Protein AF-A0A812S5E5-F1 (afdb_monomer_lite)

Sequence (1185 aa):
MGCCESKLPAELPAKSCPAQPPTEGDLLGREGAPLQLPCSAAPNLLTSRAREPLKGAHVAPRSWEDHLKTVGVELQPLLRDHAFVATCCDLDCSGNLDEHELKQALACFGLKPPPQQVTELMGARARLDTETFRQVALDLAKHLPREMRCPAAVPHSLRGMALGQLKYLQEIFVASGWLERRCQQHNDEHADAIQQGMAFQQGPNLYAMDSHVVTPLTKPGECEARRQLGESKLVPRARHQSSFSELVNPSGCRVHFFVSHFWGHLFEKTMQALGAWAQLHFKGLAPFADAVVYWICLFALNQHQVAEEVGELPMQGPFNAALAQARGGAVMIMDEKAEPFKRIWCLFEVHRLQEMNRPLELITDTGAFRNVLQNARGSVEEVAAQELLYCAASTLWNVKAYEARSSSELDKQRILCSICDPHLRNLSGQHLQQLGFQPSAFNEFDNKIHSLLSTHLLEAFVEAGDVIRSFECFAHGARFTPAQLAKFLETAGPQMGDPQKMVPMVLAKLLRETAHHGHGPETRALIEAGADLDTSAGDGITALMFAIMGAHTEVVCDLVHARADVQAVANVDGMTPLLHAAVTGSSDILSALLQAGASTAVTNAAGLTPVLMAADRGHAPALALLSQHRADMHATDTRLRTPLTVVAGLGHAEAARVLIGLRADTERRDMDGDTALTFAAALGKDTIVDVLLDARAEIAALNNDNKSALLLSSAGGHEAVVQHLLRARADTSKAQNGGDCLLAAAENGHTLVADLLIRAGMQVNDVDEGGAAPIHMACFKGHSEVVELLFKSGAVATQRIHEIGVSPLLAAVAPGHEAAARVVLRACPTSVGDVDAKGRTGLHMAALHHDHDDIIKLLLEARADVNATDPDGITALMLAAVEGHEAPTRCLLDAGAVAAARAQNGTTALMGAVVAGSCAVVKMLLPELAEGQLEAVDHAGTSALMMASARGDATMVASFLGHQKEAGVHQKDSEGRDSLLLACTGGHTHVAELLLEAGANVETRDRRNFTPLQAASLEGSESLVTLLLGFRADPNVRGPHGRHSLFAAAFCDSPSVAKLLLTARAELDLEDCHGVTPLMLAAEKGHYEMTHLLLESRADMNARSQNGCSALVAALECGHESVAQLLRSAGAEETGPSITIRRIGDVPPGLLDLLQNAGSGDGATVPCTALPPELLAVLQGLADS

pLDDT: mean 80.12, std 17.97, range [23.66, 97.88]

Foldseek 3Di:
DDDDDDDDDDDDDDDDDDDDDDDDDDDDDDDDDDDDDDDDDDDDDDPDDPDDPDPDPDDPDPDLVSVLVVVLVVCVVVLPDLQSLLCLLDLLNPQWAALLSLCLSLLLVQFADDSVVSCVLCPPHRTGHSVSSVVVSVVCVVPPDPVRGGPNADRLQQLWDFLLVLVLVCCLQPVVCPVVVLVVVVCVVCVVCVVVVHDDDDDPASPDCDVQQAAEPVDDDDHVSCVVQDDVSGFYHHHNDDDPSCSNRVSTHHAQAEEQEAPPDDSVQVSLFLQQALQVPVPPPHPGSRNHIYDDPPRVQVPPPDCQQCPPFNSNHSLSSNQLRNNQHYEYEDDQQLPARLALSSLVSLVVCVSSVGDYFYIGSVYGLLCLCVVCPPHPCNVVSVNSLVNRLVRQLPYANVPNNNDDVVNVVRSLLVPDDPVSVPDDPVVVVVVDDDSCSCVLSSLVSLQSVLQNSLSSCLVVLPLVSNLVSLLSNHDDDLVSVVSSLVSVCVVPDHSVPVVLVSLQVSLLSCLLNLVLVSNLSSLVVPHDQLDDDPQQHTSLLSNLLNVSLSSNLSSLVSPHDQQGFGHPFGDGSLLSNLQVLNLSSNVSSLVSPRDQCDATPQRAGSLLNNLLNLNLSSNVSSVVSPRPQQRATPQSQGSLLNNLLVQSLSNNLSSVVVVDDQCRATNQQDGSLLNNLLNLNLSNNVSCVVSVRDQLRATPVLAGSLLSNLLNLNLSSNVSSLVSPRDCDCVSPNLCSLLSNLLNLNLNSNLSSVVSVRDQLDADPQQDGSLLSNLLNLNQSNNLVSLVSPYDQCGAGPPWRDGSLLSNLLNLNLSNNLSSCVSPLPQLCGAIPQRAGSLLSLLQDQPNLSVLVSSVVSPRDLCDATPQQDGSLLNNLLCLRQSSNVSSVVSPHQQLGAGNQQDGSLLSNLNNVNLNSNLVSLVNDDPPSQCGAGNQQDGSLLSNLLVLPLSSNCSVCVSPLQPQLCGATNFQDGSLLSNLLNLNLSSNLSSVVSPRDQCGATPQSAGSLLSNLLVQDLRSNLSSVVSPDQQCRQTHQRDGSLLSNLQNLRLSSNVSNVVSPDDQLRAGNFQAGSLLSNLLVLSQSNNVSSVVVPYDQARATNQQDGSLNSNVVNVSVNSNVVSVVSPHDPAGQWDFAQQPVVDPPVCSVVVVVVVDHHGDTHGPVSDDPVVVVVVVVVVVD

Secondary structure (DSSP, 8-state):
---------------------------------PPPPP------------PPPP----PPPSSHHHHHHHHHHHHHHHTT-HHHHHHHH-SSSSSEE-HHHHHHHHHHTTB---HHHHHHHHTT-S-EEHHHHHHHHHHHHHH--GGGB--PPPPGGGB-EEHHHHHHHHIIIIITSHHHHHHHHHHHHTHHHHHTT------S-TT-HHHHTS-BTTS----HHHHHH-TTSSPPPB-TT--HHHHH-TT-B--SEEEEE-TT--HHHHHHHHHHHHHHH-TTT-SSGGGPEEEE-TT-TT--S-HHHH-SSTTTSHHHHHHHH-TT-EEEE--TT----S-HHHHHHHHHHHHTT--EEEEETTEEGGGHHHHHTTSTTHHHHHHHHHHHHHHHHS--GGG-TTS-HHHHHHHHHHHS-TTGGGS-HHHHHHS---GGGGHHHHHHHHHHHHHHHHHHHHHHT-HHHHHHHHHTT----HHHHHHHHHHHTTTSS-HHHHHHHHHHHHHHHHHHHT-HHHHHHHHHTT--SS---TTS--HHHHHHHTT-HHHHHHHHHTT--TT--BTTTTB-HHHHHHHH--HHHHHHHHHTT--TT---TT---HHHHHHHTT-HHHHHHHHHTT--TT---TT---HHHHHHHHT-HHHHHHHHHTT--TT---TT---HHHHHHHTT-HHHHHHHHHTT--TT-B-TT--BHHHHHHHHT-HHHHHHHHHTT---SGGGTGGGHHHHHHHTT-HHHHHHHHHTT--TT---TTS--HHHHHHHTT-HHHHHHHHHTT--TT---TTT---HHHHHHTTT-HHHHHHHHHH-GGGGG-B-TT--BHHHHHTTSTT-HHHHHHHHHTT--TT-B-TT--BHHHHHHHHT-HHHHHHHHTTT--TT---TT---HHHHHHHHT-HHHHHHHGGG--TTTTT-B-TTS-BHHHHHHHHT-HHHHHHHHHHSTTTTTT---TTS--HHHHHHHTT-HHHHHHHHHTT--TT---TT---HHHHHHHHT-HHHHHHHHHTT--TT---GGG--HHHHHHHTT-HHHHHHHHHTT--TT---TTS--HHHHHHHHT-HHHHHHHHHTT--TT---TT---HHHHHHHTT-HHHHHHHHHHT------EEE-S-GGGS-GGGHHHHHHTT--TT-EEEGGGS-HHHHHHHHTTT--

InterPro domains:
  IPR002110 Ankyrin repeat [PF12796] (517-601)
  IPR002110 Ankyrin repeat [PF12796] (613-699)
  IPR002110 Ankyrin repeat [PF12796] (714-796)
  IPR002110 Ankyrin repeat [PF12796] (843-927)
  IPR002110 Ankyrin repeat [PF12796] (945-1037)
  IPR002110 Ankyrin repeat [PF12796] (1047-1133)
  IPR002110 Ankyrin repeat [PR01415] (771-786)
  IPR002110 Ankyrin repeat [PR01415] (991-1005)
  IPR002110 Ankyrin repeat [PS50088] (539-571)
  IPR002110 Ankyrin repeat [PS50088] (573-605)
  IPR002110 Ankyrin repeat [PS50088] (606-638)
  IPR002110 Ankyrin repeat [PS50088] (672-704)
  IPR002110 Ankyrin repeat [PS50088] (737-769)
  IPR002110 Ankyrin repeat [PS50088] (770-795)
  IPR002110 Ankyrin repeat [PS50088] (838-871)
  IPR002110 Ankyrin repeat [PS50088] (872-904)
  IPR002110 Ankyrin repeat [PS50088] (975-1007)
  IPR002110 Ankyrin repeat [PS50088] (1008-1040)
  IPR002110 Ankyrin repeat [PS50088] (1074-1106)
  IPR002110 Ankyrin repeat [SM00248] (539-568)

Radius of gyration: 54.28 Å; chains: 1; bounding box: 99×94×184 Å

Structure (mmCIF, N/CA/C/O backbone):
data_AF-A0A812S5E5-F1
#
_entry.id   AF-A0A812S5E5-F1
#
loop_
_atom_site.group_PDB
_atom_site.id
_atom_site.type_symbol
_atom_site.label_atom_id
_atom_site.label_alt_id
_atom_site.label_comp_id
_atom_site.label_asym_id
_atom_site.label_entity_id
_atom_site.label_seq_id
_atom_site.pdbx_PDB_ins_code
_atom_site.Cartn_x
_atom_site.Cartn_y
_atom_site.Cartn_z
_atom_site.occupancy
_atom_site.B_iso_or_equiv
_atom_site.auth_seq_id
_atom_site.auth_comp_id
_atom_site.auth_asym_id
_atom_site.auth_atom_id
_atom_site.pdbx_PDB_model_num
ATOM 1 N N . MET A 1 1 ? 1.515 -21.059 -62.896 1.00 29.52 1 MET A N 1
ATOM 2 C CA . MET A 1 1 ? 1.820 -21.871 -64.099 1.00 29.52 1 MET A CA 1
ATOM 3 C C . MET A 1 1 ? 2.610 -20.992 -65.054 1.00 29.52 1 MET A C 1
ATOM 5 O O . MET A 1 1 ? 2.157 -19.875 -65.250 1.00 29.52 1 MET A O 1
ATOM 9 N N . GLY A 1 2 ? 3.736 -21.463 -65.612 1.00 30.36 2 GLY A N 1
ATOM 10 C CA . GLY A 1 2 ? 4.655 -20.653 -66.443 1.00 30.36 2 GLY A CA 1
ATOM 11 C C . GLY A 1 2 ? 5.507 -19.693 -65.590 1.00 30.36 2 GLY A C 1
ATOM 12 O O . GLY A 1 2 ? 4.918 -18.876 -64.896 1.00 30.36 2 GLY A O 1
ATOM 13 N N . CYS A 1 3 ? 6.838 -19.749 -65.438 1.00 25.95 3 CYS A N 1
ATOM 14 C CA . CYS A 1 3 ? 7.995 -20.380 -66.113 1.00 25.95 3 CYS A CA 1
ATOM 15 C C . CYS A 1 3 ? 8.777 -19.469 -67.081 1.00 25.95 3 CYS A C 1
ATOM 17 O O . CYS A 1 3 ? 8.203 -18.921 -68.014 1.00 25.95 3 CYS A O 1
ATOM 19 N N . CYS A 1 4 ? 10.104 -19.475 -66.880 1.00 26.94 4 CYS A N 1
ATOM 20 C CA . CYS A 1 4 ? 11.186 -18.968 -67.738 1.00 26.94 4 CYS A CA 1
ATOM 21 C C . CYS A 1 4 ? 11.296 -17.439 -67.953 1.00 26.94 4 CYS A C 1
ATOM 23 O O . CYS A 1 4 ? 10.301 -16.730 -67.935 1.00 26.94 4 CYS A O 1
ATOM 25 N N . GLU A 1 5 ? 12.451 -16.858 -68.306 1.00 30.47 5 GLU A N 1
ATOM 26 C CA . GLU A 1 5 ? 13.874 -17.046 -67.926 1.00 30.47 5 GLU A CA 1
ATOM 27 C C . GLU A 1 5 ? 14.776 -16.253 -68.906 1.00 30.47 5 GLU A C 1
ATOM 29 O O . GLU A 1 5 ? 14.676 -16.425 -70.119 1.00 30.47 5 GLU A O 1
ATOM 34 N N . SER A 1 6 ? 15.799 -15.583 -68.360 1.00 30.09 6 SER A N 1
ATOM 35 C CA . SER A 1 6 ? 17.164 -15.469 -68.924 1.00 30.09 6 SER A CA 1
ATOM 36 C C . SER A 1 6 ? 17.564 -14.405 -69.984 1.00 30.09 6 SER A C 1
ATOM 38 O O . SER A 1 6 ? 16.843 -14.095 -70.923 1.00 30.09 6 SER A O 1
ATOM 40 N N . LYS A 1 7 ? 18.849 -14.006 -69.845 1.00 28.50 7 LYS A N 1
ATOM 41 C CA . LYS A 1 7 ? 19.873 -13.666 -70.873 1.00 28.50 7 LYS A CA 1
ATOM 42 C C . LYS A 1 7 ? 20.009 -12.244 -71.473 1.00 28.50 7 LYS A C 1
ATOM 44 O O . LYS A 1 7 ? 19.394 -11.877 -72.465 1.00 28.50 7 LYS A O 1
ATOM 49 N N . LEU A 1 8 ? 21.026 -11.553 -70.934 1.00 30.55 8 LEU A N 1
ATOM 50 C CA . LEU A 1 8 ? 22.119 -10.828 -71.637 1.00 30.55 8 LEU A CA 1
ATOM 51 C C . LEU A 1 8 ? 22.818 -11.720 -72.714 1.00 30.55 8 LEU A C 1
ATOM 53 O O . LEU A 1 8 ? 22.571 -12.930 -72.666 1.00 30.55 8 LEU A O 1
ATOM 57 N N . PRO A 1 9 ? 23.748 -11.245 -73.598 1.00 50.09 9 PRO A N 1
ATOM 58 C CA . PRO A 1 9 ? 24.548 -9.995 -73.556 1.00 50.09 9 PRO A CA 1
ATOM 59 C C . PRO A 1 9 ? 24.765 -9.273 -74.927 1.00 50.09 9 PRO A C 1
ATOM 61 O O . PRO A 1 9 ? 24.179 -9.670 -75.928 1.00 50.09 9 PRO A O 1
ATOM 64 N N . ALA A 1 10 ? 25.660 -8.260 -74.974 1.00 27.81 10 ALA A N 1
ATOM 65 C CA . ALA A 1 10 ? 26.876 -8.213 -75.837 1.00 27.81 10 ALA A CA 1
ATOM 66 C C . ALA A 1 10 ? 27.251 -6.860 -76.520 1.00 27.81 10 ALA A C 1
ATOM 68 O O . ALA A 1 10 ? 26.461 -6.256 -77.234 1.00 27.81 10 ALA A O 1
ATOM 69 N N . GLU A 1 11 ? 28.550 -6.536 -76.393 1.00 26.81 11 GLU A N 1
ATOM 70 C CA . GLU A 1 11 ? 29.465 -5.906 -77.379 1.00 26.81 11 GLU A CA 1
ATOM 71 C C . GLU A 1 11 ? 29.634 -4.371 -77.581 1.00 26.81 11 GLU A C 1
ATOM 73 O O . GLU A 1 11 ? 28.850 -3.527 -77.163 1.00 26.81 11 GLU A O 1
ATOM 78 N N . LEU A 1 12 ? 30.824 -4.062 -78.127 1.00 26.91 12 LEU A N 1
ATOM 79 C CA . LEU A 1 12 ? 31.594 -2.798 -78.236 1.00 26.91 12 LEU A CA 1
ATOM 80 C C . LEU A 1 12 ? 31.750 -2.441 -79.760 1.00 26.91 12 LEU A C 1
ATOM 82 O O . LEU A 1 12 ? 30.992 -3.034 -80.528 1.00 26.91 12 LEU A O 1
ATOM 86 N N . PRO A 1 13 ? 32.675 -1.585 -80.301 1.00 44.22 13 PRO A N 1
ATOM 87 C CA . PRO A 1 13 ? 33.780 -0.798 -79.704 1.00 44.22 13 PRO A CA 1
ATOM 88 C C . PRO A 1 13 ? 34.081 0.614 -80.315 1.00 44.22 13 PRO A C 1
ATOM 90 O O . PRO A 1 13 ? 33.479 1.028 -81.297 1.00 44.22 13 PRO A O 1
ATOM 93 N N . ALA A 1 14 ? 35.177 1.241 -79.829 1.00 26.41 14 ALA A N 1
ATOM 94 C CA . ALA A 1 14 ? 36.116 2.122 -80.581 1.00 26.41 14 ALA A CA 1
ATOM 95 C C . ALA A 1 14 ? 35.673 3.584 -80.931 1.00 26.41 14 ALA A C 1
ATOM 97 O O . ALA A 1 14 ? 34.492 3.847 -81.091 1.00 26.41 14 ALA A O 1
ATOM 98 N N . LYS A 1 15 ? 36.556 4.603 -81.089 1.00 28.61 15 LYS A N 1
ATOM 99 C CA . LYS A 1 15 ? 38.042 4.710 -80.975 1.00 28.61 15 LYS A CA 1
ATOM 100 C C . LYS A 1 15 ? 38.549 6.178 -80.819 1.00 28.61 15 LYS A C 1
ATOM 102 O O . LYS A 1 15 ? 37.785 7.120 -80.967 1.00 28.61 15 LYS A O 1
ATOM 107 N N . SER A 1 16 ? 39.881 6.300 -80.662 1.00 27.28 16 SER A N 1
ATOM 108 C CA . SER A 1 16 ? 40.811 7.419 -80.993 1.00 27.28 16 SER A CA 1
ATOM 109 C C . SER A 1 16 ? 40.897 8.709 -80.146 1.00 27.28 16 SER A C 1
ATOM 111 O O . SER A 1 16 ? 40.022 9.564 -80.202 1.00 27.28 16 SER A O 1
ATOM 113 N N . CYS A 1 17 ? 42.079 8.903 -79.535 1.00 24.94 17 CYS A N 1
ATOM 114 C CA . CYS A 1 17 ? 42.696 10.199 -79.185 1.00 24.94 17 CYS A CA 1
ATOM 115 C C . CYS A 1 17 ? 43.663 10.668 -80.300 1.00 24.94 17 CYS A C 1
ATOM 117 O O . CYS A 1 17 ? 44.055 9.846 -81.137 1.00 24.94 17 CYS A O 1
ATOM 119 N N . PRO A 1 18 ? 44.051 11.962 -80.328 1.00 40.22 18 PRO A N 1
ATOM 120 C CA . PRO A 1 18 ? 45.422 12.417 -79.959 1.00 40.22 18 PRO A CA 1
ATOM 121 C C . PRO A 1 18 ? 45.416 13.732 -79.113 1.00 40.22 18 PRO A C 1
ATOM 123 O O . PRO A 1 18 ? 44.357 14.331 -78.979 1.00 40.22 18 PRO A O 1
ATOM 126 N N . ALA A 1 19 ? 46.497 14.307 -78.547 1.00 25.44 19 ALA A N 1
ATOM 127 C CA . ALA A 1 19 ? 47.879 13.892 -78.202 1.00 25.44 19 ALA A CA 1
ATOM 128 C C . ALA A 1 19 ? 48.498 14.930 -77.196 1.00 25.44 19 ALA A C 1
ATOM 130 O O . ALA A 1 19 ? 47.757 15.558 -76.447 1.00 25.44 19 ALA A O 1
ATOM 131 N N . GLN A 1 20 ? 49.832 15.099 -77.153 1.00 27.05 20 GLN A N 1
ATOM 132 C CA . GLN A 1 20 ? 50.637 16.020 -76.299 1.00 27.05 20 GLN A CA 1
ATOM 133 C C . GLN A 1 20 ? 51.917 16.452 -77.085 1.00 27.05 20 GLN A C 1
ATOM 135 O O . GLN A 1 20 ? 52.009 16.038 -78.247 1.00 27.05 20 GLN A O 1
ATOM 140 N N . PRO A 1 21 ? 52.981 17.096 -76.522 1.00 46.94 21 PRO A N 1
ATOM 141 C CA . PRO A 1 21 ? 53.179 17.981 -75.343 1.00 46.94 21 PRO A CA 1
ATOM 142 C C . PRO A 1 21 ? 53.697 19.373 -75.870 1.00 46.94 21 PRO A C 1
ATOM 144 O O . PRO A 1 21 ? 53.062 19.823 -76.825 1.00 46.94 21 PRO A O 1
ATOM 147 N N . PRO A 1 22 ? 54.817 20.052 -75.468 1.00 40.50 22 PRO A N 1
ATOM 148 C CA . PRO A 1 22 ? 55.600 20.191 -74.209 1.00 40.50 22 PRO A CA 1
ATOM 149 C C . PRO A 1 22 ? 55.958 21.673 -73.817 1.00 40.50 22 PRO A C 1
ATOM 151 O O . PRO A 1 22 ? 55.500 22.605 -74.468 1.00 40.50 22 PRO A O 1
ATOM 154 N N . THR A 1 23 ? 56.879 21.862 -72.842 1.00 27.03 23 THR A N 1
ATOM 155 C CA . THR A 1 23 ? 57.744 23.061 -72.552 1.00 27.03 23 THR A CA 1
ATOM 156 C C . THR A 1 23 ? 57.095 24.405 -72.147 1.00 27.03 23 THR A C 1
ATOM 158 O O . THR A 1 23 ? 56.004 24.720 -72.596 1.00 27.03 23 THR A O 1
ATOM 161 N N . GLU A 1 24 ? 57.751 25.338 -71.433 1.00 26.56 24 GLU A N 1
ATOM 162 C CA . GLU A 1 24 ? 58.682 25.346 -70.266 1.00 26.56 24 GLU A CA 1
ATOM 163 C C . GLU A 1 24 ? 58.964 26.836 -69.897 1.00 26.56 24 GLU A C 1
ATOM 165 O O . GLU A 1 24 ? 58.826 27.685 -70.777 1.00 26.56 24 GLU A O 1
ATOM 170 N N . GLY A 1 25 ? 59.392 27.179 -68.664 1.00 25.16 25 GLY A N 1
ATOM 171 C CA . GLY A 1 25 ? 60.044 28.490 -68.398 1.00 25.16 25 GLY A CA 1
ATOM 172 C C . GLY A 1 25 ? 59.491 29.445 -67.312 1.00 25.16 25 GLY A C 1
ATOM 173 O O . GLY A 1 25 ? 59.076 30.549 -67.636 1.00 25.16 25 GLY A O 1
ATOM 174 N N . ASP A 1 26 ? 59.597 29.039 -66.043 1.00 24.72 26 ASP A N 1
ATOM 175 C CA . ASP A 1 26 ? 60.270 29.766 -64.933 1.00 24.72 26 ASP A CA 1
ATOM 176 C C . ASP A 1 26 ? 59.839 31.160 -64.354 1.00 24.72 26 ASP A C 1
ATOM 178 O O . ASP A 1 26 ? 59.411 32.080 -65.043 1.00 24.72 26 ASP A O 1
ATOM 182 N N . LEU A 1 27 ? 60.147 31.309 -63.048 1.00 24.38 27 LEU A N 1
ATOM 183 C CA . LEU A 1 27 ? 60.362 32.519 -62.207 1.00 24.38 27 LEU A CA 1
ATOM 184 C C . LEU A 1 27 ? 59.212 33.429 -61.660 1.00 24.38 27 LEU A C 1
ATOM 186 O O . LEU A 1 27 ? 58.675 34.296 -62.337 1.00 24.38 27 LEU A O 1
ATOM 190 N N . LEU A 1 28 ? 59.103 33.389 -60.312 1.00 25.62 28 LEU A N 1
ATOM 191 C CA . LEU A 1 28 ? 58.895 34.493 -59.332 1.00 25.62 28 LEU A CA 1
ATOM 192 C C . LEU A 1 28 ? 57.549 35.263 -59.228 1.00 25.62 28 LEU A C 1
ATOM 194 O O . LEU A 1 28 ? 57.198 36.038 -60.109 1.00 25.62 28 LEU A O 1
ATOM 198 N N . GLY A 1 29 ? 56.952 35.278 -58.014 1.00 23.98 29 GLY A N 1
ATOM 199 C CA . GLY A 1 29 ? 56.281 36.497 -57.499 1.00 23.98 29 GLY A CA 1
ATOM 200 C C . GLY A 1 29 ? 55.046 36.398 -56.574 1.00 23.98 29 GLY A C 1
ATOM 201 O O . GLY A 1 29 ? 53.957 36.701 -57.028 1.00 23.98 29 GLY A O 1
ATOM 202 N N . ARG A 1 30 ? 55.260 36.155 -55.265 1.00 25.23 30 ARG A N 1
ATOM 203 C CA . ARG A 1 30 ? 54.492 36.668 -54.088 1.00 25.23 30 ARG A CA 1
ATOM 204 C C . ARG A 1 30 ? 52.961 36.457 -53.904 1.00 25.23 30 ARG A C 1
ATOM 206 O O . ARG A 1 30 ? 52.143 36.807 -54.735 1.00 25.23 30 ARG A O 1
ATOM 213 N N . GLU A 1 31 ? 52.643 36.093 -52.652 1.00 26.17 31 GLU A N 1
ATOM 214 C CA . GLU A 1 31 ? 51.558 36.617 -51.782 1.00 26.17 31 GLU A CA 1
ATOM 215 C C . GLU A 1 31 ? 50.062 36.428 -52.155 1.00 26.17 31 GLU A C 1
ATOM 217 O O . GLU A 1 31 ? 49.500 37.136 -52.980 1.00 26.17 31 GLU A O 1
ATOM 222 N N . GLY A 1 32 ? 49.371 35.614 -51.338 1.00 26.36 32 GLY A N 1
ATOM 223 C CA . GLY A 1 32 ? 48.085 36.000 -50.730 1.00 26.36 32 GLY A CA 1
ATOM 224 C C . GLY A 1 32 ? 46.780 35.729 -51.495 1.00 26.36 32 GLY A C 1
ATOM 225 O O . GLY A 1 32 ? 46.233 36.624 -52.131 1.00 26.36 32 GLY A O 1
ATOM 226 N N . ALA A 1 33 ? 46.180 34.551 -51.286 1.00 23.77 33 ALA A N 1
ATOM 227 C CA . ALA A 1 33 ? 44.766 34.292 -51.589 1.00 23.77 33 ALA A CA 1
ATOM 228 C C . ALA A 1 33 ? 44.112 33.442 -50.474 1.00 23.77 33 ALA A C 1
ATOM 230 O O . ALA A 1 33 ? 44.741 32.485 -50.017 1.00 23.77 33 ALA A O 1
ATOM 231 N N . PRO A 1 34 ? 42.885 33.765 -50.013 1.00 27.02 34 PRO A N 1
ATOM 232 C CA . PRO A 1 34 ? 42.183 32.982 -48.995 1.00 27.02 34 PRO A CA 1
ATOM 233 C C . PRO A 1 34 ? 41.603 31.676 -49.562 1.00 27.02 34 PRO A C 1
ATOM 235 O O . PRO A 1 34 ? 41.307 31.568 -50.753 1.00 27.02 34 PRO A O 1
ATOM 238 N N . LEU A 1 35 ? 41.430 30.687 -48.681 1.00 26.55 35 LEU A N 1
ATOM 239 C CA . LEU A 1 35 ? 40.979 29.335 -49.017 1.00 26.55 35 LEU A CA 1
ATOM 240 C C . LEU A 1 35 ? 39.532 29.296 -49.537 1.00 26.55 35 LEU A C 1
ATOM 242 O O . LEU A 1 35 ? 38.645 29.977 -49.026 1.00 26.55 35 LEU A O 1
ATOM 246 N N . GLN A 1 36 ? 39.293 28.439 -50.532 1.00 24.05 36 GLN A N 1
ATOM 247 C CA . GLN A 1 36 ? 37.953 28.082 -50.999 1.00 24.05 36 GLN A CA 1
ATOM 248 C C . GLN A 1 36 ? 37.387 26.942 -50.142 1.00 24.05 36 GLN A C 1
ATOM 250 O O . GLN A 1 36 ? 38.079 25.956 -49.892 1.00 24.05 36 GLN A O 1
ATOM 255 N N . LEU A 1 37 ? 36.119 27.049 -49.737 1.00 24.89 37 LEU A N 1
ATOM 256 C CA . LEU A 1 37 ? 35.384 25.939 -49.121 1.00 24.89 37 LEU A CA 1
ATOM 257 C C . LEU A 1 37 ? 34.978 24.904 -50.195 1.00 24.89 37 LEU A C 1
ATOM 259 O O . LEU A 1 37 ? 34.609 25.304 -51.304 1.00 24.89 37 LEU A O 1
ATOM 263 N N . PRO A 1 38 ? 35.037 23.590 -49.905 1.00 25.88 38 PRO A N 1
ATOM 264 C CA . PRO A 1 38 ? 34.728 22.543 -50.877 1.00 25.88 38 PRO A CA 1
ATOM 265 C C . PRO A 1 38 ? 33.217 22.391 -51.122 1.00 25.88 38 PRO A C 1
ATOM 267 O O . PRO A 1 38 ? 32.415 22.433 -50.193 1.00 25.88 38 PRO A O 1
ATOM 270 N N . CYS A 1 39 ? 32.832 22.140 -52.378 1.00 24.67 39 CYS A N 1
ATOM 271 C CA . CYS A 1 39 ? 31.438 21.933 -52.788 1.00 24.67 39 CYS A CA 1
ATOM 272 C C . CYS A 1 39 ? 31.154 20.475 -53.190 1.00 24.67 39 CYS A C 1
ATOM 274 O O . CYS A 1 39 ? 31.397 20.089 -54.334 1.00 24.67 39 CYS A O 1
ATOM 276 N N . SER A 1 40 ? 30.552 19.695 -52.289 1.00 25.16 40 SER A N 1
ATOM 277 C CA . SER A 1 40 ? 29.844 18.436 -52.588 1.00 25.16 40 SER A CA 1
ATOM 278 C C . SER A 1 40 ? 28.954 18.041 -51.389 1.00 25.16 40 SER A C 1
ATOM 280 O O . SER A 1 40 ? 29.368 18.206 -50.251 1.00 25.16 40 SER A O 1
ATOM 282 N N . ALA A 1 41 ? 27.723 17.541 -51.544 1.00 24.44 41 ALA A N 1
ATOM 283 C CA . ALA A 1 41 ? 26.924 17.338 -52.754 1.00 24.44 41 ALA A CA 1
ATOM 284 C C . ALA A 1 41 ? 25.416 17.524 -52.478 1.00 24.44 41 ALA A C 1
ATOM 286 O O . ALA A 1 41 ? 24.941 17.296 -51.370 1.00 24.44 41 ALA A O 1
ATOM 287 N N . ALA A 1 42 ? 24.661 17.876 -53.522 1.00 23.66 42 ALA A N 1
ATOM 288 C CA . ALA A 1 42 ? 23.199 17.802 -53.585 1.00 23.66 42 ALA A CA 1
ATOM 289 C C . ALA A 1 42 ? 22.788 17.451 -55.036 1.00 23.66 42 ALA A C 1
ATOM 291 O O . ALA A 1 42 ? 23.535 17.785 -55.963 1.00 23.66 42 ALA A O 1
ATOM 292 N N . PRO A 1 43 ? 21.666 16.746 -55.273 1.00 26.36 43 PRO A N 1
ATOM 293 C CA . PRO A 1 43 ? 21.346 16.202 -56.594 1.00 26.36 43 PRO A CA 1
ATOM 294 C C . PRO A 1 43 ? 20.930 17.271 -57.618 1.00 26.36 43 PRO A C 1
ATOM 296 O O . PRO A 1 43 ? 20.165 18.188 -57.327 1.00 26.36 43 PRO A O 1
ATOM 299 N N . ASN A 1 44 ? 21.393 17.107 -58.862 1.00 29.81 44 ASN A N 1
ATOM 300 C CA . ASN A 1 44 ? 21.039 17.979 -59.984 1.00 29.81 44 ASN A CA 1
ATOM 301 C C . ASN A 1 44 ? 19.599 17.735 -60.469 1.00 29.81 44 ASN A C 1
ATOM 303 O O . ASN A 1 44 ? 19.358 16.814 -61.249 1.00 29.81 44 ASN A O 1
ATOM 307 N N . LEU A 1 45 ? 18.675 18.628 -60.113 1.00 26.72 45 LEU A N 1
ATOM 308 C CA . LEU A 1 45 ? 17.412 18.833 -60.828 1.00 26.72 45 LEU A CA 1
ATOM 309 C C . LEU A 1 45 ? 17.178 20.333 -61.081 1.00 26.72 45 LEU A C 1
ATOM 311 O O . LEU A 1 45 ? 17.637 21.180 -60.322 1.00 26.72 45 LEU A O 1
ATOM 315 N N . LEU A 1 46 ? 16.463 20.643 -62.172 1.00 25.70 46 LEU A N 1
ATOM 316 C CA . LEU A 1 46 ? 16.163 21.990 -62.704 1.00 25.70 46 LEU A CA 1
ATOM 317 C C . LEU A 1 46 ? 17.270 22.734 -63.486 1.00 25.70 46 LEU A C 1
ATOM 319 O O . LEU A 1 46 ? 17.212 23.954 -63.649 1.00 25.70 46 LEU A O 1
ATOM 323 N N . THR A 1 47 ? 18.169 22.018 -64.165 1.00 31.11 47 THR A N 1
ATOM 324 C CA . THR A 1 47 ? 18.841 22.547 -65.373 1.00 31.11 47 THR A CA 1
ATOM 325 C C . THR A 1 47 ? 17.908 22.523 -66.596 1.00 31.11 47 THR A C 1
ATOM 327 O O . THR A 1 47 ? 18.140 21.806 -67.568 1.00 31.11 47 THR A O 1
ATOM 330 N N . SER A 1 48 ? 16.840 23.334 -66.598 1.00 27.45 48 SER A N 1
ATOM 331 C CA . SER A 1 48 ? 16.023 23.525 -67.809 1.00 27.45 48 SER A CA 1
ATOM 332 C C . SER A 1 48 ? 15.561 24.970 -68.018 1.00 27.45 48 SER A C 1
ATOM 334 O O . SER A 1 48 ? 14.836 25.528 -67.202 1.00 27.45 48 SER A O 1
ATOM 336 N N . ARG A 1 49 ? 15.947 25.545 -69.167 1.00 26.19 49 ARG A N 1
ATOM 337 C CA . ARG A 1 49 ? 15.425 26.799 -69.745 1.00 26.19 49 ARG A CA 1
ATOM 338 C C . ARG A 1 49 ? 15.363 28.010 -68.802 1.00 26.19 49 ARG A C 1
ATOM 340 O O . ARG A 1 49 ? 14.323 28.654 -68.671 1.00 26.19 49 ARG A O 1
ATOM 347 N N . ALA A 1 50 ? 16.533 28.451 -68.343 1.00 26.78 50 ALA A N 1
ATOM 348 C CA . ALA A 1 50 ? 16.751 29.892 -68.247 1.00 26.78 50 ALA A CA 1
ATOM 349 C C . ALA A 1 50 ? 16.483 30.513 -69.635 1.00 26.78 50 ALA A C 1
ATOM 351 O O . ALA A 1 50 ? 17.166 30.188 -70.609 1.00 26.78 50 ALA A O 1
ATOM 352 N N . ARG A 1 51 ? 15.449 31.354 -69.748 1.00 28.05 51 ARG A N 1
ATOM 353 C CA . ARG A 1 51 ? 15.302 32.262 -70.895 1.00 28.05 51 ARG A CA 1
ATOM 354 C C . ARG A 1 51 ? 16.318 33.393 -70.755 1.00 28.05 51 ARG A C 1
ATOM 356 O O . ARG A 1 51 ? 16.726 33.726 -69.646 1.00 28.05 51 ARG A O 1
ATOM 363 N N . GLU A 1 52 ? 16.709 33.972 -71.886 1.00 28.48 52 GLU A N 1
ATOM 364 C CA . GLU A 1 52 ? 17.605 35.130 -71.927 1.00 28.48 52 GLU A CA 1
ATOM 365 C C . GLU A 1 52 ? 17.082 36.272 -71.035 1.00 28.48 52 GLU A C 1
ATOM 367 O O . GLU A 1 52 ? 15.862 36.472 -70.964 1.00 28.48 52 GLU A O 1
ATOM 372 N N . PRO A 1 53 ? 17.966 37.057 -70.388 1.00 33.03 53 PRO A N 1
ATOM 373 C CA . PRO A 1 53 ? 17.541 38.242 -69.658 1.00 33.03 53 PRO A CA 1
ATOM 374 C C . PRO A 1 53 ? 16.867 39.222 -70.624 1.00 33.03 53 PRO A C 1
ATOM 376 O O . PRO A 1 53 ? 17.463 39.665 -71.611 1.00 33.03 53 PRO A O 1
ATOM 379 N N . LEU A 1 54 ? 15.608 39.565 -70.337 1.00 31.91 54 LEU A N 1
ATOM 380 C CA . LEU A 1 54 ? 14.870 40.571 -71.095 1.00 31.91 54 LEU A CA 1
ATOM 381 C C . LEU A 1 54 ? 15.644 41.893 -71.059 1.00 31.91 54 LEU A C 1
ATOM 383 O O . LEU A 1 54 ? 15.974 42.395 -69.987 1.00 31.91 54 LEU A O 1
ATOM 387 N N . LYS A 1 55 ? 15.919 42.469 -72.236 1.00 35.53 55 LYS A N 1
ATOM 388 C CA . LYS A 1 55 ? 16.679 43.721 -72.389 1.00 35.53 55 LYS A CA 1
ATOM 389 C C . LYS A 1 55 ? 15.861 44.955 -71.980 1.00 35.53 55 LYS A C 1
ATOM 391 O O . LYS A 1 55 ? 15.567 45.818 -72.802 1.00 35.53 55 LYS A O 1
ATOM 396 N N . GLY A 1 56 ? 15.519 45.040 -70.697 1.00 34.88 56 GLY A N 1
ATOM 397 C CA . GLY A 1 56 ? 15.242 46.287 -69.991 1.00 34.88 56 GLY A CA 1
ATOM 398 C C . GLY A 1 56 ? 16.509 46.753 -69.270 1.00 34.88 56 GLY A C 1
ATOM 399 O O . GLY A 1 56 ? 17.269 45.935 -68.754 1.00 34.88 56 GLY A O 1
ATOM 400 N N . ALA A 1 57 ? 16.770 48.060 -69.243 1.00 38.94 57 ALA A N 1
ATOM 401 C CA . ALA A 1 57 ? 17.943 48.606 -68.564 1.00 38.94 57 ALA A CA 1
ATOM 402 C C . ALA A 1 57 ? 17.735 48.618 -67.038 1.00 38.94 57 ALA A C 1
ATOM 404 O O . ALA A 1 57 ? 17.320 49.628 -66.469 1.00 38.94 57 ALA A O 1
ATOM 405 N N . HIS A 1 58 ? 18.021 47.493 -66.376 1.00 44.56 58 HIS A N 1
ATOM 406 C CA . HIS A 1 58 ? 18.050 47.416 -64.916 1.00 44.56 58 HIS A CA 1
ATOM 407 C C . HIS A 1 58 ? 19.202 48.270 -64.373 1.00 44.56 58 HIS A C 1
ATOM 409 O O . HIS A 1 58 ? 20.360 47.856 -64.335 1.00 44.56 58 HIS A O 1
ATOM 415 N N . VAL A 1 59 ? 18.866 49.490 -63.951 1.00 55.38 59 VAL A N 1
ATOM 416 C CA . VAL A 1 59 ? 19.724 50.312 -63.094 1.00 55.38 59 VAL A CA 1
ATOM 417 C C . VAL A 1 59 ? 19.952 49.533 -61.799 1.00 55.38 59 VAL A C 1
ATOM 419 O O . VAL A 1 59 ? 18.987 49.069 -61.194 1.00 55.38 59 VAL A O 1
ATOM 422 N N . ALA A 1 60 ? 21.209 49.382 -61.375 1.00 57.38 60 ALA A N 1
ATOM 423 C CA . ALA A 1 60 ? 21.523 48.715 -60.113 1.00 57.38 60 ALA A CA 1
ATOM 424 C C . ALA A 1 60 ? 20.756 49.389 -58.951 1.00 57.38 60 ALA A C 1
ATOM 426 O O . ALA A 1 60 ? 20.740 50.627 -58.891 1.00 57.38 60 ALA A O 1
ATOM 427 N N . PRO A 1 61 ? 20.100 48.617 -58.060 1.00 64.06 61 PRO A N 1
ATOM 428 C CA . PRO A 1 61 ? 19.247 49.177 -57.017 1.00 64.06 61 PRO A CA 1
ATOM 429 C C . PRO A 1 61 ? 20.068 50.082 -56.098 1.00 64.06 61 PRO A C 1
ATOM 431 O O . PRO A 1 61 ? 21.123 49.689 -55.605 1.00 64.06 61 PRO A O 1
ATOM 434 N N . ARG A 1 62 ? 19.591 51.314 -55.898 1.00 71.06 62 ARG A N 1
ATOM 435 C CA . ARG A 1 62 ? 20.321 52.359 -55.158 1.00 71.06 62 ARG A CA 1
ATOM 436 C C . ARG A 1 62 ? 20.073 52.327 -53.652 1.00 71.06 62 ARG A C 1
ATOM 438 O O . ARG A 1 62 ? 20.789 52.988 -52.908 1.00 71.06 62 ARG A O 1
ATOM 445 N N . SER A 1 63 ? 19.063 51.580 -53.224 1.00 79.88 63 SER A N 1
ATOM 446 C CA . SER A 1 63 ? 18.684 51.372 -51.831 1.00 79.88 63 SER A CA 1
ATOM 447 C C . SER A 1 63 ? 18.002 50.009 -51.676 1.00 79.88 63 SER A C 1
ATOM 449 O O . SER A 1 63 ? 17.686 49.340 -52.670 1.00 79.88 63 SER A O 1
ATOM 451 N N . TRP A 1 64 ? 17.792 49.565 -50.435 1.00 81.06 64 TRP A N 1
ATOM 452 C CA . TRP A 1 64 ? 17.178 48.264 -50.162 1.00 81.06 64 TRP A CA 1
ATOM 453 C C . TRP A 1 64 ? 15.708 48.222 -50.619 1.00 81.06 64 TRP A C 1
ATOM 455 O O . TRP A 1 64 ? 15.260 47.199 -51.128 1.00 81.06 64 TRP A O 1
ATOM 465 N N . GLU A 1 65 ? 14.977 49.338 -50.552 1.00 80.50 65 GLU A N 1
ATOM 466 C CA . GLU A 1 65 ? 13.589 49.453 -51.014 1.00 80.50 65 GLU A CA 1
ATOM 467 C C . GLU A 1 65 ? 13.462 49.151 -52.514 1.00 80.50 65 GLU A C 1
ATOM 469 O O . GLU A 1 65 ? 12.535 48.460 -52.936 1.00 80.50 65 GLU A O 1
ATOM 474 N N . ASP A 1 66 ? 14.387 49.658 -53.334 1.00 77.75 66 ASP A N 1
ATOM 475 C CA . ASP A 1 66 ? 14.397 49.410 -54.781 1.00 77.75 66 ASP A CA 1
ATOM 476 C C . ASP A 1 66 ? 14.829 47.976 -55.118 1.00 77.75 66 ASP A C 1
ATOM 478 O O . ASP A 1 66 ? 14.316 47.379 -56.071 1.00 77.75 66 ASP A O 1
ATOM 482 N N . HIS A 1 67 ? 15.707 47.380 -54.304 1.00 81.00 67 HIS A N 1
ATOM 483 C CA . HIS A 1 67 ? 16.039 45.961 -54.422 1.00 81.00 67 HIS A CA 1
ATOM 484 C C . HIS A 1 67 ? 14.813 45.076 -54.140 1.00 81.00 67 HIS A C 1
ATOM 486 O O . HIS A 1 67 ? 14.483 44.223 -54.962 1.00 81.00 67 HIS A O 1
ATOM 492 N N . LEU A 1 68 ? 14.072 45.330 -53.054 1.00 77.25 68 LEU A N 1
ATOM 493 C CA . LEU A 1 68 ? 12.874 44.554 -52.704 1.00 77.25 68 LEU A CA 1
ATOM 494 C C . LEU A 1 68 ? 11.735 44.714 -53.718 1.00 77.25 68 LEU A C 1
ATOM 496 O O . LEU A 1 68 ? 11.078 43.729 -54.052 1.00 77.25 68 LEU A O 1
ATOM 500 N N . LYS A 1 69 ? 11.528 45.916 -54.277 1.00 77.62 69 LYS A N 1
ATOM 501 C CA . LYS A 1 69 ? 10.593 46.117 -55.404 1.00 77.62 69 LYS A CA 1
ATOM 502 C C . LYS A 1 69 ? 10.974 45.243 -56.604 1.00 77.62 69 LYS A C 1
ATOM 504 O O . LYS A 1 69 ? 10.096 44.640 -57.216 1.00 77.62 69 LYS A O 1
ATOM 509 N N . THR A 1 70 ? 12.269 45.156 -56.915 1.00 81.81 70 THR A N 1
ATOM 510 C CA . THR A 1 70 ? 12.788 44.349 -58.032 1.00 81.81 70 THR A CA 1
ATOM 511 C C . THR A 1 70 ? 12.565 42.854 -57.779 1.00 81.81 70 THR A C 1
ATOM 513 O O . THR A 1 70 ? 11.910 42.196 -58.585 1.00 81.81 70 THR A O 1
ATOM 516 N N . VAL A 1 71 ? 12.987 42.343 -56.615 1.00 81.44 71 VAL A N 1
ATOM 517 C CA . VAL A 1 71 ? 12.777 40.941 -56.199 1.00 81.44 71 VAL A CA 1
ATOM 518 C C . VAL A 1 71 ? 11.287 40.573 -56.180 1.00 81.44 71 VAL A C 1
ATOM 520 O O . VAL A 1 71 ? 10.906 39.502 -56.648 1.00 81.44 71 VAL A O 1
ATOM 523 N N . GLY A 1 72 ? 10.420 41.474 -55.711 1.00 77.38 72 GLY A N 1
ATOM 524 C CA . GLY A 1 72 ? 8.972 41.268 -55.723 1.00 77.38 72 GLY A CA 1
ATOM 525 C C . GLY A 1 72 ? 8.392 41.116 -57.135 1.00 77.38 72 GLY A C 1
ATOM 526 O O . GLY A 1 72 ? 7.554 40.244 -57.362 1.00 77.38 72 GLY A O 1
ATOM 527 N N . VAL A 1 73 ? 8.857 41.912 -58.105 1.00 80.81 73 VAL A N 1
ATOM 528 C CA . VAL A 1 73 ? 8.448 41.788 -59.519 1.00 80.81 73 VAL A CA 1
ATOM 529 C C . VAL A 1 73 ? 8.950 40.477 -60.139 1.00 80.81 73 VAL A C 1
ATOM 531 O O . VAL A 1 73 ? 8.220 39.859 -60.914 1.00 80.81 73 VAL A O 1
ATOM 534 N N . GLU A 1 74 ? 10.146 40.016 -59.770 1.00 83.31 74 GLU A N 1
ATOM 535 C CA . GLU A 1 74 ? 10.717 38.739 -60.230 1.00 83.31 74 GLU A CA 1
ATOM 536 C C . GLU A 1 74 ? 10.006 37.505 -59.640 1.00 83.31 74 GLU A C 1
ATOM 538 O O . GLU A 1 74 ? 9.864 36.491 -60.326 1.00 83.31 74 GLU A O 1
ATOM 543 N N . LEU A 1 75 ? 9.515 37.580 -58.397 1.00 84.00 75 LEU A N 1
ATOM 544 C CA . LEU A 1 75 ? 8.801 36.478 -57.736 1.00 84.00 75 LEU A CA 1
ATOM 545 C C . LEU A 1 75 ? 7.330 36.348 -58.168 1.00 84.00 75 LEU A C 1
ATOM 547 O O . LEU A 1 75 ? 6.819 35.230 -58.230 1.00 84.00 75 LEU A O 1
ATOM 551 N N . GLN A 1 76 ? 6.648 37.440 -58.530 1.00 81.94 76 GLN A N 1
ATOM 552 C CA . GLN A 1 76 ? 5.241 37.425 -58.976 1.00 81.94 76 GLN A CA 1
ATOM 553 C C . GLN A 1 76 ? 4.881 36.408 -60.089 1.00 81.94 76 GLN A C 1
ATOM 555 O O . GLN A 1 76 ? 3.808 35.803 -59.993 1.00 81.94 76 GLN A O 1
ATOM 560 N N . PRO A 1 77 ? 5.692 36.184 -61.145 1.00 83.12 77 PRO A N 1
ATOM 561 C CA . PRO A 1 77 ? 5.431 35.112 -62.109 1.00 83.12 77 PRO A CA 1
ATOM 562 C C . PRO A 1 77 ? 5.745 33.712 -61.558 1.00 83.12 77 PRO A C 1
ATOM 564 O O . PRO A 1 77 ? 5.050 32.764 -61.918 1.00 83.12 77 PRO A O 1
ATOM 567 N N . LEU A 1 78 ? 6.749 33.571 -60.683 1.00 86.25 78 LEU A N 1
ATOM 568 C CA . LEU A 1 78 ? 7.158 32.283 -60.104 1.00 86.25 78 LEU A CA 1
ATOM 569 C C . LEU A 1 78 ? 6.134 31.751 -59.095 1.00 86.25 78 LEU A C 1
ATOM 571 O O . LEU A 1 78 ? 5.843 30.562 -59.099 1.00 86.25 78 LEU A O 1
ATOM 575 N N . LEU A 1 79 ? 5.496 32.628 -58.313 1.00 85.12 79 LEU A N 1
ATOM 576 C CA . LEU A 1 79 ? 4.399 32.287 -57.390 1.00 85.12 79 LEU A CA 1
ATOM 577 C C . LEU A 1 79 ? 3.130 31.744 -58.088 1.00 85.12 79 LEU A C 1
ATOM 579 O O . LEU A 1 79 ? 2.157 31.408 -57.421 1.00 85.12 79 LEU A O 1
ATOM 583 N N . ARG A 1 80 ? 3.117 31.658 -59.426 1.00 85.44 80 ARG A N 1
ATOM 584 C CA . ARG A 1 80 ? 2.052 31.018 -60.221 1.00 85.44 80 ARG A CA 1
ATOM 585 C C . ARG A 1 80 ? 2.444 29.630 -60.740 1.00 85.44 80 ARG A C 1
ATOM 587 O O . ARG A 1 80 ? 1.596 28.928 -61.293 1.00 85.44 80 ARG A O 1
ATOM 594 N N . ASP A 1 81 ? 3.706 29.236 -60.585 1.00 88.94 81 ASP A N 1
ATOM 595 C CA . ASP A 1 81 ? 4.191 27.902 -60.923 1.00 88.94 81 ASP A CA 1
ATOM 596 C C . ASP A 1 81 ? 3.991 26.956 -59.732 1.00 88.94 81 ASP A C 1
ATOM 598 O O . ASP A 1 81 ? 4.417 27.221 -58.609 1.00 88.94 81 ASP A O 1
ATOM 602 N N . HIS A 1 82 ? 3.321 25.837 -59.991 1.00 88.81 82 HIS A N 1
ATOM 603 C CA . HIS A 1 82 ? 2.962 24.859 -58.969 1.00 88.81 82 HIS A CA 1
ATOM 604 C C . HIS A 1 82 ? 4.192 24.078 -58.494 1.00 88.81 82 HIS A C 1
ATOM 606 O O . HIS A 1 82 ? 4.260 23.730 -57.320 1.00 88.81 82 HIS A O 1
ATOM 612 N N . ALA A 1 83 ? 5.190 23.872 -59.364 1.00 85.69 83 ALA A N 1
ATOM 613 C CA . ALA A 1 83 ? 6.443 23.233 -58.973 1.00 85.69 83 ALA A CA 1
ATOM 614 C C . ALA A 1 83 ? 7.260 24.139 -58.041 1.00 85.69 83 ALA A C 1
ATOM 616 O O . ALA A 1 83 ? 7.745 23.688 -57.008 1.00 85.69 83 ALA A O 1
ATOM 617 N N . PHE A 1 84 ? 7.347 25.437 -58.356 1.00 88.38 84 PHE A N 1
ATOM 618 C CA . PHE A 1 84 ? 8.031 26.406 -57.498 1.00 88.38 84 PHE A CA 1
ATOM 619 C C . PHE A 1 84 ? 7.354 26.549 -56.128 1.00 88.38 84 PHE A C 1
ATOM 621 O O . PHE A 1 84 ? 8.040 26.538 -55.109 1.00 88.38 84 PHE A O 1
ATOM 628 N N . VAL A 1 85 ? 6.018 26.642 -56.092 1.00 88.00 85 VAL A N 1
ATOM 629 C CA . VAL A 1 85 ? 5.265 26.709 -54.829 1.00 88.00 85 VAL A CA 1
ATOM 630 C C . VAL A 1 85 ? 5.441 25.428 -54.006 1.00 88.00 85 VAL A C 1
ATOM 632 O O . VAL A 1 85 ? 5.694 25.539 -52.811 1.00 88.00 85 VAL A O 1
ATOM 635 N N . ALA A 1 86 ? 5.407 24.240 -54.624 1.00 86.31 86 ALA A N 1
ATOM 636 C CA . ALA A 1 86 ? 5.671 22.979 -53.927 1.00 86.31 86 ALA A CA 1
ATOM 637 C C . ALA A 1 86 ? 7.076 22.957 -53.295 1.00 86.31 86 ALA A C 1
ATOM 639 O O . ALA A 1 86 ? 7.191 22.757 -52.091 1.00 86.31 86 ALA A O 1
ATOM 640 N N . THR A 1 87 ? 8.135 23.283 -54.047 1.00 86.00 87 THR A N 1
ATOM 641 C CA . THR A 1 87 ? 9.510 23.363 -53.504 1.00 86.00 87 THR A CA 1
ATOM 642 C C . THR A 1 87 ? 9.675 24.433 -52.412 1.00 86.00 87 THR A C 1
ATOM 644 O O . THR A 1 87 ? 10.588 24.337 -51.599 1.00 86.00 87 THR A O 1
ATOM 647 N N . CYS A 1 88 ? 8.812 25.453 -52.358 1.00 85.69 88 CYS A N 1
ATOM 648 C CA . CYS A 1 88 ? 8.804 26.446 -51.278 1.00 85.69 88 CYS A CA 1
ATOM 649 C C . CYS A 1 88 ? 7.942 26.055 -50.059 1.00 85.69 88 CYS A C 1
ATOM 651 O O . CYS A 1 88 ? 8.026 26.747 -49.040 1.00 85.69 88 CYS A O 1
ATOM 653 N N . CYS A 1 89 ? 7.142 24.990 -50.149 1.00 85.69 89 CYS A N 1
ATOM 654 C CA . CYS A 1 89 ? 6.323 24.445 -49.060 1.00 85.69 89 CYS A CA 1
ATOM 655 C C . CYS A 1 89 ? 6.812 23.082 -48.539 1.00 85.69 89 CYS A C 1
ATOM 657 O O . CYS A 1 89 ? 6.374 22.687 -47.470 1.00 85.69 89 CYS A O 1
ATOM 659 N N . ASP A 1 90 ? 7.715 22.409 -49.254 1.00 83.69 90 ASP A N 1
ATOM 660 C CA . ASP A 1 90 ? 8.480 21.235 -48.812 1.00 83.69 90 ASP A CA 1
ATOM 661 C C . ASP A 1 90 ? 9.443 21.618 -47.662 1.00 83.69 90 ASP A C 1
ATOM 663 O O . ASP A 1 90 ? 10.333 22.463 -47.837 1.00 83.69 90 ASP A O 1
ATOM 667 N N . LEU A 1 91 ? 9.218 21.049 -46.469 1.00 78.69 91 LEU A N 1
ATOM 668 C CA . LEU A 1 91 ? 9.907 21.384 -45.212 1.00 78.69 91 LEU A CA 1
ATOM 669 C C . LEU A 1 91 ? 10.979 20.362 -44.801 1.00 78.69 91 LEU A C 1
ATOM 671 O O . LEU A 1 91 ? 11.819 20.677 -43.951 1.00 78.69 91 LEU A O 1
ATOM 675 N N . ASP A 1 92 ? 10.945 19.147 -45.357 1.00 71.62 92 ASP A N 1
ATOM 676 C CA . ASP A 1 92 ? 11.944 18.093 -45.119 1.00 71.62 92 ASP A CA 1
ATOM 677 C C . ASP A 1 92 ? 12.865 17.828 -46.325 1.00 71.62 92 ASP A C 1
ATOM 679 O O . ASP A 1 92 ? 13.795 17.027 -46.225 1.00 71.62 92 ASP A O 1
ATOM 683 N N . CYS A 1 93 ? 12.667 18.563 -47.423 1.00 68.56 93 CYS A N 1
ATOM 684 C CA . CYS A 1 93 ? 13.364 18.434 -48.703 1.00 68.56 93 CYS A CA 1
ATOM 685 C C . CYS A 1 93 ? 13.155 17.068 -49.388 1.00 68.56 93 CYS A C 1
ATOM 687 O O . CYS A 1 93 ? 13.983 16.662 -50.212 1.00 68.56 93 CYS A O 1
ATOM 689 N N . SER A 1 94 ? 12.070 16.347 -49.076 1.00 75.88 94 SER A N 1
ATOM 690 C CA . SER A 1 94 ? 11.767 15.034 -49.669 1.00 75.88 94 SER A CA 1
ATOM 691 C C . SER A 1 94 ? 11.205 15.100 -51.096 1.00 75.88 94 SER A C 1
ATOM 693 O O . SER A 1 94 ? 11.036 14.056 -51.733 1.00 75.88 94 SER A O 1
ATOM 695 N N . GLY A 1 95 ? 10.898 16.292 -51.620 1.00 75.88 95 GLY A N 1
ATOM 696 C CA . GLY A 1 95 ? 10.302 16.506 -52.943 1.00 75.88 95 GLY A CA 1
ATOM 697 C C . GLY A 1 95 ? 8.800 16.207 -53.026 1.00 75.88 95 GLY A C 1
ATOM 698 O O . GLY A 1 95 ? 8.231 16.213 -54.124 1.00 75.88 95 GLY A O 1
ATOM 699 N N . ASN A 1 96 ? 8.156 15.925 -51.889 1.00 83.25 96 ASN A N 1
ATOM 700 C CA . ASN A 1 96 ? 6.756 15.523 -51.781 1.00 83.25 96 ASN A CA 1
ATOM 701 C C . ASN A 1 96 ? 6.102 16.218 -50.575 1.00 83.25 96 ASN A C 1
ATOM 703 O O . ASN A 1 96 ? 6.751 16.405 -49.556 1.00 83.25 96 ASN A O 1
ATOM 707 N N . LEU A 1 97 ? 4.815 16.556 -50.672 1.00 85.56 97 LEU A N 1
ATOM 708 C CA . LEU A 1 97 ? 4.084 17.320 -49.655 1.00 85.56 97 LEU A CA 1
ATOM 709 C C . LEU A 1 97 ? 3.284 16.402 -48.711 1.00 85.56 97 LEU A C 1
ATOM 711 O O . LEU A 1 97 ? 2.615 15.489 -49.194 1.00 85.56 97 LEU A O 1
ATOM 715 N N . ASP A 1 98 ? 3.291 16.644 -47.398 1.00 85.62 98 ASP A N 1
ATOM 716 C CA . ASP A 1 98 ? 2.292 16.079 -46.467 1.00 85.62 98 ASP A CA 1
ATOM 717 C C . ASP A 1 98 ? 0.983 16.893 -46.442 1.00 85.62 98 ASP A C 1
ATOM 719 O O . ASP A 1 98 ? 0.819 17.882 -47.156 1.00 85.62 98 ASP A O 1
ATOM 723 N N . GLU A 1 99 ? 0.020 16.480 -45.612 1.00 83.50 99 GLU A N 1
ATOM 724 C CA . GLU A 1 99 ? -1.283 17.144 -45.480 1.00 83.50 99 GLU A CA 1
ATOM 725 C C . GLU A 1 99 ? -1.174 18.613 -45.010 1.00 83.50 99 GLU A C 1
ATOM 727 O O . GLU A 1 99 ? -2.013 19.443 -45.367 1.00 83.50 99 GLU A O 1
ATOM 732 N N . HIS A 1 100 ? -0.156 18.965 -44.219 1.00 82.31 100 HIS A N 1
ATOM 733 C CA . HIS A 1 100 ? 0.085 20.333 -43.764 1.00 82.31 100 HIS A CA 1
ATOM 734 C C . HIS A 1 100 ? 0.746 21.171 -44.866 1.00 82.31 100 HIS A C 1
ATOM 736 O O . HIS A 1 100 ? 0.291 22.275 -45.173 1.00 82.31 100 HIS A O 1
ATOM 742 N N . GLU A 1 101 ? 1.784 20.643 -45.506 1.00 86.50 101 GLU A N 1
ATOM 743 C CA . GLU A 1 101 ? 2.483 21.308 -46.612 1.00 86.50 101 GLU A CA 1
ATOM 744 C C . GLU A 1 101 ? 1.547 21.523 -47.815 1.00 86.50 101 GLU A C 1
ATOM 746 O O . GLU A 1 101 ? 1.543 22.594 -48.427 1.00 86.50 101 GLU A O 1
ATOM 751 N N . LEU A 1 102 ? 0.659 20.559 -48.083 1.00 86.94 102 LEU A N 1
ATOM 752 C CA . LEU A 1 102 ? -0.419 20.655 -49.067 1.00 86.94 102 LEU A CA 1
ATOM 753 C C . LEU A 1 102 ? -1.413 21.782 -48.733 1.00 86.94 102 LEU A C 1
ATOM 755 O O . LEU A 1 102 ? -1.776 22.549 -49.628 1.00 86.94 102 LEU A O 1
ATOM 759 N N . LYS A 1 103 ? -1.821 21.948 -47.462 1.00 86.00 103 LYS A N 1
ATOM 760 C CA . LYS A 1 103 ? -2.662 23.089 -47.029 1.00 86.00 103 LYS A CA 1
ATOM 761 C C . LYS A 1 103 ? -1.974 24.424 -47.318 1.00 86.00 103 LYS A C 1
ATOM 763 O O . LYS A 1 103 ? -2.614 25.331 -47.853 1.00 86.00 103 LYS A O 1
ATOM 768 N N . GLN A 1 104 ? -0.678 24.544 -47.014 1.00 83.62 104 GLN A N 1
ATOM 769 C CA . GLN A 1 104 ? 0.092 25.762 -47.295 1.00 83.62 104 GLN A CA 1
ATOM 770 C C . GLN A 1 104 ? 0.197 26.037 -48.806 1.00 83.62 104 GLN A C 1
ATOM 772 O O . GLN A 1 104 ? -0.059 27.159 -49.254 1.00 83.62 104 GLN A O 1
ATOM 777 N N . ALA A 1 105 ? 0.516 25.015 -49.602 1.00 88.00 105 ALA A N 1
ATOM 778 C CA . ALA A 1 105 ? 0.681 25.138 -51.047 1.00 88.00 105 ALA A CA 1
ATOM 779 C C . ALA A 1 105 ? -0.641 25.492 -51.761 1.00 88.00 105 ALA A C 1
ATOM 781 O O . ALA A 1 105 ? -0.648 26.323 -52.669 1.00 88.00 105 ALA A O 1
ATOM 782 N N . LEU A 1 106 ? -1.781 24.945 -51.315 1.00 88.25 106 LEU A N 1
ATOM 783 C CA . LEU A 1 106 ? -3.116 25.306 -51.819 1.00 88.25 106 LEU A CA 1
ATOM 784 C C . LEU A 1 106 ? -3.522 26.746 -51.449 1.00 88.25 106 LEU A C 1
ATOM 786 O O . LEU A 1 106 ? -4.071 27.465 -52.293 1.00 88.25 106 LEU A O 1
ATOM 790 N N . ALA A 1 107 ? -3.192 27.209 -50.238 1.00 85.56 107 ALA A N 1
ATOM 791 C CA . ALA A 1 107 ? -3.461 28.584 -49.809 1.00 85.56 107 ALA A CA 1
ATOM 792 C C . ALA A 1 107 ? -2.705 29.630 -50.655 1.00 85.56 107 ALA A C 1
ATOM 794 O O . ALA A 1 107 ? -3.220 30.725 -50.899 1.00 85.56 107 ALA A O 1
ATOM 795 N N . CYS A 1 108 ? -1.530 29.284 -51.192 1.00 86.88 108 CYS A N 1
ATOM 796 C CA . CYS A 1 108 ? -0.793 30.142 -52.127 1.00 86.88 108 CYS A CA 1
ATOM 797 C C . CYS A 1 108 ? -1.561 30.388 -53.443 1.00 86.88 108 CYS A C 1
ATOM 799 O O . CYS A 1 108 ? -1.445 31.458 -54.038 1.00 86.88 108 CYS A O 1
ATOM 801 N N . PHE A 1 109 ? -2.429 29.456 -53.854 1.00 87.31 109 PHE A N 1
ATOM 802 C CA . PHE A 1 109 ? -3.330 29.607 -55.005 1.00 87.31 109 PHE A CA 1
ATOM 803 C C . PHE A 1 109 ? -4.723 30.162 -54.640 1.00 87.31 109 PHE A C 1
ATOM 805 O O . PHE A 1 109 ? -5.597 30.262 -55.504 1.00 87.31 109 PHE A O 1
ATOM 812 N N . GLY A 1 110 ? -4.941 30.570 -53.383 1.00 84.38 110 GLY A N 1
ATOM 813 C CA . GLY A 1 110 ? -6.212 31.130 -52.909 1.00 84.38 110 GLY A CA 1
ATOM 814 C C . GLY A 1 110 ? -7.295 30.083 -52.618 1.00 84.38 110 GLY A C 1
ATOM 815 O O . GLY A 1 110 ? -8.489 30.387 -52.693 1.00 84.38 110 GLY A O 1
ATOM 816 N N . LEU A 1 111 ? -6.900 28.843 -52.315 1.00 86.94 111 LEU A N 1
ATOM 817 C CA . LEU A 1 111 ? -7.795 27.720 -52.029 1.00 86.94 111 LEU A CA 1
ATOM 818 C C . LEU A 1 111 ? -7.671 27.319 -50.551 1.00 86.94 111 LEU A C 1
ATOM 820 O O . LEU A 1 111 ? -6.573 27.009 -50.097 1.00 86.94 111 LEU A O 1
ATOM 824 N N . LYS A 1 112 ? -8.786 27.286 -49.808 1.00 84.44 112 LYS A N 1
ATOM 825 C CA . LYS A 1 112 ? -8.826 26.821 -48.409 1.00 84.44 112 LYS A CA 1
ATOM 826 C C . LYS A 1 112 ? -9.940 25.776 -48.218 1.00 84.44 112 LYS A C 1
ATOM 828 O O . LYS A 1 112 ? -10.982 26.097 -47.645 1.00 84.44 112 LYS A O 1
ATOM 833 N N . PRO A 1 113 ? -9.763 24.546 -48.745 1.00 81.81 113 PRO A N 1
ATOM 834 C CA . PRO A 1 113 ? -10.688 23.439 -48.495 1.00 81.81 113 PRO A CA 1
ATOM 835 C C . PRO A 1 113 ? -10.736 23.069 -46.996 1.00 81.81 113 PRO A C 1
ATOM 837 O O . PRO A 1 113 ? -9.766 23.317 -46.272 1.00 81.81 113 PRO A O 1
ATOM 840 N N . PRO A 1 114 ? -11.842 22.477 -46.506 1.00 81.69 114 PRO A N 1
ATOM 841 C CA . PRO A 1 114 ? -11.960 22.034 -45.119 1.00 81.69 114 PRO A CA 1
ATOM 842 C C . PRO A 1 114 ? -10.988 20.876 -44.819 1.00 81.69 114 PRO A C 1
ATOM 844 O O . PRO A 1 114 ? -10.705 20.088 -45.723 1.00 81.69 114 PRO A O 1
ATOM 847 N N . PRO A 1 115 ? -10.515 20.706 -43.564 1.00 79.25 115 PRO A N 1
ATOM 848 C CA . PRO A 1 115 ? -9.475 19.727 -43.227 1.00 79.25 115 PRO A CA 1
ATOM 849 C C . PRO A 1 115 ? -9.772 18.301 -43.707 1.00 79.25 115 PRO A C 1
ATOM 851 O O . PRO A 1 115 ? -8.921 17.695 -44.347 1.00 79.25 115 PRO A O 1
ATOM 854 N N . GLN A 1 116 ? -11.006 17.824 -43.503 1.00 79.06 116 GLN A N 1
ATOM 855 C CA . GLN A 1 116 ? -11.467 16.500 -43.945 1.00 79.06 116 GLN A CA 1
ATOM 856 C C . GLN A 1 116 ? -11.253 16.271 -45.449 1.00 79.06 116 GLN A C 1
ATOM 858 O O . GLN A 1 116 ? -10.787 15.207 -45.840 1.00 79.06 116 GLN A O 1
ATOM 863 N N . GLN A 1 117 ? -11.505 17.283 -46.287 1.00 81.38 117 GLN A N 1
ATOM 864 C CA . GLN A 1 117 ? -11.293 17.178 -47.732 1.00 81.38 117 GLN A CA 1
ATOM 865 C C . GLN A 1 117 ? -9.799 17.106 -48.089 1.00 81.38 117 GLN A C 1
ATOM 867 O O . GLN A 1 117 ? -9.442 16.500 -49.094 1.00 81.38 117 GLN A O 1
ATOM 872 N N . VAL A 1 118 ? -8.902 17.687 -47.284 1.00 79.88 118 VAL A N 1
ATOM 873 C CA . VAL A 1 118 ? -7.452 17.535 -47.501 1.00 79.88 118 VAL A CA 1
ATOM 874 C C . VAL A 1 118 ? -7.005 16.118 -47.146 1.00 79.88 118 VAL A C 1
ATOM 876 O O . VAL A 1 118 ? -6.284 15.503 -47.928 1.00 79.88 118 VAL A O 1
ATOM 879 N N . THR A 1 119 ? -7.490 15.565 -46.032 1.00 81.00 119 THR A N 1
ATOM 880 C CA . THR A 1 119 ? -7.242 14.165 -45.656 1.00 81.00 119 THR A CA 1
ATOM 881 C C . THR A 1 119 ? -7.790 13.195 -46.714 1.00 81.00 119 THR A C 1
ATOM 883 O O . THR A 1 119 ? -7.106 12.249 -47.091 1.00 81.00 119 THR A O 1
ATOM 886 N N . GLU A 1 120 ? -8.972 13.457 -47.284 1.00 81.44 120 GLU A N 1
ATOM 887 C CA . GLU A 1 120 ? -9.522 12.692 -48.419 1.00 81.44 120 GLU A CA 1
ATOM 888 C C . GLU A 1 120 ? -8.651 12.782 -49.687 1.00 81.44 120 GLU A C 1
ATOM 890 O O . GLU A 1 120 ? -8.476 11.780 -50.382 1.00 81.44 120 GLU A O 1
ATOM 895 N N . LEU A 1 121 ? -8.077 13.956 -49.984 1.00 79.25 121 LEU A N 1
ATOM 896 C CA . LEU A 1 121 ? -7.186 14.174 -51.134 1.00 79.25 121 LEU A CA 1
ATOM 897 C C . LEU A 1 121 ? -5.809 13.504 -50.971 1.00 79.25 121 LEU A C 1
ATOM 899 O O . LEU A 1 121 ? -5.220 13.084 -51.968 1.00 79.25 121 LEU A O 1
ATOM 903 N N . MET A 1 122 ? -5.309 13.376 -49.739 1.00 79.06 122 MET A N 1
ATOM 904 C CA . MET A 1 122 ? -4.139 12.547 -49.414 1.00 79.06 122 MET A CA 1
ATOM 905 C C . MET A 1 122 ? -4.486 11.048 -49.467 1.00 79.06 122 MET A C 1
ATOM 907 O O . MET A 1 122 ? -3.693 10.223 -49.935 1.00 79.06 122 MET A O 1
ATOM 911 N N . GLY A 1 123 ? -5.688 10.685 -49.013 1.00 77.88 123 GLY A N 1
ATOM 912 C CA . GLY A 1 123 ? -6.142 9.305 -48.884 1.00 77.88 123 GLY A CA 1
ATOM 913 C C . GLY A 1 123 ? -5.259 8.514 -47.916 1.00 77.88 123 GLY A C 1
ATOM 914 O O . GLY A 1 123 ? -4.869 9.002 -46.863 1.00 77.88 123 GLY A O 1
ATOM 915 N N . ALA A 1 124 ? -4.894 7.287 -48.290 1.00 67.56 124 ALA A N 1
ATOM 916 C CA . ALA A 1 124 ? -3.983 6.444 -47.509 1.00 67.56 124 ALA A CA 1
ATOM 917 C C . ALA A 1 124 ? -2.481 6.740 -47.758 1.00 67.56 124 ALA A C 1
ATOM 919 O O . ALA A 1 124 ? -1.639 5.875 -47.516 1.00 67.56 124 ALA A O 1
ATOM 920 N N . ARG A 1 125 ? -2.123 7.915 -48.302 1.00 73.12 125 ARG A N 1
ATOM 921 C CA . ARG A 1 125 ? -0.729 8.307 -48.590 1.00 73.12 125 ARG A CA 1
ATOM 922 C C . ARG A 1 125 ? -0.220 9.293 -47.539 1.00 73.12 125 ARG A C 1
ATOM 924 O O . ARG A 1 125 ? -0.897 10.267 -47.240 1.00 73.12 125 ARG A O 1
ATOM 931 N N . ALA A 1 126 ? 1.003 9.092 -47.049 1.00 72.44 126 ALA A N 1
ATOM 932 C CA . ALA A 1 126 ? 1.640 10.012 -46.098 1.00 72.44 126 ALA A CA 1
ATOM 933 C C . ALA A 1 126 ? 2.227 11.281 -46.756 1.00 72.44 126 ALA A C 1
ATOM 935 O O . ALA A 1 126 ? 2.279 12.335 -46.130 1.00 72.44 126 ALA A O 1
ATOM 936 N N . ARG A 1 127 ? 2.664 11.179 -48.019 1.00 83.19 127 ARG A N 1
ATOM 937 C CA . ARG A 1 127 ? 3.272 12.251 -48.830 1.00 83.19 127 ARG A CA 1
ATOM 938 C C . ARG A 1 127 ? 2.699 12.208 -50.258 1.00 83.19 127 ARG A C 1
ATOM 940 O O . ARG A 1 127 ? 2.267 11.147 -50.720 1.00 83.19 127 ARG A O 1
ATOM 947 N N . LEU A 1 128 ? 2.699 13.342 -50.955 1.00 84.38 128 LEU A N 1
ATOM 948 C CA . LEU A 1 128 ? 2.044 13.551 -52.250 1.00 84.38 128 LEU A CA 1
ATOM 949 C C . LEU A 1 128 ? 2.959 14.340 -53.206 1.00 84.38 128 LEU A C 1
ATOM 951 O O . LEU A 1 128 ? 3.483 15.392 -52.851 1.00 84.38 128 LEU A O 1
ATOM 955 N N . ASP A 1 129 ? 3.183 13.824 -54.417 1.00 87.31 129 ASP A N 1
ATOM 956 C CA . ASP A 1 129 ? 4.203 14.356 -55.332 1.00 87.31 129 ASP A CA 1
ATOM 957 C C . ASP A 1 129 ? 3.802 15.672 -56.024 1.00 87.31 129 ASP A C 1
ATOM 959 O O . ASP A 1 129 ? 2.625 16.020 -56.146 1.00 87.31 129 ASP A O 1
ATOM 963 N N . THR A 1 130 ? 4.803 16.392 -56.536 1.00 83.25 130 THR A N 1
ATOM 964 C CA . THR A 1 130 ? 4.639 17.731 -57.130 1.00 83.25 130 THR A CA 1
ATOM 965 C C . THR A 1 130 ? 3.679 17.782 -58.335 1.00 83.25 130 THR A C 1
ATOM 967 O O . THR A 1 130 ? 2.992 18.792 -58.517 1.00 83.25 130 THR A O 1
ATOM 970 N N . GLU A 1 131 ? 3.575 16.732 -59.161 1.00 84.62 131 GLU A N 1
ATOM 971 C CA . GLU A 1 131 ? 2.654 16.735 -60.311 1.00 84.62 131 GLU A CA 1
ATOM 972 C C . GLU A 1 131 ? 1.244 16.290 -59.891 1.00 84.62 131 GLU A C 1
ATOM 974 O O . GLU A 1 131 ? 0.270 16.898 -60.335 1.00 84.62 131 GLU A O 1
ATOM 979 N N . THR A 1 132 ? 1.099 15.343 -58.954 1.00 85.81 132 THR A N 1
ATOM 980 C CA . THR A 1 132 ? -0.204 15.060 -58.322 1.00 85.81 132 THR A CA 1
ATOM 981 C C . THR A 1 132 ? -0.753 16.310 -57.620 1.00 85.81 132 THR A C 1
ATOM 983 O O . THR A 1 132 ? -1.920 16.652 -57.821 1.00 85.81 132 THR A O 1
ATOM 986 N N . PHE A 1 133 ? 0.080 17.055 -56.879 1.00 89.12 133 PHE A N 1
ATOM 987 C CA . PHE A 1 133 ? -0.302 18.331 -56.254 1.00 89.12 133 PHE A CA 1
ATOM 988 C C . PHE A 1 133 ? -0.842 19.320 -57.290 1.00 89.12 133 PHE A C 1
ATOM 990 O O . PHE A 1 133 ? -1.907 19.914 -57.105 1.00 89.12 133 PHE A O 1
ATOM 997 N N . ARG A 1 134 ? -0.136 19.464 -58.415 1.00 88.94 134 ARG A N 1
ATOM 998 C CA . ARG A 1 134 ? -0.542 20.341 -59.513 1.00 88.94 134 ARG A CA 1
ATOM 999 C C . ARG A 1 134 ? -1.919 19.977 -60.067 1.00 88.94 134 ARG A C 1
ATOM 1001 O O . ARG A 1 134 ? -2.721 20.879 -60.302 1.00 88.94 134 ARG A O 1
ATOM 1008 N N . GLN A 1 135 ? -2.213 18.690 -60.255 1.00 86.75 135 GLN A N 1
ATOM 1009 C CA . GLN A 1 135 ? -3.534 18.255 -60.720 1.00 86.75 135 GLN A CA 1
ATOM 1010 C C . GLN A 1 135 ? -4.627 18.548 -59.677 1.00 86.75 135 GLN A C 1
ATOM 1012 O O . GLN A 1 135 ? -5.665 19.105 -60.035 1.00 86.75 135 GLN A O 1
ATOM 1017 N N . VAL A 1 136 ? -4.371 18.274 -58.391 1.00 85.81 136 VAL A N 1
ATOM 1018 C CA . VAL A 1 136 ? -5.294 18.578 -57.278 1.00 85.81 136 VAL A CA 1
ATOM 1019 C C . VAL A 1 136 ? -5.606 20.078 -57.199 1.00 85.81 136 VAL A C 1
ATOM 1021 O O . VAL A 1 136 ? -6.775 20.467 -57.172 1.00 85.81 136 VAL A O 1
ATOM 1024 N N . ALA A 1 137 ? -4.586 20.938 -57.232 1.00 85.94 137 ALA A N 1
ATOM 1025 C CA . ALA A 1 137 ? -4.756 22.390 -57.194 1.00 85.94 137 ALA A CA 1
ATOM 1026 C C . ALA A 1 137 ? -5.536 22.918 -58.411 1.00 85.94 137 ALA A C 1
ATOM 1028 O O . ALA A 1 137 ? -6.447 23.735 -58.255 1.00 85.94 137 ALA A O 1
ATOM 1029 N N . LEU A 1 138 ? -5.233 22.420 -59.618 1.00 87.69 138 LEU A N 1
ATOM 1030 C CA . LEU A 1 138 ? -5.940 22.802 -60.843 1.00 87.69 138 LEU A CA 1
ATOM 1031 C C . LEU A 1 138 ? -7.399 22.338 -60.861 1.00 87.69 138 LEU A C 1
ATOM 1033 O O . LEU A 1 138 ? -8.222 23.005 -61.488 1.00 87.69 138 LEU A O 1
ATOM 1037 N N . ASP A 1 139 ? -7.741 21.227 -60.210 1.00 84.44 139 ASP A N 1
ATOM 1038 C CA . ASP A 1 139 ? -9.117 20.736 -60.167 1.00 84.44 139 ASP A CA 1
ATOM 1039 C C . ASP A 1 139 ? -9.969 21.453 -59.114 1.00 84.44 139 ASP A C 1
ATOM 1041 O O . ASP A 1 139 ? -11.029 22.000 -59.438 1.00 84.44 139 ASP A O 1
ATOM 1045 N N . LEU A 1 140 ? -9.438 21.602 -57.894 1.00 83.69 140 LEU A N 1
ATOM 1046 C CA . LEU A 1 140 ? -10.035 22.446 -56.856 1.00 83.69 140 LEU A CA 1
ATOM 1047 C C . LEU A 1 140 ? -10.269 23.874 -57.379 1.00 83.69 140 LEU A C 1
ATOM 1049 O O . LEU A 1 140 ? -11.351 24.429 -57.199 1.00 83.69 140 LEU A O 1
ATOM 1053 N N . ALA A 1 141 ? -9.319 24.459 -58.116 1.00 82.12 141 ALA A N 1
ATOM 1054 C CA . ALA A 1 141 ? -9.470 25.802 -58.679 1.00 82.12 141 ALA A CA 1
ATOM 1055 C C . ALA A 1 141 ? -10.704 25.974 -59.593 1.00 82.12 141 ALA A C 1
ATOM 1057 O O . ALA A 1 141 ? -11.258 27.081 -59.646 1.00 82.12 141 ALA A O 1
ATOM 1058 N N . LYS A 1 142 ? -11.166 24.905 -60.265 1.00 82.62 142 LYS A N 1
ATOM 1059 C CA . LYS A 1 142 ? -12.396 24.890 -61.082 1.00 82.62 142 LYS A CA 1
ATOM 1060 C C . LYS A 1 142 ? -13.650 24.699 -60.227 1.00 82.62 142 LYS A C 1
ATOM 1062 O O . LYS A 1 142 ? -14.644 25.386 -60.451 1.00 82.62 142 LYS A O 1
ATOM 1067 N N . HIS A 1 143 ? -13.606 23.762 -59.279 1.00 76.94 143 HIS A N 1
ATOM 1068 C CA . HIS A 1 143 ? -14.802 23.221 -58.626 1.00 76.94 143 HIS A CA 1
ATOM 1069 C C . HIS A 1 143 ? -15.104 23.809 -57.238 1.00 76.94 143 HIS A C 1
ATOM 1071 O O . HIS A 1 143 ? -16.235 23.685 -56.774 1.00 76.94 143 HIS A O 1
ATOM 1077 N N . LEU A 1 144 ? -14.155 24.497 -56.591 1.00 76.38 144 LEU A N 1
ATOM 1078 C CA . LEU A 1 144 ? -14.339 25.014 -55.231 1.00 76.38 144 LEU A CA 1
ATOM 1079 C C . LEU A 1 144 ? -15.302 26.229 -55.181 1.00 76.38 144 LEU A C 1
ATOM 1081 O O . LEU A 1 144 ? -15.030 27.245 -55.850 1.00 76.38 144 LEU A O 1
ATOM 1085 N N . PRO A 1 145 ? -16.386 26.168 -54.371 1.00 77.44 145 PRO A N 1
ATOM 1086 C CA . PRO A 1 145 ? -17.286 27.288 -54.084 1.00 77.44 145 PRO A CA 1
ATOM 1087 C C . PRO A 1 145 ? -16.572 28.561 -53.619 1.00 77.44 145 PRO A C 1
ATOM 1089 O O . PRO A 1 145 ? -15.478 28.516 -53.056 1.00 77.44 145 PRO A O 1
ATOM 1092 N N . ARG A 1 146 ? -17.211 29.722 -53.822 1.00 71.38 146 ARG A N 1
ATOM 1093 C CA . ARG A 1 146 ? -16.630 31.033 -53.468 1.00 71.38 146 ARG A CA 1
ATOM 1094 C C . ARG A 1 146 ? -16.340 31.185 -51.973 1.00 71.38 146 ARG A C 1
ATOM 1096 O O . ARG A 1 146 ? -15.371 31.850 -51.634 1.00 71.38 146 ARG A O 1
ATOM 1103 N N . GLU A 1 147 ? -17.138 30.557 -51.113 1.00 70.38 147 GLU A N 1
ATOM 1104 C CA . GLU A 1 147 ? -16.987 30.604 -49.650 1.00 70.38 147 GLU A CA 1
ATOM 1105 C C . GLU A 1 147 ? -15.738 29.872 -49.123 1.00 70.38 147 GLU A C 1
ATOM 1107 O O . GLU A 1 147 ? -15.272 30.188 -48.034 1.00 70.38 147 GLU A O 1
ATOM 1112 N N . MET A 1 148 ? -15.154 28.949 -49.898 1.00 67.75 148 MET A N 1
ATOM 1113 C CA . MET A 1 148 ? -13.929 28.207 -49.541 1.00 67.75 148 MET A CA 1
ATOM 1114 C C . MET A 1 148 ? -12.671 28.737 -50.259 1.00 67.75 148 MET A C 1
ATOM 1116 O O . MET A 1 148 ? -11.626 28.083 -50.295 1.00 67.75 148 MET A O 1
ATOM 1120 N N . ARG A 1 149 ? -12.748 29.938 -50.848 1.00 77.19 149 ARG A N 1
ATOM 1121 C CA . ARG A 1 149 ? -11.593 30.628 -51.443 1.00 77.19 149 ARG A CA 1
ATOM 1122 C C . ARG A 1 149 ? -11.018 31.636 -50.461 1.00 77.19 149 ARG A C 1
ATOM 1124 O O . ARG A 1 149 ? -11.743 32.458 -49.907 1.00 77.19 149 ARG A O 1
ATOM 1131 N N . CYS A 1 150 ? -9.705 31.599 -50.284 1.00 70.31 150 CYS A N 1
ATOM 1132 C CA . CYS A 1 150 ? -8.978 32.526 -49.428 1.00 70.31 150 CYS A CA 1
ATOM 1133 C C . CYS A 1 150 ? -8.221 33.575 -50.262 1.00 70.31 150 CYS A C 1
ATOM 1135 O O . CYS A 1 150 ? -8.041 33.421 -51.474 1.00 70.31 150 CYS A O 1
ATOM 1137 N N . PRO A 1 151 ? -7.736 34.655 -49.629 1.00 70.94 151 PRO A N 1
ATOM 1138 C CA . PRO A 1 151 ? -6.590 35.395 -50.139 1.00 70.94 151 PRO A CA 1
ATOM 1139 C C . PRO A 1 151 ? -5.463 34.447 -50.579 1.00 70.94 151 PRO A C 1
ATOM 1141 O O . PRO A 1 151 ? -5.105 33.541 -49.832 1.00 70.94 151 PRO A O 1
ATOM 1144 N N . ALA A 1 152 ? -4.897 34.667 -51.768 1.00 77.56 152 ALA A N 1
ATOM 1145 C CA . ALA A 1 152 ? -3.650 34.018 -52.162 1.00 77.56 152 ALA A CA 1
ATOM 1146 C C . ALA A 1 152 ? -2.521 34.497 -51.234 1.00 77.56 152 ALA A C 1
ATOM 1148 O O . ALA A 1 152 ? -2.307 35.711 -51.120 1.00 77.56 152 ALA A O 1
ATOM 1149 N N . ALA A 1 153 ? -1.864 33.552 -50.562 1.00 77.44 153 ALA A N 1
ATOM 1150 C CA . ALA A 1 153 ? -0.814 33.793 -49.573 1.00 77.44 153 ALA A CA 1
ATOM 1151 C C . ALA A 1 153 ? 0.600 33.637 -50.163 1.00 77.44 153 ALA A C 1
ATOM 1153 O O . ALA A 1 153 ? 0.794 33.002 -51.199 1.00 77.44 153 ALA A O 1
ATOM 1154 N N . VAL A 1 154 ? 1.609 34.182 -49.479 1.00 80.88 154 VAL A N 1
ATOM 1155 C CA . VAL A 1 154 ? 3.029 33.936 -49.805 1.00 80.88 154 VAL A CA 1
ATOM 1156 C C . VAL A 1 154 ? 3.538 32.696 -49.042 1.00 80.88 154 VAL A C 1
ATOM 1158 O O . VAL A 1 154 ? 3.299 32.632 -47.832 1.00 80.88 154 VAL A O 1
ATOM 1161 N N . PRO A 1 155 ? 4.276 31.744 -49.659 1.00 85.06 155 PRO A N 1
ATOM 1162 C CA . PRO A 1 155 ? 4.895 30.615 -48.951 1.00 85.06 155 PRO A CA 1
ATOM 1163 C C . PRO A 1 155 ? 5.750 31.059 -47.758 1.00 85.06 155 PRO A C 1
ATOM 1165 O O . PRO A 1 155 ? 6.464 32.058 -47.845 1.00 85.06 155 PRO A O 1
ATOM 1168 N N . HIS A 1 156 ? 5.720 30.318 -46.647 1.00 79.88 156 HIS A N 1
ATOM 1169 C CA . HIS A 1 156 ? 6.393 30.714 -45.401 1.00 79.88 156 HIS A CA 1
ATOM 1170 C C . HIS A 1 156 ? 7.911 30.919 -45.543 1.00 79.88 156 HIS A C 1
ATOM 1172 O O . HIS A 1 156 ? 8.459 31.885 -45.010 1.00 79.88 156 HIS A O 1
ATOM 1178 N N . SER A 1 157 ? 8.564 30.076 -46.343 1.00 81.06 157 SER A N 1
ATOM 1179 C CA . SER A 1 157 ? 9.984 30.168 -46.714 1.00 81.06 157 SER A CA 1
ATOM 1180 C C . SER A 1 157 ? 10.364 31.439 -47.493 1.00 81.06 157 SER A C 1
ATOM 1182 O O . SER A 1 157 ? 11.541 31.783 -47.601 1.00 81.06 157 SER A O 1
ATOM 1184 N N . LEU A 1 158 ? 9.372 32.159 -48.028 1.00 84.00 158 LEU A N 1
ATOM 1185 C CA . LEU A 1 158 ? 9.525 33.419 -48.753 1.00 84.00 158 LEU A CA 1
ATOM 1186 C C . LEU A 1 158 ? 9.052 34.629 -47.927 1.00 84.00 158 LEU A C 1
ATOM 1188 O O . LEU A 1 158 ? 8.787 35.684 -48.497 1.00 84.00 158 LEU A O 1
ATOM 1192 N N . ARG A 1 159 ? 8.948 34.517 -46.596 1.00 80.62 159 ARG A N 1
ATOM 1193 C CA . ARG A 1 159 ? 8.592 35.636 -45.700 1.00 80.62 159 ARG A CA 1
ATOM 1194 C C . ARG A 1 159 ? 9.799 36.194 -44.918 1.00 80.62 159 ARG A C 1
ATOM 1196 O O . ARG A 1 159 ? 9.673 36.539 -43.747 1.00 80.62 159 ARG A O 1
ATOM 1203 N N . GLY A 1 160 ? 10.980 36.257 -45.543 1.00 81.50 160 GLY A N 1
ATOM 1204 C CA . GLY A 1 160 ? 12.165 36.918 -44.968 1.00 81.50 160 GLY A CA 1
ATOM 1205 C C . GLY A 1 160 ? 12.082 38.453 -44.997 1.00 81.50 160 GLY A C 1
ATOM 1206 O O . GLY A 1 160 ? 11.220 39.013 -45.673 1.00 81.50 160 GLY A O 1
ATOM 1207 N N . MET A 1 161 ? 12.989 39.141 -44.294 1.00 83.62 161 MET A N 1
ATOM 1208 C CA . MET A 1 161 ? 13.101 40.608 -44.208 1.00 83.62 161 MET A CA 1
ATOM 1209 C C . MET A 1 161 ? 14.544 41.084 -44.440 1.00 83.62 161 MET A C 1
ATOM 1211 O O . MET A 1 161 ? 15.483 40.513 -43.891 1.00 83.62 161 MET A O 1
ATOM 1215 N N . ALA A 1 162 ? 14.740 42.127 -45.251 1.00 87.50 162 ALA A N 1
ATOM 1216 C CA . ALA A 1 162 ? 16.066 42.709 -45.485 1.00 87.50 162 ALA A CA 1
ATOM 1217 C C . ALA A 1 162 ? 16.586 43.456 -44.250 1.00 87.50 162 ALA A C 1
ATOM 1219 O O . ALA A 1 162 ? 15.807 44.104 -43.556 1.00 87.50 162 ALA A O 1
ATOM 1220 N N . LEU A 1 163 ? 17.900 43.456 -44.015 1.00 88.12 163 LEU A N 1
ATOM 1221 C CA . LEU A 1 163 ? 18.524 44.202 -42.914 1.00 88.12 163 LEU A CA 1
ATOM 1222 C C . LEU A 1 163 ? 18.123 45.691 -42.897 1.00 88.12 163 LEU A C 1
ATOM 1224 O O . LEU A 1 163 ? 17.883 46.245 -41.825 1.00 88.12 163 LEU A O 1
ATOM 1228 N N . GLY A 1 164 ? 17.958 46.320 -44.066 1.00 85.12 164 GLY A N 1
ATOM 1229 C CA . GLY A 1 164 ? 17.406 47.672 -44.180 1.00 85.12 164 GLY A CA 1
ATOM 1230 C C . GLY A 1 164 ? 15.982 47.810 -43.619 1.00 85.12 164 GLY A C 1
ATOM 1231 O O . GLY A 1 164 ? 15.704 48.776 -42.915 1.00 85.12 164 GLY A O 1
ATOM 1232 N N . GLN A 1 165 ? 15.107 46.816 -43.826 1.00 80.31 165 GLN A N 1
ATOM 1233 C CA . GLN A 1 165 ? 13.781 46.764 -43.189 1.00 80.31 165 GLN A CA 1
ATOM 1234 C C . GLN A 1 165 ? 13.882 46.564 -41.679 1.00 80.31 165 GLN A C 1
ATOM 1236 O O . GLN A 1 165 ? 13.103 47.154 -40.941 1.00 80.31 165 GLN A O 1
ATOM 1241 N N . LEU A 1 166 ? 14.822 45.745 -41.205 1.00 82.69 166 LEU A N 1
ATOM 1242 C CA . LEU A 1 166 ? 14.966 45.469 -39.775 1.00 82.69 166 LEU A CA 1
ATOM 1243 C C . LEU A 1 166 ? 15.439 46.716 -39.005 1.00 82.69 166 LEU A C 1
ATOM 1245 O O . LEU A 1 166 ? 14.824 47.087 -38.006 1.00 82.69 166 LEU A O 1
ATOM 1249 N N . LYS A 1 167 ? 16.437 47.436 -39.538 1.00 84.19 167 LYS A N 1
ATOM 1250 C CA . LYS A 1 167 ? 16.853 48.768 -39.056 1.00 84.19 167 LYS A CA 1
ATOM 1251 C C . LYS A 1 167 ? 15.706 49.780 -39.108 1.00 84.19 167 LYS A C 1
ATOM 1253 O O . LYS A 1 167 ? 15.497 50.548 -38.176 1.00 84.19 167 LYS A O 1
ATOM 1258 N N . TYR A 1 168 ? 14.915 49.752 -40.176 1.00 79.00 168 TYR A N 1
ATOM 1259 C CA . TYR A 1 168 ? 13.759 50.630 -40.321 1.00 79.00 168 TYR A CA 1
ATOM 1260 C C . TYR A 1 168 ? 12.657 50.351 -39.282 1.00 79.00 168 TYR A C 1
ATOM 1262 O O . TYR A 1 168 ? 12.048 51.269 -38.735 1.00 79.00 168 TYR A O 1
ATOM 1270 N N . LEU A 1 169 ? 12.437 49.080 -38.938 1.00 76.75 169 LEU A N 1
ATOM 1271 C CA . LEU A 1 169 ? 11.554 48.686 -37.842 1.00 76.75 169 LEU A CA 1
ATOM 1272 C C . LEU A 1 169 ? 12.138 49.073 -36.467 1.00 76.75 169 LEU A C 1
ATOM 1274 O O . LEU A 1 169 ? 11.374 49.447 -35.580 1.00 76.75 169 LEU A O 1
ATOM 1278 N N . GLN A 1 170 ? 13.465 49.081 -36.287 1.00 78.81 170 GLN A N 1
ATOM 1279 C CA . GLN A 1 170 ? 14.116 49.612 -35.077 1.00 78.81 170 GLN A CA 1
ATOM 1280 C C . GLN A 1 170 ? 13.824 51.111 -34.878 1.00 78.81 170 GLN A C 1
ATOM 1282 O O . GLN A 1 170 ? 13.513 51.512 -33.753 1.00 78.81 170 GLN A O 1
ATOM 1287 N N . GLU A 1 171 ? 13.830 51.925 -35.945 1.00 76.00 171 GLU A N 1
ATOM 1288 C CA . GLU A 1 171 ? 13.391 53.332 -35.868 1.00 76.00 171 GLU A CA 1
ATOM 1289 C C . GLU A 1 171 ? 11.931 53.447 -35.389 1.00 76.00 171 GLU A C 1
ATOM 1291 O O . GLU A 1 171 ? 11.618 54.254 -34.511 1.00 76.00 171 GLU A O 1
ATOM 1296 N N . ILE A 1 172 ? 11.036 52.619 -35.943 1.00 73.12 172 ILE A N 1
ATOM 1297 C CA . ILE A 1 172 ? 9.601 52.645 -35.625 1.00 73.12 172 ILE A CA 1
ATOM 1298 C C . ILE A 1 172 ? 9.331 52.210 -34.182 1.00 73.12 172 ILE A C 1
ATOM 1300 O O . ILE A 1 172 ? 8.557 52.872 -33.495 1.00 73.12 172 ILE A O 1
ATOM 1304 N N . PHE A 1 173 ? 9.934 51.118 -33.712 1.00 72.31 173 PHE A N 1
ATOM 1305 C CA . PHE A 1 173 ? 9.597 50.530 -32.412 1.00 72.31 173 PHE A CA 1
ATOM 1306 C C . PHE A 1 173 ? 10.411 51.104 -31.254 1.00 72.31 173 PHE A C 1
ATOM 1308 O O . PHE A 1 173 ? 9.835 51.446 -30.220 1.00 72.31 173 PHE A O 1
ATOM 1315 N N . VAL A 1 174 ? 11.731 51.208 -31.426 1.00 73.56 174 VAL A N 1
ATOM 1316 C CA . VAL A 1 174 ? 12.668 51.563 -30.352 1.00 73.56 174 VAL A CA 1
ATOM 1317 C C . VAL A 1 174 ? 12.912 53.069 -30.341 1.00 73.56 174 VAL A C 1
ATOM 1319 O O . VAL A 1 174 ? 12.574 53.729 -29.364 1.00 73.56 174 VAL A O 1
ATOM 1322 N N . ALA A 1 175 ? 13.409 53.644 -31.443 1.00 75.00 175 ALA A N 1
ATOM 1323 C CA . ALA A 1 175 ? 13.829 55.051 -31.463 1.00 75.00 175 ALA A CA 1
ATOM 1324 C C . ALA A 1 175 ? 12.669 56.058 -31.308 1.00 75.00 175 ALA A C 1
ATOM 1326 O O . ALA A 1 175 ? 12.889 57.195 -30.897 1.00 75.00 175 ALA A O 1
ATOM 1327 N N . SER A 1 176 ? 11.428 55.654 -31.607 1.00 71.75 176 SER A N 1
ATOM 1328 C CA . SER A 1 176 ? 10.226 56.469 -31.368 1.00 71.75 176 SER A CA 1
ATOM 1329 C C . SER A 1 176 ? 9.652 56.346 -29.943 1.00 71.75 176 SER A C 1
ATOM 1331 O O . SER A 1 176 ? 8.650 56.994 -29.623 1.00 71.75 176 SER A O 1
ATOM 1333 N N . GLY A 1 177 ? 10.202 55.463 -29.101 1.00 73.69 177 GLY A N 1
ATOM 1334 C CA . GLY A 1 177 ? 9.638 55.120 -27.791 1.00 73.69 177 GLY A CA 1
ATOM 1335 C C . GLY A 1 177 ? 8.239 54.487 -27.857 1.00 73.69 177 GLY A C 1
ATOM 1336 O O . GLY A 1 177 ? 7.499 54.530 -26.876 1.00 73.69 177 GLY A O 1
ATOM 1337 N N . TRP A 1 178 ? 7.801 53.968 -29.011 1.00 74.75 178 TRP A N 1
ATOM 1338 C CA . TRP A 1 178 ? 6.487 53.320 -29.155 1.00 74.75 178 TRP A CA 1
ATOM 1339 C C . TRP A 1 178 ? 6.411 52.017 -28.350 1.00 74.75 178 TRP A C 1
ATOM 1341 O O . TRP A 1 178 ? 5.436 51.794 -27.633 1.00 74.75 178 TRP A O 1
ATOM 1351 N N . LEU A 1 179 ? 7.460 51.189 -28.428 1.00 72.31 179 LEU A N 1
ATOM 1352 C CA . LEU A 1 179 ? 7.521 49.888 -27.760 1.00 72.31 179 LEU A CA 1
ATOM 1353 C C . LEU A 1 179 ? 7.520 50.047 -26.235 1.00 72.31 179 LEU A C 1
ATOM 1355 O O . LEU A 1 179 ? 6.719 49.421 -25.550 1.00 72.31 179 LEU A O 1
ATOM 1359 N N . GLU A 1 180 ? 8.367 50.944 -25.725 1.00 73.12 180 GLU A N 1
ATOM 1360 C CA . GLU A 1 180 ? 8.472 51.293 -24.304 1.00 73.12 180 GLU A CA 1
ATOM 1361 C C . GLU A 1 180 ? 7.122 51.744 -23.732 1.00 73.12 180 GLU A C 1
ATOM 1363 O O . GLU A 1 180 ? 6.640 51.161 -22.762 1.00 73.12 180 GLU A O 1
ATOM 1368 N N . ARG A 1 181 ? 6.454 52.708 -24.386 1.00 76.62 181 ARG A N 1
ATOM 1369 C CA . ARG A 1 181 ? 5.130 53.201 -23.973 1.00 76.62 181 ARG A CA 1
ATOM 1370 C C . ARG A 1 181 ? 4.073 52.094 -23.925 1.00 76.62 181 ARG A C 1
ATOM 1372 O O . ARG A 1 181 ? 3.256 52.087 -23.008 1.00 76.62 181 ARG A O 1
ATOM 1379 N N . ARG A 1 182 ? 4.077 51.158 -24.884 1.00 73.94 182 ARG A N 1
ATOM 1380 C CA . ARG A 1 182 ? 3.088 50.067 -24.936 1.00 73.94 182 ARG A CA 1
ATOM 1381 C C . ARG A 1 182 ? 3.368 48.974 -23.900 1.00 73.94 182 ARG A C 1
ATOM 1383 O O . ARG A 1 182 ? 2.424 48.473 -23.296 1.00 73.94 182 ARG A O 1
ATOM 1390 N N . CYS A 1 183 ? 4.640 48.656 -23.651 1.00 71.81 183 CYS A N 1
ATOM 1391 C CA . CYS A 1 183 ? 5.054 47.787 -22.549 1.00 71.81 183 CYS A CA 1
ATOM 1392 C C . CYS A 1 183 ? 4.685 48.393 -21.190 1.00 71.81 183 CYS A C 1
ATOM 1394 O O . CYS A 1 183 ? 4.105 47.699 -20.362 1.00 71.81 183 CYS A O 1
ATOM 1396 N N . GLN A 1 184 ? 4.968 49.683 -20.973 1.00 76.50 184 GLN A N 1
ATOM 1397 C CA . GLN A 1 184 ? 4.649 50.356 -19.715 1.00 76.50 184 GLN A CA 1
ATOM 1398 C C . GLN A 1 184 ? 3.140 50.371 -19.463 1.00 76.50 184 GLN A C 1
ATOM 1400 O O . GLN A 1 184 ? 2.717 49.917 -18.410 1.00 76.50 184 GLN A O 1
ATOM 1405 N N . GLN A 1 185 ? 2.331 50.758 -20.458 1.00 77.25 185 GLN A N 1
ATOM 1406 C CA . GLN A 1 185 ? 0.870 50.723 -20.342 1.00 77.25 185 GLN A CA 1
ATOM 1407 C C . GLN A 1 185 ? 0.353 49.334 -19.929 1.00 77.25 185 GLN A C 1
ATOM 1409 O O . GLN A 1 185 ? -0.526 49.243 -19.082 1.00 77.25 185 GLN A O 1
ATOM 1414 N N . HIS A 1 186 ? 0.893 48.251 -20.495 1.00 73.50 186 HIS A N 1
ATOM 1415 C CA . HIS A 1 186 ? 0.483 46.893 -20.129 1.00 73.50 186 HIS A CA 1
ATOM 1416 C C . HIS A 1 186 ? 0.926 46.499 -18.715 1.00 73.50 186 HIS A C 1
ATOM 1418 O O . HIS A 1 186 ? 0.167 45.873 -17.978 1.00 73.50 186 HIS A O 1
ATOM 1424 N N . ASN A 1 187 ? 2.142 46.887 -18.327 1.00 75.62 187 ASN A N 1
ATOM 1425 C CA . ASN A 1 187 ? 2.650 46.669 -16.977 1.00 75.62 187 ASN A CA 1
ATOM 1426 C C . ASN A 1 187 ? 1.832 47.453 -15.938 1.00 75.62 187 ASN A C 1
ATOM 1428 O O . ASN A 1 187 ? 1.617 46.938 -14.847 1.00 75.62 187 ASN A O 1
ATOM 1432 N N . ASP A 1 188 ? 1.337 48.645 -16.286 1.00 82.06 188 ASP A N 1
ATOM 1433 C CA . ASP A 1 188 ? 0.421 49.441 -15.463 1.00 82.06 188 ASP A CA 1
ATOM 1434 C C . ASP A 1 188 ? -0.979 48.789 -15.403 1.00 82.06 188 ASP A C 1
ATOM 1436 O O . ASP A 1 188 ? -1.543 48.628 -14.322 1.00 82.06 188 ASP A O 1
ATOM 1440 N N . GLU A 1 189 ? -1.525 48.347 -16.546 1.00 80.44 189 GLU A N 1
ATOM 1441 C CA . GLU A 1 189 ? -2.832 47.667 -16.663 1.00 80.44 189 GLU A CA 1
ATOM 1442 C C . GLU A 1 189 ? -2.892 46.315 -15.920 1.00 80.44 189 GLU A C 1
ATOM 1444 O O . GLU A 1 189 ? -3.976 45.879 -15.531 1.00 80.44 189 GLU A O 1
ATOM 1449 N N . HIS A 1 190 ? -1.746 45.663 -15.687 1.00 77.00 190 HIS A N 1
ATOM 1450 C CA . HIS A 1 190 ? -1.632 44.388 -14.965 1.00 77.00 190 HIS A CA 1
ATOM 1451 C C . HIS A 1 190 ? -0.750 44.459 -13.703 1.00 77.00 190 HIS A C 1
ATOM 1453 O O . HIS A 1 190 ? -0.343 43.413 -13.186 1.00 77.00 190 HIS A O 1
ATOM 1459 N N . ALA A 1 191 ? -0.473 45.661 -13.183 1.00 79.88 191 ALA A N 1
ATOM 1460 C CA . ALA A 1 191 ? 0.495 45.892 -12.104 1.00 79.88 191 ALA A CA 1
ATOM 1461 C C . ALA A 1 191 ? 0.265 44.995 -10.875 1.00 79.88 191 ALA A C 1
ATOM 1463 O O . ALA A 1 191 ? 1.199 44.342 -10.409 1.00 79.88 191 ALA A O 1
ATOM 1464 N N . ASP A 1 192 ? -0.983 44.889 -10.407 1.00 79.25 192 ASP A N 1
ATOM 1465 C CA . ASP A 1 192 ? -1.353 44.065 -9.250 1.00 79.25 192 ASP A CA 1
ATOM 1466 C C . ASP A 1 192 ? -1.039 42.575 -9.460 1.00 79.25 192 ASP A C 1
ATOM 1468 O O . ASP A 1 192 ? -0.530 41.911 -8.556 1.00 79.25 192 ASP A O 1
ATOM 1472 N N . ALA A 1 193 ? -1.311 42.040 -10.656 1.00 74.88 193 ALA A N 1
ATOM 1473 C CA . ALA A 1 193 ? -1.069 40.634 -10.983 1.00 74.88 193 ALA A CA 1
ATOM 1474 C C . ALA A 1 193 ? 0.432 40.337 -11.118 1.00 74.88 193 ALA A C 1
ATOM 1476 O O . ALA A 1 193 ? 0.904 39.311 -10.626 1.00 74.88 193 ALA A O 1
ATOM 1477 N N . ILE A 1 194 ? 1.185 41.260 -11.727 1.00 72.19 194 ILE A N 1
ATOM 1478 C CA . ILE A 1 194 ? 2.646 41.183 -11.857 1.00 72.19 194 ILE A CA 1
ATOM 1479 C C . ILE A 1 194 ? 3.304 41.241 -10.470 1.00 72.19 194 ILE A C 1
ATOM 1481 O O . ILE A 1 194 ? 4.147 40.402 -10.157 1.00 72.19 194 ILE A O 1
ATOM 1485 N N . GLN A 1 195 ? 2.883 42.173 -9.608 1.00 75.94 195 GLN A N 1
ATOM 1486 C CA . GLN A 1 195 ? 3.420 42.330 -8.252 1.00 75.94 195 GLN A CA 1
ATOM 1487 C C . GLN A 1 195 ? 3.094 41.136 -7.338 1.00 75.94 195 GLN A C 1
ATOM 1489 O O . GLN A 1 195 ? 3.890 40.803 -6.461 1.00 75.94 195 GLN A O 1
ATOM 1494 N N . GLN A 1 196 ? 1.955 40.472 -7.550 1.00 75.56 196 GLN A N 1
ATOM 1495 C CA . GLN A 1 196 ? 1.552 39.265 -6.815 1.00 75.56 196 GLN A CA 1
ATOM 1496 C C . GLN A 1 196 ? 2.076 37.957 -7.440 1.00 75.56 196 GLN A C 1
ATOM 1498 O O . GLN A 1 196 ? 1.821 36.882 -6.900 1.00 75.56 196 GLN A O 1
ATOM 1503 N N . GLY A 1 197 ? 2.796 38.019 -8.568 1.00 68.56 197 GLY A N 1
ATOM 1504 C CA . GLY A 1 197 ? 3.315 36.839 -9.271 1.00 68.56 197 GLY A CA 1
ATOM 1505 C C . GLY A 1 197 ? 2.233 35.920 -9.856 1.00 68.56 197 GLY A C 1
ATOM 1506 O O . GLY A 1 197 ? 2.492 34.740 -10.089 1.00 68.56 197 GLY A O 1
ATOM 1507 N N . MET A 1 198 ? 1.016 36.429 -10.069 1.00 66.25 198 MET A N 1
ATOM 1508 C CA . MET A 1 198 ? -0.124 35.640 -10.541 1.00 66.25 198 MET A CA 1
ATOM 1509 C C . MET A 1 198 ? -0.168 35.542 -12.068 1.00 66.25 198 MET A C 1
ATOM 1511 O O . MET A 1 198 ? 0.117 36.499 -12.788 1.00 66.25 198 MET A O 1
ATOM 1515 N N . ALA A 1 199 ? -0.600 34.387 -12.578 1.00 58.28 199 ALA A N 1
ATOM 1516 C CA . ALA A 1 199 ? -0.862 34.209 -14.002 1.00 58.28 199 ALA A CA 1
ATOM 1517 C C . ALA A 1 199 ? -2.124 34.986 -14.422 1.00 58.28 199 ALA A C 1
ATOM 1519 O O . ALA A 1 199 ? -3.215 34.734 -13.913 1.00 58.28 199 ALA A O 1
ATOM 1520 N N . PHE A 1 200 ? -1.979 35.905 -15.378 1.00 66.00 200 PHE A N 1
ATOM 1521 C CA . PHE A 1 200 ? -3.078 36.684 -15.954 1.00 66.00 200 PHE A CA 1
ATOM 1522 C C . PHE A 1 200 ? -3.457 36.190 -17.358 1.00 66.00 200 PHE A C 1
ATOM 1524 O O . PHE A 1 200 ? -2.652 35.596 -18.079 1.00 66.00 200 PHE A O 1
ATOM 1531 N N . GLN A 1 201 ? -4.714 36.417 -17.751 1.00 55.47 201 GLN A N 1
ATOM 1532 C CA . GLN A 1 201 ? -5.251 35.938 -19.023 1.00 55.47 201 GLN A CA 1
ATOM 1533 C C . GLN A 1 201 ? -4.633 36.706 -20.202 1.00 55.47 201 GLN A C 1
ATOM 1535 O O . GLN A 1 201 ? -4.820 37.913 -20.339 1.00 55.47 201 GLN A O 1
ATOM 1540 N N . GLN A 1 202 ? -3.913 35.999 -21.075 1.00 51.78 202 GLN A N 1
ATOM 1541 C CA . GLN A 1 202 ? -3.287 36.595 -22.256 1.00 51.78 202 GLN A CA 1
ATOM 1542 C C . GLN A 1 202 ? -4.334 36.925 -23.326 1.00 51.78 202 GLN A C 1
ATOM 1544 O O . GLN A 1 202 ? -4.961 36.024 -23.888 1.00 51.78 202 GLN A O 1
ATOM 1549 N N . GLY A 1 203 ? -4.486 38.216 -23.624 1.00 51.41 203 GLY A N 1
ATOM 1550 C CA . GLY A 1 203 ? -5.207 38.697 -24.803 1.00 51.41 203 GLY A CA 1
ATOM 1551 C C . GLY A 1 203 ? -4.436 38.458 -26.115 1.00 51.41 203 GLY A C 1
ATOM 1552 O O . GLY A 1 203 ? -3.376 37.825 -26.107 1.00 51.41 203 GLY A O 1
ATOM 1553 N N . PRO A 1 204 ? -4.932 38.976 -27.258 1.00 50.09 204 PRO A N 1
ATOM 1554 C CA . PRO A 1 204 ? -4.154 39.001 -28.496 1.00 50.09 204 PRO A CA 1
ATOM 1555 C C . PRO A 1 204 ? -2.811 39.715 -28.271 1.00 50.09 204 PRO A C 1
ATOM 1557 O O . PRO A 1 204 ? -2.742 40.649 -27.475 1.00 50.09 204 PRO A O 1
ATOM 1560 N N . ASN A 1 205 ? -1.760 39.248 -28.962 1.00 52.00 205 ASN A N 1
ATOM 1561 C CA . ASN A 1 205 ? -0.358 39.632 -28.745 1.00 52.00 205 ASN A CA 1
ATOM 1562 C C . ASN A 1 205 ? -0.198 41.139 -28.453 1.00 52.00 205 ASN A C 1
ATOM 1564 O O . ASN A 1 205 ? -0.630 41.971 -29.247 1.00 52.00 205 ASN A O 1
ATOM 1568 N N . LEU A 1 206 ? 0.475 41.494 -27.353 1.00 45.88 206 LEU A N 1
ATOM 1569 C CA . LEU A 1 206 ? 0.729 42.890 -26.978 1.00 45.88 206 LEU A CA 1
ATOM 1570 C C . LEU A 1 206 ? 1.472 43.677 -28.077 1.00 45.88 206 LEU A C 1
ATOM 1572 O O . LEU A 1 206 ? 1.305 44.888 -28.222 1.00 45.88 206 LEU A O 1
ATOM 1576 N N . TYR A 1 207 ? 2.248 42.956 -28.885 1.00 49.88 207 TYR A N 1
ATOM 1577 C CA . TYR A 1 207 ? 3.030 43.445 -30.016 1.00 49.88 207 TYR A CA 1
ATOM 1578 C C . TYR A 1 207 ? 2.309 43.236 -31.364 1.00 49.88 207 TYR A C 1
ATOM 1580 O O . TYR A 1 207 ? 2.929 43.301 -32.427 1.00 49.88 207 TYR A O 1
ATOM 1588 N N . ALA A 1 208 ? 0.992 42.986 -31.350 1.00 50.06 208 ALA A N 1
ATOM 1589 C CA . ALA A 1 208 ? 0.171 42.880 -32.551 1.00 50.06 208 ALA A CA 1
ATOM 1590 C C . ALA A 1 208 ? 0.176 44.201 -33.339 1.00 50.06 208 ALA A C 1
ATOM 1592 O O . ALA A 1 208 ? -0.414 45.210 -32.951 1.00 50.06 208 ALA A O 1
ATOM 1593 N N . MET A 1 209 ? 0.820 44.175 -34.507 1.00 51.62 209 MET A N 1
ATOM 1594 C CA . MET A 1 209 ? 0.829 45.305 -35.440 1.00 51.62 209 MET A CA 1
ATOM 1595 C C . MET A 1 209 ? -0.529 45.582 -36.098 1.00 51.62 209 MET A C 1
ATOM 1597 O O . MET A 1 209 ? -0.683 46.643 -36.705 1.00 51.62 209 MET A O 1
ATOM 1601 N N . ASP A 1 210 ? -1.467 44.631 -36.036 1.00 51.25 210 ASP A N 1
ATOM 1602 C CA . ASP A 1 210 ? -2.653 44.530 -36.902 1.00 51.25 210 ASP A CA 1
ATOM 1603 C C . ASP A 1 210 ? -3.557 45.773 -36.888 1.00 51.25 210 ASP A C 1
ATOM 1605 O O . ASP A 1 210 ? -4.196 46.084 -37.891 1.00 51.25 210 ASP A O 1
ATOM 1609 N N . SER A 1 211 ? -3.564 46.487 -35.765 1.00 51.00 211 SER A N 1
ATOM 1610 C CA . SER A 1 211 ? -4.370 47.674 -35.487 1.00 51.00 211 SER A CA 1
ATOM 1611 C C . SER A 1 211 ? -3.533 48.881 -35.039 1.00 51.00 211 SER A C 1
ATOM 1613 O O . SER A 1 211 ? -3.937 50.023 -35.263 1.00 51.00 211 SER A O 1
ATOM 1615 N N . HIS A 1 212 ? -2.356 48.659 -34.440 1.00 54.62 212 HIS A N 1
ATOM 1616 C CA . HIS A 1 212 ? -1.539 49.714 -33.822 1.00 54.62 212 HIS A CA 1
ATOM 1617 C C . HIS A 1 212 ? -0.379 50.248 -34.683 1.00 54.62 212 HIS A C 1
ATOM 1619 O O . HIS A 1 212 ? 0.221 51.261 -34.323 1.00 54.62 212 HIS A O 1
ATOM 1625 N N . VAL A 1 213 ? -0.061 49.594 -35.807 1.00 57.50 213 VAL A N 1
ATOM 1626 C CA . VAL A 1 213 ? 1.032 49.977 -36.731 1.00 57.50 213 VAL A CA 1
ATOM 1627 C C . VAL A 1 213 ? 0.539 49.909 -38.178 1.00 57.50 213 VAL A C 1
ATOM 1629 O O . VAL A 1 213 ? 0.685 50.850 -38.965 1.00 57.50 213 VAL A O 1
ATOM 1632 N N . VAL A 1 214 ? -0.134 48.811 -38.504 1.00 54.09 214 VAL A N 1
ATOM 1633 C CA . VAL A 1 214 ? -0.785 48.539 -39.782 1.00 54.09 214 VAL A CA 1
ATOM 1634 C C . VAL A 1 214 ? -2.266 48.925 -39.693 1.00 54.09 214 VAL A C 1
ATOM 1636 O O . VAL A 1 214 ? -2.853 48.935 -38.617 1.00 54.09 214 VAL A O 1
ATOM 1639 N N . THR A 1 215 ? -2.882 49.274 -40.827 1.00 53.06 215 THR A N 1
ATOM 1640 C CA . THR A 1 215 ? -4.336 49.497 -40.913 1.00 53.06 215 THR A CA 1
ATOM 1641 C C . THR A 1 215 ? -4.966 48.386 -41.760 1.00 53.06 215 THR A C 1
ATOM 1643 O O . THR A 1 215 ? -4.576 48.241 -42.928 1.00 53.06 215 THR A O 1
ATOM 1646 N N . PRO A 1 216 ? -5.950 47.624 -41.247 1.00 52.28 216 PRO A N 1
ATOM 1647 C CA . PRO A 1 216 ? -6.646 46.616 -42.036 1.00 52.28 216 PRO A CA 1
ATOM 1648 C C . PRO A 1 216 ? -7.513 47.246 -43.133 1.00 52.28 216 PRO A C 1
ATOM 1650 O O . PRO A 1 216 ? -8.337 48.122 -42.885 1.00 52.28 216 PRO A O 1
ATOM 1653 N N . LEU A 1 217 ? -7.417 46.720 -44.351 1.00 49.97 217 LEU A N 1
ATOM 1654 C CA . LEU A 1 217 ? -8.286 47.025 -45.494 1.00 49.97 217 LEU A CA 1
ATOM 1655 C C . LEU A 1 217 ? -9.777 46.797 -45.181 1.00 49.97 217 LEU A C 1
ATOM 1657 O O . LEU A 1 217 ? -10.638 47.393 -45.820 1.00 49.97 217 LEU A O 1
ATOM 1661 N N . THR A 1 218 ? -10.078 45.944 -44.198 1.00 42.94 218 THR A N 1
ATOM 1662 C CA . THR A 1 218 ? -11.429 45.606 -43.725 1.00 42.94 218 THR A CA 1
ATOM 1663 C C . THR A 1 218 ? -11.955 46.521 -42.613 1.00 42.94 218 THR A C 1
ATOM 1665 O O . THR A 1 218 ? -13.135 46.439 -42.285 1.00 42.94 218 THR A O 1
ATOM 1668 N N . LYS A 1 219 ? -11.106 47.357 -41.999 1.00 46.75 219 LYS A N 1
ATOM 1669 C CA . LYS A 1 219 ? -11.466 48.297 -40.923 1.00 46.75 219 LYS A CA 1
ATOM 1670 C C . LYS A 1 219 ? -10.672 49.602 -41.104 1.00 46.75 219 LYS A C 1
ATOM 1672 O O . LYS A 1 219 ? -9.537 49.679 -40.634 1.00 46.75 219 LYS A O 1
ATOM 1677 N N . PRO A 1 220 ? -11.227 50.631 -41.772 1.00 46.06 220 PRO A N 1
ATOM 1678 C CA . PRO A 1 220 ? -10.580 51.936 -41.836 1.00 46.06 220 PRO A CA 1
ATOM 1679 C C . PRO A 1 220 ? -10.543 52.554 -40.431 1.00 46.06 220 PRO A C 1
ATOM 1681 O O . PRO A 1 220 ? -11.576 52.931 -39.886 1.00 46.06 220 PRO A O 1
ATOM 1684 N N . GLY A 1 221 ? -9.347 52.639 -39.851 1.00 52.56 221 GLY A N 1
ATOM 1685 C CA . GLY A 1 221 ? -9.103 53.203 -38.526 1.00 52.56 221 GLY A CA 1
ATOM 1686 C C . GLY A 1 221 ? -7.737 53.881 -38.456 1.00 52.56 221 GLY A C 1
ATOM 1687 O O . GLY A 1 221 ? -6.817 53.529 -39.201 1.00 52.56 221 GLY A O 1
ATOM 1688 N N . GLU A 1 222 ? -7.614 54.874 -37.579 1.00 50.88 222 GLU A N 1
ATOM 1689 C CA . GLU A 1 222 ? -6.341 55.545 -37.319 1.00 50.88 222 GLU A CA 1
ATOM 1690 C C . GLU A 1 222 ? -5.425 54.666 -36.463 1.00 50.88 222 GLU A C 1
ATOM 1692 O O . GLU A 1 222 ? -5.858 54.090 -35.469 1.00 50.88 222 GLU A O 1
ATOM 1697 N N . CYS A 1 223 ? -4.142 54.619 -36.820 1.00 55.09 223 CYS A N 1
ATOM 1698 C CA . CYS A 1 223 ? -3.085 54.049 -35.989 1.00 55.09 223 CYS A CA 1
ATOM 1699 C C . CYS A 1 223 ? -2.186 55.202 -35.513 1.00 55.09 223 CYS A C 1
ATOM 1701 O O . CYS A 1 223 ? -1.828 56.086 -36.297 1.00 55.09 223 CYS A O 1
ATOM 1703 N N . GLU A 1 224 ? -1.831 55.228 -34.228 1.00 56.00 224 GLU A N 1
ATOM 1704 C CA . GLU A 1 224 ? -1.173 56.400 -33.633 1.00 56.00 224 GLU A CA 1
ATOM 1705 C C . GLU A 1 224 ? 0.258 56.609 -34.141 1.00 56.00 224 GLU A C 1
ATOM 1707 O O . GLU A 1 224 ? 0.684 57.753 -34.323 1.00 56.00 224 GLU A O 1
ATOM 1712 N N . ALA A 1 225 ? 0.961 55.524 -34.485 1.00 56.19 225 ALA A N 1
ATOM 1713 C CA . ALA A 1 225 ? 2.269 55.592 -35.135 1.00 56.19 225 ALA A CA 1
ATOM 1714 C C . ALA A 1 225 ? 2.202 56.329 -36.491 1.00 56.19 225 ALA A C 1
ATOM 1716 O O . ALA A 1 225 ? 3.148 57.035 -36.850 1.00 56.19 225 ALA A O 1
ATOM 1717 N N . ARG A 1 226 ? 1.060 56.278 -37.208 1.00 56.38 226 ARG A N 1
ATOM 1718 C CA . ARG A 1 226 ? 0.874 57.049 -38.455 1.00 56.38 226 ARG A CA 1
ATOM 1719 C C . ARG A 1 226 ? 0.954 58.556 -38.223 1.00 56.38 226 ARG A C 1
ATOM 1721 O O . ARG A 1 226 ? 1.507 59.263 -39.063 1.00 56.38 226 ARG A O 1
ATOM 1728 N N . ARG A 1 227 ? 0.428 59.043 -37.090 1.00 57.41 227 ARG A N 1
ATOM 1729 C CA . ARG A 1 227 ? 0.390 60.480 -36.762 1.00 57.41 227 ARG A CA 1
ATOM 1730 C C . ARG A 1 227 ? 1.780 61.057 -36.467 1.00 57.41 227 ARG A C 1
ATOM 1732 O O . ARG A 1 227 ? 1.983 62.248 -36.668 1.00 57.41 227 ARG A O 1
ATOM 1739 N N . GLN A 1 228 ? 2.716 60.230 -35.991 1.00 57.53 228 GLN A N 1
ATOM 1740 C CA . GLN A 1 228 ? 4.066 60.654 -35.586 1.00 57.53 228 GLN A CA 1
ATOM 1741 C C . GLN A 1 228 ? 5.113 60.505 -36.708 1.00 57.53 228 GLN A C 1
ATOM 1743 O O . GLN A 1 228 ? 6.084 61.257 -36.722 1.00 57.53 228 GLN A O 1
ATOM 1748 N N . LEU A 1 229 ? 4.922 59.578 -37.660 1.00 57.09 229 LEU A N 1
ATOM 1749 C CA . LEU A 1 229 ? 5.943 59.223 -38.666 1.00 57.09 229 LEU A CA 1
ATOM 1750 C C . LEU A 1 229 ? 5.617 59.649 -40.113 1.00 57.09 229 LEU A C 1
ATOM 1752 O O . LEU A 1 229 ? 6.538 59.807 -40.917 1.00 57.09 229 LEU A O 1
ATOM 1756 N N . GLY A 1 230 ? 4.340 59.884 -40.443 1.00 56.28 230 GLY A N 1
ATOM 1757 C CA . GLY A 1 230 ? 3.886 60.315 -41.775 1.00 56.28 230 GLY A CA 1
ATOM 1758 C C . GLY A 1 230 ? 3.602 59.168 -42.758 1.00 56.28 230 GLY A C 1
ATOM 1759 O O . GLY A 1 230 ? 4.187 58.090 -42.680 1.00 56.28 230 GLY A O 1
ATOM 1760 N N . GLU A 1 231 ? 2.683 59.383 -43.710 1.00 54.53 231 GLU A N 1
ATOM 1761 C CA . GLU A 1 231 ? 2.122 58.287 -44.527 1.00 54.53 231 GLU A CA 1
ATOM 1762 C C . GLU A 1 231 ? 3.119 57.563 -45.447 1.00 54.53 231 GLU A C 1
ATOM 1764 O O . GLU A 1 231 ? 2.923 56.385 -45.740 1.00 54.53 231 GLU A O 1
ATOM 1769 N N . SER A 1 232 ? 4.197 58.223 -45.877 1.00 54.34 232 SER A N 1
ATOM 1770 C CA . SER A 1 232 ? 5.255 57.609 -46.694 1.00 54.34 232 SER A CA 1
ATOM 1771 C C . SER A 1 232 ? 6.212 56.708 -45.902 1.00 54.34 232 SER A C 1
ATOM 1773 O O . SER A 1 232 ? 7.074 56.073 -46.506 1.00 54.34 232 SER A O 1
ATOM 1775 N N . LYS A 1 233 ? 6.074 56.653 -44.570 1.00 54.78 233 LYS A N 1
ATOM 1776 C CA . LYS A 1 233 ? 6.972 55.961 -43.636 1.00 54.78 233 LYS A CA 1
ATOM 1777 C C . LYS A 1 233 ? 6.282 54.816 -42.867 1.00 54.78 233 LYS A C 1
ATOM 1779 O O . LYS A 1 233 ? 6.434 54.682 -41.655 1.00 54.78 233 LYS A O 1
ATOM 1784 N N . LEU A 1 234 ? 5.448 54.022 -43.542 1.00 57.31 234 LEU A N 1
ATOM 1785 C CA . LEU A 1 234 ? 4.606 53.012 -42.887 1.00 57.31 234 LEU A CA 1
ATOM 1786 C C . LEU A 1 234 ? 4.444 51.739 -43.721 1.00 57.31 234 LEU A C 1
ATOM 1788 O O . LEU A 1 234 ? 4.409 51.775 -44.950 1.00 57.31 234 LEU A O 1
ATOM 1792 N N . VAL A 1 235 ? 4.246 50.621 -43.021 1.00 59.50 235 VAL A N 1
ATOM 1793 C CA . VAL A 1 235 ? 3.892 49.321 -43.608 1.00 59.50 235 VAL A CA 1
ATOM 1794 C C . VAL A 1 235 ? 2.551 49.427 -44.380 1.00 59.50 235 VAL A C 1
ATOM 1796 O O . VAL A 1 235 ? 1.643 50.152 -43.936 1.00 59.50 235 VAL A O 1
ATOM 1799 N N . PRO A 1 236 ? 2.393 48.747 -45.541 1.00 57.16 236 PRO A N 1
ATOM 1800 C CA . PRO A 1 236 ? 1.172 48.798 -46.353 1.00 57.16 236 PRO A CA 1
ATOM 1801 C C . PRO A 1 236 ? -0.111 48.390 -45.610 1.00 57.16 236 PRO A C 1
ATOM 1803 O O . PRO A 1 236 ? -0.077 47.693 -44.599 1.00 57.16 236 PRO A O 1
ATOM 1806 N N . ARG A 1 237 ? -1.279 48.797 -46.133 1.00 57.28 237 ARG A N 1
ATOM 1807 C CA . ARG A 1 237 ? -2.585 48.348 -45.607 1.00 57.28 237 ARG A CA 1
ATOM 1808 C C . ARG A 1 237 ? -2.784 46.849 -45.861 1.00 57.28 237 ARG A C 1
ATOM 1810 O O . ARG A 1 237 ? -2.497 46.373 -46.957 1.00 57.28 237 ARG A O 1
ATOM 1817 N N . ALA A 1 238 ? -3.330 46.135 -44.879 1.00 53.50 238 ALA A N 1
ATOM 1818 C CA . ALA A 1 238 ? -3.285 44.670 -44.825 1.00 53.50 238 ALA A CA 1
ATOM 1819 C C . ALA A 1 238 ? -4.652 43.977 -44.750 1.00 53.50 238 ALA A C 1
ATOM 1821 O O . ALA A 1 238 ? -5.692 44.623 -44.666 1.00 53.50 238 ALA A O 1
ATOM 1822 N N . ARG A 1 239 ? -4.677 42.641 -44.759 1.00 57.06 239 ARG A N 1
ATOM 1823 C CA . ARG A 1 239 ? -5.890 41.842 -44.515 1.00 57.06 239 ARG A CA 1
ATOM 1824 C C . ARG A 1 239 ? -5.978 41.454 -43.032 1.00 57.06 239 ARG A C 1
ATOM 1826 O O . ARG A 1 239 ? -4.955 41.329 -42.373 1.00 57.06 239 ARG A O 1
ATOM 1833 N N . HIS A 1 240 ? -7.192 41.217 -42.527 1.00 53.28 240 HIS A N 1
ATOM 1834 C CA . HIS A 1 240 ? -7.490 40.905 -41.109 1.00 53.28 240 HIS A CA 1
ATOM 1835 C C . HIS A 1 240 ? -6.861 39.582 -40.589 1.00 53.28 240 HIS A C 1
ATOM 1837 O O . HIS A 1 240 ? -7.074 39.213 -39.439 1.00 53.28 240 HIS A O 1
ATOM 1843 N N . GLN A 1 241 ? -6.150 38.834 -41.439 1.00 54.28 241 GLN A N 1
ATOM 1844 C CA . GLN A 1 241 ? -5.595 37.500 -41.165 1.00 54.28 241 GLN A CA 1
ATOM 1845 C C . GLN A 1 241 ? -4.199 37.306 -41.803 1.00 54.28 241 GLN A C 1
ATOM 1847 O O . GLN A 1 241 ? -3.790 36.180 -42.060 1.00 54.28 241 GLN A O 1
ATOM 1852 N N . SER A 1 242 ? -3.477 38.389 -42.117 1.00 57.19 242 SER A N 1
ATOM 1853 C CA . SER A 1 242 ? -2.117 38.296 -42.675 1.00 57.19 242 SER A CA 1
ATOM 1854 C C . SER A 1 242 ? -1.064 38.268 -41.565 1.00 57.19 242 SER A C 1
ATOM 1856 O O . SER A 1 242 ? -1.016 39.180 -40.743 1.00 57.19 242 SER A O 1
ATOM 1858 N N . SER A 1 243 ? -0.202 37.245 -41.575 1.00 59.22 243 SER A N 1
ATOM 1859 C CA . SER A 1 243 ? 0.911 37.085 -40.617 1.00 59.22 243 SER A CA 1
ATOM 1860 C C . SER A 1 243 ? 1.892 38.258 -40.653 1.00 59.22 243 SER A C 1
ATOM 1862 O O . SER A 1 243 ? 2.103 38.811 -41.736 1.00 59.22 243 SER A O 1
ATOM 1864 N N . PHE A 1 244 ? 2.573 38.560 -39.540 1.00 62.25 244 PHE A N 1
ATOM 1865 C CA . PHE A 1 244 ? 3.511 39.698 -39.422 1.00 62.25 244 PHE A CA 1
ATOM 1866 C C . PHE A 1 244 ? 4.430 39.860 -40.648 1.00 62.25 244 PHE A C 1
ATOM 1868 O O . PHE A 1 244 ? 4.496 40.927 -41.260 1.00 62.25 244 PHE A O 1
ATOM 1875 N N . SER A 1 245 ? 5.104 38.784 -41.052 1.00 61.06 245 SER A N 1
ATOM 1876 C CA . SER A 1 245 ? 6.103 38.826 -42.124 1.00 61.06 245 SER A CA 1
ATOM 1877 C C . SER A 1 245 ? 5.490 38.963 -43.528 1.00 61.06 245 SER A C 1
ATOM 1879 O O . SER A 1 245 ? 6.141 39.471 -44.439 1.00 61.06 245 SER A O 1
ATOM 1881 N N . GLU A 1 246 ? 4.219 38.582 -43.705 1.00 65.81 246 GLU A N 1
ATOM 1882 C CA . GLU A 1 246 ? 3.438 38.870 -44.920 1.00 65.81 246 GLU A CA 1
ATOM 1883 C C . GLU A 1 246 ? 3.003 40.349 -44.979 1.00 65.81 246 GLU A C 1
ATOM 1885 O O . GLU A 1 246 ? 2.915 40.911 -46.069 1.00 65.81 246 GLU A O 1
ATOM 1890 N N . LEU A 1 247 ? 2.801 41.016 -43.831 1.00 65.94 247 LEU A N 1
ATOM 1891 C CA . LEU A 1 247 ? 2.538 42.466 -43.776 1.00 65.94 247 LEU A CA 1
ATOM 1892 C C . LEU A 1 247 ? 3.747 43.268 -44.274 1.00 65.94 247 LEU A C 1
ATOM 1894 O O . LEU A 1 247 ? 3.592 44.237 -45.017 1.00 65.94 247 LEU A O 1
ATOM 1898 N N . VAL A 1 248 ? 4.946 42.861 -43.845 1.00 65.25 248 VAL A N 1
ATOM 1899 C CA . VAL A 1 248 ? 6.210 43.547 -44.150 1.00 65.25 248 VAL A CA 1
ATOM 1900 C C . VAL A 1 248 ? 6.683 43.256 -45.580 1.00 65.25 248 VAL A C 1
ATOM 1902 O O . VAL A 1 248 ? 7.147 44.178 -46.250 1.00 65.25 248 VAL A O 1
ATOM 1905 N N . ASN A 1 249 ? 6.519 42.022 -46.079 1.00 70.12 249 ASN A N 1
ATOM 1906 C CA . ASN A 1 249 ? 6.896 41.626 -47.444 1.00 70.12 249 ASN A CA 1
ATOM 1907 C C . ASN A 1 249 ? 5.768 40.886 -48.201 1.00 70.12 249 ASN A C 1
ATOM 1909 O O . ASN A 1 249 ? 5.896 39.697 -48.506 1.00 70.12 249 ASN A O 1
ATOM 1913 N N . PRO A 1 250 ? 4.688 41.588 -48.606 1.00 67.81 250 PRO A N 1
ATOM 1914 C CA . PRO A 1 250 ? 3.523 40.988 -49.276 1.00 67.81 250 PRO A CA 1
ATOM 1915 C C . PRO A 1 250 ? 3.793 40.463 -50.700 1.00 67.81 250 PRO A C 1
ATOM 1917 O O . PRO A 1 250 ? 2.938 39.800 -51.282 1.00 67.81 250 PRO A O 1
ATOM 1920 N N . SER A 1 251 ? 4.967 40.749 -51.276 1.00 72.88 251 SER A N 1
ATOM 1921 C CA . SER A 1 251 ? 5.428 40.173 -52.554 1.00 72.88 251 SER A CA 1
ATOM 1922 C C . SER A 1 251 ? 6.285 38.911 -52.384 1.00 72.88 251 SER A C 1
ATOM 1924 O O . SER A 1 251 ? 6.625 38.274 -53.380 1.00 72.88 251 SER A O 1
ATOM 1926 N N . GLY A 1 252 ? 6.655 38.571 -51.146 1.00 79.69 252 GLY A N 1
ATOM 1927 C CA . GLY A 1 252 ? 7.660 37.565 -50.819 1.00 79.69 252 GLY A CA 1
ATOM 1928 C C . GLY A 1 252 ? 9.105 38.029 -51.031 1.00 79.69 252 GLY A C 1
ATOM 1929 O O . GLY A 1 252 ? 9.392 38.888 -51.863 1.00 79.69 252 GLY A O 1
ATOM 1930 N N . CYS A 1 253 ? 10.019 37.462 -50.244 1.00 83.06 253 CYS A N 1
ATOM 1931 C CA . CYS A 1 253 ? 11.463 37.697 -50.235 1.00 83.06 253 CYS A CA 1
ATOM 1932 C C . CYS A 1 253 ? 12.189 36.410 -49.810 1.00 83.06 253 CYS A C 1
ATOM 1934 O O . CYS A 1 253 ? 11.871 35.829 -48.770 1.00 83.06 253 CYS A O 1
ATOM 1936 N N . ARG A 1 254 ? 13.175 35.959 -50.599 1.00 83.31 254 ARG A N 1
ATOM 1937 C CA . ARG A 1 254 ? 13.960 34.747 -50.296 1.00 83.31 254 ARG A CA 1
ATOM 1938 C C . ARG A 1 254 ? 14.851 34.968 -49.072 1.00 83.31 254 ARG A C 1
ATOM 1940 O O . ARG A 1 254 ? 15.580 35.953 -49.019 1.00 83.31 254 ARG A O 1
ATOM 1947 N N . VAL A 1 255 ? 14.827 34.026 -48.134 1.00 85.31 255 VAL A N 1
ATOM 1948 C CA . VAL A 1 255 ? 15.710 34.008 -46.958 1.00 85.31 255 VAL A CA 1
ATOM 1949 C C . VAL A 1 255 ? 17.140 33.649 -47.377 1.00 85.31 255 VAL A C 1
ATOM 1951 O O . VAL A 1 255 ? 17.353 32.659 -48.076 1.00 85.31 255 VAL A O 1
ATOM 1954 N N . HIS A 1 256 ? 18.126 34.433 -46.936 1.00 88.06 256 HIS A N 1
ATOM 1955 C CA . HIS A 1 256 ? 19.546 34.092 -47.068 1.00 88.06 256 HIS A CA 1
ATOM 1956 C C . HIS A 1 256 ? 20.040 33.362 -45.819 1.00 88.06 256 HIS A C 1
ATOM 1958 O O . HIS A 1 256 ? 20.584 32.269 -45.942 1.00 88.06 256 HIS A O 1
ATOM 1964 N N . PHE A 1 257 ? 19.782 33.927 -44.636 1.00 88.31 257 PHE A N 1
ATOM 1965 C CA . PHE A 1 257 ? 20.133 33.340 -43.341 1.00 88.31 257 PHE A CA 1
ATOM 1966 C C . PHE A 1 257 ? 18.909 33.244 -42.430 1.00 88.31 257 PHE A C 1
ATOM 1968 O O . PHE A 1 257 ? 18.095 34.171 -42.364 1.00 88.31 257 PHE A O 1
ATOM 1975 N N . PHE A 1 258 ? 18.817 32.149 -41.685 1.00 86.88 258 PHE A N 1
ATOM 1976 C CA . PHE A 1 258 ? 17.945 32.048 -40.520 1.00 86.88 258 PHE A CA 1
ATOM 1977 C C . PHE A 1 258 ? 18.614 32.716 -39.303 1.00 86.88 258 PHE A C 1
ATOM 1979 O O . PHE A 1 258 ? 19.835 32.656 -39.167 1.00 86.88 258 PHE A O 1
ATOM 1986 N N . VAL A 1 259 ? 17.843 33.350 -38.417 1.00 84.12 259 VAL A N 1
ATOM 1987 C CA . VAL A 1 259 ? 18.350 33.964 -37.179 1.00 84.12 259 VAL A CA 1
ATOM 1988 C C . VAL A 1 259 ? 17.673 33.327 -35.971 1.00 84.12 259 VAL A C 1
ATOM 1990 O O . VAL A 1 259 ? 16.558 33.705 -35.600 1.00 84.12 259 VAL A O 1
ATOM 1993 N N . SER A 1 260 ? 18.394 32.414 -35.324 1.00 77.12 260 SER A N 1
ATOM 1994 C CA . SER A 1 260 ? 18.103 32.056 -33.939 1.00 77.12 260 SER A CA 1
ATOM 1995 C C . SER A 1 260 ? 18.626 33.184 -33.047 1.00 77.12 260 SER A C 1
ATOM 1997 O O . SER A 1 260 ? 19.687 33.757 -33.308 1.00 77.12 260 SER A O 1
ATOM 1999 N N . HIS A 1 261 ? 17.888 33.564 -32.009 1.00 66.56 261 HIS A N 1
ATOM 2000 C CA . HIS A 1 261 ? 18.315 34.640 -31.116 1.00 66.56 261 HIS A CA 1
ATOM 2001 C C . HIS A 1 261 ? 18.029 34.294 -29.662 1.00 66.56 261 HIS A C 1
ATOM 2003 O O . HIS A 1 261 ? 17.003 33.700 -29.327 1.00 66.56 261 HIS A O 1
ATOM 2009 N N . PHE A 1 262 ? 18.951 34.695 -28.794 1.00 60.28 262 PHE A N 1
ATOM 2010 C CA . PHE A 1 262 ? 18.835 34.457 -27.370 1.00 60.28 262 PHE A CA 1
ATOM 2011 C C . PHE A 1 262 ? 17.713 35.311 -26.763 1.00 60.28 262 PHE A C 1
ATOM 2013 O O . PHE A 1 262 ? 17.651 36.531 -26.950 1.00 60.28 262 PHE A O 1
ATOM 2020 N N . TRP A 1 263 ? 16.779 34.663 -26.066 1.00 56.22 263 TRP A N 1
ATOM 2021 C CA . TRP A 1 263 ? 15.511 35.289 -25.697 1.00 56.22 263 TRP A CA 1
ATOM 2022 C C . TRP A 1 263 ? 15.671 36.223 -24.489 1.00 56.22 263 TRP A C 1
ATOM 2024 O O . TRP A 1 263 ? 15.780 35.782 -23.345 1.00 56.22 263 TRP A O 1
ATOM 2034 N N . GLY A 1 264 ? 15.710 37.528 -24.767 1.00 54.91 264 GLY A N 1
ATOM 2035 C CA . GLY A 1 264 ? 16.059 38.585 -23.809 1.00 54.91 264 GLY A CA 1
ATOM 2036 C C . GLY A 1 264 ? 17.164 39.527 -24.302 1.00 54.91 264 GLY A C 1
ATOM 2037 O O . GLY A 1 264 ? 17.372 40.573 -23.693 1.00 54.91 264 GLY A O 1
ATOM 2038 N N . HIS A 1 265 ? 17.836 39.201 -25.411 1.00 66.25 265 HIS A N 1
ATOM 2039 C CA . HIS A 1 265 ? 18.793 40.102 -26.048 1.00 66.25 265 HIS A CA 1
ATOM 2040 C C . HIS A 1 265 ? 18.105 41.373 -26.574 1.00 66.25 265 HIS A C 1
ATOM 2042 O O . HIS A 1 265 ? 17.012 41.314 -27.143 1.00 66.25 265 HIS A O 1
ATOM 2048 N N . LEU A 1 266 ? 18.744 42.536 -26.407 1.00 72.69 266 LEU A N 1
ATOM 2049 C CA . LEU A 1 266 ? 18.181 43.811 -26.858 1.00 72.69 266 LEU A CA 1
ATOM 2050 C C . LEU A 1 266 ? 18.083 43.858 -28.388 1.00 72.69 266 LEU A C 1
ATOM 2052 O O . LEU A 1 266 ? 19.024 43.501 -29.102 1.00 72.69 266 LEU A O 1
ATOM 2056 N N . PHE A 1 267 ? 16.959 44.358 -28.909 1.00 76.38 267 PHE A N 1
ATOM 2057 C CA . PHE A 1 267 ? 16.742 44.431 -30.358 1.00 76.38 267 PHE A CA 1
ATOM 2058 C C . PHE A 1 267 ? 17.789 45.315 -31.060 1.00 76.38 267 PHE A C 1
ATOM 2060 O O . PHE A 1 267 ? 18.242 44.992 -32.153 1.00 76.38 267 PHE A O 1
ATOM 2067 N N . GLU A 1 268 ? 18.261 46.370 -30.396 1.00 78.31 268 GLU A N 1
ATOM 2068 C CA . GLU A 1 268 ? 19.345 47.229 -30.883 1.00 78.31 268 GLU A CA 1
ATOM 2069 C C . GLU A 1 268 ? 20.686 46.488 -31.021 1.00 78.31 268 GLU A C 1
ATOM 2071 O O . GLU A 1 268 ? 21.238 46.448 -32.123 1.00 78.31 268 GLU A O 1
ATOM 2076 N N . LYS A 1 269 ? 21.163 45.801 -29.966 1.00 78.56 269 LYS A N 1
ATOM 2077 C CA . LYS A 1 269 ? 22.349 44.924 -30.060 1.00 78.56 269 LYS A CA 1
ATOM 2078 C C . LYS A 1 269 ? 22.165 43.841 -31.137 1.00 78.56 269 LYS A C 1
ATOM 2080 O O . LYS A 1 269 ? 23.097 43.524 -31.870 1.00 78.56 269 LYS A O 1
ATOM 2085 N N . THR A 1 270 ? 20.953 43.298 -31.280 1.00 81.50 270 THR A N 1
ATOM 2086 C CA . THR A 1 270 ? 20.606 42.305 -32.317 1.00 81.50 270 THR A CA 1
ATOM 2087 C C . THR A 1 270 ? 20.824 42.874 -33.727 1.00 81.50 270 THR A C 1
ATOM 2089 O O . THR A 1 270 ? 21.392 42.196 -34.586 1.00 81.50 270 THR A O 1
ATOM 2092 N N . MET A 1 271 ? 20.426 44.127 -33.974 1.00 86.06 271 MET A N 1
ATOM 2093 C CA . MET A 1 271 ? 20.647 44.806 -35.259 1.00 86.06 271 MET A CA 1
ATOM 2094 C C . MET A 1 271 ? 22.109 45.206 -35.480 1.00 86.06 271 MET A C 1
ATOM 2096 O O . MET A 1 271 ? 22.574 45.177 -36.621 1.00 86.06 271 MET A O 1
ATOM 2100 N N . GLN A 1 272 ? 22.854 45.515 -34.415 1.00 84.75 272 GLN A N 1
ATOM 2101 C CA . GLN A 1 272 ? 24.303 45.717 -34.479 1.00 84.75 272 GLN A CA 1
ATOM 2102 C C . GLN A 1 272 ? 25.030 44.426 -34.891 1.00 84.75 272 GLN A C 1
ATOM 2104 O O . GLN A 1 272 ? 25.784 44.449 -35.864 1.00 84.75 272 GLN A O 1
ATOM 2109 N N . ALA A 1 273 ? 24.749 43.300 -34.225 1.00 83.25 273 ALA A N 1
ATOM 2110 C CA . ALA A 1 273 ? 25.339 41.992 -34.522 1.00 83.25 273 ALA A CA 1
ATOM 2111 C C . ALA A 1 273 ? 25.070 41.553 -35.974 1.00 83.25 273 ALA A C 1
ATOM 2113 O O . ALA A 1 273 ? 26.004 41.284 -36.734 1.00 83.25 273 ALA A O 1
ATOM 2114 N N . LEU A 1 274 ? 23.801 41.570 -36.410 1.00 87.56 274 LEU A N 1
ATOM 2115 C CA . LEU A 1 274 ? 23.440 41.261 -37.801 1.00 87.56 274 LEU A CA 1
ATOM 2116 C C . LEU A 1 274 ? 24.024 42.273 -38.799 1.00 87.56 274 LEU A C 1
ATOM 2118 O O . LEU A 1 274 ? 24.364 41.901 -39.920 1.00 87.56 274 LEU A O 1
ATOM 2122 N N . GLY A 1 275 ? 24.178 43.539 -38.403 1.00 87.56 275 GLY A N 1
ATOM 2123 C CA . GLY A 1 275 ? 24.799 44.579 -39.219 1.00 87.56 275 GLY A CA 1
ATOM 2124 C C . GLY A 1 275 ? 26.290 44.346 -39.461 1.00 87.56 275 GLY A C 1
ATOM 2125 O O . GLY A 1 275 ? 26.734 44.401 -40.609 1.00 87.56 275 GLY A O 1
ATOM 2126 N N . ALA A 1 276 ? 27.050 44.044 -38.406 1.00 83.12 276 ALA A N 1
ATOM 2127 C CA . ALA A 1 276 ? 28.463 43.679 -38.499 1.00 83.12 276 ALA A CA 1
ATOM 2128 C C . ALA A 1 276 ? 28.649 42.388 -39.314 1.00 83.12 276 ALA A C 1
ATOM 2130 O O . ALA A 1 276 ? 29.489 42.333 -40.214 1.00 83.12 276 ALA A O 1
ATOM 2131 N N . TRP A 1 277 ? 27.799 41.386 -39.069 1.00 85.25 277 TRP A N 1
ATOM 2132 C CA . TRP A 1 277 ? 27.804 40.121 -39.799 1.00 85.25 277 TRP A CA 1
ATOM 2133 C C . TRP A 1 277 ? 27.538 40.295 -41.303 1.00 85.25 277 TRP A C 1
ATOM 2135 O O . TRP A 1 277 ? 28.289 39.791 -42.145 1.00 85.25 277 TRP A O 1
ATOM 2145 N N . ALA A 1 278 ? 26.515 41.077 -41.666 1.00 87.62 278 ALA A N 1
ATOM 2146 C CA . ALA A 1 278 ? 26.161 41.334 -43.059 1.00 87.62 278 ALA A CA 1
ATOM 2147 C C . ALA A 1 278 ? 27.308 41.975 -43.858 1.00 87.62 278 ALA A C 1
ATOM 2149 O O . ALA A 1 278 ? 27.491 41.626 -45.022 1.00 87.62 278 ALA A O 1
ATOM 2150 N N . GLN A 1 279 ? 28.106 42.868 -43.257 1.00 85.06 279 GLN A N 1
ATOM 2151 C CA . GLN A 1 279 ? 29.235 43.526 -43.940 1.00 85.06 279 GLN A CA 1
ATOM 2152 C C . GLN A 1 279 ? 30.321 42.545 -44.403 1.00 85.06 279 GLN A C 1
ATOM 2154 O O . GLN A 1 279 ? 30.950 42.766 -45.441 1.00 85.06 279 GLN A O 1
ATOM 2159 N N . LEU A 1 280 ? 30.522 41.449 -43.670 1.00 81.62 280 LEU A N 1
ATOM 2160 C CA . LEU A 1 280 ? 31.484 40.409 -44.029 1.00 81.62 280 LEU A CA 1
ATOM 2161 C C . LEU A 1 280 ? 30.888 39.408 -45.040 1.00 81.62 280 LEU A C 1
ATOM 2163 O O . LEU A 1 280 ? 31.577 39.017 -45.985 1.00 81.62 280 LEU A O 1
ATOM 2167 N N . HIS A 1 281 ? 29.599 39.060 -44.907 1.00 83.25 281 HIS A N 1
ATOM 2168 C CA . HIS A 1 281 ? 28.986 37.923 -45.617 1.00 83.25 281 HIS A CA 1
ATOM 2169 C C . HIS A 1 281 ? 28.010 38.267 -46.761 1.00 83.25 281 HIS A C 1
ATOM 2171 O O . HIS A 1 281 ? 27.507 37.355 -47.414 1.00 83.25 281 HIS A O 1
ATOM 2177 N N . PHE A 1 282 ? 27.755 39.542 -47.088 1.00 83.12 282 PHE A N 1
ATOM 2178 C CA . PHE A 1 282 ? 26.826 39.891 -48.184 1.00 83.12 282 PHE A CA 1
ATOM 2179 C C . PHE A 1 282 ? 27.294 39.468 -49.589 1.00 83.12 282 PHE A C 1
ATOM 2181 O O . PHE A 1 282 ? 26.470 39.311 -50.495 1.00 83.12 282 PHE A O 1
ATOM 2188 N N . LYS A 1 283 ? 28.607 39.323 -49.806 1.00 82.19 283 LYS A N 1
ATOM 2189 C CA . LYS A 1 283 ? 29.203 39.124 -51.138 1.00 82.19 283 LYS A CA 1
ATOM 2190 C C . LYS A 1 283 ? 28.746 37.801 -51.759 1.00 82.19 283 LYS A C 1
ATOM 2192 O O . LYS A 1 283 ? 28.998 36.734 -51.217 1.00 82.19 283 LYS A O 1
ATOM 2197 N N . GLY A 1 284 ? 28.105 37.882 -52.926 1.00 77.38 284 GLY A N 1
ATOM 2198 C CA . GLY A 1 284 ? 27.539 36.721 -53.627 1.00 77.38 284 GLY A CA 1
ATOM 2199 C C . GLY A 1 284 ? 26.120 36.337 -53.189 1.00 77.38 284 GLY A C 1
ATOM 2200 O O . GLY A 1 284 ? 25.506 35.499 -53.843 1.00 77.38 284 GLY A O 1
ATOM 2201 N N . LEU A 1 285 ? 25.580 36.976 -52.144 1.00 80.44 285 LEU A N 1
ATOM 2202 C CA . LEU A 1 285 ? 24.196 36.807 -51.685 1.00 80.44 285 LEU A CA 1
ATOM 2203 C C . LEU A 1 285 ? 23.332 38.029 -52.035 1.00 80.44 285 LEU A C 1
ATOM 2205 O O . LEU A 1 285 ? 22.259 37.883 -52.610 1.00 80.44 285 LEU A O 1
ATOM 2209 N N . ALA A 1 286 ? 23.822 39.235 -51.741 1.00 82.62 286 ALA A N 1
ATOM 2210 C CA . ALA A 1 286 ? 23.099 40.497 -51.902 1.00 82.62 286 ALA A CA 1
ATOM 2211 C C . ALA A 1 286 ? 23.977 41.573 -52.580 1.00 82.62 286 ALA A C 1
ATOM 2213 O O . ALA A 1 286 ? 25.205 41.474 -52.544 1.00 82.62 286 ALA A O 1
ATOM 2214 N N . PRO A 1 287 ? 23.393 42.629 -53.186 1.00 82.25 287 PRO A N 1
ATOM 2215 C CA . PRO A 1 287 ? 24.170 43.715 -53.796 1.00 82.25 287 PRO A CA 1
ATOM 2216 C C . PRO A 1 287 ? 24.957 44.565 -52.777 1.00 82.25 287 PRO A C 1
ATOM 2218 O O . PRO A 1 287 ? 25.959 45.177 -53.140 1.00 82.25 287 PRO A O 1
ATOM 2221 N N . PHE A 1 288 ? 24.509 44.614 -51.520 1.00 87.00 288 PHE A N 1
ATOM 2222 C CA . PHE A 1 288 ? 25.136 45.312 -50.390 1.00 87.00 288 PHE A CA 1
ATOM 2223 C C . PHE A 1 288 ? 24.566 44.771 -49.065 1.00 87.00 288 PHE A C 1
ATOM 2225 O O . PHE A 1 288 ? 23.519 44.122 -49.067 1.00 87.00 288 PHE A O 1
ATOM 2232 N N . ALA A 1 289 ? 25.225 45.052 -47.934 1.00 86.50 289 ALA A N 1
ATOM 2233 C CA . ALA A 1 289 ? 24.867 44.512 -46.615 1.00 86.50 289 ALA A CA 1
ATOM 2234 C C . ALA A 1 289 ? 23.391 44.735 -46.218 1.00 86.50 289 ALA A C 1
ATOM 2236 O O . ALA A 1 289 ? 22.717 43.794 -45.810 1.00 86.50 289 ALA A O 1
ATOM 2237 N N . ASP A 1 290 ? 22.844 45.939 -46.423 1.00 89.44 290 ASP A N 1
ATOM 2238 C CA . ASP A 1 290 ? 21.448 46.254 -46.065 1.00 89.44 290 ASP A CA 1
ATOM 2239 C C . ASP A 1 290 ? 20.386 45.539 -46.928 1.00 89.44 290 ASP A C 1
ATOM 2241 O O . ASP A 1 290 ? 19.203 45.557 -46.588 1.00 89.44 290 ASP A O 1
ATOM 2245 N N . ALA A 1 291 ? 20.797 44.878 -48.015 1.00 87.62 291 ALA A N 1
ATOM 2246 C CA . ALA A 1 291 ? 19.949 44.016 -48.835 1.00 87.62 291 ALA A CA 1
ATOM 2247 C C . ALA A 1 291 ? 20.027 42.523 -48.448 1.00 87.62 291 ALA A C 1
ATOM 2249 O O . ALA A 1 291 ? 19.307 41.716 -49.036 1.00 87.62 291 ALA A O 1
ATOM 2250 N N . VAL A 1 292 ? 20.856 42.127 -47.471 1.00 88.88 292 VAL A N 1
ATOM 2251 C CA . VAL A 1 292 ? 20.858 40.748 -46.952 1.00 88.88 292 VAL A CA 1
ATOM 2252 C C . VAL A 1 292 ? 19.522 40.475 -46.259 1.00 88.88 292 VAL A C 1
ATOM 2254 O O . VAL A 1 292 ? 19.112 41.218 -45.367 1.00 88.88 292 VAL A O 1
ATOM 2257 N N . VAL A 1 293 ? 18.830 39.417 -46.692 1.00 87.69 293 VAL A N 1
ATOM 2258 C CA . VAL A 1 293 ? 17.503 39.036 -46.176 1.00 87.69 293 VAL A CA 1
ATOM 2259 C C . VAL A 1 293 ? 17.636 37.951 -45.114 1.00 87.69 293 VAL A C 1
ATOM 2261 O O . VAL A 1 293 ? 18.062 36.833 -45.410 1.00 87.69 293 VAL A O 1
ATOM 2264 N N . TYR A 1 294 ? 17.213 38.276 -43.900 1.00 87.62 294 TYR A N 1
ATOM 2265 C CA . TYR A 1 294 ? 17.166 37.390 -42.745 1.00 87.62 294 TYR A CA 1
ATOM 2266 C C . TYR A 1 294 ? 15.743 36.877 -42.512 1.00 87.62 294 TYR A C 1
ATOM 2268 O O . TYR A 1 294 ? 14.771 37.596 -42.753 1.00 87.62 294 TYR A O 1
ATOM 2276 N N . TRP A 1 295 ? 15.596 35.660 -41.994 1.00 84.81 295 TRP A N 1
ATOM 2277 C CA . TRP A 1 295 ? 14.373 35.270 -41.293 1.00 84.81 295 TRP A CA 1
ATOM 2278 C C . TRP A 1 295 ? 14.621 35.390 -39.795 1.00 84.81 295 TRP A C 1
ATOM 2280 O O . TRP A 1 295 ? 15.480 34.699 -39.256 1.00 84.81 295 TRP A O 1
ATOM 2290 N N . ILE A 1 296 ? 13.895 36.294 -39.141 1.00 77.88 296 ILE A N 1
ATOM 2291 C CA . ILE A 1 296 ? 14.014 36.583 -37.712 1.00 77.88 296 ILE A CA 1
ATOM 2292 C C . ILE A 1 296 ? 12.611 36.769 -37.129 1.00 77.88 296 ILE A C 1
ATOM 2294 O O . ILE A 1 296 ? 11.797 37.520 -37.672 1.00 77.88 296 ILE A O 1
ATOM 2298 N N . CYS A 1 297 ? 12.319 36.085 -36.023 1.00 70.06 297 CYS A N 1
ATOM 2299 C CA . CYS A 1 297 ? 11.032 36.198 -35.343 1.00 70.06 297 CYS A CA 1
ATOM 2300 C C . CYS A 1 297 ? 11.032 37.421 -34.409 1.00 70.06 297 CYS A C 1
ATOM 2302 O O . CYS A 1 297 ? 11.410 37.323 -33.245 1.00 70.06 297 CYS A O 1
ATOM 2304 N N . LEU A 1 298 ? 10.653 38.589 -34.940 1.00 58.91 298 LEU A N 1
ATOM 2305 C CA . LEU A 1 298 ? 10.837 39.884 -34.264 1.00 58.91 298 LEU A CA 1
ATOM 2306 C C . LEU A 1 298 ? 10.031 40.078 -32.970 1.00 58.91 298 LEU A C 1
ATOM 2308 O O . LEU A 1 298 ? 10.487 40.801 -32.090 1.00 58.91 298 LEU A O 1
ATOM 2312 N N . PHE A 1 299 ? 8.848 39.467 -32.852 1.00 55.66 299 PHE A N 1
ATOM 2313 C CA . PHE A 1 299 ? 7.909 39.728 -31.749 1.00 55.66 299 PHE A CA 1
ATOM 2314 C C . PHE A 1 299 ? 7.252 38.456 -31.198 1.00 55.66 299 PHE A C 1
ATOM 2316 O O . PHE A 1 299 ? 6.075 38.470 -30.837 1.00 55.66 299 PHE A O 1
ATOM 2323 N N . ALA A 1 300 ? 8.044 37.383 -31.065 1.00 49.72 300 ALA A N 1
ATOM 2324 C CA . ALA A 1 300 ? 7.654 36.044 -30.590 1.00 49.72 300 ALA A CA 1
ATOM 2325 C C . ALA A 1 300 ? 7.031 35.978 -29.172 1.00 49.72 300 ALA A C 1
ATOM 2327 O O . ALA A 1 300 ? 6.828 34.888 -28.620 1.00 49.72 300 ALA A O 1
ATOM 2328 N N . LEU A 1 301 ? 6.793 37.125 -28.537 1.00 46.56 301 LEU A N 1
ATOM 2329 C CA . LEU A 1 301 ? 6.305 37.283 -27.174 1.00 46.56 301 LEU A CA 1
ATOM 2330 C C . LEU A 1 301 ? 4.905 36.666 -27.054 1.00 46.56 301 LEU A C 1
ATOM 2332 O O . LEU A 1 301 ? 3.911 37.174 -27.561 1.00 46.56 301 LEU A O 1
ATOM 2336 N N . ASN A 1 302 ? 4.886 35.492 -26.420 1.00 48.06 302 ASN A N 1
ATOM 2337 C CA . ASN A 1 302 ? 3.733 34.623 -26.165 1.00 48.06 302 ASN A CA 1
ATOM 2338 C C . ASN A 1 302 ? 2.872 34.232 -27.393 1.00 48.06 302 ASN A C 1
ATOM 2340 O O . ASN A 1 302 ? 1.717 33.831 -27.248 1.00 48.06 302 ASN A O 1
ATOM 2344 N N . GLN A 1 303 ? 3.441 34.251 -28.606 1.00 47.91 303 GLN A N 1
ATOM 2345 C CA . GLN A 1 303 ? 2.771 33.816 -29.844 1.00 47.91 303 GLN A CA 1
ATOM 2346 C C . GLN A 1 303 ? 2.631 32.281 -29.965 1.00 47.91 303 GLN A C 1
ATOM 2348 O O . GLN A 1 303 ? 3.260 31.669 -30.819 1.00 47.91 303 GLN A O 1
ATOM 2353 N N . HIS A 1 304 ? 1.773 31.652 -29.153 1.00 48.66 304 HIS A N 1
ATOM 2354 C CA . HIS A 1 304 ? 1.416 30.224 -29.307 1.00 48.66 304 HIS A CA 1
ATOM 2355 C C . HIS A 1 304 ? -0.095 29.960 -29.495 1.00 48.66 304 HIS A C 1
ATOM 2357 O O . HIS A 1 304 ? -0.497 28.812 -29.666 1.00 48.66 304 HIS A O 1
ATOM 2363 N N . GLN A 1 305 ? -0.941 31.001 -29.520 1.00 42.50 305 GLN A N 1
ATOM 2364 C CA . GLN A 1 305 ? -2.396 30.856 -29.723 1.00 42.50 305 GLN A CA 1
ATOM 2365 C C . GLN A 1 305 ? -2.832 30.753 -31.202 1.00 42.50 305 GLN A C 1
ATOM 2367 O O . GLN A 1 305 ? -3.963 30.358 -31.473 1.00 42.50 305 GLN A O 1
ATOM 2372 N N . VAL A 1 306 ? -1.969 31.093 -32.171 1.00 50.78 306 VAL A N 1
ATOM 2373 C CA . VAL A 1 306 ? -2.298 31.066 -33.611 1.00 50.78 306 VAL A CA 1
ATOM 2374 C C . VAL A 1 306 ? -1.527 29.943 -34.303 1.00 50.78 306 VAL A C 1
ATOM 2376 O O . VAL A 1 306 ? -0.379 30.120 -34.705 1.00 50.78 306 VAL A O 1
ATOM 2379 N N . ALA A 1 307 ? -2.174 28.788 -34.483 1.00 52.69 307 ALA A N 1
ATOM 2380 C CA . ALA A 1 307 ? -1.577 27.623 -35.148 1.00 52.69 307 ALA A CA 1
ATOM 2381 C C . ALA A 1 307 ? -1.087 27.921 -36.584 1.00 52.69 307 ALA A C 1
ATOM 2383 O O . ALA A 1 307 ? -0.130 27.305 -37.044 1.00 52.69 307 ALA A O 1
ATOM 2384 N N . GLU A 1 308 ? -1.676 28.909 -37.268 1.00 51.56 308 GLU A N 1
ATOM 2385 C CA . GLU A 1 308 ? -1.249 29.348 -38.608 1.00 51.56 308 GLU A CA 1
ATOM 2386 C C . GLU A 1 308 ? 0.088 30.132 -38.619 1.00 51.56 308 GLU A C 1
ATOM 2388 O O . GLU A 1 308 ? 0.683 30.268 -39.685 1.00 51.56 308 GLU A O 1
ATOM 2393 N N . GLU A 1 309 ? 0.592 30.623 -37.473 1.00 53.00 309 GLU A N 1
ATOM 2394 C CA . GLU A 1 309 ? 1.895 31.321 -37.374 1.00 53.00 309 GLU A CA 1
ATOM 2395 C C . GLU A 1 309 ? 3.025 30.477 -36.749 1.00 53.00 309 GLU A C 1
ATOM 2397 O O . GLU A 1 309 ? 4.190 30.835 -36.911 1.00 53.00 309 GLU A O 1
ATOM 2402 N N . VAL A 1 310 ? 2.729 29.359 -36.072 1.00 54.09 310 VAL A N 1
ATOM 2403 C CA . VAL A 1 310 ? 3.756 28.482 -35.451 1.00 54.09 310 VAL A CA 1
ATOM 2404 C C . VAL A 1 310 ? 3.683 27.006 -35.858 1.00 54.09 310 VAL A C 1
ATOM 2406 O O . VAL A 1 310 ? 4.633 26.267 -35.612 1.00 54.09 310 VAL A O 1
ATOM 2409 N N . GLY A 1 311 ? 2.614 26.577 -36.534 1.00 60.88 311 GLY A N 1
ATOM 2410 C CA . GLY A 1 311 ? 2.330 25.168 -36.814 1.00 60.88 311 GLY A CA 1
ATOM 2411 C C . GLY A 1 311 ? 1.614 24.463 -35.654 1.00 60.88 311 GLY A C 1
ATOM 2412 O O . GLY A 1 311 ? 1.608 24.928 -34.514 1.00 60.88 311 GLY A O 1
ATOM 2413 N N . GLU A 1 312 ? 0.989 23.320 -35.944 1.00 64.62 312 GLU A N 1
ATOM 2414 C CA . GLU A 1 312 ? 0.362 22.464 -34.921 1.00 64.62 312 GLU A CA 1
ATOM 2415 C C . GLU A 1 312 ? 1.403 21.566 -34.227 1.00 64.62 312 GLU A C 1
ATOM 2417 O O . GLU A 1 312 ? 1.260 21.245 -33.043 1.00 64.62 312 GLU A O 1
ATOM 2422 N N . LEU A 1 313 ? 2.473 21.227 -34.957 1.00 67.88 313 LEU A N 1
ATOM 2423 C CA . LEU A 1 313 ? 3.674 20.531 -34.497 1.00 67.88 313 LEU A CA 1
ATOM 2424 C C . LEU A 1 313 ? 4.947 21.319 -34.878 1.00 67.88 313 LEU A C 1
ATOM 2426 O O . LEU A 1 313 ? 4.947 21.999 -35.909 1.00 67.88 313 LEU A O 1
ATOM 2430 N N . PRO A 1 314 ? 6.066 21.162 -34.137 1.00 68.06 314 PRO A N 1
ATOM 2431 C CA . PRO A 1 314 ? 7.341 21.834 -34.422 1.00 68.06 314 PRO A CA 1
ATOM 2432 C C . PRO A 1 314 ? 7.873 21.620 -35.841 1.00 68.06 314 PRO A C 1
ATOM 2434 O O . PRO A 1 314 ? 8.554 22.478 -36.397 1.00 68.06 314 PRO A O 1
ATOM 2437 N N . MET A 1 315 ? 7.521 20.485 -36.448 1.00 69.56 315 MET A N 1
ATOM 2438 C CA . MET A 1 315 ? 7.939 20.125 -37.799 1.00 69.56 315 MET A CA 1
ATOM 2439 C C . MET A 1 315 ? 7.243 20.925 -38.913 1.00 69.56 315 MET A C 1
ATOM 2441 O O . MET A 1 315 ? 7.778 21.001 -40.015 1.00 69.56 315 MET A O 1
ATOM 2445 N N . GLN A 1 316 ? 6.082 21.526 -38.637 1.00 72.88 316 GLN A N 1
ATOM 2446 C CA . GLN A 1 316 ? 5.170 22.085 -39.648 1.00 72.88 316 GLN A CA 1
ATOM 2447 C C . GLN A 1 316 ? 5.215 23.621 -39.757 1.00 72.88 316 GLN A C 1
ATOM 2449 O O . GLN A 1 316 ? 4.716 24.199 -40.724 1.00 72.88 316 GLN A O 1
ATOM 2454 N N . GLY A 1 317 ? 5.775 24.297 -38.750 1.00 70.62 317 GLY A N 1
ATOM 2455 C CA . GLY A 1 317 ? 5.740 25.755 -38.639 1.00 70.62 317 GLY A CA 1
ATOM 2456 C C . GLY A 1 317 ? 6.577 26.506 -39.687 1.00 70.62 317 GLY A C 1
ATOM 2457 O O . GLY A 1 317 ? 7.507 25.946 -40.278 1.00 70.62 317 GLY A O 1
ATOM 2458 N N . PRO A 1 318 ? 6.333 27.821 -39.869 1.00 69.38 318 PRO A N 1
ATOM 2459 C CA . PRO A 1 318 ? 7.111 28.666 -40.783 1.00 69.38 318 PRO A CA 1
ATOM 2460 C C . PRO A 1 318 ? 8.603 28.744 -40.432 1.00 69.38 318 PRO A C 1
ATOM 2462 O O . PRO A 1 318 ? 9.416 29.038 -41.306 1.00 69.38 318 PRO A O 1
ATOM 2465 N N . PHE A 1 319 ? 8.953 28.439 -39.179 1.00 74.69 319 PHE A N 1
ATOM 2466 C CA . PHE A 1 319 ? 10.316 28.191 -38.717 1.00 74.69 319 PHE A CA 1
ATOM 2467 C C . PHE A 1 319 ? 11.062 27.189 -39.625 1.00 74.69 319 PHE A C 1
ATOM 2469 O O . PHE A 1 319 ? 12.059 27.549 -40.253 1.00 74.69 319 PHE A O 1
ATOM 2476 N N . ASN A 1 320 ? 10.544 25.961 -39.762 1.00 75.94 320 ASN A N 1
ATOM 2477 C CA . ASN A 1 320 ? 11.176 24.905 -40.562 1.00 75.94 320 ASN A CA 1
ATOM 2478 C C . ASN A 1 320 ? 11.238 25.311 -42.046 1.00 75.94 320 ASN A C 1
ATOM 2480 O O . ASN A 1 320 ? 12.243 25.060 -42.707 1.00 75.94 320 ASN A O 1
ATOM 2484 N N . ALA A 1 321 ? 10.208 26.002 -42.553 1.00 76.12 321 ALA A N 1
ATOM 2485 C CA . ALA A 1 321 ? 10.165 26.497 -43.932 1.00 76.12 321 ALA A CA 1
ATOM 2486 C C . ALA A 1 321 ? 11.295 27.494 -44.232 1.00 76.12 321 ALA A C 1
ATOM 2488 O O . ALA A 1 321 ? 11.897 27.466 -45.307 1.00 76.12 321 ALA A O 1
ATOM 2489 N N . ALA A 1 322 ? 11.596 28.381 -43.281 1.00 76.94 322 ALA A N 1
ATOM 2490 C CA . ALA A 1 322 ? 12.710 29.310 -43.390 1.00 76.94 322 ALA A CA 1
ATOM 2491 C C . ALA A 1 322 ? 14.064 28.598 -43.265 1.00 76.94 322 ALA A C 1
ATOM 2493 O O . ALA A 1 322 ? 14.955 28.858 -44.072 1.00 76.94 322 ALA A O 1
ATOM 2494 N N . LEU A 1 323 ? 14.207 27.678 -42.304 1.00 78.25 323 LEU A N 1
ATOM 2495 C CA . LEU A 1 323 ? 15.443 26.926 -42.056 1.00 78.25 323 LEU A CA 1
ATOM 2496 C C . LEU A 1 323 ? 15.847 26.056 -43.259 1.00 78.25 323 LEU A C 1
ATOM 2498 O O . LEU A 1 323 ? 16.994 26.100 -43.711 1.00 78.25 323 LEU A O 1
ATOM 2502 N N . ALA A 1 324 ? 14.885 25.327 -43.834 1.00 76.56 324 ALA A N 1
ATOM 2503 C CA . ALA A 1 324 ? 15.095 24.461 -44.991 1.00 76.56 324 ALA A CA 1
ATOM 2504 C C . ALA A 1 324 ? 15.595 25.244 -46.215 1.00 76.56 324 ALA A C 1
ATOM 2506 O O . ALA A 1 324 ? 16.460 24.764 -46.952 1.00 76.56 324 ALA A O 1
ATOM 2507 N N . GLN A 1 325 ? 15.111 26.475 -46.410 1.00 76.94 325 GLN A N 1
ATOM 2508 C CA . GLN A 1 325 ? 15.402 27.293 -47.593 1.00 76.94 325 GLN A CA 1
ATOM 2509 C C . GLN A 1 325 ? 16.511 28.349 -47.377 1.00 76.94 325 GLN A C 1
ATOM 2511 O O . GLN A 1 325 ? 16.961 28.964 -48.349 1.00 76.94 325 GLN A O 1
ATOM 2516 N N . ALA A 1 326 ? 17.001 28.541 -46.144 1.00 81.25 326 ALA A N 1
ATOM 2517 C CA . ALA A 1 326 ? 18.096 29.458 -45.814 1.00 81.25 326 ALA A CA 1
ATOM 2518 C C . ALA A 1 326 ? 19.445 28.963 -46.371 1.00 81.25 326 ALA A C 1
ATOM 2520 O O . ALA A 1 326 ? 20.132 28.127 -45.782 1.00 81.25 326 ALA A O 1
ATOM 2521 N N . ARG A 1 327 ? 19.844 29.496 -47.532 1.00 72.12 327 ARG A N 1
ATOM 2522 C CA . ARG A 1 327 ? 21.043 29.057 -48.276 1.00 72.12 327 ARG A CA 1
ATOM 2523 C C . ARG A 1 327 ? 22.372 29.295 -47.557 1.00 72.12 327 ARG A C 1
ATOM 2525 O O . ARG A 1 327 ? 23.330 28.588 -47.842 1.00 72.12 327 ARG A O 1
ATOM 2532 N N . GLY A 1 328 ? 22.436 30.281 -46.666 1.00 76.44 328 GLY A N 1
ATOM 2533 C CA . GLY A 1 328 ? 23.589 30.561 -45.811 1.00 76.44 328 GLY A CA 1
ATOM 2534 C C . GLY A 1 328 ? 23.576 29.808 -44.476 1.00 76.44 328 GLY A C 1
ATOM 2535 O O . GLY A 1 328 ? 24.479 30.017 -43.675 1.00 76.44 328 GLY A O 1
ATOM 2536 N N . GLY A 1 329 ? 22.571 28.963 -44.217 1.00 84.81 329 GLY A N 1
ATOM 2537 C CA . GLY A 1 329 ? 22.354 28.344 -42.909 1.00 84.81 329 GLY A CA 1
ATOM 2538 C C . GLY A 1 329 ? 21.770 29.320 -41.886 1.00 84.81 329 GLY A C 1
ATOM 2539 O O . GLY A 1 329 ? 20.965 30.192 -42.234 1.00 84.81 329 GLY A O 1
ATOM 2540 N N . ALA A 1 330 ? 22.160 29.161 -40.624 1.00 86.38 330 ALA A N 1
ATOM 2541 C CA . ALA A 1 330 ? 21.689 29.977 -39.512 1.00 86.38 330 ALA A CA 1
ATOM 2542 C C . ALA A 1 330 ? 22.817 30.717 -38.791 1.00 86.38 330 ALA A C 1
ATOM 2544 O O . ALA A 1 330 ? 23.949 30.247 -38.704 1.00 86.38 330 ALA A O 1
ATOM 2545 N N . VAL A 1 331 ? 22.457 31.849 -38.194 1.00 86.06 331 VAL A N 1
ATOM 2546 C CA . VAL A 1 331 ? 23.248 32.505 -37.151 1.00 86.06 331 VAL A CA 1
ATOM 2547 C C . VAL A 1 331 ? 22.527 32.433 -35.811 1.00 86.06 331 VAL A C 1
ATOM 2549 O O . VAL A 1 331 ? 21.295 32.488 -35.770 1.00 86.06 331 VAL A O 1
ATOM 2552 N N . MET A 1 332 ? 23.294 32.332 -34.726 1.00 81.62 332 MET A N 1
ATOM 2553 C CA . MET A 1 332 ? 22.800 32.444 -33.353 1.00 81.62 332 MET A CA 1
ATOM 2554 C C . MET A 1 332 ? 23.486 33.609 -32.642 1.00 81.62 332 MET A C 1
ATOM 2556 O O . MET A 1 332 ? 24.713 33.681 -32.598 1.00 81.62 332 MET A O 1
ATOM 2560 N N . ILE A 1 333 ? 22.683 34.528 -32.104 1.00 79.25 333 ILE A N 1
ATOM 2561 C CA . ILE A 1 333 ? 23.173 35.767 -31.485 1.00 79.25 333 ILE A CA 1
ATOM 2562 C C . ILE A 1 333 ? 23.368 35.578 -29.975 1.00 79.25 333 ILE A C 1
ATOM 2564 O O . ILE A 1 333 ? 22.430 35.186 -29.279 1.00 79.25 333 ILE A O 1
ATOM 2568 N N . MET A 1 334 ? 24.574 35.893 -29.501 1.00 73.56 334 MET A N 1
ATOM 2569 C CA . MET A 1 334 ? 25.076 35.750 -28.130 1.00 73.56 334 MET A CA 1
ATOM 2570 C C . MET A 1 334 ? 25.215 37.116 -27.432 1.00 73.56 334 MET A C 1
ATOM 2572 O O . MET A 1 334 ? 25.443 38.126 -28.096 1.00 73.56 334 MET A O 1
ATOM 2576 N N . ASP A 1 335 ? 25.130 37.138 -26.096 1.00 67.81 335 ASP A N 1
ATOM 2577 C CA . ASP A 1 335 ? 25.237 38.347 -25.259 1.00 67.81 335 ASP A CA 1
ATOM 2578 C C . ASP A 1 335 ? 26.043 38.087 -23.975 1.00 67.81 335 ASP A C 1
ATOM 2580 O O . ASP A 1 335 ? 26.075 36.966 -23.467 1.00 67.81 335 ASP A O 1
ATOM 2584 N N . GLU A 1 336 ? 26.635 39.144 -23.421 1.00 55.09 336 GLU A N 1
ATOM 2585 C CA . GLU A 1 336 ? 27.595 39.137 -22.303 1.00 55.09 336 GLU A CA 1
ATOM 2586 C C . GLU A 1 336 ? 27.035 38.522 -21.008 1.00 55.09 336 GLU A C 1
ATOM 2588 O O . GLU A 1 336 ? 27.782 37.980 -20.198 1.00 55.09 336 GLU A O 1
ATOM 2593 N N . LYS A 1 337 ? 25.714 38.618 -20.799 1.00 58.81 337 LYS A N 1
ATOM 2594 C CA . LYS A 1 337 ? 25.035 38.157 -19.575 1.00 58.81 337 LYS A CA 1
ATOM 2595 C C . LYS A 1 337 ? 24.522 36.723 -19.625 1.00 58.81 337 LYS A C 1
ATOM 2597 O O . LYS A 1 337 ? 24.268 36.158 -18.568 1.00 58.81 337 LYS A O 1
ATOM 2602 N N . ALA A 1 338 ? 24.303 36.185 -20.827 1.00 54.66 338 ALA A N 1
ATOM 2603 C CA . ALA A 1 338 ? 23.927 34.796 -21.092 1.00 54.66 338 ALA A CA 1
ATOM 2604 C C . ALA A 1 338 ? 22.982 34.127 -20.046 1.00 54.66 338 ALA A C 1
ATOM 2606 O O . ALA A 1 338 ? 23.263 33.037 -19.556 1.00 54.66 338 ALA A O 1
ATOM 2607 N N . GLU A 1 339 ? 21.846 34.746 -19.688 1.00 54.53 339 GLU A N 1
ATOM 2608 C CA . GLU A 1 339 ? 20.844 34.118 -18.799 1.00 54.53 339 GLU A CA 1
ATOM 2609 C C . GLU A 1 339 ? 20.106 32.968 -19.525 1.00 54.53 339 GLU A C 1
ATOM 2611 O O . GLU A 1 339 ? 19.352 33.263 -20.454 1.00 54.53 339 GLU A O 1
ATOM 2616 N N . PRO A 1 340 ? 20.273 31.687 -19.128 1.00 51.50 340 PRO A N 1
ATOM 2617 C CA . PRO A 1 340 ? 20.080 30.499 -19.977 1.00 51.50 340 PRO A CA 1
ATOM 2618 C C . PRO A 1 340 ? 18.749 30.406 -20.740 1.00 51.50 340 PRO A C 1
ATOM 2620 O O . PRO A 1 340 ? 17.716 30.905 -20.294 1.00 51.50 340 PRO A O 1
ATOM 2623 N N . PHE A 1 341 ? 18.792 29.717 -21.895 1.00 61.19 341 PHE A N 1
ATOM 2624 C CA . PHE A 1 341 ? 17.714 29.632 -22.893 1.00 61.19 341 PHE A CA 1
ATOM 2625 C C . PHE A 1 341 ? 16.317 29.520 -22.280 1.00 61.19 341 PHE A C 1
ATOM 2627 O O . PHE A 1 341 ? 15.868 28.467 -21.829 1.00 61.19 341 PHE A O 1
ATOM 2634 N N . LYS A 1 342 ? 15.577 30.623 -22.363 1.00 60.03 342 LYS A N 1
ATOM 2635 C CA . LYS A 1 342 ? 14.251 30.730 -21.753 1.00 60.03 342 LYS A CA 1
ATOM 2636 C C . LYS A 1 342 ? 13.194 29.914 -22.514 1.00 60.03 342 LYS A C 1
ATOM 2638 O O . LYS A 1 342 ? 12.122 29.658 -21.968 1.00 60.03 342 LYS A O 1
ATOM 2643 N N . ARG A 1 343 ? 13.499 29.448 -23.738 1.00 69.44 343 ARG A N 1
ATOM 2644 C CA . ARG A 1 343 ? 12.617 28.612 -24.569 1.00 69.44 343 ARG A CA 1
ATOM 2645 C C . ARG A 1 343 ? 13.280 27.352 -25.131 1.00 69.44 343 ARG A C 1
ATOM 2647 O O . ARG A 1 343 ? 14.337 27.438 -25.748 1.00 69.44 343 ARG A O 1
ATOM 2654 N N . ILE A 1 344 ? 12.581 26.215 -25.018 1.00 73.62 344 ILE A N 1
ATOM 2655 C CA . ILE A 1 344 ? 12.991 24.917 -25.590 1.00 73.62 344 ILE A CA 1
ATOM 2656 C C . ILE A 1 344 ? 13.012 24.956 -27.126 1.00 73.62 344 ILE A C 1
ATOM 2658 O O . ILE A 1 344 ? 13.842 24.302 -27.751 1.00 73.62 344 ILE A O 1
ATOM 2662 N N . TRP A 1 345 ? 12.150 25.777 -27.736 1.00 74.25 345 TRP A N 1
ATOM 2663 C CA . TRP A 1 345 ? 12.080 25.966 -29.185 1.00 74.25 345 TRP A CA 1
ATOM 2664 C C . TRP A 1 345 ? 13.449 26.274 -29.803 1.00 74.25 345 TRP A C 1
ATOM 2666 O O . TRP A 1 345 ? 13.840 25.577 -30.728 1.00 74.25 345 TRP A O 1
ATOM 2676 N N . CYS A 1 346 ? 14.215 27.216 -29.242 1.00 73.81 346 CYS A N 1
ATOM 2677 C CA . CYS A 1 346 ? 15.556 27.589 -29.717 1.00 73.81 346 CYS A CA 1
ATOM 2678 C C . CYS A 1 346 ? 16.548 26.411 -29.743 1.00 73.81 346 CYS A C 1
ATOM 2680 O O . CYS A 1 346 ? 17.414 26.344 -30.611 1.00 73.81 346 CYS A O 1
ATOM 2682 N N . LEU A 1 347 ? 16.409 25.462 -28.813 1.00 75.88 347 LEU A N 1
ATOM 2683 C CA . LEU A 1 347 ? 17.225 24.245 -28.770 1.00 75.88 347 LEU A CA 1
ATOM 2684 C C . LEU A 1 347 ? 16.824 23.307 -29.912 1.00 75.88 347 LEU A C 1
ATOM 2686 O O . LEU A 1 347 ? 17.674 22.788 -30.630 1.00 75.88 347 LEU A O 1
ATOM 2690 N N . PHE A 1 348 ? 15.518 23.157 -30.148 1.00 77.88 348 PHE A N 1
ATOM 2691 C CA . PHE A 1 348 ? 15.007 22.396 -31.286 1.00 77.88 348 PHE A CA 1
ATOM 2692 C C . PHE A 1 348 ? 15.487 22.989 -32.625 1.00 77.88 348 PHE A C 1
ATOM 2694 O O . PHE A 1 348 ? 15.788 22.227 -33.542 1.00 77.88 348 PHE A O 1
ATOM 2701 N N . GLU A 1 349 ? 15.673 24.313 -32.729 1.00 78.44 349 GLU A N 1
ATOM 2702 C CA . GLU A 1 349 ? 16.285 24.932 -33.917 1.00 78.44 349 GLU A CA 1
ATOM 2703 C C . GLU A 1 349 ? 17.724 24.441 -34.159 1.00 78.44 349 GLU A C 1
ATOM 2705 O O . GLU A 1 349 ? 18.068 24.066 -35.282 1.00 78.44 349 GLU A O 1
ATOM 2710 N N . VAL A 1 350 ? 18.545 24.377 -33.103 1.00 76.44 350 VAL A N 1
ATOM 2711 C CA . VAL A 1 350 ? 19.935 23.884 -33.161 1.00 76.44 350 VAL A CA 1
ATOM 2712 C C . VAL A 1 350 ? 19.993 22.401 -33.549 1.00 76.44 350 VAL A C 1
ATOM 2714 O O . VAL A 1 350 ? 20.798 22.026 -34.401 1.00 76.44 350 VAL A O 1
ATOM 2717 N N . HIS A 1 351 ? 19.101 21.560 -33.015 1.00 79.00 351 HIS A N 1
ATOM 2718 C CA . HIS A 1 351 ? 18.985 20.148 -33.420 1.00 79.00 351 HIS A CA 1
ATOM 2719 C C . HIS A 1 351 ? 18.584 20.004 -34.897 1.00 79.00 351 HIS A C 1
ATOM 2721 O O . HIS A 1 351 ? 19.183 19.212 -35.628 1.00 79.00 351 HIS A O 1
ATOM 2727 N N . ARG A 1 352 ? 17.598 20.783 -35.368 1.00 78.31 352 ARG A N 1
ATOM 2728 C CA . ARG A 1 352 ? 17.107 20.730 -36.760 1.00 78.31 352 ARG A CA 1
ATOM 2729 C C . ARG A 1 352 ? 18.158 21.162 -37.784 1.00 78.31 352 ARG A C 1
ATOM 2731 O O . ARG A 1 352 ? 18.166 20.626 -38.891 1.00 78.31 352 ARG A O 1
ATOM 2738 N N . LEU A 1 353 ? 19.074 22.064 -37.425 1.00 75.44 353 LEU A N 1
ATOM 2739 C CA . LEU A 1 353 ? 20.203 22.445 -38.284 1.00 75.44 353 LEU A CA 1
ATOM 2740 C C . LEU A 1 353 ? 21.118 21.259 -38.615 1.00 75.44 353 LEU A C 1
ATOM 2742 O O . LEU A 1 353 ? 21.526 21.116 -39.770 1.00 75.44 353 LEU A O 1
ATOM 2746 N N . GLN A 1 354 ? 21.376 20.373 -37.646 1.00 73.12 354 GLN A N 1
ATOM 2747 C CA . GLN A 1 354 ? 22.149 19.150 -37.882 1.00 73.12 354 GLN A CA 1
ATOM 2748 C C . GLN A 1 354 ? 21.412 18.195 -38.831 1.00 73.12 354 GLN A C 1
ATOM 2750 O O . GLN A 1 354 ? 22.011 17.695 -39.779 1.00 73.12 354 GLN A O 1
ATOM 2755 N N . GLU A 1 355 ? 20.112 17.971 -38.612 1.00 73.00 355 GLU A N 1
ATOM 2756 C CA . GLU A 1 355 ? 19.295 17.081 -39.454 1.00 73.00 355 GLU A CA 1
ATOM 2757 C C . GLU A 1 355 ? 19.186 17.574 -40.906 1.00 73.00 355 GLU A C 1
ATOM 2759 O O . GLU A 1 355 ? 19.197 16.770 -41.834 1.00 73.00 355 GLU A O 1
ATOM 2764 N N . MET A 1 356 ? 19.125 18.893 -41.118 1.00 74.12 356 MET A N 1
ATOM 2765 C CA . MET A 1 356 ? 19.108 19.505 -42.454 1.00 74.12 356 MET A CA 1
ATOM 2766 C C . MET A 1 356 ? 20.503 19.681 -43.086 1.00 74.12 356 MET A C 1
ATOM 2768 O O . MET A 1 356 ? 20.596 20.199 -44.203 1.00 74.12 356 MET A O 1
ATOM 2772 N N . ASN A 1 357 ? 21.583 19.311 -42.384 1.00 73.94 357 ASN A N 1
ATOM 2773 C CA . ASN A 1 357 ? 22.973 19.600 -42.760 1.00 73.94 357 ASN A CA 1
ATOM 2774 C C . ASN A 1 357 ? 23.178 21.082 -43.162 1.00 73.94 357 ASN A C 1
ATOM 2776 O O . ASN A 1 357 ? 23.638 21.414 -44.260 1.00 73.94 357 ASN A O 1
ATOM 2780 N N . ARG A 1 358 ? 22.740 21.992 -42.285 1.00 79.62 358 ARG A N 1
ATOM 2781 C CA . ARG A 1 358 ? 22.836 23.451 -42.444 1.00 79.62 358 ARG A CA 1
ATOM 2782 C C . ARG A 1 358 ? 23.881 24.001 -41.463 1.00 79.62 358 ARG A C 1
ATOM 2784 O O . ARG A 1 358 ? 23.842 23.624 -40.294 1.00 79.62 358 ARG A O 1
ATOM 2791 N N . PRO A 1 359 ? 24.790 24.895 -41.895 1.00 80.94 359 PRO A N 1
ATOM 2792 C CA . PRO A 1 359 ? 25.784 25.467 -40.994 1.00 80.94 359 PRO A CA 1
ATOM 2793 C C . PRO A 1 359 ? 25.126 26.387 -39.959 1.00 80.94 359 PRO A C 1
ATOM 2795 O O . PRO A 1 359 ? 24.135 27.063 -40.253 1.00 80.94 359 PRO A O 1
ATOM 2798 N N . LEU A 1 360 ? 25.719 26.421 -38.767 1.00 83.50 360 LEU A N 1
ATOM 2799 C CA . LEU A 1 360 ? 25.412 27.348 -37.685 1.00 83.50 360 LEU A CA 1
ATOM 2800 C C . LEU A 1 360 ? 26.655 28.204 -37.419 1.00 83.50 360 LEU A C 1
ATOM 2802 O O . LEU A 1 360 ? 27.760 27.674 -37.340 1.00 83.50 360 LEU A O 1
ATOM 2806 N N . GLU A 1 361 ? 26.489 29.513 -37.244 1.00 83.81 361 GLU A N 1
ATOM 2807 C CA . GLU A 1 361 ? 27.567 30.378 -36.757 1.00 83.81 361 GLU A CA 1
ATOM 2808 C C . GLU A 1 361 ? 27.112 31.215 -35.556 1.00 83.81 361 GLU A C 1
ATOM 2810 O O . GLU A 1 361 ? 26.064 31.865 -35.582 1.00 83.81 361 GLU A O 1
ATOM 2815 N N . LEU A 1 362 ? 27.904 31.171 -34.482 1.00 81.88 362 LEU A N 1
ATOM 2816 C CA . LEU A 1 362 ? 27.679 31.967 -33.278 1.00 81.88 362 LEU A CA 1
ATOM 2817 C C . LEU A 1 362 ? 28.234 33.380 -33.507 1.00 81.88 362 LEU A C 1
ATOM 2819 O O . LEU A 1 362 ? 29.389 33.537 -33.917 1.00 81.88 362 LEU A O 1
ATOM 2823 N N . ILE A 1 363 ? 27.428 34.407 -33.234 1.00 80.06 363 ILE A N 1
ATOM 2824 C CA . ILE A 1 363 ? 27.793 35.816 -33.435 1.00 80.06 363 ILE A CA 1
ATOM 2825 C C . ILE A 1 363 ? 27.443 36.677 -32.213 1.00 80.06 363 ILE A C 1
ATOM 2827 O O . ILE A 1 363 ? 26.479 36.410 -31.502 1.00 80.06 363 ILE A O 1
ATOM 2831 N N . THR A 1 364 ? 28.217 37.729 -31.990 1.00 76.19 364 THR A N 1
ATOM 2832 C CA . THR A 1 364 ? 28.058 38.755 -30.949 1.00 76.19 364 THR A CA 1
ATOM 2833 C C . THR A 1 364 ? 27.809 40.125 -31.592 1.00 76.19 364 THR A C 1
ATOM 2835 O O . THR A 1 364 ? 27.922 40.298 -32.808 1.00 76.19 364 THR A O 1
ATOM 2838 N N . ASP A 1 365 ? 27.531 41.140 -30.777 1.00 71.19 365 ASP A N 1
ATOM 2839 C CA . ASP A 1 365 ? 27.563 42.557 -31.177 1.00 71.19 365 ASP A CA 1
ATOM 2840 C C . ASP A 1 365 ? 28.956 43.044 -31.653 1.00 71.19 365 ASP A C 1
ATOM 2842 O O . ASP A 1 365 ? 29.051 44.087 -32.310 1.00 71.19 365 ASP A O 1
ATOM 2846 N N . THR A 1 366 ? 30.010 42.260 -31.392 1.00 67.56 366 THR A N 1
ATOM 2847 C CA . THR A 1 366 ? 31.396 42.438 -31.864 1.00 67.56 366 THR A CA 1
ATOM 2848 C C . THR A 1 366 ? 31.779 41.617 -33.110 1.00 67.56 366 THR A C 1
ATOM 2850 O O . THR A 1 366 ? 32.833 41.877 -33.693 1.00 67.56 366 THR A O 1
ATOM 2853 N N . GLY A 1 367 ? 30.951 40.670 -33.579 1.00 72.56 367 GLY A N 1
ATOM 2854 C CA . GLY A 1 367 ? 31.184 39.907 -34.818 1.00 72.56 367 GLY A CA 1
ATOM 2855 C C . GLY A 1 367 ? 31.067 38.386 -34.662 1.00 72.56 367 GLY A C 1
ATOM 2856 O O . GLY A 1 367 ? 30.200 37.895 -33.954 1.00 72.56 367 GLY A O 1
ATOM 2857 N N . ALA A 1 368 ? 31.905 37.614 -35.362 1.00 75.31 368 ALA A N 1
ATOM 2858 C CA . ALA A 1 368 ? 31.915 36.150 -35.250 1.00 75.31 368 ALA A CA 1
ATOM 2859 C C . ALA A 1 368 ? 32.577 35.694 -33.943 1.00 75.31 368 ALA A C 1
ATOM 2861 O O . ALA A 1 368 ? 33.712 36.084 -33.672 1.00 75.31 368 ALA A O 1
ATOM 2862 N N . PHE A 1 369 ? 31.921 34.806 -33.191 1.00 74.31 369 PHE A N 1
ATOM 2863 C CA . PHE A 1 369 ? 32.378 34.318 -31.881 1.00 74.31 369 PHE A CA 1
ATOM 2864 C C . PHE A 1 369 ? 33.809 33.750 -31.928 1.00 74.31 369 PHE A C 1
ATOM 2866 O O . PHE A 1 369 ? 34.658 34.113 -31.117 1.00 74.31 369 PHE A O 1
ATOM 2873 N N . ARG A 1 370 ? 34.118 32.945 -32.955 1.00 70.81 370 ARG A N 1
ATOM 2874 C CA . ARG A 1 370 ? 35.462 32.388 -33.209 1.00 70.81 370 ARG A CA 1
ATOM 2875 C C . ARG A 1 370 ? 36.566 33.435 -33.402 1.00 70.81 370 ARG A C 1
ATOM 2877 O O . ARG A 1 370 ? 37.716 33.182 -33.057 1.00 70.81 370 ARG A O 1
ATOM 2884 N N . ASN A 1 371 ? 36.224 34.628 -33.890 1.00 72.50 371 ASN A N 1
ATOM 2885 C CA . ASN A 1 371 ? 37.193 35.693 -34.147 1.00 72.50 371 ASN A CA 1
ATOM 2886 C C . ASN A 1 371 ? 37.409 36.605 -32.928 1.00 72.50 371 ASN A C 1
ATOM 2888 O O . ASN A 1 371 ? 38.322 37.425 -32.958 1.00 72.50 371 ASN A O 1
ATOM 2892 N N . VAL A 1 372 ? 36.616 36.479 -31.856 1.00 70.94 372 VAL A N 1
ATOM 2893 C CA . VAL A 1 372 ? 36.673 37.380 -30.687 1.00 70.94 372 VAL A CA 1
ATOM 2894 C C . VAL A 1 372 ? 38.065 37.375 -30.034 1.00 70.94 372 VAL A C 1
ATOM 2896 O O . VAL A 1 372 ? 38.631 38.444 -29.813 1.00 70.94 372 VAL A O 1
ATOM 2899 N N . LEU A 1 373 ? 38.683 36.202 -29.830 1.00 65.75 373 LEU A N 1
ATOM 2900 C CA . LEU A 1 373 ? 40.056 36.115 -29.297 1.00 65.75 373 LEU A CA 1
ATOM 2901 C C . LEU A 1 373 ? 41.130 36.510 -30.310 1.00 65.75 373 LEU A C 1
ATOM 2903 O O . LEU A 1 373 ? 42.146 37.074 -29.915 1.00 65.75 373 LEU A O 1
ATOM 2907 N N . GLN A 1 374 ? 40.928 36.249 -31.607 1.00 67.44 374 GLN A N 1
ATOM 2908 C CA . GLN A 1 374 ? 41.880 36.690 -32.631 1.00 67.44 374 GLN A CA 1
ATOM 2909 C C . GLN A 1 374 ? 41.924 38.223 -32.727 1.00 67.44 374 GLN A C 1
ATOM 2911 O O . GLN A 1 374 ? 43.007 38.801 -32.789 1.00 67.44 374 GLN A O 1
ATOM 2916 N N . ASN A 1 375 ? 40.758 38.875 -32.695 1.00 67.44 375 ASN A N 1
ATOM 2917 C CA . ASN A 1 375 ? 40.617 40.327 -32.787 1.00 67.44 375 ASN A CA 1
ATOM 2918 C C . ASN A 1 375 ? 41.144 41.046 -31.537 1.00 67.44 375 ASN A C 1
ATOM 2920 O O . ASN A 1 375 ? 41.717 42.127 -31.654 1.00 67.44 375 ASN A O 1
ATOM 2924 N N . ALA A 1 376 ? 40.963 40.454 -30.352 1.00 64.88 376 ALA A N 1
ATOM 2925 C CA . ALA A 1 376 ? 41.404 41.041 -29.089 1.00 64.88 376 ALA A CA 1
ATOM 2926 C C . ALA A 1 376 ? 42.875 40.732 -28.733 1.00 64.88 376 ALA A C 1
ATOM 2928 O O . ALA A 1 376 ? 43.398 41.329 -27.790 1.00 64.88 376 ALA A O 1
ATOM 2929 N N . ARG A 1 377 ? 43.557 39.827 -29.453 1.00 67.00 377 ARG A N 1
ATOM 2930 C CA . ARG A 1 377 ? 44.898 39.321 -29.099 1.00 67.00 377 ARG A CA 1
ATOM 2931 C C . ARG A 1 377 ? 45.955 40.430 -29.031 1.00 67.00 377 ARG A C 1
ATOM 2933 O O . ARG A 1 377 ? 46.190 41.137 -30.008 1.00 67.00 377 ARG A O 1
ATOM 2940 N N . GLY A 1 378 ? 46.629 40.560 -27.890 1.00 61.84 378 GLY A N 1
ATOM 2941 C CA . GLY A 1 378 ? 47.618 41.609 -27.629 1.00 61.84 378 GLY A CA 1
ATOM 2942 C C . GLY A 1 378 ? 47.026 42.997 -27.350 1.00 61.84 378 GLY A C 1
ATOM 2943 O O . GLY A 1 378 ? 47.776 43.974 -27.316 1.00 61.84 378 GLY A O 1
ATOM 2944 N N . SER A 1 379 ? 45.708 43.106 -27.157 1.00 73.00 379 SER A N 1
ATOM 2945 C CA . SER A 1 379 ? 45.026 44.349 -26.774 1.00 73.00 379 SER A CA 1
ATOM 2946 C C . SER A 1 379 ? 44.732 44.406 -25.268 1.00 73.00 379 SER A C 1
ATOM 2948 O O . SER A 1 379 ? 44.849 43.415 -24.550 1.00 73.00 379 SER A O 1
ATOM 2950 N N . VAL A 1 380 ? 44.289 45.569 -24.782 1.00 68.75 380 VAL A N 1
ATOM 2951 C CA . VAL A 1 380 ? 43.804 45.729 -23.395 1.00 68.75 380 VAL A CA 1
ATOM 2952 C C . VAL A 1 380 ? 42.482 44.971 -23.165 1.00 68.75 380 VAL A C 1
ATOM 2954 O O . VAL A 1 380 ? 42.138 44.655 -22.030 1.00 68.75 380 VAL A O 1
ATOM 2957 N N . GLU A 1 381 ? 41.760 44.639 -24.236 1.00 68.69 381 GLU A N 1
ATOM 2958 C CA . GLU A 1 381 ? 40.444 43.992 -24.204 1.00 68.69 381 GLU A CA 1
ATOM 2959 C C . GLU A 1 381 ? 40.537 42.451 -24.223 1.00 68.69 381 GLU A C 1
ATOM 2961 O O . GLU A 1 381 ? 39.521 41.781 -24.060 1.00 68.69 381 GLU A O 1
ATOM 2966 N N . GLU A 1 382 ? 41.738 41.863 -24.351 1.00 72.88 382 GLU A N 1
ATOM 2967 C CA . GLU A 1 382 ? 41.928 40.402 -24.443 1.00 72.88 382 GLU A CA 1
ATOM 2968 C C . GLU A 1 382 ? 41.365 39.641 -23.231 1.00 72.88 382 GLU A C 1
ATOM 2970 O O . GLU A 1 382 ? 40.767 38.578 -23.389 1.00 72.88 382 GLU A O 1
ATOM 2975 N N . VAL A 1 383 ? 41.492 40.202 -22.024 1.00 72.31 383 VAL A N 1
ATOM 2976 C CA . VAL A 1 383 ? 40.961 39.589 -20.793 1.00 72.31 383 VAL A CA 1
ATOM 2977 C C . VAL A 1 383 ? 39.429 39.620 -20.776 1.00 72.31 383 VAL A C 1
ATOM 2979 O O . VAL A 1 383 ? 38.803 38.611 -20.461 1.00 72.31 383 VAL A O 1
ATOM 2982 N N . ALA A 1 384 ? 38.819 40.738 -21.182 1.00 70.00 384 ALA A N 1
ATOM 2983 C CA . ALA A 1 384 ? 37.363 40.864 -21.273 1.00 70.00 384 ALA A CA 1
ATOM 2984 C C . ALA A 1 384 ? 36.784 39.947 -22.366 1.00 70.00 384 ALA A C 1
ATOM 2986 O O . ALA A 1 384 ? 35.744 39.323 -22.170 1.00 70.00 384 ALA A O 1
ATOM 2987 N N . ALA A 1 385 ? 37.495 39.795 -23.487 1.00 70.62 385 ALA A N 1
ATOM 2988 C CA . ALA A 1 385 ? 37.164 38.837 -24.536 1.00 70.62 385 ALA A CA 1
ATOM 2989 C C . ALA A 1 385 ? 37.207 37.382 -24.026 1.00 70.62 385 ALA A C 1
ATOM 2991 O O . ALA A 1 385 ? 36.293 36.609 -24.307 1.00 70.62 385 ALA A O 1
ATOM 2992 N N . GLN A 1 386 ? 38.220 37.005 -23.237 1.00 71.81 386 GLN A N 1
ATOM 2993 C CA . GLN A 1 386 ? 38.298 35.676 -22.610 1.00 71.81 386 GLN A CA 1
ATOM 2994 C C . GLN A 1 386 ? 37.175 35.442 -21.584 1.00 71.81 386 GLN A C 1
ATOM 2996 O O . GLN A 1 386 ? 36.596 34.356 -21.550 1.00 71.81 386 GLN A O 1
ATOM 3001 N N . GLU A 1 387 ? 36.837 36.449 -20.773 1.00 74.12 387 GLU A N 1
ATOM 3002 C CA . GLU A 1 387 ? 35.769 36.370 -19.767 1.00 74.12 387 GLU A CA 1
ATOM 3003 C C . GLU A 1 387 ? 34.375 36.247 -20.410 1.00 74.12 387 GLU A C 1
ATOM 3005 O O . GLU A 1 387 ? 33.608 35.358 -20.040 1.00 74.12 387 GLU A O 1
ATOM 3010 N N . LEU A 1 388 ? 34.086 37.045 -21.447 1.00 72.75 388 LEU A N 1
ATOM 3011 C CA . LEU A 1 388 ? 32.849 36.977 -22.237 1.00 72.75 388 LEU A CA 1
ATOM 3012 C C . LEU A 1 388 ? 32.631 35.575 -22.820 1.00 72.75 388 LEU A C 1
ATOM 3014 O O . LEU A 1 388 ? 31.550 35.000 -22.681 1.00 72.75 388 LEU A O 1
ATOM 3018 N N . LEU A 1 389 ? 33.659 35.001 -23.450 1.00 73.19 389 LEU A N 1
ATOM 3019 C CA . LEU A 1 389 ? 33.567 33.684 -24.085 1.00 73.19 389 LEU A CA 1
ATOM 3020 C C . LEU A 1 389 ? 33.444 32.550 -23.063 1.00 73.19 389 LEU A C 1
ATOM 3022 O O . LEU A 1 389 ? 32.758 31.565 -23.334 1.00 73.19 389 LEU A O 1
ATOM 3026 N N . TYR A 1 390 ? 34.055 32.695 -21.884 1.00 75.06 390 TYR A N 1
ATOM 3027 C CA . TYR A 1 390 ? 33.876 31.762 -20.775 1.00 75.06 390 TYR A CA 1
ATOM 3028 C C . TYR A 1 390 ? 32.446 31.797 -20.222 1.00 75.06 390 TYR A C 1
ATOM 3030 O O . TYR A 1 390 ? 31.828 30.740 -20.100 1.00 75.06 390 TYR A O 1
ATOM 3038 N N . CYS A 1 391 ? 31.893 32.982 -19.943 1.00 74.12 391 CYS A N 1
ATOM 3039 C CA . CYS A 1 391 ? 30.508 33.110 -19.485 1.00 74.12 391 CYS A CA 1
ATOM 3040 C C . CYS A 1 391 ? 29.520 32.578 -20.533 1.00 74.12 391 CYS A C 1
ATOM 3042 O O . CYS A 1 391 ? 28.600 31.839 -20.188 1.00 74.12 391 CYS A O 1
ATOM 3044 N N . ALA A 1 392 ? 29.752 32.864 -21.817 1.00 73.44 392 ALA A N 1
ATOM 3045 C CA . ALA A 1 392 ? 28.947 32.325 -22.906 1.00 73.44 392 ALA A CA 1
ATOM 3046 C C . ALA A 1 392 ? 29.006 30.787 -22.977 1.00 73.44 392 ALA A C 1
ATOM 3048 O O . ALA A 1 392 ? 27.959 30.143 -22.970 1.00 73.44 392 ALA A O 1
ATOM 3049 N N . ALA A 1 393 ? 30.201 30.184 -23.008 1.00 76.75 393 ALA A N 1
ATOM 3050 C CA . ALA A 1 393 ? 30.363 28.728 -23.072 1.00 76.75 393 ALA A CA 1
ATOM 3051 C C . ALA A 1 393 ? 29.773 28.021 -21.838 1.00 76.75 393 ALA A C 1
ATOM 3053 O O . ALA A 1 393 ? 28.991 27.082 -21.980 1.00 76.75 393 ALA A O 1
ATOM 3054 N N . SER A 1 394 ? 30.061 28.535 -20.638 1.00 77.12 394 SER A N 1
ATOM 3055 C CA . SER A 1 394 ? 29.528 28.011 -19.376 1.00 77.12 394 SER A CA 1
ATOM 3056 C C . SER A 1 394 ? 27.996 28.053 -19.334 1.00 77.12 394 SER A C 1
ATOM 3058 O O . SER A 1 394 ? 27.366 27.072 -18.932 1.00 77.12 394 SER A O 1
ATOM 3060 N N . THR A 1 395 ? 27.362 29.119 -19.843 1.00 75.12 395 THR A N 1
ATOM 3061 C CA . THR A 1 395 ? 25.904 29.125 -20.034 1.00 75.12 395 THR A CA 1
ATOM 3062 C C . THR A 1 395 ? 25.462 28.037 -21.004 1.00 75.12 395 THR A C 1
ATOM 3064 O O . THR A 1 395 ? 24.541 27.297 -20.666 1.00 75.12 395 THR A O 1
ATOM 3067 N N . LEU A 1 396 ? 26.076 27.935 -22.192 1.00 75.88 396 LEU A N 1
ATOM 3068 C CA . LEU A 1 396 ? 25.669 26.993 -23.248 1.00 75.88 396 LEU A CA 1
ATOM 3069 C C . LEU A 1 396 ? 25.736 25.516 -22.808 1.00 75.88 396 LEU A C 1
ATOM 3071 O O . LEU A 1 396 ? 24.942 24.710 -23.289 1.00 75.88 396 LEU A O 1
ATOM 3075 N N . TRP A 1 397 ? 26.619 25.175 -21.869 1.00 78.88 397 TRP A N 1
ATOM 3076 C CA . TRP A 1 397 ? 26.727 23.839 -21.267 1.00 78.88 397 TRP A CA 1
ATOM 3077 C C . TRP A 1 397 ? 25.743 23.566 -20.123 1.00 78.88 397 TRP A C 1
ATOM 3079 O O . TRP A 1 397 ? 25.407 22.416 -19.856 1.00 78.88 397 TRP A O 1
ATOM 3089 N N . ASN A 1 398 ? 25.236 24.604 -19.453 1.00 77.81 398 ASN A N 1
ATOM 3090 C CA . ASN A 1 398 ? 24.265 24.464 -18.359 1.00 77.81 398 ASN A CA 1
ATOM 3091 C C . ASN A 1 398 ? 22.795 24.490 -18.834 1.00 77.81 398 ASN A C 1
ATOM 3093 O O . ASN A 1 398 ? 21.868 24.518 -18.023 1.00 77.81 398 ASN A O 1
ATOM 3097 N N . VAL A 1 399 ? 22.561 24.481 -20.148 1.00 76.19 399 VAL A N 1
ATOM 3098 C CA . VAL A 1 399 ? 21.225 24.530 -20.755 1.00 76.19 399 VAL A CA 1
ATOM 3099 C C . VAL A 1 399 ? 20.521 23.182 -20.643 1.00 76.19 399 VAL A C 1
ATOM 3101 O O . VAL A 1 399 ? 21.104 22.162 -21.002 1.00 76.19 399 VAL A O 1
ATOM 3104 N N . LYS A 1 400 ? 19.247 23.183 -20.230 1.00 78.88 400 LYS A N 1
ATOM 3105 C CA . LYS A 1 400 ? 18.380 21.996 -20.275 1.00 78.88 400 LYS A CA 1
ATOM 3106 C C . LYS A 1 400 ? 16.987 22.331 -20.788 1.00 78.88 400 LYS A C 1
ATOM 3108 O O . LYS A 1 400 ? 16.355 23.277 -20.313 1.00 78.88 400 LYS A O 1
ATOM 3113 N N . ALA A 1 401 ? 16.471 21.521 -21.701 1.00 76.56 401 ALA A N 1
ATOM 3114 C CA . ALA A 1 401 ? 15.162 21.685 -22.322 1.00 76.56 401 ALA A CA 1
ATOM 3115 C C . ALA A 1 401 ? 14.003 21.625 -21.314 1.00 76.56 401 ALA A C 1
ATOM 3117 O O . ALA A 1 401 ? 13.042 22.393 -21.418 1.00 76.56 401 ALA A O 1
ATOM 3118 N N . TYR A 1 402 ? 14.121 20.774 -20.288 1.00 74.31 402 TYR A N 1
ATOM 3119 C CA . TYR A 1 402 ? 13.150 20.696 -19.191 1.00 74.31 402 TYR A CA 1
ATOM 3120 C C . TYR A 1 402 ? 13.046 22.015 -18.397 1.00 74.31 402 TYR A C 1
ATOM 3122 O O . TYR A 1 402 ? 11.954 22.417 -17.982 1.00 74.31 402 TYR A O 1
ATOM 3130 N N . GLU A 1 403 ? 14.170 22.720 -18.227 1.00 76.06 403 GLU A N 1
ATOM 3131 C CA . GLU A 1 403 ? 14.284 23.944 -17.423 1.00 76.06 403 GLU A CA 1
ATOM 3132 C C . GLU A 1 403 ? 13.899 25.229 -18.190 1.00 76.06 403 GLU A C 1
ATOM 3134 O O . GLU A 1 403 ? 13.938 26.320 -17.622 1.00 76.06 403 GLU A O 1
ATOM 3139 N N . ALA A 1 404 ? 13.451 25.127 -19.447 1.00 72.94 404 ALA A N 1
ATOM 3140 C CA . ALA A 1 404 ? 13.061 26.260 -20.295 1.00 72.94 404 ALA A CA 1
ATOM 3141 C C . ALA A 1 404 ? 11.705 26.901 -19.898 1.00 72.94 404 ALA A C 1
ATOM 3143 O O . ALA A 1 404 ? 10.700 26.787 -20.610 1.00 72.94 404 ALA A O 1
ATOM 3144 N N . ARG A 1 405 ? 11.680 27.588 -18.744 1.00 64.56 405 ARG A N 1
ATOM 3145 C CA . ARG A 1 405 ? 10.482 28.111 -18.043 1.00 64.56 405 ARG A CA 1
ATOM 3146 C C . ARG A 1 405 ? 9.597 29.098 -18.824 1.00 64.56 405 ARG A C 1
ATOM 3148 O O . ARG A 1 405 ? 8.483 29.351 -18.380 1.00 64.56 405 ARG A O 1
ATOM 3155 N N . SER A 1 406 ? 10.038 29.668 -19.949 1.00 65.00 406 SER A N 1
ATOM 3156 C CA . SER A 1 406 ? 9.225 30.573 -20.794 1.00 65.00 406 SER A CA 1
ATOM 3157 C C . SER A 1 406 ? 8.633 29.884 -22.035 1.00 65.00 406 SER A C 1
ATOM 3159 O O . SER A 1 406 ? 8.307 30.545 -23.027 1.00 65.00 406 SER A O 1
ATOM 3161 N N . SER A 1 407 ? 8.478 28.558 -21.962 1.00 69.88 407 SER A N 1
ATOM 3162 C CA . SER A 1 407 ? 7.711 27.711 -22.891 1.00 69.88 407 SER A CA 1
ATOM 3163 C C . SER A 1 407 ? 6.565 27.046 -22.134 1.00 69.88 407 SER A C 1
ATOM 3165 O O . SER A 1 407 ? 6.705 26.784 -20.940 1.00 69.88 407 SER A O 1
ATOM 3167 N N . SER A 1 408 ? 5.454 26.730 -22.801 1.00 70.31 408 SER A N 1
ATOM 3168 C CA . SER A 1 408 ? 4.383 25.968 -22.151 1.00 70.31 408 SER A CA 1
ATOM 3169 C C . SER A 1 408 ? 4.743 24.482 -22.034 1.00 70.31 408 SER A C 1
ATOM 3171 O O . SER A 1 408 ? 5.535 23.953 -22.817 1.00 70.31 408 SER A O 1
ATOM 3173 N N . GLU A 1 409 ? 4.110 23.769 -21.102 1.00 71.00 409 GLU A N 1
ATOM 3174 C CA . GLU A 1 409 ? 4.243 22.306 -21.018 1.00 71.00 409 GLU A CA 1
ATOM 3175 C C . GLU A 1 409 ? 3.739 21.605 -22.295 1.00 71.00 409 GLU A C 1
ATOM 3177 O O . GLU A 1 409 ? 4.256 20.554 -22.663 1.00 71.00 409 GLU A O 1
ATOM 3182 N N . LEU A 1 410 ? 2.810 22.221 -23.040 1.00 70.62 410 LEU A N 1
ATOM 3183 C CA . LEU A 1 410 ? 2.374 21.732 -24.352 1.00 70.62 410 LEU A CA 1
ATOM 3184 C C . LEU A 1 410 ? 3.481 21.857 -25.417 1.00 70.62 410 LEU A C 1
ATOM 3186 O O . LEU A 1 410 ? 3.603 20.984 -26.275 1.00 70.62 410 LEU A O 1
ATOM 3190 N N . ASP A 1 411 ? 4.310 22.905 -25.364 1.00 70.44 411 ASP A N 1
ATOM 3191 C CA . ASP A 1 411 ? 5.483 23.043 -26.239 1.00 70.44 411 ASP A CA 1
ATOM 3192 C C . ASP A 1 411 ? 6.529 21.970 -25.923 1.00 70.44 411 ASP A C 1
ATOM 3194 O O . ASP A 1 411 ? 7.012 21.294 -26.832 1.00 70.44 411 ASP A O 1
ATOM 3198 N N . LYS A 1 412 ? 6.826 21.762 -24.631 1.00 75.75 412 LYS A N 1
ATOM 3199 C CA . LYS A 1 412 ? 7.731 20.696 -24.176 1.00 75.75 412 LYS A CA 1
ATOM 3200 C C . LYS A 1 412 ? 7.235 19.321 -24.621 1.00 75.75 412 LYS A C 1
ATOM 3202 O O . LYS A 1 412 ? 8.011 18.567 -25.198 1.00 75.75 412 LYS A O 1
ATOM 3207 N N . GLN A 1 413 ? 5.946 19.022 -24.436 1.00 73.19 413 GLN A N 1
ATOM 3208 C CA . GLN A 1 413 ? 5.308 17.783 -24.900 1.00 73.19 413 GLN A CA 1
ATOM 3209 C C . GLN A 1 413 ? 5.463 17.586 -26.411 1.00 73.19 413 GLN A C 1
ATOM 3211 O O . GLN A 1 413 ? 5.941 16.541 -26.849 1.00 73.19 413 GLN A O 1
ATOM 3216 N N . ARG A 1 414 ? 5.107 18.594 -27.217 1.00 73.06 414 ARG A N 1
ATOM 3217 C CA . ARG A 1 414 ? 5.216 18.550 -28.685 1.00 73.06 414 ARG A CA 1
ATOM 3218 C C . ARG A 1 414 ? 6.646 18.320 -29.170 1.00 73.06 414 ARG A C 1
ATOM 3220 O O . ARG A 1 414 ? 6.854 17.564 -30.120 1.00 73.06 414 ARG A O 1
ATOM 3227 N N . ILE A 1 415 ? 7.620 18.972 -28.540 1.00 72.81 415 ILE A N 1
ATOM 3228 C CA . ILE A 1 415 ? 9.036 18.851 -28.897 1.00 72.81 415 ILE A CA 1
ATOM 3229 C C . ILE A 1 415 ? 9.582 17.486 -28.458 1.00 72.81 415 ILE A C 1
ATOM 3231 O O . ILE A 1 415 ? 10.168 16.797 -29.289 1.00 72.81 415 ILE A O 1
ATOM 3235 N N . LEU A 1 416 ? 9.287 17.028 -27.236 1.00 70.88 416 LEU A N 1
ATOM 3236 C CA . LEU A 1 416 ? 9.643 15.686 -26.756 1.00 70.88 416 LEU A CA 1
ATOM 3237 C C . LEU A 1 416 ? 9.107 14.591 -27.692 1.00 70.88 416 LEU A C 1
ATOM 3239 O O . LEU A 1 416 ? 9.869 13.750 -28.155 1.00 70.88 416 LEU A O 1
ATOM 3243 N N . CYS A 1 417 ? 7.827 14.661 -28.074 1.00 66.56 417 CYS A N 1
ATOM 3244 C CA . CYS A 1 417 ? 7.226 13.721 -29.028 1.00 66.56 417 CYS A CA 1
ATOM 3245 C C . CYS A 1 417 ? 7.840 13.814 -30.436 1.00 66.56 417 CYS A C 1
ATOM 3247 O O . CYS A 1 417 ? 7.783 12.851 -31.191 1.00 66.56 417 CYS A O 1
ATOM 3249 N N . SER A 1 418 ? 8.421 14.957 -30.813 1.00 65.56 418 SER A N 1
ATOM 3250 C CA . SER A 1 418 ? 9.118 15.104 -32.097 1.00 65.56 418 SER A CA 1
ATOM 3251 C C . SER A 1 418 ? 10.517 14.477 -32.062 1.00 65.56 418 SER A C 1
ATOM 3253 O O . SER A 1 418 ? 10.951 13.915 -33.066 1.00 65.56 418 SER A O 1
ATOM 3255 N N . ILE A 1 419 ? 11.215 14.555 -30.925 1.00 64.56 419 ILE A N 1
ATOM 3256 C CA . ILE A 1 419 ? 12.591 14.063 -30.759 1.00 64.56 419 ILE A CA 1
ATOM 3257 C C . ILE A 1 419 ? 12.626 12.558 -30.470 1.00 64.56 419 ILE A C 1
ATOM 3259 O O . ILE A 1 419 ? 13.419 11.846 -31.080 1.00 64.56 419 ILE A O 1
ATOM 3263 N N . CYS A 1 420 ? 11.779 12.081 -29.556 1.00 55.56 420 CYS A N 1
ATOM 3264 C CA . CYS A 1 420 ? 11.779 10.696 -29.096 1.00 55.56 420 CYS A CA 1
ATOM 3265 C C . CYS A 1 420 ? 11.233 9.701 -30.141 1.00 55.56 420 CYS A C 1
ATOM 3267 O O . CYS A 1 420 ? 10.676 10.076 -31.177 1.00 55.56 420 CYS A O 1
ATOM 3269 N N . ASP A 1 421 ? 11.419 8.418 -29.811 1.00 46.62 421 ASP A N 1
ATOM 3270 C CA . ASP A 1 421 ? 11.103 7.203 -30.574 1.00 46.62 421 ASP A CA 1
ATOM 3271 C C . ASP A 1 421 ? 9.915 7.328 -31.569 1.00 46.62 421 ASP A C 1
ATOM 3273 O O . ASP A 1 421 ? 8.803 7.700 -31.167 1.00 46.62 421 ASP A O 1
ATOM 3277 N N . PRO A 1 422 ? 10.093 6.949 -32.856 1.00 43.62 422 PRO A N 1
ATOM 3278 C CA . PRO A 1 422 ? 9.017 6.844 -33.845 1.00 43.62 422 PRO A CA 1
ATOM 3279 C C . PRO A 1 422 ? 7.753 6.089 -33.402 1.00 43.62 422 PRO A C 1
ATOM 3281 O O . PRO A 1 422 ? 6.675 6.375 -33.923 1.00 43.62 422 PRO A O 1
ATOM 3284 N N . HIS A 1 423 ? 7.842 5.156 -32.453 1.00 38.16 423 HIS A N 1
ATOM 3285 C CA . HIS A 1 423 ? 6.695 4.457 -31.877 1.00 38.16 423 HIS A CA 1
ATOM 3286 C C . HIS A 1 423 ? 5.891 5.340 -30.909 1.00 38.16 423 HIS A C 1
ATOM 3288 O O . HIS A 1 423 ? 4.658 5.324 -30.971 1.00 38.16 423 HIS A O 1
ATOM 3294 N N . LEU A 1 424 ? 6.552 6.175 -30.095 1.00 43.09 424 LEU A N 1
ATOM 3295 C CA . LEU A 1 424 ? 5.892 7.119 -29.177 1.00 43.09 424 LEU A CA 1
ATOM 3296 C C . LEU A 1 424 ? 5.110 8.208 -29.927 1.00 43.09 424 LEU A C 1
ATOM 3298 O O . LEU A 1 424 ? 4.083 8.673 -29.433 1.00 43.09 424 LEU A O 1
ATOM 3302 N N . ARG A 1 425 ? 5.526 8.549 -31.157 1.00 45.53 425 ARG A N 1
ATOM 3303 C CA . ARG A 1 425 ? 4.819 9.487 -32.055 1.00 45.53 425 ARG A CA 1
ATOM 3304 C C . ARG A 1 425 ? 3.375 9.084 -32.379 1.00 45.53 425 ARG A C 1
ATOM 3306 O O . ARG A 1 425 ? 2.605 9.931 -32.822 1.00 45.53 425 ARG A O 1
ATOM 3313 N N . ASN A 1 426 ? 3.008 7.817 -32.171 1.00 41.66 426 ASN A N 1
ATOM 3314 C CA . ASN A 1 426 ? 1.670 7.291 -32.464 1.00 41.66 426 ASN A CA 1
ATOM 3315 C C . ASN A 1 426 ? 0.723 7.293 -31.247 1.00 41.66 426 ASN A C 1
ATOM 3317 O O . ASN A 1 426 ? -0.442 6.918 -31.384 1.00 41.66 426 ASN A O 1
ATOM 3321 N N . LEU A 1 427 ? 1.193 7.687 -30.056 1.00 42.06 427 LEU A N 1
ATOM 3322 C CA . LEU A 1 427 ? 0.364 7.746 -28.850 1.00 42.06 427 LEU A CA 1
ATOM 3323 C C . LEU A 1 427 ? -0.477 9.027 -28.803 1.00 42.06 427 LEU A C 1
ATOM 3325 O O . LEU A 1 427 ? -0.024 10.115 -29.155 1.00 42.06 427 LEU A O 1
ATOM 3329 N N . SER A 1 428 ? -1.718 8.914 -28.323 1.00 43.94 428 SER A N 1
ATOM 3330 C CA . SER A 1 428 ? -2.588 10.078 -28.149 1.00 43.94 428 SER A CA 1
ATOM 3331 C C . SER A 1 428 ? -2.134 10.945 -26.969 1.00 43.94 428 SER A C 1
ATOM 3333 O O . SER A 1 428 ? -1.656 10.445 -25.948 1.00 43.94 428 SER A O 1
ATOM 3335 N N . GLY A 1 429 ? -2.341 12.263 -27.073 1.00 43.94 429 GLY A N 1
ATOM 3336 C CA . GLY A 1 429 ? -1.901 13.227 -26.054 1.00 43.94 429 GLY A CA 1
ATOM 3337 C C . GLY A 1 429 ? -2.438 12.968 -24.638 1.00 43.94 429 GLY A C 1
ATOM 3338 O O . GLY A 1 429 ? -1.810 13.385 -23.671 1.00 43.94 429 GLY A O 1
ATOM 3339 N N . GLN A 1 430 ? -3.549 12.236 -24.494 1.00 45.03 430 GLN A N 1
ATOM 3340 C CA . GLN A 1 430 ? -4.078 11.829 -23.186 1.00 45.03 430 GLN A CA 1
ATOM 3341 C C . GLN A 1 430 ? -3.252 10.716 -22.520 1.00 45.03 430 GLN A C 1
ATOM 3343 O O . GLN A 1 430 ? -3.030 10.790 -21.315 1.00 45.03 430 GLN A O 1
ATOM 3348 N N . HIS A 1 431 ? -2.739 9.733 -23.273 1.00 47.31 431 HIS A N 1
ATOM 3349 C CA . HIS A 1 431 ? -1.838 8.711 -22.712 1.00 47.31 431 HIS A CA 1
ATOM 3350 C C . HIS A 1 431 ? -0.505 9.332 -22.268 1.00 47.31 431 HIS A C 1
ATOM 3352 O O . HIS A 1 431 ? 0.019 9.010 -21.206 1.00 47.31 431 HIS A O 1
ATOM 3358 N N . LEU A 1 432 ? 0.014 10.283 -23.049 1.00 50.22 432 LEU A N 1
ATOM 3359 C CA . LEU A 1 432 ? 1.271 10.974 -22.747 1.00 50.22 432 LEU A CA 1
ATOM 3360 C C . LEU A 1 432 ? 1.175 11.871 -21.498 1.00 50.22 432 LEU A C 1
ATOM 3362 O O . LEU A 1 432 ? 2.158 12.021 -20.779 1.00 50.22 432 LEU A O 1
ATOM 3366 N N . GLN A 1 433 ? -0.006 12.421 -21.191 1.00 50.50 433 GLN A N 1
ATOM 3367 C CA . GLN A 1 433 ? -0.236 13.185 -19.958 1.00 50.50 433 GLN A CA 1
ATOM 3368 C C . GLN A 1 433 ? -0.267 12.315 -18.690 1.00 50.50 433 GLN A C 1
ATOM 3370 O O . GLN A 1 433 ? 0.030 12.823 -17.611 1.00 50.50 433 GLN A O 1
ATOM 3375 N N . GLN A 1 434 ? -0.590 11.022 -18.799 1.00 48.59 434 GLN A N 1
ATOM 3376 C CA . GLN A 1 434 ? -0.679 10.108 -17.651 1.00 48.59 434 GLN A CA 1
ATOM 3377 C C . GLN A 1 434 ? 0.682 9.566 -17.182 1.00 48.59 434 GLN A C 1
ATOM 3379 O O . GLN A 1 434 ? 0.794 9.130 -16.041 1.00 48.59 434 GLN A O 1
ATOM 3384 N N . LEU A 1 435 ? 1.716 9.606 -18.030 1.00 51.78 435 LEU A N 1
ATOM 3385 C CA . LEU A 1 435 ? 3.035 9.021 -17.736 1.00 51.78 435 LEU A CA 1
ATOM 3386 C C . LEU A 1 435 ? 3.919 9.879 -16.810 1.00 51.78 435 LEU A C 1
ATOM 3388 O O . LEU A 1 435 ? 4.810 9.344 -16.156 1.00 51.78 435 LEU A O 1
ATOM 3392 N N . GLY A 1 436 ? 3.660 11.189 -16.724 1.00 49.56 436 GLY A N 1
ATOM 3393 C CA . GLY A 1 436 ? 4.409 12.127 -15.881 1.00 49.56 436 GLY A CA 1
ATOM 3394 C C . GLY A 1 436 ? 5.775 12.539 -16.455 1.00 49.56 436 GLY A C 1
ATOM 3395 O O . GLY A 1 436 ? 6.577 11.718 -16.891 1.00 49.56 436 GLY A O 1
ATOM 3396 N N . PHE A 1 437 ? 6.069 13.842 -16.441 1.00 59.94 437 PHE A N 1
ATOM 3397 C CA . PHE A 1 437 ? 7.302 14.380 -17.025 1.00 59.94 437 PHE A CA 1
ATOM 3398 C C . PHE A 1 437 ? 8.457 14.337 -16.025 1.00 59.94 437 PHE A C 1
ATOM 3400 O O . PHE A 1 437 ? 8.554 15.179 -15.136 1.00 59.94 437 PHE A O 1
ATOM 3407 N N . GLN A 1 438 ? 9.350 13.362 -16.195 1.00 61.00 438 GLN A N 1
ATOM 3408 C CA . GLN A 1 438 ? 10.633 13.328 -15.494 1.00 61.00 438 GLN A CA 1
ATOM 3409 C C . GLN A 1 438 ? 11.674 14.185 -16.236 1.00 61.00 438 GLN A C 1
ATOM 3411 O O . GLN A 1 438 ? 11.716 14.133 -17.469 1.00 61.00 438 GLN A O 1
ATOM 3416 N N . PRO A 1 439 ? 12.563 14.920 -15.534 1.00 59.62 439 PRO A N 1
ATOM 3417 C CA . PRO A 1 439 ? 13.613 15.719 -16.176 1.00 59.62 439 PRO A CA 1
ATOM 3418 C C . PRO A 1 439 ? 14.515 14.905 -17.114 1.00 59.62 439 PRO A C 1
ATOM 3420 O O . PRO A 1 439 ? 14.951 15.409 -18.145 1.00 59.62 439 PRO A O 1
ATOM 3423 N N . SER A 1 440 ? 14.732 13.625 -16.788 1.00 66.12 440 SER A N 1
ATOM 3424 C CA . SER A 1 440 ? 15.550 12.687 -17.562 1.00 66.12 440 SER A CA 1
ATOM 3425 C C . SER A 1 440 ? 15.060 12.438 -18.991 1.00 66.12 440 SER A C 1
ATOM 3427 O O . SER A 1 440 ? 15.861 12.030 -19.829 1.00 66.12 440 SER A O 1
ATOM 3429 N N . ALA A 1 441 ? 13.787 12.717 -19.297 1.00 67.69 441 ALA A N 1
ATOM 3430 C CA . ALA A 1 441 ? 13.217 12.529 -20.632 1.00 67.69 441 ALA A CA 1
ATOM 3431 C C . ALA A 1 441 ? 13.892 13.396 -21.715 1.00 67.69 441 ALA A C 1
ATOM 3433 O O . ALA A 1 441 ? 13.820 13.060 -22.893 1.00 67.69 441 ALA A O 1
ATOM 3434 N N . PHE A 1 442 ? 14.567 14.486 -21.328 1.00 72.25 442 PHE A N 1
ATOM 3435 C CA . PHE A 1 442 ? 15.309 15.351 -22.249 1.00 72.25 442 PHE A CA 1
ATOM 3436 C C . PHE A 1 442 ? 16.825 15.099 -22.275 1.00 72.25 442 PHE A C 1
ATOM 3438 O O . PHE A 1 442 ? 17.499 15.717 -23.091 1.00 72.25 442 PHE A O 1
ATOM 3445 N N . ASN A 1 443 ? 17.377 14.192 -21.458 1.00 74.31 443 ASN A N 1
ATOM 3446 C CA . ASN A 1 443 ? 18.834 14.034 -21.316 1.00 74.31 443 ASN A CA 1
ATOM 3447 C C . ASN A 1 443 ? 19.557 13.767 -22.651 1.00 74.31 443 ASN A C 1
ATOM 3449 O O . ASN A 1 443 ? 20.581 14.382 -22.925 1.00 74.31 443 ASN A O 1
ATOM 3453 N N . GLU A 1 444 ? 19.030 12.876 -23.496 1.00 69.56 444 GLU A N 1
ATOM 3454 C CA . GLU A 1 444 ? 19.630 12.568 -24.805 1.00 69.56 444 GLU A CA 1
ATOM 3455 C C . GLU A 1 444 ? 19.611 13.787 -25.744 1.00 69.56 444 GLU A C 1
ATOM 3457 O O . GLU A 1 444 ? 20.588 14.070 -26.440 1.00 69.56 444 GLU A O 1
ATOM 3462 N N . PHE A 1 445 ? 18.516 14.551 -25.717 1.00 75.44 445 PHE A N 1
ATOM 3463 C CA . PHE A 1 445 ? 18.377 15.786 -26.478 1.00 75.44 445 PHE A CA 1
ATOM 3464 C C . PHE A 1 445 ? 19.349 16.859 -25.985 1.00 75.44 445 PHE A C 1
ATOM 3466 O O . PHE A 1 445 ? 20.106 17.400 -26.785 1.00 75.44 445 PHE A O 1
ATOM 3473 N N . ASP A 1 446 ? 19.378 17.127 -24.679 1.00 77.81 446 ASP A N 1
ATOM 3474 C CA . ASP A 1 446 ? 20.255 18.131 -24.078 1.00 77.81 446 ASP A CA 1
ATOM 3475 C C . ASP A 1 446 ? 21.735 17.788 -24.335 1.00 77.81 446 ASP A C 1
ATOM 3477 O O . ASP A 1 446 ? 22.476 18.647 -24.811 1.00 77.81 446 ASP A O 1
ATOM 3481 N N . ASN A 1 447 ? 22.141 16.519 -24.192 1.00 76.12 447 ASN A N 1
ATOM 3482 C CA . ASN A 1 447 ? 23.484 16.047 -24.561 1.00 76.12 447 ASN A CA 1
ATOM 3483 C C . ASN A 1 447 ? 23.803 16.293 -26.051 1.00 76.12 447 ASN A C 1
ATOM 3485 O O . ASN A 1 447 ? 24.902 16.733 -26.396 1.00 76.12 447 ASN A O 1
ATOM 3489 N N . LYS A 1 448 ? 22.848 16.047 -26.959 1.00 76.62 448 LYS A N 1
ATOM 3490 C CA . LYS A 1 448 ? 23.015 16.298 -28.401 1.00 76.62 448 LYS A CA 1
ATOM 3491 C C . LYS A 1 448 ? 23.135 17.796 -28.718 1.00 76.62 448 LYS A C 1
ATOM 3493 O O . LYS A 1 448 ? 23.926 18.176 -29.583 1.00 76.62 448 LYS A O 1
ATOM 3498 N N . ILE A 1 449 ? 22.410 18.654 -27.999 1.00 78.88 449 ILE A N 1
ATOM 3499 C CA . ILE A 1 449 ? 22.537 20.116 -28.083 1.00 78.88 449 ILE A CA 1
ATOM 3500 C C . ILE A 1 449 ? 23.896 20.582 -27.551 1.00 78.88 449 ILE A C 1
ATOM 3502 O O . ILE A 1 449 ? 24.558 21.386 -28.209 1.00 78.88 449 ILE A O 1
ATOM 3506 N N . HIS A 1 450 ? 24.353 20.050 -26.414 1.00 81.94 450 HIS A N 1
ATOM 3507 C CA . HIS A 1 450 ? 25.677 20.349 -25.862 1.00 81.94 450 HIS A CA 1
ATOM 3508 C C . HIS A 1 450 ? 26.788 19.934 -26.828 1.00 81.94 450 HIS A C 1
ATOM 3510 O O . HIS A 1 450 ? 27.680 20.739 -27.087 1.00 81.94 450 HIS A O 1
ATOM 3516 N N . SER A 1 451 ? 26.694 18.748 -27.435 1.00 82.75 451 SER A N 1
ATOM 3517 C CA . SER A 1 451 ? 27.622 18.264 -28.467 1.00 82.75 451 SER A CA 1
ATOM 3518 C C . SER A 1 451 ? 27.684 19.212 -29.666 1.00 82.75 451 SER A C 1
ATOM 3520 O O . SER A 1 451 ? 28.772 19.622 -30.088 1.00 82.75 451 SER A O 1
ATOM 3522 N N . LEU A 1 452 ? 26.525 19.633 -30.182 1.00 80.44 452 LEU A N 1
ATOM 3523 C CA . LEU A 1 452 ? 26.444 20.575 -31.298 1.00 80.44 452 LEU A CA 1
ATOM 3524 C C . LEU A 1 452 ? 27.056 21.934 -30.960 1.00 80.44 452 LEU A C 1
ATOM 3526 O O . LEU A 1 452 ? 27.883 22.430 -31.722 1.00 80.44 452 LEU A O 1
ATOM 3530 N N . LEU A 1 453 ? 26.698 22.532 -29.825 1.00 79.88 453 LEU A N 1
ATOM 3531 C CA . LEU A 1 453 ? 27.229 23.834 -29.415 1.00 79.88 453 LEU A CA 1
ATOM 3532 C C . LEU A 1 453 ? 28.741 23.755 -29.158 1.00 79.88 453 LEU A C 1
ATOM 3534 O O . LEU A 1 453 ? 29.501 24.544 -29.718 1.00 79.88 453 LEU A O 1
ATOM 3538 N N . SER A 1 454 ? 29.196 22.740 -28.421 1.00 85.00 454 SER A N 1
ATOM 3539 C CA . SER A 1 454 ? 30.614 22.522 -28.100 1.00 85.00 454 SER A CA 1
ATOM 3540 C C . SER A 1 454 ? 31.481 22.301 -29.338 1.00 85.00 454 SER A C 1
ATOM 3542 O O . SER A 1 454 ? 32.615 22.764 -29.372 1.00 85.00 454 SER A O 1
ATOM 3544 N N . THR A 1 455 ? 30.941 21.676 -30.389 1.00 84.06 455 THR A N 1
ATOM 3545 C CA . THR A 1 455 ? 31.624 21.539 -31.690 1.00 84.06 455 THR A CA 1
ATOM 3546 C C . THR A 1 455 ? 31.983 22.903 -32.299 1.00 84.06 455 THR A C 1
ATOM 3548 O O . THR A 1 455 ? 33.069 23.063 -32.851 1.00 84.06 455 THR A O 1
ATOM 3551 N N . HIS A 1 456 ? 31.108 23.908 -32.168 1.00 78.94 456 HIS A N 1
ATOM 3552 C CA . HIS A 1 456 ? 31.352 25.262 -32.685 1.00 78.94 456 HIS A CA 1
ATOM 3553 C C . HIS A 1 456 ? 32.240 26.102 -31.746 1.00 78.94 456 HIS A C 1
ATOM 3555 O O . HIS A 1 456 ? 32.955 26.990 -32.209 1.00 78.94 456 HIS A O 1
ATOM 3561 N N . LEU A 1 457 ? 32.227 25.815 -30.439 1.00 81.12 457 LEU A N 1
ATOM 3562 C CA . LEU A 1 457 ? 33.101 26.452 -29.444 1.00 81.12 457 LEU A CA 1
ATOM 3563 C C . LEU A 1 457 ? 34.556 25.950 -29.525 1.00 81.12 457 LEU A C 1
ATOM 3565 O O . LEU A 1 457 ? 35.491 26.731 -29.339 1.00 81.12 457 LEU A O 1
ATOM 3569 N N . LEU A 1 458 ? 34.751 24.661 -29.825 1.00 85.56 458 LEU A N 1
ATOM 3570 C CA . LEU A 1 458 ? 36.053 23.988 -29.798 1.00 85.56 458 LEU A CA 1
ATOM 3571 C C . LEU A 1 458 ? 37.097 24.651 -30.709 1.00 85.56 458 LEU A C 1
ATOM 3573 O O . LEU A 1 458 ? 38.253 24.776 -30.307 1.00 85.56 458 LEU A O 1
ATOM 3577 N N . GLU A 1 459 ? 36.708 25.098 -31.911 1.00 81.38 459 GLU A N 1
ATOM 3578 C CA . GLU A 1 459 ? 37.621 25.788 -32.836 1.00 81.38 459 GLU A CA 1
ATOM 3579 C C . GLU A 1 459 ? 38.270 27.004 -32.152 1.00 81.38 459 GLU A C 1
ATOM 3581 O O . GLU A 1 459 ? 39.496 27.104 -32.115 1.00 81.38 459 GLU A O 1
ATOM 3586 N N . ALA A 1 460 ? 37.468 27.858 -31.508 1.00 77.50 460 ALA A N 1
ATOM 3587 C CA . ALA A 1 460 ? 37.941 29.071 -30.843 1.00 77.50 460 ALA A CA 1
ATOM 3588 C C . ALA A 1 460 ? 38.915 28.781 -29.684 1.00 77.50 460 ALA A C 1
ATOM 3590 O O . ALA A 1 460 ? 39.946 29.447 -29.561 1.00 77.50 460 ALA A O 1
ATOM 3591 N N . PHE A 1 461 ? 38.629 27.774 -28.851 1.00 83.19 461 PHE A N 1
ATOM 3592 C CA . PHE A 1 461 ? 39.484 27.432 -27.707 1.00 83.19 461 PHE A CA 1
ATOM 3593 C C . PHE A 1 461 ? 40.792 26.734 -28.127 1.00 83.19 461 PHE A C 1
ATOM 3595 O O . PHE A 1 461 ? 41.860 27.069 -27.603 1.00 83.19 461 PHE A O 1
ATOM 3602 N N . VAL A 1 462 ? 40.759 25.861 -29.141 1.00 82.88 462 VAL A N 1
ATOM 3603 C CA . VAL A 1 462 ? 41.967 25.218 -29.699 1.00 82.88 462 VAL A CA 1
ATOM 3604 C C . VAL A 1 462 ? 42.848 26.228 -30.457 1.00 82.88 462 VAL A C 1
ATOM 3606 O O . VAL A 1 462 ? 44.073 26.105 -30.465 1.00 82.88 462 VAL A O 1
ATOM 3609 N N . GLU A 1 463 ? 42.265 27.267 -31.062 1.00 78.88 463 GLU A N 1
ATOM 3610 C CA . GLU A 1 463 ? 42.993 28.401 -31.661 1.00 78.88 463 GLU A CA 1
ATOM 3611 C C . GLU A 1 463 ? 43.622 29.348 -30.623 1.00 78.88 463 GLU A C 1
ATOM 3613 O O . GLU A 1 463 ? 44.716 29.892 -30.838 1.00 78.88 463 GLU A O 1
ATOM 3618 N N . ALA A 1 464 ? 42.952 29.534 -29.484 1.00 75.19 464 ALA A N 1
ATOM 3619 C CA . ALA A 1 464 ? 43.469 30.301 -28.356 1.00 75.19 464 ALA A CA 1
ATOM 3620 C C . ALA A 1 464 ? 44.650 29.603 -27.662 1.00 75.19 464 ALA A C 1
ATOM 3622 O O . ALA A 1 464 ? 45.559 30.283 -27.182 1.00 75.19 464 ALA A O 1
ATOM 3623 N N . GLY A 1 465 ? 44.651 28.265 -27.651 1.00 76.38 465 GLY A N 1
ATOM 3624 C CA . GLY A 1 465 ? 45.531 27.447 -26.812 1.00 76.38 465 GLY A CA 1
ATOM 3625 C C . GLY A 1 465 ? 44.958 27.205 -25.410 1.00 76.38 465 GLY A C 1
ATOM 3626 O O . GLY A 1 465 ? 45.719 26.932 -24.480 1.00 76.38 465 GLY A O 1
ATOM 3627 N N . ASP A 1 466 ? 43.636 27.328 -25.252 1.00 79.94 466 ASP A N 1
ATOM 3628 C CA . ASP A 1 466 ? 42.929 27.113 -23.990 1.00 79.94 466 ASP A CA 1
ATOM 3629 C C . ASP A 1 466 ? 42.644 25.622 -23.793 1.00 79.94 466 ASP A C 1
ATOM 3631 O O . ASP A 1 466 ? 41.676 25.057 -24.309 1.00 79.94 466 ASP A O 1
ATOM 3635 N N . VAL A 1 467 ? 43.541 24.974 -23.057 1.00 80.00 467 VAL A N 1
ATOM 3636 C CA . VAL A 1 467 ? 43.540 23.524 -22.856 1.00 80.00 467 VAL A CA 1
ATOM 3637 C C . VAL A 1 467 ? 42.375 23.072 -21.973 1.00 80.00 467 VAL A C 1
ATOM 3639 O O . VAL A 1 467 ? 41.852 21.980 -22.183 1.00 80.00 467 VAL A O 1
ATOM 3642 N N . ILE A 1 468 ? 41.929 23.899 -21.021 1.00 80.88 468 ILE A N 1
ATOM 3643 C CA . ILE A 1 468 ? 40.835 23.543 -20.106 1.00 80.88 468 ILE A CA 1
ATOM 3644 C C . ILE A 1 468 ? 39.501 23.617 -20.850 1.00 80.88 468 ILE A C 1
ATOM 3646 O O . ILE A 1 468 ? 38.768 22.631 -20.881 1.00 80.88 468 ILE A O 1
ATOM 3650 N N . ARG A 1 469 ? 39.219 24.730 -21.535 1.00 82.50 469 ARG A N 1
ATOM 3651 C CA . ARG A 1 469 ? 37.926 24.932 -22.212 1.00 82.50 469 ARG A CA 1
ATOM 3652 C C . ARG A 1 469 ? 37.782 24.079 -23.470 1.00 82.50 469 ARG A C 1
ATOM 3654 O O . ARG A 1 469 ? 36.682 23.631 -23.789 1.00 82.50 469 ARG A O 1
ATOM 3661 N N . SER A 1 470 ? 38.893 23.753 -24.139 1.00 85.12 470 SER A N 1
ATOM 3662 C CA . SER A 1 470 ? 38.905 22.711 -25.180 1.00 85.12 470 SER A CA 1
ATOM 3663 C C . SER A 1 470 ? 38.555 21.333 -24.603 1.00 85.12 470 SER A C 1
ATOM 3665 O O . SER A 1 470 ? 37.816 20.576 -25.226 1.00 85.12 470 SER A O 1
ATOM 3667 N N . PHE A 1 471 ? 39.034 21.011 -23.396 1.00 81.38 471 PHE A N 1
ATOM 3668 C CA . PHE A 1 471 ? 38.711 19.749 -22.730 1.00 81.38 471 PHE A CA 1
ATOM 3669 C C . PHE A 1 471 ? 37.248 19.674 -22.266 1.00 81.38 471 PHE A C 1
ATOM 3671 O O . PHE A 1 471 ? 36.610 18.633 -22.415 1.00 81.38 471 PHE A O 1
ATOM 3678 N N . GLU A 1 472 ? 36.690 20.783 -21.778 1.00 83.12 472 GLU A N 1
ATOM 3679 C CA . GLU A 1 472 ? 35.261 20.910 -21.461 1.00 83.12 472 GLU A CA 1
ATOM 3680 C C . GLU A 1 472 ? 34.388 20.718 -22.715 1.00 83.12 472 GLU A C 1
ATOM 3682 O O . GLU A 1 472 ? 33.420 19.959 -22.666 1.00 83.12 472 GLU A O 1
ATOM 3687 N N . CYS A 1 473 ? 34.783 21.272 -23.872 1.00 86.00 473 CYS A N 1
ATOM 3688 C CA . CYS A 1 473 ? 34.102 21.003 -25.146 1.00 86.00 473 CYS A CA 1
ATOM 3689 C C . CYS A 1 473 ? 34.030 19.497 -25.459 1.00 86.00 473 CYS A C 1
ATOM 3691 O O . CYS A 1 473 ? 32.971 18.999 -25.841 1.00 86.00 473 CYS A O 1
ATOM 3693 N N . PHE A 1 474 ? 35.137 18.761 -25.299 1.00 83.75 474 PHE A N 1
ATOM 3694 C CA . PHE A 1 474 ? 35.153 17.316 -25.544 1.00 83.75 474 PHE A CA 1
ATOM 3695 C C . PHE A 1 474 ? 34.309 16.527 -24.533 1.00 83.75 474 PHE A C 1
ATOM 3697 O O . PHE A 1 474 ? 33.641 15.573 -24.926 1.00 83.75 474 PHE A O 1
ATOM 3704 N N . ALA A 1 475 ? 34.293 16.929 -23.257 1.00 79.19 475 ALA A N 1
ATOM 3705 C CA . ALA A 1 475 ? 33.451 16.311 -22.228 1.00 79.19 475 ALA A CA 1
ATOM 3706 C C . ALA A 1 475 ? 31.947 16.499 -22.511 1.00 79.19 475 ALA A C 1
ATOM 3708 O O . ALA A 1 475 ? 31.154 15.599 -22.257 1.00 79.19 475 ALA A O 1
ATOM 3709 N N . HIS A 1 476 ? 31.566 17.623 -23.123 1.00 82.31 476 HIS A N 1
ATOM 3710 C CA . HIS A 1 476 ? 30.224 17.853 -23.669 1.00 82.31 476 HIS A CA 1
ATOM 3711 C C . HIS A 1 476 ? 30.018 17.250 -25.076 1.00 82.31 476 HIS A C 1
ATOM 3713 O O . HIS A 1 476 ? 29.064 17.598 -25.769 1.00 82.31 476 HIS A O 1
ATOM 3719 N N . GLY A 1 477 ? 30.894 16.343 -25.522 1.00 79.31 477 GLY A N 1
ATOM 3720 C CA . GLY A 1 477 ? 30.724 15.574 -26.754 1.00 79.31 477 GLY A CA 1
ATOM 3721 C C . GLY A 1 477 ? 30.988 16.348 -28.049 1.00 79.31 477 GLY A C 1
ATOM 3722 O O . GLY A 1 477 ? 30.395 16.002 -29.075 1.00 79.31 477 GLY A O 1
ATOM 3723 N N . ALA A 1 478 ? 31.826 17.393 -28.040 1.00 86.19 478 ALA A N 1
ATOM 3724 C CA . ALA A 1 478 ? 32.233 18.103 -29.258 1.00 86.19 478 ALA A CA 1
ATOM 3725 C C . ALA A 1 478 ? 32.832 17.161 -30.315 1.00 86.19 478 ALA A C 1
ATOM 3727 O O . ALA A 1 478 ? 33.668 16.309 -30.009 1.00 86.19 478 ALA A O 1
ATOM 3728 N N . ARG A 1 479 ? 32.453 17.379 -31.576 1.00 85.75 479 ARG A N 1
ATOM 3729 C CA . ARG A 1 479 ? 33.073 16.747 -32.746 1.00 85.75 479 ARG A CA 1
ATOM 3730 C C . ARG A 1 479 ? 34.356 17.464 -33.137 1.00 85.75 479 ARG A C 1
ATOM 3732 O O . ARG A 1 479 ? 34.471 18.676 -32.955 1.00 85.75 479 ARG A O 1
ATOM 3739 N N . PHE A 1 480 ? 35.318 16.725 -33.684 1.00 87.38 480 PHE A N 1
ATOM 3740 C CA . PHE A 1 480 ? 36.645 17.260 -33.980 1.00 87.38 480 PHE A CA 1
ATOM 3741 C C . PHE A 1 480 ? 37.334 16.562 -35.151 1.00 87.38 480 PHE A C 1
ATOM 3743 O O . PHE A 1 480 ? 37.158 15.376 -35.413 1.00 87.38 480 PHE A O 1
ATOM 3750 N N . THR A 1 481 ? 38.185 17.310 -35.845 1.00 87.50 481 THR A N 1
ATOM 3751 C CA . THR A 1 481 ? 39.082 16.768 -36.870 1.00 87.50 481 THR A CA 1
ATOM 3752 C C . THR A 1 481 ? 40.396 16.268 -36.253 1.00 87.50 481 THR A C 1
ATOM 3754 O O . THR A 1 481 ? 40.840 16.811 -35.235 1.00 87.50 481 THR A O 1
ATOM 3757 N N . PRO A 1 482 ? 41.109 15.321 -36.897 1.00 83.75 482 PRO A N 1
ATOM 3758 C CA . PRO A 1 482 ? 42.449 14.909 -36.466 1.00 83.75 482 PRO A CA 1
ATOM 3759 C C . PRO A 1 482 ? 43.448 16.074 -36.359 1.00 83.75 482 PRO A C 1
ATOM 3761 O O . PRO A 1 482 ? 44.332 16.054 -35.508 1.00 83.75 482 PRO A O 1
ATOM 3764 N N . ALA A 1 483 ? 43.284 17.126 -37.172 1.00 84.31 483 ALA A N 1
ATOM 3765 C CA . ALA A 1 483 ? 44.105 18.336 -37.103 1.00 84.31 483 ALA A CA 1
ATOM 3766 C C . ALA A 1 483 ? 43.833 19.173 -35.837 1.00 84.31 483 ALA A C 1
ATOM 3768 O O . ALA A 1 483 ? 44.771 19.697 -35.237 1.00 84.31 483 ALA A O 1
ATOM 3769 N N . GLN A 1 484 ? 42.571 19.276 -35.402 1.00 86.38 484 GLN A N 1
ATOM 3770 C CA . GLN A 1 484 ? 42.216 19.919 -34.131 1.00 86.38 484 GLN A CA 1
ATOM 3771 C C . GLN A 1 484 ? 42.698 19.090 -32.935 1.00 86.38 484 GLN A C 1
ATOM 3773 O O . GLN A 1 484 ? 43.242 19.669 -31.999 1.00 86.38 484 GLN A O 1
ATOM 3778 N N . LEU A 1 485 ? 42.581 17.756 -32.989 1.00 86.56 485 LEU A N 1
ATOM 3779 C CA . LEU A 1 485 ? 43.123 16.861 -31.959 1.00 86.56 485 LEU A CA 1
ATOM 3780 C C . LEU A 1 485 ? 44.649 17.006 -31.833 1.00 86.56 485 LEU A C 1
ATOM 3782 O O . LEU A 1 485 ? 45.150 17.208 -30.731 1.00 86.56 485 LEU A O 1
ATOM 3786 N N . ALA A 1 486 ? 45.386 16.971 -32.948 1.00 84.12 486 ALA A N 1
ATOM 3787 C CA . ALA A 1 486 ? 46.839 17.149 -32.946 1.00 84.12 486 ALA A CA 1
ATOM 3788 C C . ALA A 1 486 ? 47.251 18.513 -32.360 1.00 84.12 486 ALA A C 1
ATOM 3790 O O . ALA A 1 486 ? 48.051 18.563 -31.428 1.00 84.12 486 ALA A O 1
ATOM 3791 N N . LYS A 1 487 ? 46.632 19.609 -32.826 1.00 85.12 487 LYS A N 1
ATOM 3792 C CA . LYS A 1 487 ? 46.873 20.973 -32.318 1.00 85.12 487 LYS A CA 1
ATOM 3793 C C . LYS A 1 487 ? 46.534 21.112 -30.828 1.00 85.12 487 LYS A C 1
ATOM 3795 O O . LYS A 1 487 ? 47.258 21.787 -30.101 1.00 85.12 487 LYS A O 1
ATOM 3800 N N . PHE A 1 488 ? 45.469 20.462 -30.356 1.00 86.50 488 PHE A N 1
ATOM 3801 C CA . PHE A 1 488 ? 45.132 20.402 -28.932 1.00 86.50 488 PHE A CA 1
ATOM 3802 C C . PHE A 1 488 ? 46.199 19.655 -28.120 1.00 86.50 488 PHE A C 1
ATOM 3804 O O . PHE A 1 488 ? 46.632 20.153 -27.087 1.00 86.50 488 PHE A O 1
ATOM 3811 N N . LEU A 1 489 ? 46.678 18.497 -28.583 1.00 82.44 489 LEU A N 1
ATOM 3812 C CA . LEU A 1 489 ? 47.725 17.739 -27.885 1.00 82.44 489 LEU A CA 1
ATOM 3813 C C . LEU A 1 489 ? 49.067 18.497 -27.848 1.00 82.44 489 LEU A C 1
ATOM 3815 O O . LEU A 1 489 ? 49.749 18.485 -26.820 1.00 82.44 489 LEU A O 1
ATOM 3819 N N . GLU A 1 490 ? 49.413 19.214 -28.922 1.00 81.75 490 GLU A N 1
ATOM 3820 C CA . GLU A 1 490 ? 50.576 20.111 -28.979 1.00 81.75 490 GLU A CA 1
ATOM 3821 C C . GLU A 1 490 ? 50.488 21.258 -27.956 1.00 81.75 490 GLU A C 1
ATOM 3823 O O . GLU A 1 490 ? 51.477 21.545 -27.277 1.00 81.75 490 GLU A O 1
ATOM 3828 N N . THR A 1 491 ? 49.323 21.903 -27.798 1.00 78.00 491 THR A N 1
ATOM 3829 C CA . THR A 1 491 ? 49.134 22.985 -26.810 1.00 78.00 491 THR A CA 1
ATOM 3830 C C . THR A 1 491 ? 48.957 22.472 -25.379 1.00 78.00 491 THR A C 1
ATOM 3832 O O . THR A 1 491 ? 49.358 23.159 -24.435 1.00 78.00 491 THR A O 1
ATOM 3835 N N . ALA A 1 492 ? 48.418 21.261 -25.206 1.00 72.94 492 ALA A N 1
ATOM 3836 C CA . ALA A 1 492 ? 48.223 20.611 -23.914 1.00 72.94 492 ALA A CA 1
ATOM 3837 C C . ALA A 1 492 ? 49.540 20.173 -23.266 1.00 72.94 492 ALA A C 1
ATOM 3839 O O . ALA A 1 492 ? 49.714 20.387 -22.068 1.00 72.94 492 ALA A O 1
ATOM 3840 N N . GLY A 1 493 ? 50.481 19.607 -24.031 1.00 68.19 493 GLY A N 1
ATOM 3841 C CA . GLY A 1 493 ? 51.745 19.073 -23.504 1.00 68.19 493 GLY A CA 1
ATOM 3842 C C . GLY A 1 493 ? 52.503 20.029 -22.562 1.00 68.19 493 GLY A C 1
ATOM 3843 O O . GLY A 1 493 ? 52.795 19.638 -21.433 1.00 68.19 493 GLY A O 1
ATOM 3844 N N . PRO A 1 494 ? 52.783 21.288 -22.955 1.00 66.44 494 PRO A N 1
ATOM 3845 C CA . PRO A 1 494 ? 53.472 22.261 -22.099 1.00 66.44 494 PRO A CA 1
ATOM 3846 C C . PRO A 1 494 ? 52.683 22.721 -20.862 1.00 66.44 494 PRO A C 1
ATOM 3848 O O . PRO A 1 494 ? 53.287 23.228 -19.919 1.00 66.44 494 PRO A O 1
ATOM 3851 N N . GLN A 1 495 ? 51.352 22.584 -20.866 1.00 67.50 495 GLN A N 1
ATOM 3852 C CA . GLN A 1 495 ? 50.473 23.013 -19.769 1.00 67.50 495 GLN A CA 1
ATOM 3853 C C . GLN A 1 495 ? 50.153 21.857 -18.800 1.00 67.50 495 GLN A C 1
ATOM 3855 O O . GLN A 1 495 ? 49.963 22.077 -17.606 1.00 67.50 495 GLN A O 1
ATOM 3860 N N . MET A 1 496 ? 50.144 20.612 -19.290 1.00 63.00 496 MET A N 1
ATOM 3861 C CA . MET A 1 496 ? 49.817 19.398 -18.537 1.00 63.00 496 MET A CA 1
ATOM 3862 C C . MET A 1 496 ? 51.061 18.654 -18.009 1.00 63.00 496 MET A C 1
ATOM 3864 O O . MET A 1 496 ? 51.272 17.482 -18.314 1.00 63.00 496 MET A O 1
ATOM 3868 N N . GLY A 1 497 ? 51.863 19.306 -17.163 1.00 70.19 497 GLY A N 1
ATOM 3869 C CA . GLY A 1 497 ? 52.829 18.640 -16.271 1.00 70.19 497 GLY A CA 1
ATOM 3870 C C . GLY A 1 497 ? 53.844 17.697 -16.943 1.00 70.19 497 GLY A C 1
ATOM 3871 O O . GLY A 1 497 ? 54.866 18.149 -17.449 1.00 70.19 497 GLY A O 1
ATOM 3872 N N . ASP A 1 498 ? 53.598 16.383 -16.867 1.00 74.50 498 ASP A N 1
ATOM 3873 C CA . ASP A 1 498 ? 54.409 15.329 -17.497 1.00 74.50 498 ASP A CA 1
ATOM 3874 C C . ASP A 1 498 ? 53.671 14.758 -18.729 1.00 74.50 498 ASP A C 1
ATOM 3876 O O . ASP A 1 498 ? 52.752 13.939 -18.569 1.00 74.50 498 ASP A O 1
ATOM 3880 N N . PRO A 1 499 ? 54.065 15.139 -19.963 1.00 67.19 499 PRO A N 1
ATOM 3881 C CA . PRO A 1 499 ? 53.348 14.745 -21.175 1.00 67.19 499 PRO A CA 1
ATOM 3882 C C . PRO A 1 499 ? 53.294 13.231 -21.395 1.00 67.19 499 PRO A C 1
ATOM 3884 O O . PRO A 1 499 ? 52.320 12.738 -21.960 1.00 67.19 499 PRO A O 1
ATOM 3887 N N . GLN A 1 500 ? 54.298 12.480 -20.918 1.00 71.88 500 GLN A N 1
ATOM 3888 C CA . GLN A 1 500 ? 54.364 11.023 -21.099 1.00 71.88 500 GLN A CA 1
ATOM 3889 C C . GLN A 1 500 ? 53.301 10.273 -20.284 1.00 71.88 500 GLN A C 1
ATOM 3891 O O . GLN A 1 500 ? 53.033 9.107 -20.560 1.00 71.88 500 GLN A O 1
ATOM 3896 N N . LYS A 1 501 ? 52.686 10.935 -19.294 1.00 71.56 501 LYS A N 1
ATOM 3897 C CA . LYS A 1 501 ? 51.602 10.385 -18.466 1.00 71.56 501 LYS A CA 1
ATOM 3898 C C . LYS A 1 501 ? 50.253 11.027 -18.773 1.00 71.56 501 LYS A C 1
ATOM 3900 O O . LYS A 1 501 ? 49.236 10.339 -18.783 1.00 71.56 501 LYS A O 1
ATOM 3905 N N . MET A 1 502 ? 50.239 12.333 -19.041 1.00 73.62 502 MET A N 1
ATOM 3906 C CA . MET A 1 502 ? 48.995 13.076 -19.247 1.00 73.62 502 MET A CA 1
ATOM 3907 C C . MET A 1 502 ? 48.356 12.808 -20.614 1.00 73.62 502 MET A C 1
ATOM 3909 O O . MET A 1 502 ? 47.137 12.671 -20.675 1.00 73.62 502 MET A O 1
ATOM 3913 N N . VAL A 1 503 ? 49.138 12.666 -21.694 1.00 79.75 503 VAL A N 1
ATOM 3914 C CA . VAL A 1 503 ? 48.575 12.437 -23.041 1.00 79.75 503 VAL A CA 1
ATOM 3915 C C . VAL A 1 503 ? 47.793 11.114 -23.139 1.00 79.75 503 VAL A C 1
ATOM 3917 O O . VAL A 1 503 ? 46.641 11.173 -23.572 1.00 79.75 503 VAL A O 1
ATOM 3920 N N . PRO A 1 504 ? 48.303 9.949 -22.678 1.00 82.50 504 PRO A N 1
ATOM 3921 C CA . PRO A 1 504 ? 47.523 8.707 -22.678 1.00 82.50 504 PRO A CA 1
ATOM 3922 C C . PRO A 1 504 ? 46.240 8.794 -21.840 1.00 82.50 504 PRO A C 1
ATOM 3924 O O . PRO A 1 504 ? 45.189 8.335 -22.279 1.00 82.50 504 PRO A O 1
ATOM 3927 N N . MET A 1 505 ? 46.293 9.435 -20.666 1.00 82.06 505 MET A N 1
ATOM 3928 C CA . MET A 1 505 ? 45.125 9.613 -19.792 1.00 82.06 505 MET A CA 1
ATOM 3929 C C . MET A 1 505 ? 44.046 10.501 -20.435 1.00 82.06 505 MET A C 1
ATOM 3931 O O . MET A 1 505 ? 42.854 10.213 -20.317 1.00 82.06 505 MET A O 1
ATOM 3935 N N . VAL A 1 506 ? 44.459 11.566 -21.130 1.00 82.38 506 VAL A N 1
ATOM 3936 C CA . VAL A 1 506 ? 43.563 12.436 -21.903 1.00 82.38 506 VAL A CA 1
ATOM 3937 C C . VAL A 1 506 ? 42.939 11.656 -23.056 1.00 82.38 506 VAL A C 1
ATOM 3939 O O . VAL A 1 506 ? 41.716 11.619 -23.143 1.00 82.38 506 VAL A O 1
ATOM 3942 N N . LEU A 1 507 ? 43.740 10.971 -23.879 1.00 87.38 507 LEU A N 1
ATOM 3943 C CA . LEU A 1 507 ? 43.250 10.150 -24.994 1.00 87.38 507 LEU A CA 1
ATOM 3944 C C . LEU A 1 507 ? 42.251 9.077 -24.531 1.00 87.38 507 LEU A C 1
ATOM 3946 O O . LEU A 1 507 ? 41.179 8.956 -25.116 1.00 87.38 507 LEU A O 1
ATOM 3950 N N . ALA A 1 508 ? 42.550 8.359 -23.446 1.00 86.38 508 ALA A N 1
ATOM 3951 C CA . ALA A 1 508 ? 41.659 7.350 -22.876 1.00 86.38 508 ALA A CA 1
ATOM 3952 C C . ALA A 1 508 ? 40.343 7.941 -22.338 1.00 86.38 508 ALA A C 1
ATOM 3954 O O . ALA A 1 508 ? 39.286 7.328 -22.488 1.00 86.38 508 ALA A O 1
ATOM 3955 N N . LYS A 1 509 ? 40.364 9.139 -21.726 1.00 86.44 509 LYS A N 1
ATOM 3956 C CA . LYS A 1 509 ? 39.112 9.808 -21.341 1.00 86.44 509 LYS A CA 1
ATOM 3957 C C . LYS A 1 509 ? 38.323 10.253 -22.575 1.00 86.44 509 LYS A C 1
ATOM 3959 O O . LYS A 1 509 ? 37.143 9.932 -22.648 1.00 86.44 509 LYS A O 1
ATOM 3964 N N . LEU A 1 510 ? 38.964 10.906 -23.548 1.00 87.12 510 LEU A N 1
ATOM 3965 C CA . LEU A 1 510 ? 38.323 11.309 -24.806 1.00 87.12 510 LEU A CA 1
ATOM 3966 C C . LEU A 1 510 ? 37.664 10.116 -25.515 1.00 87.12 510 LEU A C 1
ATOM 3968 O O . LEU A 1 510 ? 36.542 10.249 -25.989 1.00 87.12 510 LEU A O 1
ATOM 3972 N N . LEU A 1 511 ? 38.312 8.946 -25.509 1.00 90.88 511 LEU A N 1
ATOM 3973 C CA . LEU A 1 511 ? 37.790 7.718 -26.114 1.00 90.88 511 LEU A CA 1
ATOM 3974 C C . LEU A 1 511 ? 36.492 7.239 -25.447 1.00 90.88 511 LEU A C 1
ATOM 3976 O O . LEU A 1 511 ? 35.579 6.790 -26.136 1.00 90.88 511 LEU A O 1
ATOM 3980 N N . ARG A 1 512 ? 36.374 7.360 -24.117 1.00 88.56 512 ARG A N 1
ATOM 3981 C CA . ARG A 1 512 ? 35.118 7.056 -23.409 1.00 88.56 512 ARG A CA 1
ATOM 3982 C C . ARG A 1 512 ? 34.021 8.067 -23.744 1.00 88.56 512 ARG A C 1
ATOM 3984 O O . ARG A 1 512 ? 32.890 7.648 -23.975 1.00 88.56 512 ARG A O 1
ATOM 3991 N N . GLU A 1 513 ? 34.347 9.359 -23.846 1.00 84.69 513 GLU A N 1
ATOM 3992 C CA . GLU A 1 513 ? 33.360 10.381 -24.230 1.00 84.69 513 GLU A CA 1
ATOM 3993 C C . GLU A 1 513 ? 32.871 10.185 -25.679 1.00 84.69 513 GLU A C 1
ATOM 3995 O O . GLU A 1 513 ? 31.664 10.219 -25.924 1.00 84.69 513 GLU A O 1
ATOM 4000 N N . THR A 1 514 ? 33.757 9.927 -26.652 1.00 87.94 514 THR A N 1
ATOM 4001 C CA . THR A 1 514 ? 33.334 9.673 -28.045 1.00 87.94 514 THR A CA 1
ATOM 4002 C C . THR A 1 514 ? 32.556 8.366 -28.175 1.00 87.94 514 THR A C 1
ATOM 4004 O O . THR A 1 514 ? 31.601 8.311 -28.952 1.00 87.94 514 THR A O 1
ATOM 4007 N N . ALA A 1 515 ? 32.901 7.345 -27.383 1.00 88.25 515 ALA A N 1
ATOM 4008 C CA . ALA A 1 515 ? 32.184 6.076 -27.350 1.00 88.25 515 ALA A CA 1
ATOM 4009 C C . ALA A 1 515 ? 30.785 6.181 -26.725 1.00 88.25 515 ALA A C 1
ATOM 4011 O O . ALA A 1 515 ? 29.848 5.588 -27.253 1.00 88.25 515 ALA A O 1
ATOM 4012 N N . HIS A 1 516 ? 30.612 6.974 -25.663 1.00 84.69 516 HIS A N 1
ATOM 4013 C CA . HIS A 1 516 ? 29.302 7.279 -25.074 1.00 84.69 516 HIS A CA 1
ATOM 4014 C C . HIS A 1 516 ? 28.375 8.009 -26.062 1.00 84.69 516 HIS A C 1
ATOM 4016 O O . HIS A 1 516 ? 27.189 7.692 -26.160 1.00 84.69 516 HIS A O 1
ATOM 4022 N N . HIS A 1 517 ? 28.918 8.956 -26.834 1.00 79.88 517 HIS A N 1
ATOM 4023 C CA . HIS A 1 517 ? 28.151 9.780 -27.776 1.00 79.88 517 HIS A CA 1
ATOM 4024 C C . HIS A 1 517 ? 28.029 9.192 -29.200 1.00 79.88 517 HIS A C 1
ATOM 4026 O O . HIS A 1 517 ? 27.369 9.795 -30.045 1.00 79.88 517 HIS A O 1
ATOM 4032 N N . GLY A 1 518 ? 28.635 8.031 -29.480 1.00 83.00 518 GLY A N 1
ATOM 4033 C CA . GLY A 1 518 ? 28.527 7.345 -30.776 1.00 83.00 518 GLY A CA 1
ATOM 4034 C C . GLY A 1 518 ? 29.347 7.961 -31.917 1.00 83.00 518 GLY A C 1
ATOM 4035 O O . GLY A 1 518 ? 29.057 7.722 -33.090 1.00 83.00 518 GLY A O 1
ATOM 4036 N N . HIS A 1 519 ? 30.368 8.766 -31.612 1.00 86.38 519 HIS A N 1
ATOM 4037 C CA . HIS A 1 519 ? 31.150 9.495 -32.619 1.00 86.38 519 HIS A CA 1
ATOM 4038 C C . HIS A 1 519 ? 32.230 8.593 -33.244 1.00 86.38 519 HIS A C 1
ATOM 4040 O O . HIS A 1 519 ? 33.388 8.595 -32.822 1.00 86.38 519 HIS A O 1
ATOM 4046 N N . GLY A 1 520 ? 31.842 7.780 -34.233 1.00 85.75 520 GLY A N 1
ATOM 4047 C CA . GLY A 1 520 ? 32.712 6.813 -34.927 1.00 85.75 520 GLY A CA 1
ATOM 4048 C C . GLY A 1 520 ? 34.001 7.394 -35.536 1.00 85.75 520 GLY A C 1
ATOM 4049 O O . GLY A 1 520 ? 35.081 6.899 -35.207 1.00 85.75 520 GLY A O 1
ATOM 4050 N N . PRO A 1 521 ? 33.949 8.452 -36.372 1.00 87.44 521 PRO A N 1
ATOM 4051 C CA . PRO A 1 521 ? 35.146 9.047 -36.977 1.00 87.44 521 PRO A CA 1
ATOM 4052 C C . PRO A 1 521 ? 36.149 9.575 -35.942 1.00 87.44 521 PRO A C 1
ATOM 4054 O O . PRO A 1 521 ? 37.350 9.333 -36.055 1.00 87.44 521 PRO A O 1
ATOM 4057 N N . GLU A 1 522 ? 35.652 10.253 -34.909 1.00 88.50 522 GLU A N 1
ATOM 4058 C CA . GLU A 1 522 ? 36.425 10.774 -33.784 1.00 88.50 522 GLU A CA 1
ATOM 4059 C C . GLU A 1 522 ? 37.028 9.643 -32.937 1.00 88.50 522 GLU A C 1
ATOM 4061 O O . GLU A 1 522 ? 38.196 9.707 -32.555 1.00 88.50 522 GLU A O 1
ATOM 4066 N N . THR A 1 523 ? 36.270 8.566 -32.705 1.00 89.25 523 THR A N 1
ATOM 4067 C CA . THR A 1 523 ? 36.753 7.370 -31.998 1.00 89.25 523 THR A CA 1
ATOM 4068 C C . THR A 1 523 ? 37.878 6.687 -32.776 1.00 89.25 523 THR A C 1
ATOM 4070 O O . THR A 1 523 ? 38.918 6.378 -32.197 1.00 89.25 523 THR A O 1
ATOM 4073 N N . ARG A 1 524 ? 37.741 6.528 -34.100 1.00 90.81 524 ARG A N 1
ATOM 4074 C CA . ARG A 1 524 ? 38.819 6.003 -34.955 1.00 90.81 524 ARG A CA 1
ATOM 4075 C C . ARG A 1 524 ? 40.060 6.895 -34.941 1.00 90.81 524 ARG A C 1
ATOM 4077 O O . ARG A 1 524 ? 41.159 6.369 -34.803 1.00 90.81 524 ARG A O 1
ATOM 4084 N N . ALA A 1 525 ? 39.903 8.219 -34.971 1.00 88.00 525 ALA A N 1
ATOM 4085 C CA . ALA A 1 525 ? 41.029 9.148 -34.840 1.00 88.00 525 ALA A CA 1
ATOM 4086 C C . ALA A 1 525 ? 41.758 9.029 -33.483 1.00 88.00 525 ALA A C 1
ATOM 4088 O O . ALA A 1 525 ? 42.977 9.180 -33.431 1.00 88.00 525 ALA A O 1
ATOM 4089 N N . LEU A 1 526 ? 41.044 8.726 -32.392 1.00 90.25 526 LEU A N 1
ATOM 4090 C CA . LEU A 1 526 ? 41.642 8.475 -31.073 1.00 90.25 526 LEU A CA 1
ATOM 4091 C C . LEU A 1 526 ? 42.350 7.111 -30.993 1.00 90.25 526 LEU A C 1
ATOM 4093 O O . LEU A 1 526 ? 43.431 7.025 -30.411 1.00 90.25 526 LEU A O 1
ATOM 4097 N N . ILE A 1 527 ? 41.791 6.067 -31.614 1.00 89.94 527 ILE A N 1
ATOM 4098 C CA . ILE A 1 527 ? 42.443 4.751 -31.748 1.00 89.94 527 ILE A CA 1
ATOM 4099 C C . ILE A 1 527 ? 43.742 4.887 -32.564 1.00 89.94 527 ILE A C 1
ATOM 4101 O O . ILE A 1 527 ? 44.793 4.415 -32.134 1.00 89.94 527 ILE A O 1
ATOM 4105 N N . GLU A 1 528 ? 43.707 5.595 -33.699 1.00 88.38 528 GLU A N 1
ATOM 4106 C CA . GLU A 1 528 ? 44.891 5.889 -34.524 1.00 88.38 528 GLU A CA 1
ATOM 4107 C C . GLU A 1 528 ? 45.932 6.754 -33.788 1.00 88.38 528 GLU A C 1
ATOM 4109 O O . GLU A 1 528 ? 47.134 6.583 -34.000 1.00 88.38 528 GLU A O 1
ATOM 4114 N N . ALA A 1 529 ? 45.496 7.634 -32.878 1.00 86.00 529 ALA A N 1
ATOM 4115 C CA . ALA A 1 529 ? 46.370 8.413 -31.996 1.00 86.00 529 ALA A CA 1
ATOM 4116 C C . ALA A 1 529 ? 46.969 7.605 -30.822 1.00 86.00 529 ALA A C 1
ATOM 4118 O O . ALA A 1 529 ? 47.769 8.149 -30.060 1.00 86.00 529 ALA A O 1
ATOM 4119 N N . GLY A 1 530 ? 46.616 6.322 -30.669 1.00 87.38 530 GLY A N 1
ATOM 4120 C CA . GLY A 1 530 ? 47.145 5.450 -29.619 1.00 87.38 530 GLY A CA 1
ATOM 4121 C C . GLY A 1 530 ? 46.465 5.613 -28.257 1.00 87.38 530 GLY A C 1
ATOM 4122 O O . GLY A 1 530 ? 47.130 5.479 -27.229 1.00 87.38 530 GLY A O 1
ATOM 4123 N N . ALA A 1 531 ? 45.163 5.916 -28.231 1.00 89.56 531 ALA A N 1
ATOM 4124 C CA . ALA A 1 531 ? 44.367 5.845 -27.007 1.00 89.56 531 ALA A CA 1
ATOM 4125 C C . ALA A 1 531 ? 44.365 4.421 -26.419 1.00 89.56 531 ALA A C 1
ATOM 4127 O O . ALA A 1 531 ? 44.211 3.441 -27.148 1.00 89.56 531 ALA A O 1
ATOM 4128 N N . ASP A 1 532 ? 44.487 4.314 -25.094 1.00 90.12 532 ASP A N 1
ATOM 4129 C CA . ASP A 1 532 ? 44.239 3.055 -24.389 1.00 90.12 532 ASP A CA 1
ATOM 4130 C C . ASP A 1 532 ? 42.728 2.772 -24.357 1.00 90.12 532 ASP A C 1
ATOM 4132 O O . ASP A 1 532 ? 41.938 3.614 -23.921 1.00 90.12 532 ASP A O 1
ATOM 4136 N N . LEU A 1 533 ? 42.348 1.591 -24.845 1.00 91.38 533 LEU A N 1
ATOM 4137 C CA . LEU A 1 533 ? 40.963 1.150 -25.011 1.00 91.38 533 LEU A CA 1
ATOM 4138 C C . LEU A 1 533 ? 40.338 0.689 -23.686 1.00 91.38 533 LEU A C 1
ATOM 4140 O O . LEU A 1 533 ? 39.125 0.817 -23.491 1.00 91.38 533 LEU A O 1
ATOM 4144 N N . ASP A 1 534 ? 41.180 0.179 -22.783 1.00 90.81 534 ASP A N 1
ATOM 4145 C CA . ASP A 1 534 ? 40.764 -0.605 -21.619 1.00 90.81 534 ASP A CA 1
ATOM 4146 C C . ASP A 1 534 ? 40.858 0.191 -20.306 1.00 90.81 534 ASP A C 1
ATOM 4148 O O . ASP A 1 534 ? 40.322 -0.232 -19.280 1.00 90.81 534 ASP A O 1
ATOM 4152 N N . THR A 1 535 ? 41.462 1.389 -20.326 1.00 87.94 535 THR A N 1
ATOM 4153 C CA . THR A 1 535 ? 41.411 2.328 -19.194 1.00 87.94 535 THR A CA 1
ATOM 4154 C C . THR A 1 535 ? 39.954 2.694 -18.880 1.00 87.94 535 THR A C 1
ATOM 4156 O O . THR A 1 535 ? 39.277 3.414 -19.627 1.00 87.94 535 THR A O 1
ATOM 4159 N N . SER A 1 536 ? 39.484 2.248 -17.719 1.00 83.06 536 SER A N 1
ATOM 4160 C CA . SER A 1 536 ? 38.139 2.503 -17.216 1.00 83.06 536 SER A CA 1
ATOM 4161 C C . SER A 1 536 ? 37.967 3.888 -16.574 1.00 83.06 536 SER A C 1
ATOM 4163 O O . SER A 1 536 ? 38.929 4.610 -16.297 1.00 83.06 536 SER A O 1
ATOM 4165 N N . ALA A 1 537 ? 36.718 4.261 -16.292 1.00 70.81 537 ALA A N 1
ATOM 4166 C CA . ALA A 1 537 ? 36.402 5.277 -15.289 1.00 70.81 537 ALA A CA 1
ATOM 4167 C C . ALA A 1 537 ? 36.491 4.697 -13.853 1.00 70.81 537 ALA A C 1
ATOM 4169 O O . ALA A 1 537 ? 36.835 3.528 -13.654 1.00 70.81 537 ALA A O 1
ATOM 4170 N N . GLY A 1 538 ? 36.222 5.526 -12.834 1.00 70.69 538 GLY A N 1
ATOM 4171 C CA . GLY A 1 538 ? 36.330 5.154 -11.409 1.00 70.69 538 GLY A CA 1
ATOM 4172 C C . GLY A 1 538 ? 35.298 4.126 -10.918 1.00 70.69 538 GLY A C 1
ATOM 4173 O O . GLY A 1 538 ? 35.383 3.666 -9.784 1.00 70.69 538 GLY A O 1
ATOM 4174 N N . ASP A 1 539 ? 34.347 3.771 -11.776 1.00 74.50 539 ASP A N 1
ATOM 4175 C CA . ASP A 1 539 ? 33.329 2.730 -11.626 1.00 74.50 539 ASP A CA 1
ATOM 4176 C C . ASP A 1 539 ? 33.676 1.438 -12.397 1.00 74.50 539 ASP A C 1
ATOM 4178 O O . ASP A 1 539 ? 32.896 0.492 -12.386 1.00 74.50 539 ASP A O 1
ATOM 4182 N N . GLY A 1 540 ? 34.827 1.381 -13.077 1.00 82.88 540 GLY A N 1
ATOM 4183 C CA . GLY A 1 540 ? 35.249 0.244 -13.899 1.00 82.88 540 GLY A CA 1
ATOM 4184 C C . GLY A 1 540 ? 34.709 0.229 -15.337 1.00 82.88 540 GLY A C 1
ATOM 4185 O O . GLY A 1 540 ? 35.103 -0.646 -16.102 1.00 82.88 540 GLY A O 1
ATOM 4186 N N . ILE A 1 541 ? 33.875 1.190 -15.757 1.00 88.00 541 ILE A N 1
ATOM 4187 C CA . ILE A 1 541 ? 33.281 1.187 -17.107 1.00 88.00 541 ILE A CA 1
ATOM 4188 C C . ILE A 1 541 ? 34.319 1.598 -18.172 1.00 88.00 541 ILE A C 1
ATOM 4190 O O . ILE A 1 541 ? 34.963 2.648 -18.064 1.00 88.00 541 ILE A O 1
ATOM 4194 N N . THR A 1 542 ? 34.482 0.769 -19.211 1.00 92.62 542 THR A N 1
ATOM 4195 C CA . THR A 1 542 ? 35.402 0.985 -20.351 1.00 92.62 542 THR A CA 1
ATOM 4196 C C . THR A 1 542 ? 34.719 1.686 -21.533 1.00 92.62 542 THR A C 1
ATOM 4198 O O . THR A 1 542 ? 33.491 1.780 -21.596 1.00 92.62 542 THR A O 1
ATOM 4201 N N . ALA A 1 543 ? 35.497 2.157 -22.519 1.00 91.81 543 ALA A N 1
ATOM 4202 C CA . ALA A 1 543 ? 34.943 2.775 -23.734 1.00 91.81 543 ALA A CA 1
ATOM 4203 C C . ALA A 1 543 ? 34.008 1.816 -24.499 1.00 91.81 543 ALA A C 1
ATOM 4205 O O . ALA A 1 543 ? 32.936 2.217 -24.952 1.00 91.81 543 ALA A O 1
ATOM 4206 N N . LEU A 1 544 ? 34.369 0.529 -24.562 1.00 94.12 544 LEU A N 1
ATOM 4207 C CA . LEU A 1 544 ? 33.549 -0.515 -25.177 1.00 94.12 544 LEU A CA 1
ATOM 4208 C C . LEU A 1 544 ? 32.177 -0.642 -24.493 1.00 94.12 544 LEU A C 1
ATOM 4210 O O . LEU A 1 544 ? 31.159 -0.728 -25.176 1.00 94.12 544 LEU A O 1
ATOM 4214 N N . MET A 1 545 ? 32.126 -0.597 -23.160 1.00 91.75 545 MET A N 1
ATOM 4215 C CA . MET A 1 545 ? 30.864 -0.659 -22.414 1.00 91.75 545 MET A CA 1
ATOM 4216 C C . MET A 1 545 ? 29.979 0.567 -22.659 1.00 91.75 545 MET A C 1
ATOM 4218 O O . MET A 1 545 ? 28.780 0.399 -22.874 1.00 91.75 545 MET A O 1
ATOM 4222 N N . PHE A 1 546 ? 30.549 1.777 -22.707 1.00 88.56 546 PHE A N 1
ATOM 4223 C CA . PHE A 1 546 ? 29.793 2.988 -23.055 1.00 88.56 546 PHE A CA 1
ATOM 4224 C C . PHE A 1 546 ? 29.185 2.904 -24.466 1.00 88.56 546 PHE A C 1
ATOM 4226 O O . PHE A 1 546 ? 27.999 3.198 -24.634 1.00 88.56 546 PHE A O 1
ATOM 4233 N N . ALA A 1 547 ? 29.942 2.415 -25.455 1.00 90.38 547 ALA A N 1
ATOM 4234 C CA . ALA A 1 547 ? 29.425 2.184 -26.807 1.00 90.38 547 ALA A CA 1
ATOM 4235 C C . ALA A 1 547 ? 28.290 1.141 -26.837 1.00 90.38 547 ALA A C 1
ATOM 4237 O O . ALA A 1 547 ? 27.297 1.325 -27.540 1.00 90.38 547 ALA A O 1
ATOM 4238 N N . ILE A 1 548 ? 28.396 0.067 -26.044 1.00 89.88 548 ILE A N 1
ATOM 4239 C CA . ILE A 1 548 ? 27.356 -0.970 -25.928 1.00 89.88 548 ILE A CA 1
ATOM 4240 C C . ILE A 1 548 ? 26.089 -0.423 -25.265 1.00 89.88 548 ILE A C 1
ATOM 4242 O O . ILE A 1 548 ? 24.992 -0.699 -25.747 1.00 89.88 548 ILE A O 1
ATOM 4246 N N . MET A 1 549 ? 26.227 0.356 -24.186 1.00 86.56 549 MET A N 1
ATOM 4247 C CA . MET A 1 549 ? 25.106 0.963 -23.459 1.00 86.56 549 MET A CA 1
ATOM 4248 C C . MET A 1 549 ? 24.323 1.958 -24.326 1.00 86.56 549 MET A C 1
ATOM 4250 O O . MET A 1 549 ? 23.099 1.992 -24.236 1.00 86.56 549 MET A O 1
ATOM 4254 N N . GLY A 1 550 ? 25.005 2.705 -25.201 1.00 78.69 550 GLY A N 1
ATOM 4255 C CA . GLY A 1 550 ? 24.379 3.559 -26.219 1.00 78.69 550 GLY A CA 1
ATOM 4256 C C . GLY A 1 550 ? 23.945 2.836 -27.505 1.00 78.69 550 GLY A C 1
ATOM 4257 O O . GLY A 1 550 ? 23.465 3.485 -28.427 1.00 78.69 550 GLY A O 1
ATOM 4258 N N . ALA A 1 551 ? 24.118 1.509 -27.593 1.00 85.31 551 ALA A N 1
ATOM 4259 C CA . ALA A 1 551 ? 23.864 0.683 -28.783 1.00 85.31 551 ALA A CA 1
ATOM 4260 C C . ALA A 1 551 ? 24.622 1.112 -30.069 1.00 85.31 551 ALA A C 1
ATOM 4262 O O . ALA A 1 551 ? 24.224 0.770 -31.190 1.00 85.31 551 ALA A O 1
ATOM 4263 N N . HIS A 1 552 ? 25.757 1.804 -29.915 1.00 87.44 552 HIS A N 1
ATOM 4264 C CA . HIS A 1 552 ? 26.564 2.411 -30.983 1.00 87.44 552 HIS A CA 1
ATOM 4265 C C . HIS A 1 552 ? 27.353 1.368 -31.784 1.00 87.44 552 HIS A C 1
ATOM 4267 O O . HIS A 1 552 ? 28.568 1.231 -31.656 1.00 87.44 552 HIS A O 1
ATOM 4273 N N . THR A 1 553 ? 26.647 0.608 -32.619 1.00 88.25 553 THR A N 1
ATOM 4274 C CA . THR A 1 553 ? 27.154 -0.618 -33.264 1.00 88.25 553 THR A CA 1
ATOM 4275 C C . THR A 1 553 ? 28.410 -0.398 -34.125 1.00 88.25 553 THR A C 1
ATOM 4277 O O . THR A 1 553 ? 29.298 -1.248 -34.106 1.00 88.25 553 THR A O 1
ATOM 4280 N N . GLU A 1 554 ? 28.547 0.745 -34.815 1.00 89.88 554 GLU A N 1
ATOM 4281 C CA . GLU A 1 554 ? 29.783 1.104 -35.541 1.00 89.88 554 GLU A CA 1
ATOM 4282 C C . GLU A 1 554 ? 30.976 1.237 -34.580 1.00 89.88 554 GLU A C 1
ATOM 4284 O O . GLU A 1 554 ? 32.012 0.611 -34.787 1.00 89.88 554 GLU A O 1
ATOM 4289 N N . VAL A 1 555 ? 30.798 1.970 -33.477 1.00 91.25 555 VAL A N 1
ATOM 4290 C CA . VAL A 1 555 ? 31.847 2.211 -32.475 1.00 91.25 555 VAL A CA 1
ATOM 4291 C C . VAL A 1 555 ? 32.228 0.933 -31.728 1.00 91.25 555 VAL A C 1
ATOM 4293 O O . VAL A 1 555 ? 33.409 0.684 -31.492 1.00 91.25 555 VAL A O 1
ATOM 4296 N N . VAL A 1 556 ? 31.245 0.089 -31.395 1.00 93.94 556 VAL A N 1
ATOM 4297 C CA . VAL A 1 556 ? 31.501 -1.249 -30.841 1.00 93.94 556 VAL A CA 1
ATOM 4298 C C . VAL A 1 556 ? 32.350 -2.064 -31.813 1.00 93.94 556 VAL A C 1
ATOM 4300 O O . VAL A 1 556 ? 33.337 -2.663 -31.394 1.00 93.94 556 VAL A O 1
ATOM 4303 N N . CYS A 1 557 ? 32.014 -2.064 -33.106 1.00 92.75 557 CYS A N 1
ATOM 4304 C CA . CYS A 1 557 ? 32.811 -2.761 -34.111 1.00 92.75 557 CYS A CA 1
ATOM 4305 C C . CYS A 1 557 ? 34.234 -2.195 -34.204 1.00 92.75 557 CYS A C 1
ATOM 4307 O O . CYS A 1 557 ? 35.173 -2.987 -34.195 1.00 92.75 557 CYS A O 1
ATOM 4309 N N . ASP A 1 558 ? 34.419 -0.874 -34.253 1.00 93.00 558 ASP A N 1
ATOM 4310 C CA . ASP A 1 558 ? 35.748 -0.249 -34.325 1.00 93.00 558 ASP A CA 1
ATOM 4311 C C . ASP A 1 558 ? 36.620 -0.615 -33.105 1.00 93.00 558 ASP A C 1
ATOM 4313 O O . ASP A 1 558 ? 37.758 -1.061 -33.269 1.00 93.00 558 ASP A O 1
ATOM 4317 N N . LEU A 1 559 ? 36.075 -0.530 -31.883 1.00 94.25 559 LEU A N 1
ATOM 4318 C CA . LEU A 1 559 ? 36.776 -0.901 -30.642 1.00 94.25 559 LEU A CA 1
ATOM 4319 C C . LEU A 1 559 ? 37.094 -2.406 -30.565 1.00 94.25 559 LEU A C 1
ATOM 4321 O O . LEU A 1 559 ? 38.182 -2.791 -30.130 1.00 94.25 559 LEU A O 1
ATOM 4325 N N . VAL A 1 560 ? 36.182 -3.268 -31.024 1.00 93.75 560 VAL A N 1
ATOM 4326 C CA . VAL A 1 560 ? 36.395 -4.725 -31.076 1.00 93.75 560 VAL A CA 1
ATOM 4327 C C . VAL A 1 560 ? 37.463 -5.102 -32.112 1.00 93.75 560 VAL A C 1
ATOM 4329 O O . VAL A 1 560 ? 38.329 -5.927 -31.820 1.00 93.75 560 VAL A O 1
ATOM 4332 N N . HIS A 1 561 ? 37.485 -4.467 -33.290 1.00 93.12 561 HIS A N 1
ATOM 4333 C CA . HIS A 1 561 ? 38.557 -4.666 -34.278 1.00 93.12 561 HIS A CA 1
ATOM 4334 C C . HIS A 1 561 ? 39.913 -4.144 -33.773 1.00 93.12 561 HIS A C 1
ATOM 4336 O O . HIS A 1 561 ? 40.947 -4.757 -34.054 1.00 93.12 561 HIS A O 1
ATOM 4342 N N . ALA A 1 562 ? 39.912 -3.064 -32.983 1.00 92.19 562 ALA A N 1
ATOM 4343 C CA . ALA A 1 562 ? 41.091 -2.539 -32.292 1.00 92.19 562 ALA A CA 1
ATOM 4344 C C . ALA A 1 562 ? 41.565 -3.411 -31.105 1.00 92.19 562 ALA A C 1
ATOM 4346 O O . ALA A 1 562 ? 42.673 -3.202 -30.613 1.00 92.19 562 ALA A O 1
ATOM 4347 N N . ARG A 1 563 ? 40.792 -4.445 -30.729 1.00 92.88 563 ARG A N 1
ATOM 4348 C CA . ARG A 1 563 ? 41.046 -5.419 -29.646 1.00 92.88 563 ARG A CA 1
ATOM 4349 C C . ARG A 1 563 ? 40.887 -4.889 -28.214 1.00 92.88 563 ARG A C 1
ATOM 4351 O O . ARG A 1 563 ? 41.645 -5.305 -27.341 1.00 92.88 563 ARG A O 1
ATOM 4358 N N . ALA A 1 564 ? 39.892 -4.039 -27.969 1.00 93.56 564 ALA A N 1
ATOM 4359 C CA . ALA A 1 564 ? 39.440 -3.735 -26.607 1.00 93.56 564 ALA A CA 1
ATOM 4360 C C . ALA A 1 564 ? 39.008 -5.012 -25.849 1.00 93.56 564 ALA A C 1
ATOM 4362 O O . ALA A 1 564 ? 38.509 -5.963 -26.464 1.00 93.56 564 ALA A O 1
ATOM 4363 N N . ASP A 1 565 ? 39.158 -5.034 -24.524 1.00 92.88 565 ASP A N 1
ATOM 4364 C CA . ASP A 1 565 ? 38.852 -6.201 -23.693 1.00 92.88 565 ASP A CA 1
ATOM 4365 C C . ASP A 1 565 ? 37.340 -6.476 -23.594 1.00 92.88 565 ASP A C 1
ATOM 4367 O O . ASP A 1 565 ? 36.585 -5.853 -22.841 1.00 92.88 565 ASP A O 1
ATOM 4371 N N . VAL A 1 566 ? 36.901 -7.494 -24.336 1.00 94.38 566 VAL A N 1
ATOM 4372 C CA . VAL A 1 566 ? 35.520 -7.999 -24.340 1.00 94.38 566 VAL A CA 1
ATOM 4373 C C . VAL A 1 566 ? 35.127 -8.762 -23.063 1.00 94.38 566 VAL A C 1
ATOM 4375 O O . VAL A 1 566 ? 33.957 -9.120 -22.919 1.00 94.38 566 VAL A O 1
ATOM 4378 N N . GLN A 1 567 ? 36.070 -9.015 -22.146 1.00 93.00 567 GLN A N 1
ATOM 4379 C CA . GLN A 1 567 ? 35.855 -9.677 -20.851 1.00 93.00 567 GLN A CA 1
ATOM 4380 C C . GLN A 1 567 ? 35.973 -8.718 -19.651 1.00 93.00 567 GLN A C 1
ATOM 4382 O O . GLN A 1 567 ? 35.821 -9.173 -18.515 1.00 93.00 567 GLN A O 1
ATOM 4387 N N . ALA A 1 568 ? 36.232 -7.423 -19.880 1.00 91.12 568 ALA A N 1
ATOM 4388 C CA . ALA A 1 568 ? 36.406 -6.431 -18.821 1.00 91.12 568 ALA A CA 1
ATOM 4389 C C . ALA A 1 568 ? 35.233 -6.450 -17.822 1.00 91.12 568 ALA A C 1
ATOM 4391 O O . ALA A 1 568 ? 34.080 -6.647 -18.209 1.00 91.12 568 ALA A O 1
ATOM 4392 N N . VAL A 1 569 ? 35.514 -6.227 -16.536 1.00 89.56 569 VAL A N 1
ATOM 4393 C CA . VAL A 1 569 ? 34.508 -6.253 -15.462 1.00 89.56 569 VAL A CA 1
ATOM 4394 C C . VAL A 1 569 ? 34.391 -4.866 -14.843 1.00 89.56 569 VAL A C 1
ATOM 4396 O O . VAL A 1 569 ? 35.357 -4.351 -14.283 1.00 89.56 569 VAL A O 1
ATOM 4399 N N . ALA A 1 570 ? 33.198 -4.284 -14.926 1.00 86.50 570 ALA A N 1
ATOM 4400 C CA . ALA A 1 570 ? 32.859 -3.000 -14.331 1.00 86.50 570 ALA A CA 1
ATOM 4401 C C . ALA A 1 570 ? 31.954 -3.155 -13.105 1.00 86.50 570 ALA A C 1
ATOM 4403 O O . ALA A 1 570 ? 31.347 -4.204 -12.899 1.00 86.50 570 ALA A O 1
ATOM 4404 N N . ASN A 1 571 ? 31.821 -2.047 -12.370 1.00 79.25 571 ASN A N 1
ATOM 4405 C CA . ASN A 1 571 ? 30.878 -1.763 -11.288 1.00 79.25 571 ASN A CA 1
ATOM 4406 C C . ASN A 1 571 ? 30.838 -2.779 -10.127 1.00 79.25 571 ASN A C 1
ATOM 4408 O O . ASN A 1 571 ? 31.497 -3.815 -10.117 1.00 79.25 571 ASN A O 1
ATOM 4412 N N . VAL A 1 572 ? 30.094 -2.430 -9.071 1.00 72.44 572 VAL A N 1
ATOM 4413 C CA . VAL A 1 572 ? 29.881 -3.319 -7.912 1.00 72.44 572 VAL A CA 1
ATOM 4414 C C . VAL A 1 572 ? 29.069 -4.554 -8.325 1.00 72.44 572 VAL A C 1
ATOM 4416 O O . VAL A 1 572 ? 29.249 -5.631 -7.763 1.00 72.44 572 VAL A O 1
ATOM 4419 N N . ASP A 1 573 ? 28.230 -4.407 -9.352 1.00 79.12 573 ASP A N 1
ATOM 4420 C CA . ASP A 1 573 ? 27.406 -5.473 -9.914 1.00 79.12 573 ASP A CA 1
ATOM 4421 C C . ASP A 1 573 ? 28.187 -6.441 -10.821 1.00 79.12 573 ASP A C 1
ATOM 4423 O O . ASP A 1 573 ? 27.636 -7.466 -11.211 1.00 79.12 573 ASP A O 1
ATOM 4427 N N . GLY A 1 574 ? 29.460 -6.178 -11.142 1.00 87.38 574 GLY A N 1
ATOM 4428 C CA . GLY A 1 574 ? 30.311 -7.101 -11.902 1.00 87.38 574 GLY A CA 1
ATOM 4429 C C . GLY A 1 574 ? 29.882 -7.290 -13.361 1.00 87.38 574 GLY A C 1
ATOM 4430 O O . GLY A 1 574 ? 29.916 -8.408 -13.879 1.00 87.38 574 GLY A O 1
ATOM 4431 N N . MET A 1 575 ? 29.427 -6.225 -14.022 1.00 91.38 575 MET A N 1
ATOM 4432 C CA . MET A 1 575 ? 28.935 -6.289 -15.399 1.00 91.38 575 MET A CA 1
ATOM 4433 C C . MET A 1 575 ? 30.074 -6.357 -16.428 1.00 91.38 575 MET A C 1
ATOM 4435 O O . MET A 1 575 ? 31.084 -5.666 -16.316 1.00 91.38 575 MET A O 1
ATOM 4439 N N . THR A 1 576 ? 29.876 -7.161 -17.475 1.00 93.88 576 THR A N 1
ATOM 4440 C CA . THR A 1 576 ? 30.797 -7.320 -18.616 1.00 93.88 576 THR A CA 1
ATOM 4441 C C . THR A 1 576 ? 30.194 -6.752 -19.907 1.00 93.88 576 THR A C 1
ATOM 4443 O O . THR A 1 576 ? 28.972 -6.569 -19.975 1.00 93.88 576 THR A O 1
ATOM 4446 N N . PRO A 1 577 ? 30.988 -6.527 -20.976 1.00 94.31 577 PRO A N 1
ATOM 4447 C CA . PRO A 1 577 ? 30.478 -6.106 -22.283 1.00 94.31 577 PRO A CA 1
ATOM 4448 C C . PRO A 1 577 ? 29.333 -6.991 -22.796 1.00 94.31 577 PRO A C 1
ATOM 4450 O O . PRO A 1 577 ? 28.319 -6.480 -23.267 1.00 94.31 577 PRO A O 1
ATOM 4453 N N . LEU A 1 578 ? 29.440 -8.317 -22.637 1.00 94.94 578 LEU A N 1
ATOM 4454 C CA . LEU A 1 578 ? 28.401 -9.253 -23.078 1.00 94.94 578 LEU A CA 1
ATOM 4455 C C . LEU A 1 578 ? 27.136 -9.207 -22.204 1.00 94.94 578 LEU A C 1
ATOM 4457 O O . LEU A 1 578 ? 26.038 -9.372 -22.731 1.00 94.94 578 LEU A O 1
ATOM 4461 N N . LEU A 1 579 ? 27.259 -8.946 -20.896 1.00 93.69 579 LEU A N 1
ATOM 4462 C CA . LEU A 1 579 ? 26.101 -8.726 -20.020 1.00 93.69 579 LEU A CA 1
ATOM 4463 C C . LEU A 1 579 ? 25.371 -7.426 -20.392 1.00 93.69 579 LEU A C 1
ATOM 4465 O O . LEU A 1 579 ? 24.151 -7.438 -20.536 1.00 93.69 579 LEU A O 1
ATOM 4469 N N . HIS A 1 580 ? 26.098 -6.331 -20.641 1.00 91.31 580 HIS A N 1
ATOM 4470 C CA . HIS A 1 580 ? 25.502 -5.088 -21.145 1.00 91.31 580 HIS A CA 1
ATOM 4471 C C . HIS A 1 580 ? 24.834 -5.281 -22.520 1.00 91.31 580 HIS A C 1
ATOM 4473 O O . HIS A 1 580 ? 23.721 -4.802 -22.728 1.00 91.31 580 HIS A O 1
ATOM 4479 N N . ALA A 1 581 ? 25.451 -6.033 -23.437 1.00 92.75 581 ALA A N 1
ATOM 4480 C CA . ALA A 1 581 ? 24.877 -6.323 -24.753 1.00 92.75 581 ALA A CA 1
ATOM 4481 C C . ALA A 1 581 ? 23.621 -7.210 -24.682 1.00 92.75 581 ALA A C 1
ATOM 4483 O O . ALA A 1 581 ? 22.666 -7.003 -25.429 1.00 92.75 581 ALA A O 1
ATOM 4484 N N . ALA A 1 582 ? 23.583 -8.165 -23.750 1.00 92.44 582 ALA A N 1
ATOM 4485 C CA . ALA A 1 582 ? 22.389 -8.958 -23.474 1.00 92.44 582 ALA A CA 1
ATOM 4486 C C . ALA A 1 582 ? 21.242 -8.124 -22.874 1.00 92.44 582 ALA A C 1
ATOM 4488 O O . ALA A 1 582 ? 20.081 -8.452 -23.102 1.00 92.44 582 ALA A O 1
ATOM 4489 N N . VAL A 1 583 ? 21.549 -7.035 -22.160 1.00 90.25 583 VAL A N 1
ATOM 4490 C CA . VAL A 1 583 ? 20.556 -6.068 -21.660 1.00 90.25 583 VAL A CA 1
ATOM 4491 C C . VAL A 1 583 ? 20.032 -5.149 -22.773 1.00 90.25 583 VAL A C 1
ATOM 4493 O O . VAL A 1 583 ? 18.831 -4.873 -22.810 1.00 90.25 583 VAL A O 1
ATOM 4496 N N . THR A 1 584 ? 20.885 -4.685 -23.696 1.00 86.38 584 THR A N 1
ATOM 4497 C CA . THR A 1 584 ? 20.447 -3.823 -24.815 1.00 86.38 584 THR A CA 1
ATOM 4498 C C . THR A 1 584 ? 19.795 -4.594 -25.963 1.00 86.38 584 THR A C 1
ATOM 4500 O O . THR A 1 584 ? 19.016 -4.013 -26.712 1.00 86.38 584 THR A O 1
ATOM 4503 N N . GLY A 1 585 ? 20.067 -5.895 -26.102 1.00 87.00 585 GLY A N 1
ATOM 4504 C CA . GLY A 1 585 ? 19.413 -6.777 -27.077 1.00 87.00 585 GLY A CA 1
ATOM 4505 C C . GLY A 1 585 ? 19.893 -6.621 -28.523 1.00 87.00 585 GLY A C 1
ATOM 4506 O O . GLY A 1 585 ? 19.415 -7.341 -29.403 1.00 87.00 585 GLY A O 1
ATOM 4507 N N . SER A 1 586 ? 20.848 -5.719 -28.784 1.00 88.44 586 SER A N 1
ATOM 4508 C CA . SER A 1 586 ? 21.392 -5.495 -30.127 1.00 88.44 586 SER A CA 1
ATOM 4509 C C . SER A 1 586 ? 22.107 -6.748 -30.634 1.00 88.44 586 SER A C 1
ATOM 4511 O O . SER A 1 586 ? 23.181 -7.126 -30.160 1.00 88.44 586 SER A O 1
ATOM 4513 N N . SER A 1 587 ? 21.486 -7.395 -31.620 1.00 89.31 587 SER A N 1
ATOM 4514 C CA . SER A 1 587 ? 21.950 -8.654 -32.209 1.00 89.31 587 SER A CA 1
ATOM 4515 C C . SER A 1 587 ? 23.323 -8.521 -32.871 1.00 89.31 587 SER A C 1
ATOM 4517 O O . SER A 1 587 ? 24.141 -9.433 -32.763 1.00 89.31 587 SER A O 1
ATOM 4519 N N . ASP A 1 588 ? 23.608 -7.371 -33.482 1.00 90.31 588 ASP A N 1
ATOM 4520 C CA . ASP A 1 588 ? 24.890 -7.097 -34.134 1.00 90.31 588 ASP A CA 1
ATOM 4521 C C . ASP A 1 588 ? 26.017 -6.899 -33.108 1.00 90.31 588 ASP A C 1
ATOM 4523 O O . ASP A 1 588 ? 27.108 -7.441 -33.277 1.00 90.31 588 ASP A O 1
ATOM 4527 N N . ILE A 1 589 ? 25.736 -6.209 -31.995 1.00 92.81 589 ILE A N 1
ATOM 4528 C CA . ILE A 1 589 ? 26.679 -6.026 -30.878 1.00 92.81 589 ILE A CA 1
ATOM 4529 C C . ILE A 1 589 ? 26.964 -7.364 -30.180 1.00 92.81 589 ILE A C 1
ATOM 4531 O O . ILE A 1 589 ? 28.125 -7.705 -29.954 1.00 92.81 589 ILE A O 1
ATOM 4535 N N . LEU A 1 590 ? 25.923 -8.152 -29.887 1.00 94.12 590 LEU A N 1
ATOM 4536 C CA . LEU A 1 590 ? 26.062 -9.519 -29.370 1.00 94.12 590 LEU A CA 1
ATOM 4537 C C . LEU A 1 590 ? 26.916 -10.378 -30.310 1.00 94.12 590 LEU A C 1
ATOM 4539 O O . LEU A 1 590 ? 27.863 -11.018 -29.860 1.00 94.12 590 LEU A O 1
ATOM 4543 N N . SER A 1 591 ? 26.630 -10.349 -31.613 1.00 93.56 591 SER A N 1
ATOM 4544 C CA . SER A 1 591 ? 27.398 -11.075 -32.627 1.00 93.56 591 SER A CA 1
ATOM 4545 C C . SER A 1 591 ? 28.867 -10.633 -32.670 1.00 93.56 591 SER A C 1
ATOM 4547 O O . SER A 1 591 ? 29.752 -11.487 -32.663 1.00 93.56 591 SER A O 1
ATOM 4549 N N . ALA A 1 592 ? 29.157 -9.328 -32.650 1.00 93.44 592 ALA A N 1
ATOM 4550 C CA . ALA A 1 592 ? 30.525 -8.806 -32.657 1.00 93.44 592 ALA A CA 1
ATOM 4551 C C . ALA A 1 592 ? 31.332 -9.272 -31.430 1.00 93.44 592 ALA A C 1
ATOM 4553 O O . ALA A 1 592 ? 32.440 -9.789 -31.576 1.00 93.44 592 ALA A O 1
ATOM 4554 N N . LEU A 1 593 ? 30.756 -9.169 -30.228 1.00 94.94 593 LEU A N 1
ATOM 4555 C CA . LEU A 1 593 ? 31.397 -9.607 -28.982 1.00 94.94 593 LEU A CA 1
ATOM 4556 C C . LEU A 1 593 ? 31.610 -11.127 -28.941 1.00 94.94 593 LEU A C 1
ATOM 4558 O O . LEU A 1 593 ? 32.682 -11.597 -28.560 1.00 94.94 593 LEU A O 1
ATOM 4562 N N . LEU A 1 594 ? 30.615 -11.909 -29.366 1.00 94.06 594 LEU A N 1
ATOM 4563 C CA . LEU A 1 594 ? 30.693 -13.372 -29.391 1.00 94.06 594 LEU A CA 1
ATOM 4564 C C . LEU A 1 594 ? 31.684 -13.889 -30.449 1.00 94.06 594 LEU A C 1
ATOM 4566 O O . LEU A 1 594 ? 32.354 -14.894 -30.214 1.00 94.06 594 LEU A O 1
ATOM 4570 N N . GLN A 1 595 ? 31.833 -13.196 -31.585 1.00 92.19 595 GLN A N 1
ATOM 4571 C CA . GLN A 1 595 ? 32.876 -13.481 -32.581 1.00 92.19 595 GLN A CA 1
ATOM 4572 C C . GLN A 1 595 ? 34.279 -13.089 -32.087 1.00 92.19 595 GLN A C 1
ATOM 4574 O O . GLN A 1 595 ? 35.246 -13.787 -32.389 1.00 92.19 595 GLN A O 1
ATOM 4579 N N . ALA A 1 596 ? 34.388 -12.032 -31.278 1.00 92.38 596 ALA A N 1
ATOM 4580 C CA . ALA A 1 596 ? 35.622 -11.632 -30.600 1.00 92.38 596 ALA A CA 1
ATOM 4581 C C . ALA A 1 596 ? 35.994 -12.518 -29.391 1.00 92.38 596 ALA A C 1
ATOM 4583 O O . ALA A 1 596 ? 37.068 -12.354 -28.814 1.00 92.38 596 ALA A O 1
ATOM 4584 N N . GLY A 1 597 ? 35.142 -13.483 -29.025 1.00 90.88 597 GLY A N 1
ATOM 4585 C CA . GLY A 1 597 ? 35.416 -14.470 -27.979 1.00 90.88 597 GLY A CA 1
ATOM 4586 C C . GLY A 1 597 ? 34.916 -14.104 -26.580 1.00 90.88 597 GLY A C 1
ATOM 4587 O O . GLY A 1 597 ? 35.381 -14.708 -25.613 1.00 90.88 597 GLY A O 1
ATOM 4588 N N . ALA A 1 598 ? 33.978 -13.158 -26.447 1.00 93.75 598 ALA A N 1
ATOM 4589 C CA . ALA A 1 598 ? 33.317 -12.861 -25.173 1.00 93.75 598 ALA A CA 1
ATOM 4590 C C . ALA A 1 598 ? 32.677 -14.125 -24.562 1.00 93.75 598 ALA A C 1
ATOM 4592 O O . ALA A 1 598 ? 32.039 -14.916 -25.261 1.00 93.75 598 ALA A O 1
ATOM 4593 N N . SER A 1 599 ? 32.864 -14.339 -23.257 1.00 92.00 599 SER A N 1
ATOM 4594 C CA . SER A 1 599 ? 32.472 -15.593 -22.606 1.00 92.00 599 SER A CA 1
ATOM 4595 C C . SER A 1 599 ? 30.981 -15.624 -22.263 1.00 92.00 599 SER A C 1
ATOM 4597 O O . SER A 1 599 ? 30.494 -14.822 -21.472 1.00 92.00 599 SER A O 1
ATOM 4599 N N . THR A 1 600 ? 30.251 -16.605 -22.796 1.00 93.06 600 THR A N 1
ATOM 4600 C CA . THR A 1 600 ? 28.822 -16.830 -22.504 1.00 93.06 600 THR A CA 1
ATOM 4601 C C . THR A 1 600 ? 28.547 -17.340 -21.085 1.00 93.06 600 THR A C 1
ATOM 4603 O O . THR A 1 600 ? 27.395 -17.329 -20.655 1.00 93.06 600 THR A O 1
ATOM 4606 N N . ALA A 1 601 ? 29.584 -17.767 -20.356 1.00 90.19 601 ALA A N 1
ATOM 4607 C CA . ALA A 1 601 ? 29.501 -18.319 -19.002 1.00 90.19 601 ALA A CA 1
ATOM 4608 C C . ALA A 1 601 ? 29.802 -17.295 -17.886 1.00 90.19 601 ALA A C 1
ATOM 4610 O O . ALA A 1 601 ? 29.971 -17.682 -16.731 1.00 90.19 601 ALA A O 1
ATOM 4611 N N . VAL A 1 602 ? 29.910 -16.002 -18.212 1.00 90.94 602 VAL A N 1
ATOM 4612 C CA . VAL A 1 602 ? 30.047 -14.933 -17.205 1.00 90.94 602 VAL A CA 1
ATOM 4613 C C . VAL A 1 602 ? 28.763 -14.762 -16.392 1.00 90.94 602 VAL A C 1
ATOM 4615 O O . VAL A 1 602 ? 27.662 -14.976 -16.897 1.00 90.94 602 VAL A O 1
ATOM 4618 N N . THR A 1 603 ? 28.907 -14.319 -15.146 1.00 91.19 603 THR A N 1
ATOM 4619 C CA . THR A 1 603 ? 27.798 -13.964 -14.252 1.00 91.19 603 THR A CA 1
ATOM 4620 C C . THR A 1 603 ? 28.075 -12.626 -13.589 1.00 91.19 603 THR A C 1
ATOM 4622 O O . THR A 1 603 ? 29.201 -12.394 -13.146 1.00 91.19 603 THR A O 1
ATOM 4625 N N . ASN A 1 604 ? 27.048 -11.789 -13.457 1.00 89.94 604 ASN A N 1
ATOM 4626 C CA . ASN A 1 604 ? 27.114 -10.601 -12.607 1.00 89.94 604 ASN A CA 1
ATOM 4627 C C . ASN A 1 604 ? 27.109 -10.992 -11.104 1.00 89.94 604 ASN A C 1
ATOM 4629 O O . ASN A 1 604 ? 26.957 -12.166 -10.754 1.00 89.94 604 ASN A O 1
ATOM 4633 N N . ALA A 1 605 ? 27.230 -10.021 -10.197 1.00 86.56 605 ALA A N 1
ATOM 4634 C CA . ALA A 1 605 ? 27.262 -10.236 -8.744 1.00 86.56 605 ALA A CA 1
ATOM 4635 C C . ALA A 1 605 ? 25.982 -10.881 -8.166 1.00 86.56 605 ALA A C 1
ATOM 4637 O O . ALA A 1 605 ? 26.026 -11.485 -7.096 1.00 86.56 605 ALA A O 1
ATOM 4638 N N . ALA A 1 606 ? 24.854 -10.805 -8.882 1.00 83.38 606 ALA A N 1
ATOM 4639 C CA . ALA A 1 606 ? 23.597 -11.476 -8.541 1.00 83.38 606 ALA A CA 1
ATOM 4640 C C . ALA A 1 606 ? 23.478 -12.901 -9.135 1.00 83.38 606 ALA A C 1
ATOM 4642 O O . ALA A 1 606 ? 22.423 -13.529 -9.021 1.00 83.38 606 ALA A O 1
ATOM 4643 N N . GLY A 1 607 ? 24.538 -13.415 -9.772 1.00 85.81 607 GLY A N 1
ATOM 4644 C CA . GLY A 1 607 ? 24.583 -14.733 -10.414 1.00 85.81 607 GLY A CA 1
ATOM 4645 C C . GLY A 1 607 ? 23.954 -14.785 -11.812 1.00 85.81 607 GLY A C 1
ATOM 4646 O O . GLY A 1 607 ? 23.775 -15.870 -12.357 1.00 85.81 607 GLY A O 1
ATOM 4647 N N . LEU A 1 608 ? 23.598 -13.641 -12.404 1.00 90.94 608 LEU A N 1
ATOM 4648 C CA . LEU A 1 608 ? 22.838 -13.587 -13.655 1.00 90.94 608 LEU A CA 1
ATOM 4649 C C . LEU A 1 608 ? 23.766 -13.671 -14.874 1.00 90.94 608 LEU A C 1
ATOM 4651 O O . LEU A 1 608 ? 24.708 -12.888 -15.009 1.00 90.94 608 LEU A O 1
ATOM 4655 N N . THR A 1 609 ? 23.482 -14.622 -15.765 1.00 94.44 609 THR A N 1
ATOM 4656 C CA . THR A 1 609 ? 24.191 -14.846 -17.037 1.00 94.44 609 THR A CA 1
ATOM 4657 C C . THR A 1 609 ? 23.666 -13.937 -18.158 1.00 94.44 609 THR A C 1
ATOM 4659 O O . THR A 1 609 ? 22.559 -13.402 -18.046 1.00 94.44 609 THR A O 1
ATOM 4662 N N . PRO A 1 610 ? 24.371 -13.817 -19.304 1.00 95.25 610 PRO A N 1
ATOM 4663 C CA . PRO A 1 610 ? 23.839 -13.153 -20.497 1.00 95.25 610 PRO A CA 1
ATOM 4664 C C . PRO A 1 610 ? 22.488 -13.718 -20.966 1.00 95.25 610 PRO A C 1
ATOM 4666 O O . PRO A 1 610 ? 21.651 -12.973 -21.465 1.00 95.25 610 PRO A O 1
ATOM 4669 N N . VAL A 1 611 ? 22.229 -15.016 -20.766 1.00 95.75 611 VAL A N 1
ATOM 4670 C CA . VAL A 1 611 ? 20.930 -15.624 -21.102 1.00 95.75 611 VAL A CA 1
ATOM 4671 C C . VAL A 1 611 ? 19.828 -15.119 -20.169 1.00 95.75 611 VAL A C 1
ATOM 4673 O O . VAL A 1 611 ? 18.755 -14.755 -20.641 1.00 95.75 611 VAL A O 1
ATOM 4676 N N . LEU A 1 612 ? 20.097 -15.035 -18.863 1.00 94.38 612 LEU A N 1
ATOM 4677 C CA . LEU A 1 612 ? 19.146 -14.497 -17.884 1.00 94.38 612 LEU A CA 1
ATOM 4678 C C . LEU A 1 612 ? 18.902 -12.990 -18.088 1.00 94.38 612 LEU A C 1
ATOM 4680 O O . LEU A 1 612 ? 17.763 -12.549 -17.973 1.00 94.38 612 LEU A O 1
ATOM 4684 N N . MET A 1 613 ? 19.922 -12.216 -18.479 1.00 93.19 613 MET A N 1
ATOM 4685 C CA . MET A 1 613 ? 19.777 -10.801 -18.868 1.00 93.19 613 MET A CA 1
ATOM 4686 C C . MET A 1 613 ? 18.911 -10.619 -20.127 1.00 93.19 613 MET A C 1
ATOM 4688 O O . MET A 1 613 ? 18.015 -9.777 -20.147 1.00 93.19 613 MET A O 1
ATOM 4692 N N . ALA A 1 614 ? 19.131 -11.427 -21.169 1.00 94.81 614 ALA A N 1
ATOM 4693 C CA . ALA A 1 614 ? 18.314 -11.380 -22.382 1.00 94.81 614 ALA A CA 1
ATOM 4694 C C . ALA A 1 614 ? 16.868 -11.858 -22.133 1.00 94.81 614 ALA A C 1
ATOM 4696 O O . ALA A 1 614 ? 15.937 -11.350 -22.757 1.00 94.81 614 ALA A O 1
ATOM 4697 N N . ALA A 1 615 ? 16.669 -12.797 -21.201 1.00 94.25 615 ALA A N 1
ATOM 4698 C CA . ALA A 1 615 ? 15.354 -13.255 -20.754 1.00 94.25 615 ALA A CA 1
ATOM 4699 C C . ALA A 1 615 ? 14.599 -12.187 -19.941 1.00 94.25 615 ALA A C 1
ATOM 4701 O O . ALA A 1 615 ? 13.429 -11.945 -20.221 1.00 94.25 615 ALA A O 1
ATOM 4702 N N . ASP A 1 616 ? 15.265 -11.499 -19.006 1.00 92.62 616 ASP A N 1
ATOM 4703 C CA . ASP A 1 616 ? 14.713 -10.369 -18.234 1.00 92.62 616 ASP A CA 1
ATOM 4704 C C . ASP A 1 616 ? 14.139 -9.270 -19.148 1.00 92.62 616 ASP A C 1
ATOM 4706 O O . ASP A 1 616 ? 13.067 -8.716 -18.902 1.00 92.62 616 ASP A O 1
ATOM 4710 N N . ARG A 1 617 ? 14.811 -9.005 -20.273 1.00 90.19 617 ARG A N 1
ATOM 4711 C CA . ARG A 1 617 ? 14.406 -7.982 -21.250 1.00 90.19 617 ARG A CA 1
ATOM 4712 C C . ARG A 1 617 ? 13.582 -8.496 -22.430 1.00 90.19 617 ARG A C 1
ATOM 4714 O O . ARG A 1 617 ? 13.200 -7.698 -23.279 1.00 90.19 617 ARG A O 1
ATOM 4721 N N . GLY A 1 618 ? 13.282 -9.794 -22.484 1.00 92.56 618 GLY A N 1
ATOM 4722 C CA . GLY A 1 618 ? 12.452 -10.386 -23.538 1.00 92.56 618 GLY A CA 1
ATOM 4723 C C . GLY A 1 618 ? 13.104 -10.436 -24.924 1.00 92.56 618 GLY A C 1
ATOM 4724 O O . GLY A 1 618 ? 12.408 -10.619 -25.924 1.00 92.56 618 GLY A O 1
ATOM 4725 N N . HIS A 1 619 ? 14.431 -10.300 -25.008 1.00 93.69 619 HIS A N 1
ATOM 4726 C CA . HIS A 1 619 ? 15.186 -10.190 -26.260 1.00 93.69 619 HIS A CA 1
ATOM 4727 C C . HIS A 1 619 ? 15.317 -11.543 -26.976 1.00 93.69 619 HIS A C 1
ATOM 4729 O O . HIS A 1 619 ? 16.383 -12.160 -27.019 1.00 93.69 619 HIS A O 1
ATOM 4735 N N . ALA A 1 620 ? 14.221 -12.008 -27.576 1.00 92.56 620 ALA A N 1
ATOM 4736 C CA . ALA A 1 620 ? 14.140 -13.282 -28.291 1.00 92.56 620 ALA A CA 1
ATOM 4737 C C . ALA A 1 620 ? 15.255 -13.502 -29.353 1.00 92.56 620 ALA A C 1
ATOM 4739 O O . ALA A 1 620 ? 15.803 -14.609 -29.397 1.00 92.56 620 ALA A O 1
ATOM 4740 N N . PRO A 1 621 ? 15.685 -12.495 -30.151 1.00 92.62 621 PRO A N 1
ATOM 4741 C CA . PRO A 1 621 ? 16.825 -12.649 -31.065 1.00 92.62 621 PRO A CA 1
ATOM 4742 C C . PRO A 1 621 ? 18.163 -12.869 -30.340 1.00 92.62 621 PRO A C 1
ATOM 4744 O O . PRO A 1 621 ? 18.962 -13.706 -30.761 1.00 92.62 621 PRO A O 1
ATOM 4747 N N . ALA A 1 622 ? 18.390 -12.177 -29.218 1.00 93.06 622 ALA A N 1
ATOM 4748 C CA . ALA A 1 622 ? 19.597 -12.336 -28.407 1.00 93.06 622 ALA A CA 1
ATOM 4749 C C . ALA A 1 622 ? 19.684 -13.743 -27.795 1.00 93.06 622 ALA A C 1
ATOM 4751 O O . ALA A 1 622 ? 20.743 -14.365 -27.840 1.00 93.06 622 ALA A O 1
ATOM 4752 N N . LEU A 1 623 ? 18.563 -14.285 -27.305 1.00 94.88 623 LEU A N 1
ATOM 4753 C CA . LEU A 1 623 ? 18.478 -15.666 -26.808 1.00 94.88 623 LEU A CA 1
ATOM 4754 C C . LEU A 1 623 ? 18.819 -16.693 -27.903 1.00 94.88 623 LEU A C 1
ATOM 4756 O O . LEU A 1 623 ? 19.559 -17.646 -27.650 1.00 94.88 623 LEU A O 1
ATOM 4760 N N . ALA A 1 624 ? 18.344 -16.479 -29.134 1.00 92.81 624 ALA A N 1
ATOM 4761 C CA . ALA A 1 624 ? 18.665 -17.341 -30.271 1.00 92.81 624 ALA A CA 1
ATOM 4762 C C . ALA A 1 624 ? 20.157 -17.283 -30.665 1.00 92.81 624 ALA A C 1
ATOM 4764 O O . ALA A 1 624 ? 20.742 -18.318 -30.989 1.00 92.81 624 ALA A O 1
ATOM 4765 N N . LEU A 1 625 ? 20.790 -16.105 -30.611 1.00 93.56 625 LEU A N 1
ATOM 4766 C CA . LEU A 1 625 ? 22.225 -15.934 -30.888 1.00 93.56 625 LEU A CA 1
ATOM 4767 C C . LEU A 1 625 ? 23.112 -16.521 -29.782 1.00 93.56 625 LEU A C 1
ATOM 4769 O O . LEU A 1 625 ? 24.065 -17.245 -30.075 1.00 93.56 625 LEU A O 1
ATOM 4773 N N . LEU A 1 626 ? 22.774 -16.283 -28.512 1.00 94.19 626 LEU A N 1
ATOM 4774 C CA . LEU A 1 626 ? 23.478 -16.863 -27.364 1.00 94.19 626 LEU A CA 1
ATOM 4775 C C . LEU A 1 626 ? 23.460 -18.400 -27.419 1.00 94.19 626 LEU A C 1
ATOM 4777 O O . LEU A 1 626 ? 24.490 -19.036 -27.195 1.00 94.19 626 LEU A O 1
ATOM 4781 N N . SER A 1 627 ? 22.331 -18.998 -27.816 1.00 93.00 627 SER A N 1
ATOM 4782 C CA . SER A 1 627 ? 22.224 -20.447 -28.022 1.00 93.00 627 SER A CA 1
ATOM 4783 C C . SER A 1 627 ? 23.137 -20.964 -29.147 1.00 93.00 627 SER A C 1
ATOM 4785 O O . SER A 1 627 ? 23.828 -21.969 -28.962 1.00 93.00 627 SER A O 1
ATOM 4787 N N . GLN A 1 628 ? 23.231 -20.256 -30.282 1.00 92.06 628 GLN A N 1
ATOM 4788 C CA . GLN A 1 628 ? 24.166 -20.609 -31.368 1.00 92.06 628 GLN A CA 1
ATOM 4789 C C . GLN A 1 628 ? 25.631 -20.595 -30.898 1.00 92.06 628 GLN A C 1
ATOM 4791 O O . GLN A 1 628 ? 26.411 -21.471 -31.276 1.00 92.06 628 GLN A O 1
ATOM 4796 N N . HIS A 1 629 ? 25.984 -19.664 -30.008 1.00 92.31 629 HIS A N 1
ATOM 4797 C CA . HIS A 1 629 ? 27.301 -19.571 -29.367 1.00 92.31 629 HIS A CA 1
ATOM 4798 C C . HIS A 1 629 ? 27.440 -20.421 -28.085 1.00 92.31 629 HIS A C 1
ATOM 4800 O O . HIS A 1 629 ? 28.363 -20.215 -27.295 1.00 92.31 629 HIS A O 1
ATOM 4806 N N . ARG A 1 630 ? 26.578 -21.435 -27.905 1.00 88.81 630 ARG A N 1
ATOM 4807 C CA . ARG A 1 630 ? 26.625 -22.428 -26.813 1.00 88.81 630 ARG A CA 1
ATOM 4808 C C . ARG A 1 630 ? 26.539 -21.837 -25.399 1.00 88.81 630 ARG A C 1
ATOM 4810 O O . ARG A 1 630 ? 27.129 -22.392 -24.473 1.00 88.81 630 ARG A O 1
ATOM 4817 N N . ALA A 1 631 ? 25.817 -20.735 -25.217 1.00 92.62 631 ALA A N 1
ATOM 4818 C CA . ALA A 1 631 ? 25.411 -20.311 -23.881 1.00 92.62 631 ALA A CA 1
ATOM 4819 C C . ALA A 1 631 ? 24.511 -21.374 -23.222 1.00 92.62 631 ALA A C 1
ATOM 4821 O O . ALA A 1 631 ? 23.768 -22.080 -23.910 1.00 92.62 631 ALA A O 1
ATOM 4822 N N . ASP A 1 632 ? 24.566 -21.483 -21.894 1.00 91.31 632 ASP A N 1
ATOM 4823 C CA . ASP A 1 632 ? 23.698 -22.400 -21.157 1.00 91.31 632 ASP A CA 1
ATOM 4824 C C . ASP A 1 632 ? 22.275 -21.831 -21.050 1.00 91.31 632 ASP A C 1
ATOM 4826 O O . ASP A 1 632 ? 22.001 -20.914 -20.273 1.00 91.31 632 ASP A O 1
ATOM 4830 N N . MET A 1 633 ? 21.360 -22.401 -21.836 1.00 91.94 633 MET A N 1
ATOM 4831 C CA . MET A 1 633 ? 19.944 -22.020 -21.854 1.00 91.94 633 MET A CA 1
ATOM 4832 C C . MET A 1 633 ? 19.159 -22.532 -20.631 1.00 91.94 633 MET A C 1
ATOM 4834 O O . MET A 1 633 ? 17.983 -22.200 -20.484 1.00 91.94 633 MET A O 1
ATOM 4838 N N . HIS A 1 634 ? 19.795 -23.314 -19.752 1.00 88.81 634 HIS A N 1
ATOM 4839 C CA . HIS A 1 634 ? 19.229 -23.824 -18.501 1.00 88.81 634 HIS A CA 1
ATOM 4840 C C . HIS A 1 634 ? 19.847 -23.171 -17.251 1.00 88.81 634 HIS A C 1
ATOM 4842 O O . HIS A 1 634 ? 19.477 -23.542 -16.136 1.00 88.81 634 HIS A O 1
ATOM 4848 N N . ALA A 1 635 ? 20.750 -22.196 -17.419 1.00 90.88 635 ALA A N 1
ATOM 4849 C CA . ALA A 1 635 ? 21.384 -21.475 -16.318 1.00 90.88 635 ALA A CA 1
ATOM 4850 C C . ALA A 1 635 ? 20.344 -20.794 -15.413 1.00 90.88 635 ALA A C 1
ATOM 4852 O O . ALA A 1 635 ? 19.473 -20.071 -15.896 1.00 90.88 635 ALA A O 1
ATOM 4853 N N . THR A 1 636 ? 20.451 -21.003 -14.101 1.00 91.75 636 THR A N 1
ATOM 4854 C CA . THR A 1 636 ? 19.492 -20.490 -13.113 1.00 91.75 636 THR A CA 1
ATOM 4855 C C . THR A 1 636 ? 20.040 -19.328 -12.299 1.00 91.75 636 THR A C 1
ATOM 4857 O O . THR A 1 636 ? 21.232 -19.294 -11.999 1.00 91.75 636 THR A O 1
ATOM 4860 N N . ASP A 1 637 ? 19.161 -18.424 -11.868 1.00 89.62 637 ASP A N 1
ATOM 4861 C CA . ASP A 1 637 ? 19.512 -17.372 -10.911 1.00 89.62 637 ASP A CA 1
ATOM 4862 C C . ASP A 1 637 ? 19.635 -17.883 -9.456 1.00 89.62 637 ASP A C 1
ATOM 4864 O O . ASP A 1 637 ? 19.496 -19.072 -9.158 1.00 89.62 637 ASP A O 1
ATOM 4868 N N . THR A 1 638 ? 19.864 -16.957 -8.520 1.00 89.06 638 THR A N 1
ATOM 4869 C CA . THR A 1 638 ? 19.928 -17.216 -7.068 1.00 89.06 638 THR A CA 1
ATOM 4870 C C . THR A 1 638 ? 18.615 -17.704 -6.442 1.00 89.06 638 THR A C 1
ATOM 4872 O O . THR A 1 638 ? 18.629 -18.147 -5.295 1.00 89.06 638 THR A O 1
ATOM 4875 N N . ARG A 1 639 ? 17.493 -17.673 -7.174 1.00 89.56 639 ARG A N 1
ATOM 4876 C CA . ARG A 1 639 ? 16.212 -18.291 -6.799 1.00 89.56 639 ARG A CA 1
ATOM 4877 C C . ARG A 1 639 ? 15.935 -19.593 -7.554 1.00 89.56 639 ARG A C 1
ATOM 4879 O O . ARG A 1 639 ? 14.818 -20.088 -7.496 1.00 89.56 639 ARG A O 1
ATOM 4886 N N . LEU A 1 640 ? 16.929 -20.166 -8.235 1.00 91.94 640 LEU A N 1
ATOM 4887 C CA . LEU A 1 640 ? 16.800 -21.349 -9.097 1.00 91.94 640 LEU A CA 1
ATOM 4888 C C . LEU A 1 640 ? 15.881 -21.146 -10.323 1.00 91.94 640 LEU A C 1
ATOM 4890 O O . LEU A 1 640 ? 15.562 -22.115 -11.013 1.00 91.94 640 LEU A O 1
ATOM 4894 N N . ARG A 1 641 ? 15.491 -19.904 -10.646 1.00 92.88 641 ARG A N 1
ATOM 4895 C CA . ARG A 1 641 ? 14.619 -19.603 -11.790 1.00 92.88 641 ARG A CA 1
ATOM 4896 C C . ARG A 1 641 ? 15.396 -19.766 -13.089 1.00 92.88 641 ARG A C 1
ATOM 4898 O O . ARG A 1 641 ? 16.479 -19.203 -13.246 1.00 92.88 641 ARG A O 1
ATOM 4905 N N . THR A 1 642 ? 14.834 -20.521 -14.030 1.00 94.25 642 THR A N 1
ATOM 4906 C CA . THR A 1 642 ? 15.395 -20.677 -15.382 1.00 94.25 642 THR A CA 1
ATOM 4907 C C . THR A 1 642 ? 15.108 -19.440 -16.242 1.00 94.25 642 THR A C 1
ATOM 4909 O O . THR A 1 642 ? 14.223 -18.651 -15.893 1.00 94.25 642 THR A O 1
ATOM 4912 N N . PRO A 1 643 ? 15.737 -19.288 -17.424 1.00 95.38 643 PRO A N 1
ATOM 4913 C CA . PRO A 1 643 ? 15.368 -18.232 -18.363 1.00 95.38 643 PRO A CA 1
ATOM 4914 C C . PRO A 1 643 ? 13.900 -18.340 -18.801 1.00 95.38 643 PRO A C 1
ATOM 4916 O O . PRO A 1 643 ? 13.262 -17.314 -19.024 1.00 95.38 643 PRO A O 1
ATOM 4919 N N . LEU A 1 644 ? 13.341 -19.562 -18.857 1.00 96.31 644 LEU A N 1
ATOM 4920 C CA . LEU A 1 644 ? 11.923 -19.791 -19.149 1.00 96.31 644 LEU A CA 1
ATOM 4921 C C . LEU A 1 644 ? 11.026 -19.308 -17.998 1.00 96.31 644 LEU A C 1
ATOM 4923 O O . LEU A 1 644 ? 10.038 -18.627 -18.250 1.00 96.31 644 LEU A O 1
ATOM 4927 N N . THR A 1 645 ? 11.395 -19.580 -16.744 1.00 94.75 645 THR A N 1
ATOM 4928 C CA . THR A 1 645 ? 10.685 -19.077 -15.552 1.00 94.75 645 THR A CA 1
ATOM 4929 C C . THR A 1 645 ? 10.727 -17.541 -15.485 1.00 94.75 645 THR A C 1
ATOM 4931 O O . THR A 1 645 ? 9.726 -16.903 -15.163 1.00 94.75 645 THR A O 1
ATOM 4934 N N . VAL A 1 646 ? 11.861 -16.925 -15.852 1.00 94.00 646 VAL A N 1
ATOM 4935 C CA . VAL A 1 646 ? 12.026 -15.460 -15.892 1.00 94.00 646 VAL A CA 1
ATOM 4936 C C . VAL A 1 646 ? 11.133 -14.817 -16.957 1.00 94.00 646 VAL A C 1
ATOM 4938 O O . VAL A 1 646 ? 10.352 -13.929 -16.614 1.00 94.00 646 VAL A O 1
ATOM 4941 N N . VAL A 1 647 ? 11.161 -15.277 -18.219 1.00 95.62 647 VAL A N 1
ATOM 4942 C CA . VAL A 1 647 ? 10.233 -14.738 -19.239 1.00 95.62 647 VAL A CA 1
ATOM 4943 C C . VAL A 1 647 ? 8.776 -14.986 -18.855 1.00 95.62 647 VAL A C 1
ATOM 4945 O O . VAL A 1 647 ? 7.937 -14.122 -19.109 1.00 95.62 647 VAL A O 1
ATOM 4948 N N . ALA A 1 648 ? 8.486 -16.122 -18.206 1.00 94.75 648 ALA A N 1
ATOM 4949 C CA . ALA A 1 648 ? 7.137 -16.526 -17.840 1.00 94.75 648 ALA A CA 1
ATOM 4950 C C . ALA A 1 648 ? 6.474 -15.579 -16.834 1.00 94.75 648 ALA A C 1
ATOM 4952 O O . ALA A 1 648 ? 5.316 -15.214 -17.019 1.00 94.75 648 ALA A O 1
ATOM 4953 N N . GLY A 1 649 ? 7.212 -15.120 -15.819 1.00 91.38 649 GLY A N 1
ATOM 4954 C CA . GLY A 1 649 ? 6.702 -14.124 -14.873 1.00 91.38 649 GLY A CA 1
ATOM 4955 C C . GLY A 1 649 ? 6.635 -12.700 -15.430 1.00 91.38 649 GLY A C 1
ATOM 4956 O O . GLY A 1 649 ? 5.817 -11.900 -14.975 1.00 91.38 649 GLY A O 1
ATOM 4957 N N . LEU A 1 650 ? 7.467 -12.368 -16.423 1.00 91.31 650 LEU A N 1
ATOM 4958 C CA . LEU A 1 650 ? 7.532 -11.021 -17.002 1.00 91.31 650 LEU A CA 1
ATOM 4959 C C . LEU A 1 650 ? 6.547 -10.802 -18.163 1.00 91.31 650 LEU A C 1
ATOM 4961 O O . LEU A 1 650 ? 6.107 -9.674 -18.369 1.00 91.31 650 LEU A O 1
ATOM 4965 N N . GLY A 1 651 ? 6.128 -11.862 -18.864 1.00 92.88 651 GLY A N 1
ATOM 4966 C CA . GLY A 1 651 ? 5.159 -11.791 -19.970 1.00 92.88 651 GLY A CA 1
ATOM 4967 C C . GLY A 1 651 ? 5.773 -11.782 -21.378 1.00 92.88 651 GLY A C 1
ATOM 4968 O O . GLY A 1 651 ? 5.066 -11.544 -22.355 1.00 92.88 651 GLY A O 1
ATOM 4969 N N . HIS A 1 652 ? 7.073 -12.063 -21.516 1.00 93.62 652 HIS A N 1
ATOM 4970 C CA . HIS A 1 652 ? 7.795 -12.036 -22.798 1.00 93.62 652 HIS A CA 1
ATOM 4971 C C . HIS A 1 652 ? 7.495 -13.257 -23.693 1.00 93.62 652 HIS A C 1
ATOM 4973 O O . HIS A 1 652 ? 8.337 -14.140 -23.876 1.00 93.62 652 HIS A O 1
ATOM 4979 N N . ALA A 1 653 ? 6.287 -13.321 -24.260 1.00 93.31 653 ALA A N 1
ATOM 4980 C CA . ALA A 1 653 ? 5.769 -14.496 -24.973 1.00 93.31 653 ALA A CA 1
ATOM 4981 C C . ALA A 1 653 ? 6.665 -15.008 -26.120 1.00 93.31 653 ALA A C 1
ATOM 4983 O O . ALA A 1 653 ? 6.908 -16.210 -26.215 1.00 93.31 653 ALA A O 1
ATOM 4984 N N . GLU A 1 654 ? 7.227 -14.131 -26.957 1.00 93.56 654 GLU A N 1
ATOM 4985 C CA . GLU A 1 654 ? 8.102 -14.561 -28.063 1.00 93.56 654 GLU A CA 1
ATOM 4986 C C . GLU A 1 654 ? 9.469 -15.074 -27.578 1.00 93.56 654 GLU A C 1
ATOM 4988 O O . GLU A 1 654 ? 10.027 -16.005 -28.160 1.00 93.56 654 GLU A O 1
ATOM 4993 N N . ALA A 1 655 ? 9.980 -14.555 -26.457 1.00 94.12 655 ALA A N 1
ATOM 4994 C CA . ALA A 1 655 ? 11.167 -15.106 -25.808 1.00 94.12 655 ALA A CA 1
ATOM 4995 C C . ALA A 1 655 ? 10.880 -16.498 -25.212 1.00 94.12 655 ALA A C 1
ATOM 4997 O O . ALA A 1 655 ? 11.705 -17.403 -25.350 1.00 94.12 655 ALA A O 1
ATOM 4998 N N . ALA A 1 656 ? 9.683 -16.710 -24.649 1.00 95.31 656 ALA A N 1
ATOM 4999 C CA . ALA A 1 656 ? 9.224 -18.033 -24.225 1.00 95.31 656 ALA A CA 1
ATOM 5000 C C . ALA A 1 656 ? 9.114 -19.012 -25.411 1.00 95.31 656 ALA A C 1
ATOM 5002 O O . ALA A 1 656 ? 9.644 -20.119 -25.320 1.00 95.31 656 ALA A O 1
ATOM 5003 N N . ARG A 1 657 ? 8.536 -18.602 -26.555 1.00 95.62 657 ARG A N 1
ATOM 5004 C CA . ARG A 1 657 ? 8.496 -19.433 -27.780 1.00 95.62 657 ARG A CA 1
ATOM 5005 C C . ARG A 1 657 ? 9.893 -19.844 -28.250 1.00 95.62 657 ARG A C 1
ATOM 5007 O O . ARG A 1 657 ? 10.090 -21.009 -28.594 1.00 95.62 657 ARG A O 1
ATOM 5014 N N . VAL A 1 658 ? 10.864 -18.925 -28.240 1.00 95.00 658 VAL A N 1
ATOM 5015 C CA . VAL A 1 658 ? 12.261 -19.240 -28.590 1.00 95.00 658 VAL A CA 1
ATOM 5016 C C . VAL A 1 658 ? 12.864 -20.240 -27.603 1.00 95.00 658 VAL A C 1
ATOM 5018 O O . VAL A 1 658 ? 13.414 -21.249 -28.036 1.00 95.00 658 VAL A O 1
ATOM 5021 N N . LEU A 1 659 ? 12.723 -20.023 -26.293 1.00 95.38 659 LEU A N 1
ATOM 5022 C CA . LEU A 1 659 ? 13.266 -20.924 -25.269 1.00 95.38 659 LEU A CA 1
ATOM 5023 C C . LEU A 1 659 ? 12.654 -22.333 -25.339 1.00 95.38 659 LEU A C 1
ATOM 5025 O O . LEU A 1 659 ? 13.385 -23.322 -25.289 1.00 95.38 659 LEU A O 1
ATOM 5029 N N . ILE A 1 660 ? 11.341 -22.444 -25.546 1.00 94.56 660 ILE A N 1
ATOM 5030 C CA . ILE A 1 660 ? 10.643 -23.724 -25.750 1.00 94.56 660 ILE A CA 1
ATOM 5031 C C . ILE A 1 660 ? 11.114 -24.403 -27.047 1.00 94.56 6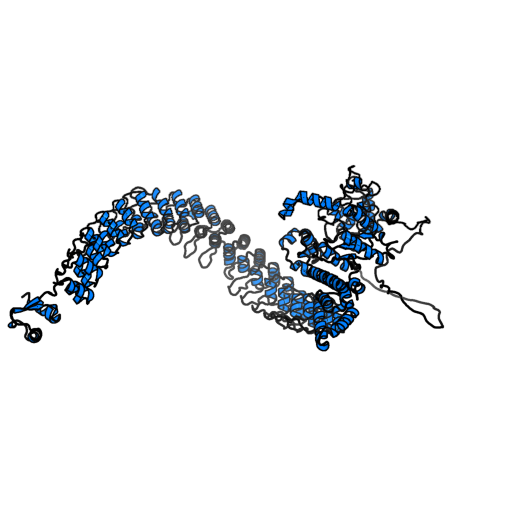60 ILE A C 1
ATOM 5033 O O . ILE A 1 660 ? 11.395 -25.602 -27.053 1.00 94.56 660 ILE A O 1
ATOM 5037 N N . GLY A 1 661 ? 11.294 -23.646 -28.137 1.00 92.75 661 GLY A N 1
ATOM 5038 C CA . GLY A 1 661 ? 11.880 -24.150 -29.386 1.00 92.75 661 GLY A CA 1
ATOM 5039 C C . GLY A 1 661 ? 13.316 -24.671 -29.222 1.00 92.75 661 GLY A C 1
ATOM 5040 O O . GLY A 1 661 ? 13.704 -25.645 -29.870 1.00 92.75 661 GLY A O 1
ATOM 5041 N N . LEU A 1 662 ? 14.079 -24.077 -28.299 1.00 92.44 662 LEU A N 1
ATOM 5042 C CA . LEU A 1 662 ? 15.411 -24.516 -27.869 1.00 92.44 662 LEU A CA 1
ATOM 5043 C C . LEU A 1 662 ? 15.384 -25.649 -26.819 1.00 92.44 662 LEU A C 1
ATOM 5045 O O . LEU A 1 662 ? 16.444 -26.075 -26.367 1.00 92.44 662 LEU A O 1
ATOM 5049 N N . ARG A 1 663 ? 14.201 -26.193 -26.495 1.00 89.94 663 ARG A N 1
ATOM 5050 C CA . ARG A 1 663 ? 13.959 -27.269 -25.513 1.00 89.94 663 ARG A CA 1
ATOM 5051 C C . ARG A 1 663 ? 14.251 -26.893 -24.055 1.00 89.94 663 ARG A C 1
ATOM 5053 O O . ARG A 1 663 ? 14.731 -27.729 -23.290 1.00 89.94 663 ARG A O 1
ATOM 5060 N N . ALA A 1 664 ? 13.935 -25.662 -23.657 1.00 92.44 664 ALA A N 1
ATOM 5061 C CA . ALA A 1 664 ? 13.812 -25.327 -22.242 1.00 92.44 664 ALA A CA 1
ATOM 5062 C C . ALA A 1 664 ? 12.775 -26.240 -21.551 1.00 92.44 664 ALA A C 1
ATOM 5064 O O . ALA A 1 664 ? 11.753 -26.593 -22.138 1.00 92.44 664 ALA A O 1
ATOM 5065 N N . ASP A 1 665 ? 13.068 -26.624 -20.310 1.00 91.56 665 ASP A N 1
ATOM 5066 C CA . ASP A 1 665 ? 12.241 -27.505 -19.483 1.00 91.56 665 ASP A CA 1
ATOM 5067 C C . ASP A 1 665 ? 11.111 -26.698 -18.823 1.00 91.56 665 ASP A C 1
ATOM 5069 O O . ASP A 1 665 ? 11.381 -25.782 -18.043 1.00 91.56 665 ASP A O 1
ATOM 5073 N N . THR A 1 666 ? 9.856 -27.013 -19.155 1.00 93.94 666 THR A N 1
ATOM 5074 C CA . THR A 1 666 ? 8.661 -26.342 -18.616 1.00 93.94 666 THR A CA 1
ATOM 5075 C C . THR A 1 666 ? 8.404 -26.680 -17.150 1.00 93.94 666 THR A C 1
ATOM 5077 O O . THR A 1 666 ? 7.881 -25.836 -16.421 1.00 93.94 666 THR A O 1
ATOM 5080 N N . GLU A 1 667 ? 8.829 -27.866 -16.700 1.00 94.81 667 GLU A N 1
ATOM 5081 C CA . GLU A 1 667 ? 8.553 -28.391 -15.354 1.00 94.81 667 GLU A CA 1
ATOM 5082 C C . GLU A 1 667 ? 9.673 -28.084 -14.357 1.00 94.81 667 GLU A C 1
ATOM 5084 O O . GLU A 1 667 ? 9.644 -28.520 -13.200 1.00 94.81 667 GLU A O 1
ATOM 5089 N N . ARG A 1 668 ? 10.678 -27.312 -14.785 1.00 94.44 668 ARG A N 1
ATOM 5090 C CA . ARG A 1 668 ? 11.780 -26.916 -13.921 1.00 94.44 668 ARG A CA 1
ATOM 5091 C C . ARG A 1 668 ? 11.307 -25.910 -12.873 1.00 94.44 668 ARG A C 1
ATOM 5093 O O . ARG A 1 668 ? 11.016 -24.757 -13.183 1.00 94.44 668 ARG A O 1
ATOM 5100 N N . ARG A 1 669 ? 11.287 -26.380 -11.627 1.00 94.69 669 ARG A N 1
ATOM 5101 C CA . ARG A 1 669 ? 10.899 -25.617 -10.438 1.00 94.69 669 ARG A CA 1
ATOM 5102 C C . ARG A 1 669 ? 11.993 -24.670 -9.956 1.00 94.69 669 ARG A C 1
ATOM 5104 O O . ARG A 1 669 ? 13.178 -25.010 -10.036 1.00 94.69 669 ARG A O 1
ATOM 5111 N N . ASP A 1 670 ? 11.573 -23.534 -9.415 1.00 94.00 670 ASP A N 1
ATOM 5112 C CA . ASP A 1 670 ? 12.417 -22.588 -8.683 1.00 94.00 670 ASP A CA 1
ATOM 5113 C C . ASP A 1 670 ? 12.434 -22.869 -7.157 1.00 94.00 670 ASP A C 1
ATOM 5115 O O . ASP A 1 670 ? 12.017 -23.945 -6.717 1.00 94.00 670 ASP A O 1
ATOM 5119 N N . MET A 1 671 ? 12.960 -21.950 -6.331 1.00 94.88 671 MET A N 1
ATOM 5120 C CA . MET A 1 671 ? 12.999 -22.124 -4.866 1.00 94.88 671 MET A CA 1
ATOM 5121 C C . MET A 1 671 ? 11.619 -22.147 -4.194 1.00 94.88 671 MET A C 1
ATOM 5123 O O . MET A 1 671 ? 11.467 -22.833 -3.183 1.00 94.88 671 MET A O 1
ATOM 5127 N N . ASP A 1 672 ? 10.627 -21.448 -4.746 1.00 93.19 672 ASP A N 1
ATOM 5128 C CA . ASP A 1 672 ? 9.251 -21.431 -4.231 1.00 93.19 672 ASP A CA 1
ATOM 5129 C C . ASP A 1 672 ? 8.451 -22.652 -4.760 1.00 93.19 672 ASP A C 1
ATOM 5131 O O . ASP A 1 672 ? 7.319 -22.935 -4.355 1.00 93.19 672 ASP A O 1
ATOM 5135 N N . GLY A 1 673 ? 9.098 -23.467 -5.602 1.00 94.62 673 GLY A N 1
ATOM 5136 C CA . GLY A 1 673 ? 8.575 -24.703 -6.171 1.00 94.62 673 GLY A CA 1
ATOM 5137 C C . GLY A 1 673 ? 7.753 -24.480 -7.435 1.00 94.62 673 GLY A C 1
ATOM 5138 O O . GLY A 1 673 ? 7.176 -25.444 -7.942 1.00 94.62 673 GLY A O 1
ATOM 5139 N N . ASP A 1 674 ? 7.689 -23.241 -7.927 1.00 95.44 674 ASP A N 1
ATOM 5140 C CA . ASP A 1 674 ? 6.861 -22.850 -9.057 1.00 95.44 674 ASP A CA 1
ATOM 5141 C C . ASP A 1 674 ? 7.484 -23.297 -10.386 1.00 95.44 674 ASP A C 1
ATOM 5143 O O . ASP A 1 674 ? 8.685 -23.149 -10.624 1.00 95.44 674 ASP A O 1
ATOM 5147 N N . THR A 1 675 ? 6.650 -23.841 -11.274 1.00 96.12 675 THR A N 1
ATOM 5148 C CA . THR A 1 675 ? 7.006 -24.068 -12.679 1.00 96.12 675 THR A CA 1
ATOM 5149 C C . THR A 1 675 ? 6.808 -22.778 -13.474 1.00 96.12 675 THR A C 1
ATOM 5151 O O . THR A 1 675 ? 6.214 -21.808 -12.995 1.00 96.12 675 THR A O 1
ATOM 5154 N N . ALA A 1 676 ? 7.240 -22.760 -14.739 1.00 96.25 676 ALA A N 1
ATOM 5155 C CA . ALA A 1 676 ? 6.939 -21.631 -15.621 1.00 96.25 676 ALA A CA 1
ATOM 5156 C C . ALA A 1 676 ? 5.420 -21.354 -15.714 1.00 96.25 676 ALA A C 1
ATOM 5158 O O . ALA A 1 676 ? 5.016 -20.197 -15.826 1.00 96.25 676 ALA A O 1
ATOM 5159 N N . LEU A 1 677 ? 4.577 -22.394 -15.623 1.00 96.94 677 LEU A N 1
ATOM 5160 C CA . LEU A 1 677 ? 3.121 -22.271 -15.718 1.00 96.94 677 LEU A CA 1
ATOM 5161 C C . LEU A 1 677 ? 2.487 -21.716 -14.436 1.00 96.94 677 LEU A C 1
ATOM 5163 O O . LEU A 1 677 ? 1.648 -20.820 -14.528 1.00 96.94 677 LEU A O 1
ATOM 5167 N N . THR A 1 678 ? 2.880 -22.198 -13.252 1.00 95.56 678 THR A N 1
ATOM 5168 C CA . THR A 1 678 ? 2.321 -21.689 -11.986 1.00 95.56 678 THR A CA 1
ATOM 5169 C C . THR A 1 678 ? 2.770 -20.250 -11.718 1.00 95.56 678 THR A C 1
ATOM 5171 O O . THR A 1 678 ? 1.937 -19.416 -11.359 1.00 95.56 678 THR A O 1
ATOM 5174 N N . PHE A 1 679 ? 4.029 -19.910 -12.024 1.00 95.75 679 PHE A N 1
ATOM 5175 C CA . PHE A 1 679 ? 4.557 -18.547 -11.896 1.00 95.75 679 PHE A CA 1
ATOM 5176 C C . PHE A 1 679 ? 3.878 -17.558 -12.864 1.00 95.75 679 PHE A C 1
ATOM 5178 O O . PHE A 1 679 ? 3.454 -16.474 -12.456 1.00 95.75 679 PHE A O 1
ATOM 5185 N N . ALA A 1 680 ? 3.690 -17.944 -14.135 1.00 96.81 680 ALA A N 1
ATOM 5186 C CA . ALA A 1 680 ? 2.924 -17.150 -15.102 1.00 96.81 680 ALA A CA 1
ATOM 5187 C C . ALA A 1 680 ? 1.463 -16.956 -14.665 1.00 96.81 680 ALA A C 1
ATOM 5189 O O . ALA A 1 680 ? 0.907 -15.867 -14.833 1.00 96.81 680 ALA A O 1
ATOM 5190 N N . ALA A 1 681 ? 0.847 -17.990 -14.084 1.00 96.25 681 ALA A N 1
ATOM 5191 C CA . ALA A 1 681 ? -0.538 -17.943 -13.636 1.00 96.25 681 ALA A CA 1
ATOM 5192 C C . ALA A 1 681 ? -0.739 -17.066 -12.391 1.00 96.25 681 ALA A C 1
ATOM 5194 O O . ALA A 1 681 ? -1.709 -16.312 -12.344 1.00 96.25 681 ALA A O 1
ATOM 5195 N N . ALA A 1 682 ? 0.189 -17.091 -11.428 1.00 95.25 682 ALA A N 1
ATOM 5196 C CA . ALA A 1 682 ? 0.190 -16.189 -10.272 1.00 95.25 682 ALA A CA 1
ATOM 5197 C C . ALA A 1 682 ? 0.356 -14.709 -10.676 1.00 95.25 682 ALA A C 1
ATOM 5199 O O . ALA A 1 682 ? -0.231 -13.817 -10.062 1.00 95.25 682 ALA A O 1
ATOM 5200 N N . LEU A 1 683 ? 1.129 -14.445 -11.737 1.00 95.44 683 LEU A N 1
ATOM 5201 C CA . LEU A 1 683 ? 1.443 -13.100 -12.237 1.00 95.44 683 LEU A CA 1
ATOM 5202 C C . LEU A 1 683 ? 0.549 -12.634 -13.406 1.00 95.44 683 LEU A C 1
ATOM 5204 O O . LEU A 1 683 ? 0.817 -11.584 -14.005 1.00 95.44 683 LEU A O 1
ATOM 5208 N N . GLY A 1 684 ? -0.510 -13.387 -13.721 1.00 95.81 684 GLY A N 1
ATOM 5209 C CA . GLY A 1 684 ? -1.560 -13.005 -14.671 1.00 95.81 684 GLY A CA 1
ATOM 5210 C C . GLY A 1 684 ? -1.151 -12.992 -16.147 1.00 95.81 684 GLY A C 1
ATOM 5211 O O . GLY A 1 684 ? -1.731 -12.242 -16.927 1.00 95.81 684 GLY A O 1
ATOM 5212 N N . LYS A 1 685 ? -0.133 -13.764 -16.551 1.00 96.06 685 LYS A N 1
ATOM 5213 C CA . LYS A 1 685 ? 0.444 -13.718 -17.910 1.00 96.06 685 LYS A CA 1
ATOM 5214 C C . LYS A 1 685 ? -0.292 -14.640 -18.890 1.00 96.06 685 LYS A C 1
ATOM 5216 O O . LYS A 1 685 ? 0.256 -15.634 -19.357 1.00 96.06 685 LYS A O 1
ATOM 5221 N N . ASP A 1 686 ? -1.535 -14.286 -19.206 1.00 93.50 686 ASP A N 1
ATOM 5222 C CA . ASP A 1 686 ? -2.455 -14.985 -20.123 1.00 93.50 686 ASP A CA 1
ATOM 5223 C C . ASP A 1 686 ? -1.808 -15.495 -21.430 1.00 93.50 686 ASP A C 1
ATOM 5225 O O . ASP A 1 686 ? -1.855 -16.687 -21.736 1.00 93.50 686 ASP A O 1
ATOM 5229 N N . THR A 1 687 ? -1.122 -14.616 -22.159 1.00 94.75 687 THR A N 1
ATOM 5230 C CA . THR A 1 687 ? -0.461 -14.914 -23.439 1.00 94.75 687 THR A CA 1
ATOM 5231 C C . THR A 1 687 ? 0.705 -15.892 -23.305 1.00 94.75 687 THR A C 1
ATOM 5233 O O . THR A 1 687 ? 1.018 -16.607 -24.256 1.00 94.75 687 THR A O 1
ATOM 5236 N N . ILE A 1 688 ? 1.339 -15.961 -22.131 1.00 94.62 688 ILE A N 1
ATOM 5237 C CA . ILE A 1 688 ? 2.368 -16.957 -21.819 1.00 94.62 688 ILE A CA 1
ATOM 5238 C C . ILE A 1 688 ? 1.757 -18.269 -21.347 1.00 94.62 688 ILE A C 1
ATOM 5240 O O . ILE A 1 688 ? 2.283 -19.327 -21.687 1.00 94.62 688 ILE A O 1
ATOM 5244 N N . VAL A 1 689 ? 0.652 -18.222 -20.605 1.00 96.44 689 VAL A N 1
ATOM 5245 C CA . VAL A 1 689 ? -0.086 -19.423 -20.209 1.00 96.44 689 VAL A CA 1
ATOM 5246 C C . VAL A 1 689 ? -0.501 -20.202 -21.462 1.00 96.44 689 VAL A C 1
ATOM 5248 O O . VAL A 1 689 ? -0.220 -21.393 -21.525 1.00 96.44 689 VAL A O 1
ATOM 5251 N N . ASP A 1 690 ? -0.997 -19.542 -22.515 1.00 95.50 690 ASP A N 1
ATOM 5252 C CA . ASP A 1 690 ? -1.237 -20.199 -23.813 1.00 95.50 690 ASP A CA 1
ATOM 5253 C C . ASP A 1 690 ? 0.032 -20.814 -24.424 1.00 95.50 690 ASP A C 1
ATOM 5255 O O . ASP A 1 690 ? 0.016 -21.972 -24.835 1.00 95.50 690 ASP A O 1
ATOM 5259 N N . VAL A 1 691 ? 1.154 -20.083 -24.446 1.00 96.31 691 VAL A N 1
ATOM 5260 C CA . VAL A 1 691 ? 2.439 -20.577 -24.986 1.00 96.31 691 VAL A CA 1
ATOM 5261 C C . VAL A 1 691 ? 2.943 -21.823 -24.245 1.00 96.31 691 VAL A C 1
ATOM 5263 O O . VAL A 1 691 ? 3.489 -22.733 -24.871 1.00 96.31 691 VAL A O 1
ATOM 5266 N N . LEU A 1 692 ? 2.753 -21.887 -22.926 1.00 96.38 692 LEU A N 1
ATOM 5267 C CA . LEU A 1 692 ? 3.144 -23.025 -22.091 1.00 96.38 692 LEU A CA 1
ATOM 5268 C C . LEU A 1 692 ? 2.166 -24.204 -22.226 1.00 96.38 692 LEU A C 1
ATOM 5270 O O . LEU A 1 692 ? 2.599 -25.356 -22.255 1.00 96.38 692 LEU A O 1
ATOM 5274 N N . LEU A 1 693 ? 0.866 -23.938 -22.373 1.00 94.75 693 LEU A N 1
ATOM 5275 C CA . LEU A 1 693 ? -0.155 -24.962 -22.619 1.00 94.75 693 LEU A CA 1
ATOM 5276 C C . LEU A 1 693 ? -0.004 -25.594 -24.016 1.00 94.75 693 LEU A C 1
ATOM 5278 O O . LEU A 1 693 ? -0.045 -26.821 -24.131 1.00 94.75 693 LEU A O 1
ATOM 5282 N N . ASP A 1 694 ? 0.273 -24.797 -25.054 1.00 94.19 694 ASP A N 1
ATOM 5283 C CA . ASP A 1 694 ? 0.651 -25.270 -26.399 1.00 94.19 694 ASP A CA 1
ATOM 5284 C C . ASP A 1 694 ? 1.908 -26.160 -26.350 1.00 94.19 694 ASP A C 1
ATOM 5286 O O . ASP A 1 694 ? 1.994 -27.184 -27.039 1.00 94.19 694 ASP A O 1
ATOM 5290 N N . ALA A 1 695 ? 2.876 -25.800 -25.499 1.00 93.75 695 ALA A N 1
ATOM 5291 C CA . ALA A 1 695 ? 4.094 -26.572 -25.247 1.00 93.75 695 ALA A CA 1
ATOM 5292 C C . ALA A 1 695 ? 3.875 -27.844 -24.403 1.00 93.75 695 ALA A C 1
ATOM 5294 O O . ALA A 1 695 ? 4.787 -28.667 -24.312 1.00 93.75 695 ALA A O 1
ATOM 5295 N N . ARG A 1 696 ? 2.661 -28.048 -23.868 1.00 92.62 696 ARG A N 1
ATOM 5296 C CA . ARG A 1 696 ? 2.251 -29.153 -22.980 1.00 92.62 696 ARG A CA 1
ATOM 5297 C C . ARG A 1 696 ? 2.880 -29.134 -21.582 1.00 92.62 696 ARG A C 1
ATOM 5299 O O . ARG A 1 696 ? 3.164 -30.203 -21.043 1.00 92.62 696 ARG A O 1
ATOM 5306 N N . ALA A 1 697 ? 3.057 -27.948 -21.002 1.00 94.25 697 ALA A N 1
ATOM 5307 C CA . ALA A 1 697 ? 3.431 -27.816 -19.596 1.00 94.25 697 ALA A CA 1
ATOM 5308 C C . ALA A 1 697 ? 2.414 -28.511 -18.662 1.00 94.25 697 ALA A C 1
ATOM 5310 O O . ALA A 1 697 ? 1.221 -28.590 -18.984 1.00 94.25 697 ALA A O 1
ATOM 5311 N N . GLU A 1 698 ? 2.855 -29.020 -17.507 1.00 93.44 698 GLU A N 1
ATOM 5312 C CA . GLU A 1 698 ? 1.989 -29.799 -16.616 1.00 93.44 698 GLU A CA 1
ATOM 5313 C C . GLU A 1 698 ? 0.977 -28.906 -15.874 1.00 93.44 698 GLU A C 1
ATOM 5315 O O . GLU A 1 698 ? 1.266 -28.281 -14.857 1.00 93.44 698 GLU A O 1
ATOM 5320 N N . ILE A 1 699 ? -0.268 -28.896 -16.362 1.00 92.25 699 ILE A N 1
ATOM 5321 C CA . ILE A 1 699 ? -1.403 -28.151 -15.776 1.00 92.25 699 ILE A CA 1
ATOM 5322 C C . ILE A 1 699 ? -1.660 -28.543 -14.307 1.00 92.25 699 ILE A C 1
ATOM 5324 O O . ILE A 1 699 ? -2.125 -27.730 -13.511 1.00 92.25 699 ILE A O 1
ATOM 5328 N N . ALA A 1 700 ? -1.330 -29.789 -13.957 1.00 89.50 700 ALA A N 1
ATOM 5329 C CA . ALA A 1 700 ? -1.446 -30.367 -12.621 1.00 89.50 700 ALA A CA 1
ATOM 5330 C C . ALA A 1 700 ? -0.292 -29.996 -11.665 1.00 89.50 700 ALA A C 1
ATOM 5332 O O . ALA A 1 700 ? -0.292 -30.439 -10.516 1.00 89.50 700 ALA A O 1
ATOM 5333 N N . ALA A 1 701 ? 0.705 -29.223 -12.113 1.00 90.94 701 ALA A N 1
ATOM 5334 C CA . ALA A 1 701 ? 1.853 -28.869 -11.289 1.00 90.94 701 ALA A CA 1
ATOM 5335 C C . ALA A 1 701 ? 1.434 -28.050 -10.055 1.00 90.94 701 ALA A C 1
ATOM 5337 O O . ALA A 1 701 ? 0.817 -26.989 -10.166 1.00 90.94 701 ALA A O 1
ATOM 5338 N N . LEU A 1 702 ? 1.812 -28.552 -8.877 1.00 91.94 702 LEU A N 1
ATOM 5339 C CA . LEU A 1 702 ? 1.638 -27.890 -7.582 1.00 91.94 702 LEU A CA 1
ATOM 5340 C C . LEU A 1 702 ? 2.984 -27.372 -7.072 1.00 91.94 702 LEU A C 1
ATOM 5342 O O . LEU A 1 702 ? 3.950 -28.139 -7.091 1.00 91.94 702 LEU A O 1
ATOM 5346 N N . ASN A 1 703 ? 3.055 -26.130 -6.592 1.00 92.56 703 ASN A N 1
ATOM 5347 C CA . ASN A 1 703 ? 4.274 -25.552 -6.004 1.00 92.56 703 ASN A CA 1
ATOM 5348 C C . ASN A 1 703 ? 4.511 -26.004 -4.543 1.00 92.56 703 ASN A C 1
ATOM 5350 O O . ASN A 1 703 ? 3.859 -26.941 -4.079 1.00 92.56 703 ASN A O 1
ATOM 5354 N N . ASN A 1 704 ? 5.454 -25.394 -3.808 1.00 93.44 704 ASN A N 1
ATOM 5355 C CA . ASN A 1 704 ? 5.789 -25.843 -2.444 1.00 93.44 704 ASN A CA 1
ATOM 5356 C C . ASN A 1 704 ? 4.651 -25.629 -1.423 1.00 93.44 704 ASN A C 1
ATOM 5358 O O . ASN A 1 704 ? 4.575 -26.369 -0.444 1.00 93.44 704 ASN A O 1
ATOM 5362 N N . ASP A 1 705 ? 3.727 -24.698 -1.684 1.00 89.94 705 ASP A N 1
ATOM 5363 C CA . ASP A 1 705 ? 2.491 -24.512 -0.905 1.00 89.94 705 ASP A CA 1
ATOM 5364 C C . ASP A 1 705 ? 1.369 -25.492 -1.325 1.00 89.94 705 ASP A C 1
ATOM 5366 O O . ASP A 1 705 ? 0.222 -25.359 -0.897 1.00 89.94 705 ASP A O 1
ATOM 5370 N N . ASN A 1 706 ? 1.668 -26.458 -2.202 1.00 89.94 706 ASN A N 1
ATOM 5371 C CA . ASN A 1 706 ? 0.717 -27.315 -2.920 1.00 89.94 706 ASN A CA 1
ATOM 5372 C C . ASN A 1 706 ? -0.283 -26.553 -3.817 1.00 89.94 706 ASN A C 1
ATOM 5374 O O . ASN A 1 706 ? -1.316 -27.104 -4.195 1.00 89.94 706 ASN A O 1
ATOM 5378 N N . LYS A 1 707 ? -0.007 -25.296 -4.191 1.00 91.44 707 LYS A N 1
ATOM 5379 C CA . LYS A 1 707 ? -0.935 -24.483 -4.994 1.00 91.44 707 LYS A CA 1
ATOM 5380 C C . LYS A 1 707 ? -0.788 -24.798 -6.483 1.00 91.44 707 LYS A C 1
ATOM 5382 O O . LYS A 1 707 ? 0.322 -24.801 -7.013 1.00 91.44 707 LYS A O 1
ATOM 5387 N N . SER A 1 708 ? -1.915 -25.037 -7.154 1.00 94.19 708 SER A N 1
ATOM 5388 C CA . SER A 1 708 ? -1.999 -25.226 -8.607 1.00 94.19 708 SER A CA 1
ATOM 5389 C C . SER A 1 708 ? -2.063 -23.890 -9.356 1.00 94.19 708 SER A C 1
ATOM 5391 O O . SER A 1 708 ? -2.446 -22.859 -8.796 1.00 94.19 708 SER A O 1
ATOM 5393 N N . ALA A 1 709 ? -1.764 -23.904 -10.660 1.00 94.62 709 ALA A N 1
ATOM 5394 C CA . ALA A 1 709 ? -1.892 -22.723 -11.520 1.00 94.62 709 ALA A CA 1
ATOM 5395 C C . ALA A 1 709 ? -3.323 -22.134 -11.516 1.00 94.62 709 ALA A C 1
ATOM 5397 O O . ALA A 1 709 ? -3.495 -20.913 -11.565 1.00 94.62 709 ALA A O 1
ATOM 5398 N N . LEU A 1 710 ? -4.355 -22.985 -11.406 1.00 95.62 710 LEU A N 1
ATOM 5399 C CA . LEU A 1 710 ? -5.754 -22.551 -11.321 1.00 95.62 710 LEU A CA 1
ATOM 5400 C C . LEU A 1 710 ? -6.049 -21.839 -9.991 1.00 95.62 710 LEU A C 1
ATOM 5402 O O . LEU A 1 710 ? -6.696 -20.793 -10.000 1.00 95.62 710 LEU A O 1
ATOM 5406 N N . LEU A 1 711 ? -5.526 -22.340 -8.867 1.00 94.38 711 LEU A N 1
ATOM 5407 C CA . LEU A 1 711 ? -5.691 -21.704 -7.556 1.00 94.38 711 LEU A CA 1
ATOM 5408 C C . LEU A 1 711 ? -4.964 -20.356 -7.479 1.00 94.38 711 LEU A C 1
ATOM 5410 O O . LEU A 1 711 ? -5.549 -19.367 -7.041 1.00 94.38 711 LEU A O 1
ATOM 5414 N N . LEU A 1 712 ? -3.717 -20.297 -7.959 1.00 94.94 712 LEU A N 1
ATOM 5415 C CA . LEU A 1 712 ? -2.912 -19.071 -7.980 1.00 94.94 712 LEU A CA 1
ATOM 5416 C C . LEU A 1 712 ? -3.566 -17.973 -8.832 1.00 94.94 712 LEU A C 1
ATOM 5418 O O . LEU A 1 712 ? -3.685 -16.831 -8.390 1.00 94.94 712 LEU A O 1
ATOM 5422 N N . SER A 1 713 ? -4.053 -18.323 -10.026 1.00 96.19 713 SER A N 1
ATOM 5423 C CA . SER A 1 713 ? -4.765 -17.375 -10.891 1.00 96.19 713 SER A CA 1
ATOM 5424 C C . SER A 1 713 ? -6.145 -16.979 -10.359 1.00 96.19 713 SER A C 1
ATOM 5426 O O . SER A 1 713 ? -6.541 -15.825 -10.523 1.00 96.19 713 SER A O 1
ATOM 5428 N N . SER A 1 714 ? -6.841 -17.880 -9.656 1.00 95.88 714 SER A N 1
ATOM 5429 C CA . SER A 1 714 ? -8.127 -17.568 -9.020 1.00 95.88 714 SER A CA 1
ATOM 5430 C C . SER A 1 714 ? -7.981 -16.621 -7.828 1.00 95.88 714 SER A C 1
ATOM 5432 O O . SER A 1 714 ? -8.771 -15.690 -7.694 1.00 95.88 714 SER A O 1
ATOM 5434 N N . ALA A 1 715 ? -6.946 -16.804 -7.000 1.00 95.31 715 ALA A N 1
ATOM 5435 C CA . ALA A 1 715 ? -6.609 -15.894 -5.903 1.00 95.31 715 ALA A CA 1
ATOM 5436 C C . ALA A 1 715 ? -6.130 -14.518 -6.409 1.00 95.31 715 ALA A C 1
ATOM 5438 O O . ALA A 1 715 ? -6.457 -13.488 -5.820 1.00 95.31 715 ALA A O 1
ATOM 5439 N N . GLY A 1 716 ? -5.390 -14.491 -7.524 1.00 94.38 716 GLY A N 1
ATOM 5440 C CA . GLY A 1 716 ? -4.910 -13.260 -8.161 1.00 94.38 716 GLY A CA 1
ATOM 5441 C C . GLY A 1 716 ? -5.961 -12.482 -8.965 1.00 94.38 716 GLY A C 1
ATOM 5442 O O . GLY A 1 716 ? -5.688 -11.352 -9.359 1.00 94.38 716 GLY A O 1
ATOM 5443 N N . GLY A 1 717 ? -7.147 -13.054 -9.209 1.00 96.31 717 GLY A N 1
ATOM 5444 C CA . GLY A 1 717 ? -8.213 -12.415 -9.995 1.00 96.31 717 GLY A CA 1
ATOM 5445 C C . GLY A 1 717 ? -8.005 -12.466 -11.512 1.00 96.31 717 GLY A C 1
ATOM 5446 O O . GLY A 1 717 ? -8.660 -11.737 -12.257 1.00 96.31 717 GLY A O 1
ATOM 5447 N N . HIS A 1 718 ? -7.094 -13.317 -11.990 1.00 97.12 718 HIS A N 1
ATOM 5448 C CA . HIS A 1 718 ? -6.591 -13.308 -13.366 1.00 97.12 718 HIS A CA 1
ATOM 5449 C C . HIS A 1 718 ? -7.553 -14.001 -14.337 1.00 97.12 718 HIS A C 1
ATOM 5451 O O . HIS A 1 718 ? -7.289 -15.104 -14.816 1.00 97.12 718 HIS A O 1
ATOM 5457 N N . GLU A 1 719 ? -8.677 -13.343 -14.631 1.00 96.44 719 GLU A N 1
ATOM 5458 C CA . GLU A 1 719 ? -9.805 -13.885 -15.403 1.00 96.44 719 GLU A CA 1
ATOM 5459 C C . GLU A 1 719 ? -9.376 -14.618 -16.688 1.00 96.44 719 GLU A C 1
ATOM 5461 O O . GLU A 1 719 ? -9.764 -15.766 -16.903 1.00 96.44 719 GLU A O 1
ATOM 5466 N N . ALA A 1 720 ? -8.537 -13.991 -17.522 1.00 96.38 720 ALA A N 1
ATOM 5467 C CA . ALA A 1 720 ? -8.067 -14.585 -18.773 1.00 96.38 720 ALA A CA 1
ATOM 5468 C C . ALA A 1 720 ? -7.281 -15.888 -18.535 1.00 96.38 720 ALA A C 1
ATOM 5470 O O . ALA A 1 720 ? -7.582 -16.906 -19.155 1.00 96.38 720 ALA A O 1
ATOM 5471 N N . VAL A 1 721 ? -6.350 -15.904 -17.574 1.00 97.12 721 VAL A N 1
ATOM 5472 C CA . VAL A 1 721 ? -5.606 -17.118 -17.196 1.00 97.12 721 VAL A CA 1
ATOM 5473 C C . VAL A 1 721 ? -6.559 -18.220 -16.727 1.00 97.12 721 VAL A C 1
ATOM 5475 O O . VAL A 1 721 ? -6.444 -19.356 -17.186 1.00 97.12 721 VAL A O 1
ATOM 5478 N N . VAL A 1 722 ? -7.533 -17.890 -15.874 1.00 96.62 722 VAL A N 1
ATOM 5479 C CA . VAL A 1 722 ? -8.544 -18.846 -15.394 1.00 96.62 722 VAL A CA 1
ATOM 5480 C C . VAL A 1 722 ? -9.348 -19.412 -16.570 1.00 96.62 722 VAL A C 1
ATOM 5482 O O . VAL A 1 722 ? -9.476 -20.631 -16.689 1.00 96.62 722 VAL A O 1
ATOM 5485 N N . GLN A 1 723 ? -9.811 -18.575 -17.508 1.00 96.19 723 GLN A N 1
ATOM 5486 C CA . GLN A 1 723 ? -10.472 -19.053 -18.728 1.00 96.19 723 GLN A CA 1
ATOM 5487 C C . GLN A 1 723 ? -9.577 -20.003 -19.544 1.00 96.19 723 GLN A C 1
ATOM 5489 O O . GLN A 1 723 ? -10.072 -20.986 -20.095 1.00 96.19 723 GLN A O 1
ATOM 5494 N N . HIS A 1 724 ? -8.278 -19.723 -19.651 1.00 95.94 724 HIS A N 1
ATOM 5495 C CA . HIS A 1 724 ? -7.352 -20.480 -20.498 1.00 95.94 724 HIS A CA 1
ATOM 5496 C C . HIS A 1 724 ? -7.013 -21.846 -19.875 1.00 95.94 724 HIS A C 1
ATOM 5498 O O . HIS A 1 724 ? -7.128 -22.874 -20.548 1.00 95.94 724 HIS A O 1
ATOM 5504 N N . LEU A 1 725 ? -6.745 -21.888 -18.566 1.00 95.25 725 LEU A N 1
ATOM 5505 C CA . LEU A 1 725 ? -6.561 -23.126 -17.799 1.00 95.25 725 LEU A CA 1
ATOM 5506 C C . LEU A 1 725 ? -7.821 -24.011 -17.815 1.00 95.25 725 LEU A C 1
ATOM 5508 O O . LEU A 1 725 ? -7.725 -25.222 -18.020 1.00 95.25 725 LEU A O 1
ATOM 5512 N N . LEU A 1 726 ? -9.016 -23.423 -17.679 1.00 93.19 726 LEU A N 1
ATOM 5513 C CA . LEU A 1 726 ? -10.283 -24.162 -17.760 1.00 93.19 726 LEU A CA 1
ATOM 5514 C C . LEU A 1 726 ? -10.545 -24.721 -19.172 1.00 93.19 726 LEU A C 1
ATOM 5516 O O . LEU A 1 726 ? -10.961 -25.874 -19.304 1.00 93.19 726 LEU A O 1
ATOM 5520 N N . ARG A 1 727 ? -10.243 -23.968 -20.243 1.00 93.31 727 ARG A N 1
ATOM 5521 C CA . ARG A 1 727 ? -10.295 -24.479 -21.634 1.00 93.31 727 ARG A CA 1
ATOM 5522 C C . ARG A 1 727 ? -9.331 -25.652 -21.843 1.00 93.31 727 ARG A C 1
ATOM 5524 O O . ARG A 1 727 ? -9.687 -26.615 -22.525 1.00 93.31 727 ARG A O 1
ATOM 5531 N N . ALA A 1 728 ? -8.149 -25.595 -21.228 1.00 92.88 728 ALA A N 1
ATOM 5532 C CA . ALA A 1 728 ? -7.149 -26.662 -21.245 1.00 92.88 728 ALA A CA 1
ATOM 5533 C C . ALA A 1 728 ? -7.465 -27.844 -20.302 1.00 92.88 728 ALA A C 1
ATOM 5535 O O . ALA A 1 728 ? -6.742 -28.838 -20.315 1.00 92.88 728 ALA A O 1
ATOM 5536 N N . ARG A 1 729 ? -8.587 -27.787 -19.564 1.00 89.94 729 ARG A N 1
ATOM 5537 C CA . ARG A 1 729 ? -9.070 -28.811 -18.617 1.00 89.94 729 ARG A CA 1
ATOM 5538 C C . ARG A 1 729 ? -8.177 -29.004 -17.385 1.00 89.94 729 ARG A C 1
ATOM 5540 O O . ARG A 1 729 ? -7.911 -30.140 -16.994 1.00 89.94 729 ARG A O 1
ATOM 5547 N N . ALA A 1 730 ? -7.753 -27.904 -16.762 1.00 89.25 730 ALA A N 1
ATOM 5548 C CA . ALA A 1 730 ? -7.261 -27.926 -15.384 1.00 89.25 730 ALA A CA 1
ATOM 5549 C C . ALA A 1 730 ? -8.258 -28.636 -14.445 1.00 89.25 730 ALA A C 1
ATOM 5551 O O . ALA A 1 730 ? -9.472 -28.531 -14.642 1.00 89.25 730 ALA A O 1
ATOM 5552 N N . ASP A 1 731 ? -7.753 -29.360 -13.442 1.00 83.62 731 ASP A N 1
ATOM 5553 C CA . ASP A 1 731 ? -8.615 -30.078 -12.502 1.00 83.62 731 ASP A CA 1
ATOM 5554 C C . ASP A 1 731 ? -9.349 -29.102 -11.570 1.00 83.62 731 ASP A C 1
ATOM 5556 O O . ASP A 1 731 ? -8.743 -28.257 -10.912 1.00 83.62 731 ASP A O 1
ATOM 5560 N N . THR A 1 732 ? -10.671 -29.238 -11.508 1.00 84.00 732 THR A N 1
ATOM 5561 C CA . THR A 1 732 ? -11.548 -28.496 -10.593 1.00 84.00 732 THR A CA 1
ATOM 5562 C C . THR A 1 732 ? -11.856 -29.284 -9.316 1.00 84.00 732 THR A C 1
ATOM 5564 O O . THR A 1 732 ? -12.569 -28.790 -8.443 1.00 84.00 732 THR A O 1
ATOM 5567 N N . SER A 1 733 ? -11.322 -30.503 -9.170 1.00 79.19 733 SER A N 1
ATOM 5568 C CA . SER A 1 733 ? -11.465 -31.323 -7.966 1.00 79.19 733 SER A CA 1
ATOM 5569 C C . SER A 1 733 ? -10.529 -30.884 -6.832 1.00 79.19 733 SER A C 1
ATOM 5571 O O . SER A 1 733 ? -9.464 -30.303 -7.042 1.00 79.19 733 SER A O 1
ATOM 5573 N N . LYS A 1 734 ? -10.887 -31.227 -5.589 1.00 67.56 734 LYS A N 1
ATOM 5574 C CA . LYS A 1 734 ? -10.042 -30.985 -4.405 1.00 67.56 734 LYS A CA 1
ATOM 5575 C C . LYS A 1 734 ? -8.725 -31.773 -4.385 1.00 67.56 734 LYS A C 1
ATOM 5577 O O . LYS A 1 734 ? -7.884 -31.491 -3.546 1.00 67.56 734 LYS A O 1
ATOM 5582 N N . ALA A 1 735 ? -8.499 -32.715 -5.306 1.00 62.62 735 ALA A N 1
ATOM 5583 C CA . ALA A 1 735 ? -7.242 -33.466 -5.367 1.00 62.62 735 ALA A CA 1
ATOM 5584 C C . ALA A 1 735 ? -6.026 -32.615 -5.796 1.00 62.62 735 ALA A C 1
ATOM 5586 O O . ALA A 1 735 ? -4.892 -33.045 -5.601 1.00 62.62 735 ALA A O 1
ATOM 5587 N N . GLN A 1 736 ? -6.258 -31.433 -6.383 1.00 62.12 736 GLN A N 1
ATOM 5588 C CA . GLN A 1 736 ? -5.229 -30.467 -6.814 1.00 62.12 736 GLN A CA 1
ATOM 5589 C C . GLN A 1 736 ? -5.558 -29.040 -6.328 1.00 62.12 736 GLN A C 1
ATOM 5591 O O . GLN A 1 736 ? -5.302 -28.047 -7.016 1.00 62.12 736 GLN A O 1
ATOM 5596 N N . ASN A 1 737 ? -6.219 -28.956 -5.166 1.00 69.88 737 ASN A N 1
ATOM 5597 C CA . ASN A 1 737 ? -6.815 -27.751 -4.575 1.00 69.88 737 ASN A CA 1
ATOM 5598 C C . ASN A 1 737 ? -7.783 -27.009 -5.529 1.00 69.88 737 ASN A C 1
ATOM 5600 O O . ASN A 1 737 ? -8.084 -25.825 -5.362 1.00 69.88 737 ASN A O 1
ATOM 5604 N N . GLY A 1 738 ? -8.297 -27.707 -6.550 1.00 63.72 738 GLY A N 1
ATOM 5605 C CA . GLY A 1 738 ? -9.226 -27.168 -7.541 1.00 63.72 738 GLY A CA 1
ATOM 5606 C C . GLY A 1 738 ? -10.525 -26.699 -6.893 1.00 63.72 738 GLY A C 1
ATOM 5607 O O . GLY A 1 738 ? -10.982 -25.601 -7.185 1.00 63.72 738 GLY A O 1
ATOM 5608 N N . GLY A 1 739 ? -11.050 -27.459 -5.924 1.00 67.00 739 GLY A N 1
ATOM 5609 C CA . GLY A 1 739 ? -12.224 -27.072 -5.128 1.00 67.00 739 GLY A CA 1
ATOM 5610 C C . GLY A 1 739 ? -12.054 -25.755 -4.358 1.00 67.00 739 GLY A C 1
ATOM 5611 O O . GLY A 1 739 ? -13.027 -25.028 -4.160 1.00 67.00 739 GLY A O 1
ATOM 5612 N N . ASP A 1 740 ? -10.819 -25.406 -4.001 1.00 86.75 740 ASP A N 1
ATOM 5613 C CA . ASP A 1 740 ? -10.499 -24.235 -3.182 1.00 86.75 740 ASP A CA 1
ATOM 5614 C C . ASP A 1 740 ? -10.305 -22.969 -4.033 1.00 86.75 740 ASP A C 1
ATOM 5616 O O . ASP A 1 740 ? -10.242 -21.858 -3.509 1.00 86.75 740 ASP A O 1
ATOM 5620 N N . CYS A 1 741 ? -10.304 -23.097 -5.365 1.00 92.62 741 CYS A N 1
ATOM 5621 C CA . CYS A 1 741 ? -10.215 -21.963 -6.285 1.00 92.62 741 CYS A CA 1
ATOM 5622 C C . CYS A 1 741 ? -11.398 -20.992 -6.117 1.00 92.62 741 CYS A C 1
ATOM 5624 O O . CYS A 1 741 ? -11.212 -19.777 -6.179 1.00 92.62 741 CYS A O 1
ATOM 5626 N N . LEU A 1 742 ? -12.605 -21.510 -5.847 1.00 94.88 742 LEU A N 1
ATOM 5627 C CA . LEU A 1 742 ? -13.800 -20.690 -5.608 1.00 94.88 742 LEU A CA 1
ATOM 5628 C C . LEU A 1 742 ? -13.805 -20.079 -4.198 1.00 94.88 742 LEU A C 1
ATOM 5630 O O . LEU A 1 742 ? -14.313 -18.974 -4.028 1.00 94.88 742 LEU A O 1
ATOM 5634 N N . LEU A 1 743 ? -13.199 -20.751 -3.210 1.00 93.50 743 LEU A N 1
ATOM 5635 C CA . LEU A 1 743 ? -12.938 -20.178 -1.886 1.00 93.50 743 LEU A CA 1
ATOM 5636 C C . LEU A 1 743 ? -11.977 -18.988 -2.004 1.00 93.50 743 LEU A C 1
ATOM 5638 O O . LEU A 1 743 ? -12.319 -17.894 -1.567 1.00 93.50 743 LEU A O 1
ATOM 5642 N N . ALA A 1 744 ? -10.838 -19.161 -2.679 1.00 94.38 744 ALA A N 1
ATOM 5643 C CA . ALA A 1 744 ? -9.844 -18.107 -2.875 1.00 94.38 744 ALA A CA 1
ATOM 5644 C C . ALA A 1 744 ? -10.374 -16.926 -3.709 1.00 94.38 744 ALA A C 1
ATOM 5646 O O . ALA A 1 744 ? -10.143 -15.769 -3.354 1.00 94.38 744 ALA A O 1
ATOM 5647 N N . ALA A 1 745 ? -11.131 -17.191 -4.781 1.00 96.69 745 ALA A N 1
ATOM 5648 C CA . ALA A 1 745 ? -11.791 -16.141 -5.559 1.00 96.69 745 ALA A CA 1
ATOM 5649 C C . ALA A 1 745 ? -12.819 -15.362 -4.718 1.00 96.69 745 ALA A C 1
ATOM 5651 O O . ALA A 1 745 ? -12.933 -14.144 -4.859 1.00 96.69 745 ALA A O 1
ATOM 5652 N N . ALA A 1 746 ? -13.537 -16.042 -3.817 1.00 96.69 746 ALA A N 1
ATOM 5653 C CA . ALA A 1 746 ? -14.514 -15.415 -2.933 1.00 96.69 746 ALA A CA 1
ATOM 5654 C C . ALA A 1 746 ? -13.888 -14.657 -1.752 1.00 96.69 746 ALA A C 1
ATOM 5656 O O . ALA A 1 746 ? -14.422 -13.627 -1.352 1.00 96.69 746 ALA A O 1
ATOM 5657 N N . GLU A 1 747 ? -12.747 -15.116 -1.234 1.00 95.81 747 GLU A N 1
ATOM 5658 C CA . GLU A 1 747 ? -11.979 -14.438 -0.182 1.00 95.81 747 GLU A CA 1
ATOM 5659 C C . GLU A 1 747 ? -11.306 -13.142 -0.673 1.00 95.81 747 GLU A C 1
ATOM 5661 O O . GLU A 1 747 ? -11.085 -12.228 0.117 1.00 95.81 747 GLU A O 1
ATOM 5666 N N . ASN A 1 748 ? -10.983 -13.059 -1.968 1.00 95.88 748 ASN A N 1
ATOM 5667 C CA . ASN A 1 748 ? -10.302 -11.908 -2.575 1.00 95.88 748 ASN A CA 1
ATOM 5668 C C . ASN A 1 748 ? -11.233 -11.028 -3.441 1.00 95.88 748 ASN A C 1
ATOM 5670 O O . ASN A 1 748 ? -10.779 -10.057 -4.042 1.00 95.88 748 ASN A O 1
ATOM 5674 N N . GLY A 1 749 ? -12.533 -11.344 -3.496 1.00 96.56 749 GLY A N 1
ATOM 5675 C CA . GLY A 1 749 ? -13.559 -10.486 -4.104 1.00 96.56 749 GLY A CA 1
ATOM 5676 C C . GLY A 1 749 ? -13.693 -10.568 -5.627 1.00 96.56 749 GLY A C 1
ATOM 5677 O O . GLY A 1 749 ? -14.308 -9.693 -6.235 1.00 96.56 749 GLY A O 1
ATOM 5678 N N . HIS A 1 750 ? -13.152 -11.607 -6.263 1.00 97.56 750 HIS A N 1
ATOM 5679 C CA . HIS A 1 750 ? -13.039 -11.702 -7.722 1.00 97.56 750 HIS A CA 1
ATOM 5680 C C . HIS A 1 750 ? -14.326 -12.215 -8.387 1.00 97.56 750 HIS A C 1
ATOM 5682 O O . HIS A 1 750 ? -14.380 -13.346 -8.874 1.00 97.56 750 HIS A O 1
ATOM 5688 N N . THR A 1 751 ? -15.369 -11.377 -8.441 1.00 97.25 751 THR A N 1
ATOM 5689 C CA . THR A 1 751 ? -16.716 -11.721 -8.954 1.00 97.25 751 THR A CA 1
ATOM 5690 C C . THR A 1 751 ? -16.704 -12.432 -10.318 1.00 97.25 751 THR A C 1
ATOM 5692 O O . THR A 1 751 ? -17.408 -13.424 -10.499 1.00 97.25 751 THR A O 1
ATOM 5695 N N . LEU A 1 752 ? -15.882 -11.977 -11.274 1.00 97.12 752 LEU A N 1
ATOM 5696 C CA . LEU A 1 752 ? -15.807 -12.569 -12.622 1.00 97.12 752 LEU A CA 1
ATOM 5697 C C . LEU A 1 752 ? -15.132 -13.951 -12.631 1.00 97.12 752 LEU A C 1
ATOM 5699 O O . LEU A 1 752 ? -15.600 -14.866 -13.308 1.00 97.12 752 LEU A O 1
ATOM 5703 N N . VAL A 1 753 ? -14.078 -14.134 -11.830 1.00 97.50 753 VAL A N 1
ATOM 5704 C CA . VAL A 1 753 ? -13.433 -15.442 -11.637 1.00 97.50 753 VAL A CA 1
ATOM 5705 C C . VAL A 1 753 ? -14.404 -16.416 -10.973 1.00 97.50 753 VAL A C 1
ATOM 5707 O O . VAL A 1 753 ? -14.556 -17.539 -11.450 1.00 97.50 753 VAL A O 1
ATOM 5710 N N . ALA A 1 754 ? -15.110 -15.990 -9.923 1.00 96.56 754 ALA A N 1
ATOM 5711 C CA . ALA A 1 754 ? -16.097 -16.825 -9.245 1.00 96.56 754 ALA A CA 1
ATOM 5712 C C . ALA A 1 754 ? -17.197 -17.315 -10.211 1.00 96.56 754 ALA A C 1
ATOM 5714 O O . ALA A 1 754 ? -17.524 -18.501 -10.211 1.00 96.56 754 ALA A O 1
ATOM 5715 N N . ASP A 1 755 ? -17.711 -16.450 -11.092 1.00 96.81 755 ASP A N 1
ATOM 5716 C CA . ASP A 1 755 ? -18.717 -16.820 -12.100 1.00 96.81 755 ASP A CA 1
ATOM 5717 C C . ASP A 1 755 ? -18.171 -17.852 -13.109 1.00 96.81 755 ASP A C 1
ATOM 5719 O O . ASP A 1 755 ? -18.835 -18.845 -13.413 1.00 96.81 755 ASP A O 1
ATOM 5723 N N . LEU A 1 756 ? -16.927 -17.691 -13.574 1.00 96.19 756 LEU A N 1
ATOM 5724 C CA . LEU A 1 756 ? -16.268 -18.666 -14.453 1.00 96.19 756 LEU A CA 1
ATOM 5725 C C . LEU A 1 756 ? -16.067 -20.033 -13.788 1.00 96.19 756 LEU A C 1
ATOM 5727 O O . LEU A 1 756 ? -16.355 -21.059 -14.406 1.00 96.19 756 LEU A O 1
ATOM 5731 N N . LEU A 1 757 ? -15.610 -20.056 -12.535 1.00 95.00 757 LEU A N 1
ATOM 5732 C CA . LEU A 1 757 ? -15.390 -21.282 -11.764 1.00 95.00 757 LEU A CA 1
ATOM 5733 C C . LEU A 1 757 ? -16.708 -22.032 -11.502 1.00 95.00 757 LEU A C 1
ATOM 5735 O O . LEU A 1 757 ? -16.788 -23.249 -11.690 1.00 95.00 757 LEU A O 1
ATOM 5739 N N . ILE A 1 758 ? -17.779 -21.309 -11.160 1.00 94.31 758 ILE A N 1
ATOM 5740 C CA . ILE A 1 758 ? -19.127 -21.877 -10.998 1.00 94.31 758 ILE A CA 1
ATOM 5741 C C . ILE A 1 758 ? -19.636 -22.447 -12.332 1.00 94.31 758 ILE A C 1
ATOM 5743 O O . ILE A 1 758 ? -20.130 -23.576 -12.377 1.00 94.31 758 ILE A O 1
ATOM 5747 N N . ARG A 1 759 ? -19.460 -21.724 -13.448 1.00 93.56 759 ARG A N 1
ATOM 5748 C CA . ARG A 1 759 ? -19.822 -22.205 -14.798 1.00 93.56 759 ARG A CA 1
ATOM 5749 C C . ARG A 1 759 ? -18.997 -23.411 -15.257 1.00 93.56 759 ARG A C 1
ATOM 5751 O O . ARG A 1 759 ? -19.489 -24.189 -16.073 1.00 93.56 759 ARG A O 1
ATOM 5758 N N . ALA A 1 760 ? -17.788 -23.596 -14.728 1.00 91.31 760 ALA A N 1
ATOM 5759 C CA . ALA A 1 760 ? -16.972 -24.793 -14.939 1.00 91.31 760 ALA A CA 1
ATOM 5760 C C . ALA A 1 760 ? -17.450 -26.023 -14.135 1.00 91.31 760 ALA A C 1
ATOM 5762 O O . ALA A 1 760 ? -16.909 -27.114 -14.312 1.00 91.31 760 ALA A O 1
ATOM 5763 N N . GLY A 1 761 ? -18.474 -25.876 -13.285 1.00 88.62 761 GLY A N 1
ATOM 5764 C CA . GLY A 1 761 ? -19.086 -26.966 -12.520 1.00 88.62 761 GLY A CA 1
ATOM 5765 C C . GLY A 1 761 ? -18.581 -27.107 -11.082 1.00 88.62 761 GLY A C 1
ATOM 5766 O O . GLY A 1 761 ? -18.910 -28.098 -10.422 1.00 88.62 761 GLY A O 1
ATOM 5767 N N . MET A 1 762 ? -17.807 -26.141 -10.576 1.00 91.00 762 MET A N 1
ATOM 5768 C CA . MET A 1 762 ? -17.402 -26.128 -9.169 1.00 91.00 762 MET A CA 1
ATOM 5769 C C . MET A 1 762 ? -18.607 -25.985 -8.234 1.00 91.00 762 MET A C 1
ATOM 5771 O O . MET A 1 762 ? -19.579 -25.292 -8.534 1.00 91.00 762 MET A O 1
ATOM 5775 N N . GLN A 1 763 ? -18.544 -26.656 -7.085 1.00 90.00 763 GLN A N 1
ATOM 5776 C CA . GLN A 1 763 ? -19.658 -26.709 -6.143 1.00 90.00 763 GLN A CA 1
ATOM 5777 C C . GLN A 1 763 ? -19.673 -25.470 -5.240 1.00 90.00 763 GLN A C 1
ATOM 5779 O O . GLN A 1 763 ? -18.750 -25.220 -4.474 1.00 90.00 763 GLN A O 1
ATOM 5784 N N . VAL A 1 764 ? -20.765 -24.707 -5.304 1.00 92.88 764 VAL A N 1
ATOM 5785 C CA . VAL A 1 764 ? -20.947 -23.418 -4.602 1.00 92.88 764 VAL A CA 1
ATOM 5786 C C . VAL A 1 764 ? -20.906 -23.548 -3.069 1.00 92.88 764 VAL A C 1
ATOM 5788 O O . VAL A 1 764 ? -20.594 -22.584 -2.373 1.00 92.88 764 VAL A O 1
ATOM 5791 N N . ASN A 1 765 ? -21.215 -24.738 -2.545 1.00 92.38 765 ASN A N 1
ATOM 5792 C CA . ASN A 1 765 ? -21.357 -25.027 -1.112 1.00 92.38 765 ASN A CA 1
ATOM 5793 C C . ASN A 1 765 ? -20.238 -25.923 -0.546 1.00 92.38 765 ASN A C 1
ATOM 5795 O O . ASN A 1 765 ? -20.329 -26.355 0.607 1.00 92.38 765 ASN A O 1
ATOM 5799 N N . ASP A 1 766 ? -19.206 -26.219 -1.343 1.00 89.81 766 ASP A N 1
ATOM 5800 C CA . ASP A 1 766 ? -18.026 -26.958 -0.889 1.00 89.81 766 ASP A CA 1
ATOM 5801 C C . ASP A 1 766 ? -17.280 -26.165 0.193 1.00 89.81 766 ASP A C 1
ATOM 5803 O O . ASP A 1 766 ? -17.140 -24.951 0.085 1.00 89.81 766 ASP A O 1
ATOM 5807 N N . VAL A 1 767 ? -16.784 -26.856 1.223 1.00 89.75 767 VAL A N 1
ATOM 5808 C CA . VAL A 1 767 ? -16.124 -26.236 2.387 1.00 89.75 767 VAL A CA 1
ATOM 5809 C C . VAL A 1 767 ? -14.620 -26.497 2.446 1.00 89.75 767 VAL A C 1
ATOM 5811 O O . VAL A 1 767 ? -14.158 -27.526 1.947 1.00 89.75 767 VAL A O 1
ATOM 5814 N N . ASP A 1 768 ? -13.884 -25.595 3.092 1.00 87.81 768 ASP A N 1
ATOM 5815 C CA . ASP A 1 768 ? -12.516 -25.837 3.566 1.00 87.81 768 ASP A CA 1
ATOM 5816 C C . ASP A 1 768 ? -12.472 -26.827 4.756 1.00 87.81 768 ASP A C 1
ATOM 5818 O O . ASP A 1 768 ? -13.495 -27.376 5.180 1.00 87.81 768 ASP A O 1
ATOM 5822 N N . GLU A 1 769 ? -11.282 -27.058 5.321 1.00 85.44 769 GLU A N 1
ATOM 5823 C CA . GLU A 1 769 ? -11.100 -27.922 6.501 1.00 85.44 769 GLU A CA 1
ATOM 5824 C C . GLU A 1 769 ? -11.851 -27.406 7.750 1.00 85.44 769 GLU A C 1
ATOM 5826 O O . GLU A 1 769 ? -12.308 -28.202 8.574 1.00 85.44 769 GLU A O 1
ATOM 5831 N N . GLY A 1 770 ? -12.045 -26.087 7.873 1.00 85.12 770 GLY A N 1
ATOM 5832 C CA . GLY A 1 770 ? -12.793 -25.447 8.961 1.00 85.12 770 GLY A CA 1
ATOM 5833 C C . GLY A 1 770 ? -14.320 -25.517 8.810 1.00 85.12 770 GLY A C 1
ATOM 5834 O O . GLY A 1 770 ? -15.051 -25.245 9.766 1.00 85.12 770 GLY A O 1
ATOM 5835 N N . GLY A 1 771 ? -14.827 -25.903 7.637 1.00 89.62 771 GLY A N 1
ATOM 5836 C CA . GLY A 1 771 ? -16.258 -25.930 7.326 1.00 89.62 771 GLY A CA 1
ATOM 5837 C C . GLY A 1 771 ? -16.798 -24.641 6.702 1.00 89.62 771 GLY A C 1
ATOM 5838 O O . GLY A 1 771 ? -18.014 -24.480 6.593 1.00 89.62 771 GLY A O 1
ATOM 5839 N N . ALA A 1 772 ? -15.934 -23.713 6.290 1.00 92.06 772 ALA A N 1
ATOM 5840 C CA . ALA A 1 772 ? -16.342 -22.493 5.611 1.00 92.06 772 ALA A CA 1
ATOM 5841 C C . ALA A 1 772 ? -16.488 -22.728 4.100 1.00 92.06 772 ALA A C 1
ATOM 5843 O O . ALA A 1 772 ? -15.550 -23.115 3.412 1.00 92.06 772 ALA A O 1
ATOM 5844 N N . ALA A 1 773 ? -17.693 -22.481 3.583 1.00 94.25 773 ALA A N 1
ATOM 5845 C CA . ALA A 1 773 ? -17.982 -22.412 2.145 1.00 94.25 773 ALA A CA 1
ATOM 5846 C C . ALA A 1 773 ? -17.671 -21.009 1.573 1.00 94.25 773 ALA A C 1
ATOM 5848 O O . ALA A 1 773 ? -17.718 -20.051 2.352 1.00 94.25 773 ALA A O 1
ATOM 5849 N N . PRO A 1 774 ? -17.468 -20.837 0.244 1.00 95.62 774 PRO A N 1
ATOM 5850 C CA . PRO A 1 774 ? -17.144 -19.559 -0.411 1.00 95.62 774 PRO A CA 1
ATOM 5851 C C . PRO A 1 774 ? -17.959 -18.350 0.056 1.00 95.62 774 PRO A C 1
ATOM 5853 O O . PRO A 1 774 ? -17.421 -17.256 0.212 1.00 95.62 774 PRO A O 1
ATOM 5856 N N . ILE A 1 775 ? -19.249 -18.547 0.342 1.00 96.25 775 ILE A N 1
ATOM 5857 C CA . ILE A 1 775 ? -20.124 -17.475 0.819 1.00 96.25 775 ILE A CA 1
ATOM 5858 C C . ILE A 1 775 ? -19.702 -16.916 2.185 1.00 96.25 775 ILE A C 1
ATOM 5860 O O . ILE A 1 775 ? -19.812 -15.715 2.396 1.00 96.25 775 ILE A O 1
ATOM 5864 N N . HIS A 1 776 ? -19.153 -17.734 3.087 1.00 95.56 776 HIS A N 1
ATOM 5865 C CA . HIS A 1 776 ? -18.642 -17.257 4.374 1.00 95.56 776 HIS A CA 1
ATOM 5866 C C . HIS A 1 776 ? -17.412 -16.371 4.182 1.00 95.56 776 HIS A C 1
ATOM 5868 O O . HIS A 1 776 ? -17.318 -15.342 4.842 1.00 95.56 776 HIS A O 1
ATOM 5874 N N . MET A 1 777 ? -16.518 -16.722 3.250 1.00 95.38 777 MET A N 1
ATOM 5875 C CA . MET A 1 777 ? -15.339 -15.909 2.929 1.00 95.38 777 MET A CA 1
ATOM 5876 C C . MET A 1 777 ? -15.738 -14.583 2.275 1.00 95.38 777 MET A C 1
ATOM 5878 O O . MET A 1 777 ? -15.311 -13.528 2.736 1.00 95.38 777 MET A O 1
ATOM 5882 N N . ALA A 1 778 ? -16.641 -14.607 1.288 1.00 97.19 778 ALA A N 1
ATOM 5883 C CA . ALA A 1 778 ? -17.170 -13.385 0.680 1.00 97.19 778 ALA A CA 1
ATOM 5884 C C . ALA A 1 778 ? -17.904 -12.488 1.699 1.00 97.19 778 ALA A C 1
ATOM 5886 O O . ALA A 1 778 ? -17.748 -11.269 1.670 1.00 97.19 778 ALA A O 1
ATOM 5887 N N . CYS A 1 779 ? -18.664 -13.073 2.632 1.00 97.19 779 CYS A N 1
ATOM 5888 C CA . CYS A 1 779 ? -19.304 -12.344 3.728 1.00 97.19 779 CYS A CA 1
ATOM 5889 C C . CYS A 1 779 ? -18.279 -11.747 4.707 1.00 97.19 779 CYS A C 1
ATOM 5891 O O . CYS A 1 779 ? -18.354 -10.554 4.991 1.00 97.19 779 CYS A O 1
ATOM 5893 N N . PHE A 1 780 ? -17.303 -12.537 5.166 1.00 96.12 780 PHE A N 1
ATOM 5894 C CA . PHE A 1 780 ? -16.272 -12.132 6.132 1.00 96.12 780 PHE A CA 1
ATOM 5895 C C . PHE A 1 780 ? -15.264 -11.111 5.586 1.00 96.12 780 PHE A C 1
ATOM 5897 O O . PHE A 1 780 ? -14.619 -10.412 6.358 1.00 96.12 780 PHE A O 1
ATOM 5904 N N . LYS A 1 781 ? -15.147 -11.000 4.259 1.00 97.00 781 LYS A N 1
ATOM 5905 C CA . LYS A 1 781 ? -14.298 -10.018 3.562 1.00 97.00 781 LYS A CA 1
ATOM 5906 C C . LYS A 1 781 ? -15.098 -8.864 2.932 1.00 97.00 781 LYS A C 1
ATOM 5908 O O . LYS A 1 781 ? -14.528 -7.964 2.323 1.00 97.00 781 LYS A O 1
ATOM 5913 N N . GLY A 1 782 ? -16.428 -8.886 3.067 1.00 96.62 782 GLY A N 1
ATOM 5914 C CA . GLY A 1 782 ? -17.327 -7.795 2.673 1.00 96.62 782 GLY A CA 1
ATOM 5915 C C . GLY A 1 782 ? -17.645 -7.708 1.178 1.00 96.62 782 GLY A C 1
ATOM 5916 O O . GLY A 1 782 ? -18.231 -6.721 0.731 1.00 96.62 782 GLY A O 1
ATOM 5917 N N . HIS A 1 783 ? -17.308 -8.735 0.399 1.00 97.88 783 HIS A N 1
ATOM 5918 C CA . HIS A 1 783 ? -17.448 -8.781 -1.057 1.00 97.88 783 HIS A CA 1
ATOM 5919 C C . HIS A 1 783 ? -18.901 -9.044 -1.494 1.00 97.88 783 HIS A C 1
ATOM 5921 O O . HIS A 1 783 ? -19.249 -10.110 -2.003 1.00 97.88 783 HIS A O 1
ATOM 5927 N N . SER A 1 784 ? -19.765 -8.048 -1.289 1.00 97.00 784 SER A N 1
ATOM 5928 C CA . SER A 1 784 ? -21.219 -8.111 -1.509 1.00 97.00 784 SER A CA 1
ATOM 5929 C C . SER A 1 784 ? -21.641 -8.570 -2.913 1.00 97.00 784 SER A C 1
ATOM 5931 O O . SER A 1 784 ? -22.616 -9.312 -3.028 1.00 97.00 784 SER A O 1
ATOM 5933 N N . GLU A 1 785 ? -20.902 -8.211 -3.968 1.00 97.38 785 GLU A N 1
ATOM 5934 C CA . GLU A 1 785 ? -21.154 -8.701 -5.334 1.00 97.38 785 GLU A CA 1
ATOM 5935 C C . GLU A 1 785 ? -20.961 -10.217 -5.458 1.00 97.38 785 GLU A C 1
ATOM 5937 O O . GLU A 1 785 ? -21.786 -10.905 -6.064 1.00 97.38 785 GLU A O 1
ATOM 5942 N N . VAL A 1 786 ? -19.902 -10.752 -4.841 1.00 97.75 786 VAL A N 1
ATOM 5943 C CA . VAL A 1 786 ? -19.637 -12.193 -4.799 1.00 97.75 786 VAL A CA 1
ATOM 5944 C C . VAL A 1 786 ? -20.704 -12.900 -3.965 1.00 97.75 786 VAL A C 1
ATOM 5946 O O . VAL A 1 786 ? -21.195 -13.947 -4.374 1.00 97.75 786 VAL A O 1
ATOM 5949 N N . VAL A 1 787 ? -21.133 -12.314 -2.842 1.00 97.62 787 VAL A N 1
ATOM 5950 C CA . VAL A 1 787 ? -22.257 -12.840 -2.046 1.00 97.62 787 VAL A CA 1
ATOM 5951 C C . VAL A 1 787 ? -23.542 -12.907 -2.890 1.00 97.62 787 VAL A C 1
ATOM 5953 O O . VAL A 1 787 ? -24.236 -13.925 -2.873 1.00 97.62 787 VAL A O 1
ATOM 5956 N N . GLU A 1 788 ? -23.850 -11.873 -3.681 1.00 96.88 788 GLU A N 1
ATOM 5957 C CA . GLU A 1 788 ? -25.033 -11.858 -4.554 1.00 96.88 788 GLU A CA 1
ATOM 5958 C C . GLU A 1 788 ? -24.931 -12.889 -5.695 1.00 96.88 788 GLU A C 1
ATOM 5960 O O . GLU A 1 788 ? -25.915 -13.563 -6.012 1.00 96.88 788 GLU A O 1
ATOM 5965 N N . LEU A 1 789 ? -23.745 -13.052 -6.291 1.00 97.44 789 LEU A N 1
ATOM 5966 C CA . LEU A 1 789 ? -23.459 -14.093 -7.282 1.00 97.44 789 LEU A CA 1
ATOM 5967 C C . LEU A 1 789 ? -23.646 -15.497 -6.690 1.00 97.44 789 LEU A C 1
ATOM 5969 O O . LEU A 1 789 ? -24.390 -16.301 -7.247 1.00 97.44 789 LEU A O 1
ATOM 5973 N N . LEU A 1 790 ? -23.029 -15.780 -5.541 1.00 96.75 790 LEU A N 1
ATOM 5974 C CA . LEU A 1 790 ? -23.108 -17.081 -4.877 1.00 96.75 790 LEU A CA 1
ATOM 5975 C C . LEU A 1 790 ? -24.560 -17.442 -4.523 1.00 96.75 790 LEU A C 1
ATOM 5977 O O . LEU A 1 790 ? -24.974 -18.580 -4.753 1.00 96.75 790 LEU A O 1
ATOM 5981 N N . PHE A 1 791 ? -25.380 -16.486 -4.068 1.00 95.25 791 PHE A N 1
ATOM 5982 C CA . PHE A 1 791 ? -26.818 -16.721 -3.879 1.00 95.25 791 PHE A CA 1
ATOM 5983 C C . PHE A 1 791 ? -27.561 -17.025 -5.185 1.00 95.25 791 PHE A C 1
ATOM 5985 O O . PHE A 1 791 ? -28.342 -17.978 -5.220 1.00 95.25 791 PHE A O 1
ATOM 5992 N N . LYS A 1 792 ? -27.302 -16.283 -6.272 1.00 95.12 792 LYS A N 1
ATOM 5993 C CA . LYS A 1 792 ? -27.870 -16.584 -7.605 1.00 95.12 792 LYS A CA 1
ATOM 5994 C C . LYS A 1 792 ? -27.481 -17.982 -8.101 1.00 95.12 792 LYS A C 1
ATOM 5996 O O . LYS A 1 792 ? -28.250 -18.598 -8.835 1.00 95.12 792 LYS A O 1
ATOM 6001 N N . SER A 1 793 ? -26.324 -18.486 -7.676 1.00 95.00 793 SER A N 1
ATOM 6002 C CA . SER A 1 793 ? -25.801 -19.816 -8.002 1.00 95.00 793 SER A CA 1
ATOM 6003 C C . SER A 1 793 ? -26.199 -20.926 -7.014 1.00 95.00 793 SER A C 1
ATOM 6005 O O . SER A 1 793 ? -25.815 -22.074 -7.222 1.00 95.00 793 SER A O 1
ATOM 6007 N N . GLY A 1 794 ? -26.993 -20.634 -5.975 1.00 93.50 794 GLY A N 1
ATOM 6008 C CA . GLY A 1 794 ? -27.521 -21.644 -5.047 1.00 93.50 794 GLY A CA 1
ATOM 6009 C C . GLY A 1 794 ? -26.706 -21.870 -3.766 1.00 93.50 794 GLY A C 1
ATOM 6010 O O . GLY A 1 794 ? -26.711 -22.981 -3.228 1.00 93.50 794 GLY A O 1
ATOM 6011 N N . ALA A 1 795 ? -26.013 -20.845 -3.264 1.00 94.00 795 ALA A N 1
ATOM 6012 C CA . ALA A 1 795 ? -25.374 -20.885 -1.950 1.00 94.00 795 ALA A CA 1
ATOM 6013 C C . ALA A 1 795 ? -26.392 -21.035 -0.801 1.00 94.00 795 ALA A C 1
ATOM 6015 O O . ALA A 1 795 ? -27.435 -20.374 -0.776 1.00 94.00 795 ALA A O 1
ATOM 6016 N N . VAL A 1 796 ? -26.080 -21.882 0.182 1.00 92.12 796 VAL A N 1
ATOM 6017 C CA . VAL A 1 796 ? -26.961 -22.181 1.317 1.00 92.12 796 VAL A CA 1
ATOM 6018 C C . VAL A 1 796 ? -26.805 -21.116 2.406 1.00 92.12 796 VAL A C 1
ATOM 6020 O O . VAL A 1 796 ? -25.867 -21.134 3.200 1.00 92.12 796 VAL A O 1
ATOM 6023 N N . ALA A 1 797 ? -27.785 -20.212 2.482 1.00 88.19 797 ALA A N 1
ATOM 6024 C CA . ALA A 1 797 ? -27.824 -19.078 3.416 1.00 88.19 797 ALA A CA 1
ATOM 6025 C C . ALA A 1 797 ? -27.705 -19.435 4.911 1.00 88.19 797 ALA A C 1
ATOM 6027 O O . ALA A 1 797 ? -27.422 -18.559 5.719 1.00 88.19 797 ALA A O 1
ATOM 6028 N N . THR A 1 798 ? -27.967 -20.692 5.277 1.00 86.25 798 THR A N 1
ATOM 6029 C CA . THR A 1 798 ? -27.996 -21.203 6.659 1.00 86.25 798 THR A CA 1
ATOM 6030 C C . THR A 1 798 ? -26.950 -22.297 6.909 1.00 86.25 798 THR A C 1
ATOM 6032 O O . THR A 1 798 ? -27.063 -23.049 7.878 1.00 86.25 798 THR A O 1
ATOM 6035 N N . GLN A 1 799 ? -25.964 -22.446 6.016 1.00 89.81 799 GLN A N 1
ATOM 6036 C CA . GLN A 1 799 ? -24.790 -23.288 6.263 1.00 89.81 799 GLN A CA 1
ATOM 6037 C C . GLN A 1 799 ? -24.000 -22.708 7.448 1.00 89.81 799 GLN A C 1
ATOM 6039 O O . GLN A 1 799 ? -24.152 -21.531 7.773 1.00 89.81 799 GLN A O 1
ATOM 6044 N N . ARG A 1 800 ? -23.218 -23.536 8.148 1.00 91.81 800 ARG A N 1
ATOM 6045 C CA . ARG A 1 800 ? -22.481 -23.118 9.347 1.00 91.81 800 ARG A CA 1
ATOM 6046 C C . ARG A 1 800 ? -21.071 -23.691 9.355 1.00 91.81 800 ARG A C 1
ATOM 6048 O O . ARG A 1 800 ? -20.896 -24.876 9.081 1.00 91.81 800 ARG A O 1
ATOM 6055 N N . ILE A 1 801 ? -20.106 -22.850 9.716 1.00 91.25 801 ILE A N 1
ATOM 6056 C CA . ILE A 1 801 ? -18.701 -23.222 9.937 1.00 91.25 801 ILE A CA 1
ATOM 6057 C C . ILE A 1 801 ? -18.620 -24.156 11.157 1.00 91.25 801 ILE A C 1
ATOM 6059 O O . ILE A 1 801 ? -19.313 -23.913 12.149 1.00 91.25 801 ILE A O 1
ATOM 6063 N N . HIS A 1 802 ? -17.801 -25.214 11.098 1.00 83.31 802 HIS A N 1
ATOM 6064 C CA . HIS A 1 802 ? -17.925 -26.384 11.978 1.00 83.31 802 HIS A CA 1
ATOM 6065 C C . HIS A 1 802 ? -17.831 -26.059 13.479 1.00 83.31 802 HIS A C 1
ATOM 6067 O O . HIS A 1 802 ? -18.789 -26.289 14.215 1.00 83.31 802 HIS A O 1
ATOM 6073 N N . GLU A 1 803 ? -16.693 -25.538 13.944 1.00 82.62 803 GLU A N 1
ATOM 6074 C CA . GLU A 1 803 ? -16.428 -25.384 15.386 1.00 82.62 803 GLU A CA 1
ATOM 6075 C C . GLU A 1 803 ? -17.080 -24.134 15.993 1.00 82.62 803 GLU A C 1
ATOM 6077 O O . GLU A 1 803 ? -17.469 -24.127 17.160 1.00 82.62 803 GLU A O 1
ATOM 6082 N N . ILE A 1 804 ? -17.219 -23.070 15.197 1.00 86.31 804 ILE A N 1
ATOM 6083 C CA . ILE A 1 804 ? -17.710 -21.760 15.654 1.00 86.31 804 ILE A CA 1
ATOM 6084 C C . ILE A 1 804 ? -19.214 -21.551 15.415 1.00 86.31 804 ILE A C 1
ATOM 6086 O O . ILE A 1 804 ? -19.792 -20.606 15.950 1.00 86.31 804 ILE A O 1
ATOM 6090 N N . GLY A 1 805 ? -19.871 -22.408 14.625 1.00 90.31 805 GLY A N 1
ATOM 6091 C CA . GLY A 1 805 ? -21.318 -22.372 14.370 1.00 90.31 805 GLY A CA 1
ATOM 6092 C C . GLY A 1 805 ? -21.825 -21.152 13.585 1.00 90.31 805 GLY A C 1
ATOM 6093 O O . GLY A 1 805 ? -23.036 -20.985 13.444 1.00 90.31 805 GLY A O 1
ATOM 6094 N N . VAL A 1 806 ? -20.916 -20.307 13.093 1.00 93.88 806 VAL A N 1
ATOM 6095 C CA . VAL A 1 806 ? -21.177 -19.048 12.376 1.00 93.88 806 VAL A CA 1
ATOM 6096 C C . VAL A 1 806 ? -21.811 -19.322 11.010 1.00 93.88 806 VAL A C 1
ATOM 6098 O O . VAL A 1 806 ? -21.282 -20.126 10.245 1.00 93.88 806 VAL A O 1
ATOM 6101 N N . SER A 1 807 ? -22.917 -18.635 10.703 1.00 95.31 807 SER A N 1
ATOM 6102 C CA . SER A 1 807 ? -23.570 -18.634 9.384 1.00 95.31 807 SER A CA 1
ATOM 6103 C C . SER A 1 807 ? -23.095 -17.462 8.504 1.00 95.31 807 SER A C 1
ATOM 6105 O O . SER A 1 807 ? -22.443 -16.550 9.019 1.00 95.31 807 SER A O 1
ATOM 6107 N N . PRO A 1 808 ? -23.433 -17.414 7.198 1.00 95.94 808 PRO A N 1
ATOM 6108 C CA . PRO A 1 808 ? -23.066 -16.310 6.307 1.00 95.94 808 PRO A CA 1
ATOM 6109 C C . PRO A 1 808 ? -23.471 -14.917 6.807 1.00 95.94 808 PRO A C 1
ATOM 6111 O O . PRO A 1 808 ? -22.714 -13.964 6.627 1.00 95.94 808 PRO A O 1
ATOM 6114 N N . LEU A 1 809 ? -24.621 -14.778 7.482 1.00 96.94 809 LEU A N 1
ATOM 6115 C CA . LEU A 1 809 ? -25.003 -13.489 8.070 1.00 96.94 809 LEU A CA 1
ATOM 6116 C C . LEU A 1 809 ? -24.039 -13.097 9.191 1.00 96.94 809 LEU A C 1
ATOM 6118 O O . LEU A 1 809 ? -23.517 -11.986 9.198 1.00 96.94 809 LEU A O 1
ATOM 6122 N N . LEU A 1 810 ? -23.782 -14.018 10.122 1.00 96.19 810 LEU A N 1
ATOM 6123 C CA . LEU A 1 810 ? -22.886 -13.784 11.253 1.00 96.19 810 LEU A CA 1
ATOM 6124 C C . LEU A 1 810 ? -21.442 -13.527 10.786 1.00 96.19 810 LEU A C 1
ATOM 6126 O O . LEU A 1 810 ? -20.757 -12.692 11.372 1.00 96.19 810 LEU A O 1
ATOM 6130 N N . ALA A 1 811 ? -21.020 -14.168 9.691 1.00 95.81 811 ALA A N 1
ATOM 6131 C CA . ALA A 1 811 ? -19.734 -13.933 9.041 1.00 95.81 811 ALA A CA 1
ATOM 6132 C C . ALA A 1 811 ? -19.602 -12.510 8.470 1.00 95.81 811 ALA A C 1
ATOM 6134 O O . ALA A 1 811 ? -18.516 -11.953 8.537 1.00 95.81 811 ALA A O 1
ATOM 6135 N N . ALA A 1 812 ? -20.680 -11.900 7.957 1.00 96.81 812 ALA A N 1
ATOM 6136 C CA . ALA A 1 812 ? -20.674 -10.497 7.518 1.00 96.81 812 ALA A CA 1
ATOM 6137 C C . ALA A 1 812 ? -20.847 -9.495 8.676 1.00 96.81 812 ALA A C 1
ATOM 6139 O O . ALA A 1 812 ? -20.313 -8.390 8.629 1.00 96.81 812 ALA A O 1
ATOM 6140 N N . VAL A 1 813 ? -21.586 -9.872 9.722 1.00 96.56 813 VAL A N 1
ATOM 6141 C CA . VAL A 1 813 ? -21.878 -9.015 10.883 1.00 96.56 813 VAL A CA 1
ATOM 6142 C C . VAL A 1 813 ? -20.665 -8.840 11.804 1.00 96.56 813 VAL A C 1
ATOM 6144 O O . VAL A 1 813 ? -20.417 -7.727 12.263 1.00 96.56 813 VAL A O 1
ATOM 6147 N N . ALA A 1 814 ? -19.900 -9.903 12.071 1.00 93.25 814 ALA A N 1
ATOM 6148 C CA . ALA A 1 814 ? -18.752 -9.853 12.983 1.00 93.25 814 ALA A CA 1
ATOM 6149 C C . ALA A 1 814 ? -17.615 -8.881 12.562 1.00 93.25 814 ALA A C 1
ATOM 6151 O O . ALA A 1 814 ? -17.056 -8.246 13.450 1.00 93.25 814 ALA A O 1
ATOM 6152 N N . PRO A 1 815 ? -17.279 -8.705 11.265 1.00 94.19 815 PRO A N 1
ATOM 6153 C CA . PRO A 1 815 ? -16.338 -7.681 10.788 1.00 94.19 815 PRO A CA 1
ATOM 6154 C C . PRO A 1 815 ? -17.007 -6.370 10.313 1.00 94.19 815 PRO A C 1
ATOM 6156 O O . PRO A 1 815 ? -16.359 -5.559 9.655 1.00 94.19 815 PRO A O 1
ATOM 6159 N N . GLY A 1 816 ? -18.303 -6.159 10.581 1.00 95.19 816 GLY A N 1
ATOM 6160 C CA . GLY A 1 816 ? -18.977 -4.886 10.282 1.00 95.19 816 GLY A CA 1
ATOM 6161 C C . GLY A 1 816 ? -19.365 -4.664 8.811 1.00 95.19 816 GLY A C 1
ATOM 6162 O O . GLY A 1 816 ? -19.567 -3.530 8.377 1.00 95.19 816 GLY A O 1
ATOM 6163 N N . HIS A 1 817 ? -19.479 -5.717 7.998 1.00 97.06 817 HIS A N 1
ATOM 6164 C CA . HIS A 1 817 ? -19.672 -5.604 6.548 1.00 97.06 817 HIS A CA 1
ATOM 6165 C C . HIS A 1 817 ? -21.146 -5.444 6.131 1.00 97.06 817 HIS A C 1
ATOM 6167 O O . HIS A 1 817 ? -21.790 -6.360 5.611 1.00 97.06 817 HIS A O 1
ATOM 6173 N N . GLU A 1 818 ? -21.663 -4.227 6.318 1.00 96.31 818 GLU A N 1
ATOM 6174 C CA . GLU A 1 818 ? -23.073 -3.843 6.143 1.00 96.31 818 GLU A CA 1
ATOM 6175 C C . GLU A 1 818 ? -23.641 -4.208 4.765 1.00 96.31 818 GLU A C 1
ATOM 6177 O O . GLU A 1 818 ? -24.690 -4.846 4.676 1.00 96.31 818 GLU A O 1
ATOM 6182 N N . ALA A 1 819 ? -22.909 -3.923 3.683 1.00 96.31 819 ALA A N 1
ATOM 6183 C CA . ALA A 1 819 ? -23.342 -4.259 2.327 1.00 96.31 819 ALA A CA 1
ATOM 6184 C C . ALA A 1 819 ? -23.501 -5.777 2.102 1.00 96.31 819 ALA A C 1
ATOM 6186 O O . ALA A 1 819 ? -24.467 -6.205 1.468 1.00 96.31 819 ALA A O 1
ATOM 6187 N N . ALA A 1 820 ? -22.593 -6.602 2.638 1.00 96.69 820 ALA A N 1
ATOM 6188 C CA . ALA A 1 820 ? -22.684 -8.059 2.540 1.00 96.69 820 ALA A CA 1
ATOM 6189 C C . ALA A 1 820 ? -23.833 -8.607 3.402 1.00 96.69 820 ALA A C 1
ATOM 6191 O O . ALA A 1 820 ? -24.654 -9.383 2.907 1.00 96.69 820 ALA A O 1
ATOM 6192 N N . ALA A 1 821 ? -23.966 -8.140 4.648 1.00 96.81 821 ALA A N 1
ATOM 6193 C CA . ALA A 1 821 ? -25.084 -8.497 5.522 1.00 96.81 821 ALA A CA 1
ATOM 6194 C C . ALA A 1 821 ? -26.442 -8.113 4.897 1.00 96.81 821 ALA A C 1
ATOM 6196 O O . ALA A 1 821 ? -27.390 -8.899 4.929 1.00 96.81 821 ALA A O 1
ATOM 6197 N N . ARG A 1 822 ? -26.531 -6.949 4.237 1.00 97.06 822 ARG A N 1
ATOM 6198 C CA . ARG A 1 822 ? -27.746 -6.479 3.553 1.00 97.06 822 ARG A CA 1
ATOM 6199 C C . ARG A 1 822 ? -28.106 -7.340 2.338 1.00 97.06 822 ARG A C 1
ATOM 6201 O O . ARG A 1 822 ? -29.293 -7.514 2.065 1.00 97.06 822 ARG A O 1
ATOM 6208 N N . VAL A 1 823 ? -27.130 -7.920 1.631 1.00 96.50 823 VAL A N 1
ATOM 6209 C CA . VAL A 1 823 ? -27.390 -8.927 0.581 1.00 96.50 823 VAL A CA 1
ATOM 6210 C C . VAL A 1 823 ? -27.900 -10.237 1.196 1.00 96.50 823 VAL A C 1
ATOM 6212 O O . VAL A 1 823 ? -28.917 -10.753 0.730 1.00 96.50 823 VAL A O 1
ATOM 6215 N N . VAL A 1 824 ? -27.282 -10.734 2.276 1.00 95.94 824 VAL A N 1
ATOM 6216 C CA . VAL A 1 824 ? -27.733 -11.957 2.976 1.00 95.94 824 VAL A CA 1
ATOM 6217 C C . VAL A 1 824 ? -29.172 -11.825 3.482 1.00 95.94 824 VAL A C 1
ATOM 6219 O O . VAL A 1 824 ? -29.996 -12.693 3.202 1.00 95.94 824 VAL A O 1
ATOM 6222 N N . LEU A 1 825 ? -29.518 -10.715 4.139 1.00 95.12 825 LEU A N 1
ATOM 6223 C CA . LEU A 1 825 ? -30.871 -10.472 4.658 1.00 95.12 825 LEU A CA 1
ATOM 6224 C C . LEU A 1 825 ? -31.919 -10.298 3.546 1.00 95.12 825 LEU A C 1
ATOM 6226 O O . LEU A 1 825 ? -33.075 -10.671 3.734 1.00 95.12 825 LEU A O 1
ATOM 6230 N N . ARG A 1 826 ? -31.533 -9.782 2.369 1.00 93.94 826 ARG A N 1
ATOM 6231 C CA . ARG A 1 826 ? -32.411 -9.728 1.183 1.00 93.94 826 ARG A CA 1
ATOM 6232 C C . ARG A 1 826 ? -32.642 -11.108 0.562 1.00 93.94 826 ARG A C 1
ATOM 6234 O O . ARG A 1 826 ? -33.752 -11.376 0.110 1.00 93.94 826 ARG A O 1
ATOM 6241 N N . ALA A 1 827 ? -31.619 -11.962 0.528 1.00 92.69 827 ALA A N 1
ATOM 6242 C CA . ALA A 1 827 ? -31.708 -13.312 -0.030 1.00 92.69 827 ALA A CA 1
ATOM 6243 C C . ALA A 1 827 ? -32.421 -14.297 0.916 1.00 92.69 827 ALA A C 1
ATOM 6245 O O . ALA A 1 827 ? -33.188 -15.148 0.469 1.00 92.69 827 ALA A O 1
ATOM 6246 N N . CYS A 1 828 ? -32.191 -14.170 2.226 1.00 90.69 828 CYS A N 1
ATOM 6247 C CA . CYS A 1 828 ? -32.736 -15.039 3.265 1.00 90.69 828 CYS A CA 1
ATOM 6248 C C . CYS A 1 828 ? -33.105 -14.230 4.527 1.00 90.69 828 CYS A C 1
ATOM 6250 O O . CYS A 1 828 ? -32.339 -14.212 5.496 1.00 90.69 828 CYS A O 1
ATOM 6252 N N . PRO A 1 829 ? -34.293 -13.593 4.575 1.00 90.69 829 PRO A N 1
ATOM 6253 C CA . PRO A 1 829 ? -34.724 -12.798 5.731 1.00 90.69 829 PRO A CA 1
ATOM 6254 C C . PRO A 1 829 ? -34.770 -13.579 7.053 1.00 90.69 829 PRO A C 1
ATOM 6256 O O . PRO A 1 829 ? -34.600 -13.006 8.122 1.00 90.69 829 PRO A O 1
ATOM 6259 N N . THR A 1 830 ? -34.961 -14.900 6.997 1.00 89.62 830 THR A N 1
ATOM 6260 C CA . THR A 1 830 ? -34.977 -15.778 8.178 1.00 89.62 830 THR A CA 1
ATOM 6261 C C . THR A 1 830 ? -33.607 -15.960 8.836 1.00 89.62 830 THR A C 1
ATOM 6263 O O . THR A 1 830 ? -33.561 -16.380 9.988 1.00 89.62 830 THR A O 1
ATOM 6266 N N . SER A 1 831 ? -32.503 -15.621 8.155 1.00 91.94 831 SER A N 1
ATOM 6267 C CA . SER A 1 831 ? -31.151 -15.672 8.743 1.00 91.94 831 SER A CA 1
ATOM 6268 C C . SER A 1 831 ? -30.934 -14.645 9.861 1.00 91.94 831 SER A C 1
ATOM 6270 O O . SER A 1 831 ? -30.014 -14.801 10.654 1.00 91.94 831 SER A O 1
ATOM 6272 N N . VAL A 1 832 ? -31.806 -13.635 9.999 1.00 94.38 832 VAL A N 1
ATOM 6273 C CA . VAL A 1 832 ? -31.707 -12.595 11.043 1.00 94.38 832 VAL A CA 1
ATOM 6274 C C . VAL A 1 832 ? -31.702 -13.156 12.478 1.00 94.38 832 VAL A C 1
ATOM 6276 O O . VAL A 1 832 ? -31.159 -12.530 13.385 1.00 94.38 832 VAL A O 1
ATOM 6279 N N . GLY A 1 833 ? -32.277 -14.349 12.675 1.00 92.06 833 GLY A N 1
ATOM 6280 C CA . GLY A 1 833 ? -32.277 -15.088 13.942 1.00 92.06 833 GLY A CA 1
ATOM 6281 C C . GLY A 1 833 ? -31.169 -16.140 14.082 1.00 92.06 833 GLY A C 1
ATOM 6282 O O . GLY A 1 833 ? -31.249 -16.959 14.995 1.00 92.06 833 GLY A O 1
ATOM 6283 N N . ASP A 1 834 ? -30.171 -16.176 13.191 1.00 94.81 834 ASP A N 1
ATOM 6284 C CA . ASP A 1 834 ? -29.025 -17.078 13.344 1.00 94.81 834 ASP A CA 1
ATOM 6285 C C . ASP A 1 834 ? -28.210 -16.752 14.603 1.00 94.81 834 ASP A C 1
ATOM 6287 O O . ASP A 1 834 ? -28.082 -15.598 15.019 1.00 94.81 834 ASP A O 1
ATOM 6291 N N . VAL A 1 835 ? -27.616 -17.802 15.171 1.00 94.88 835 VAL A N 1
ATOM 6292 C CA . VAL A 1 835 ? -26.797 -17.775 16.389 1.00 94.88 835 VAL A CA 1
ATOM 6293 C C . VAL A 1 835 ? -25.505 -18.559 16.191 1.00 94.88 835 VAL A C 1
ATOM 6295 O O . VAL A 1 835 ? -25.523 -19.578 15.502 1.00 94.88 835 VAL A O 1
ATOM 6298 N N . ASP A 1 836 ? -24.402 -18.123 16.798 1.00 93.94 836 ASP A N 1
ATOM 6299 C CA . ASP A 1 836 ? -23.132 -18.866 16.789 1.00 93.94 836 ASP A CA 1
ATOM 6300 C C . ASP A 1 836 ? -23.158 -20.106 17.712 1.00 93.94 836 ASP A C 1
ATOM 6302 O O . ASP A 1 836 ? -24.176 -20.430 18.328 1.00 93.94 836 ASP A O 1
ATOM 6306 N N . ALA A 1 837 ? -22.024 -20.805 17.847 1.00 92.44 837 ALA A N 1
ATOM 6307 C CA . ALA A 1 837 ? -21.881 -21.937 18.771 1.00 92.44 837 ALA A CA 1
ATOM 6308 C C . ALA A 1 837 ? -22.041 -21.571 20.266 1.00 92.44 837 ALA A C 1
ATOM 6310 O O . ALA A 1 837 ? -22.190 -22.469 21.094 1.00 92.44 837 ALA A O 1
ATOM 6311 N N . LYS A 1 838 ? -22.037 -20.278 20.623 1.00 91.69 838 LYS A N 1
ATOM 6312 C CA . LYS A 1 838 ? -22.340 -19.765 21.970 1.00 91.69 838 LYS A CA 1
ATOM 6313 C C . LYS A 1 838 ? -23.796 -19.302 22.113 1.00 91.69 838 LYS A C 1
ATOM 6315 O O . LYS A 1 838 ? -24.163 -18.829 23.178 1.00 91.69 838 LYS A O 1
ATOM 6320 N N . GLY A 1 839 ? -24.629 -19.415 21.075 1.00 93.75 839 GLY A N 1
ATOM 6321 C CA . GLY A 1 839 ? -26.015 -18.941 21.090 1.00 93.75 839 GLY A CA 1
ATOM 6322 C C . GLY A 1 839 ? -26.181 -17.429 20.867 1.00 93.75 839 GLY A C 1
ATOM 6323 O O . GLY A 1 839 ? -27.283 -16.912 21.028 1.00 93.75 839 GLY A O 1
ATOM 6324 N N . ARG A 1 840 ? -25.123 -16.709 20.473 1.00 95.38 840 ARG A N 1
ATOM 6325 C CA . ARG A 1 840 ? -25.141 -15.251 20.277 1.00 95.38 840 ARG A CA 1
ATOM 6326 C C . ARG A 1 840 ? -25.696 -14.888 18.901 1.00 95.38 840 ARG A C 1
ATOM 6328 O O . ARG A 1 840 ? -25.157 -15.334 17.887 1.00 95.38 840 ARG A O 1
ATOM 6335 N N . THR A 1 841 ? -26.743 -14.060 18.860 1.00 96.44 841 THR A N 1
ATOM 6336 C CA . THR A 1 841 ? -27.339 -13.563 17.601 1.00 96.44 841 THR A CA 1
ATOM 6337 C C . THR A 1 841 ? -26.470 -12.500 16.918 1.00 96.44 841 THR A C 1
ATOM 6339 O O . THR A 1 841 ? -25.536 -11.962 17.515 1.00 96.44 841 THR A O 1
ATOM 6342 N N . GLY A 1 842 ? -26.823 -12.108 15.689 1.00 95.81 842 GLY A N 1
ATOM 6343 C CA . GLY A 1 842 ? -26.163 -10.997 14.989 1.00 95.81 842 GLY A CA 1
ATOM 6344 C C . GLY A 1 842 ? -26.130 -9.683 15.787 1.00 95.81 842 GLY A C 1
ATOM 6345 O O . GLY A 1 842 ? -25.116 -8.991 15.772 1.00 95.81 842 GLY A O 1
ATOM 6346 N N . LEU A 1 843 ? -27.180 -9.365 16.558 1.00 97.12 843 LEU A N 1
ATOM 6347 C CA . LEU A 1 843 ? -27.181 -8.170 17.416 1.00 97.12 843 LEU A CA 1
ATOM 6348 C C . LEU A 1 843 ? -26.164 -8.269 18.562 1.00 97.12 843 LEU A C 1
ATOM 6350 O O . LEU A 1 843 ? -25.538 -7.267 18.889 1.00 97.12 843 LEU A O 1
ATOM 6354 N N . HIS A 1 844 ? -25.946 -9.458 19.133 1.00 96.88 844 HIS A N 1
ATOM 6355 C CA . HIS A 1 844 ? -24.916 -9.667 20.158 1.00 96.88 844 HIS A CA 1
ATOM 6356 C C . HIS A 1 844 ? -23.507 -9.487 19.586 1.00 96.88 844 HIS A C 1
ATOM 6358 O O . HIS A 1 844 ? -22.648 -8.915 20.245 1.00 96.88 844 HIS A O 1
ATOM 6364 N N . MET A 1 845 ? -23.273 -9.954 18.355 1.00 95.50 845 MET A N 1
ATOM 6365 C CA . MET A 1 845 ? -21.995 -9.758 17.663 1.00 95.50 845 MET A CA 1
ATOM 6366 C C . MET A 1 845 ? -21.750 -8.278 17.357 1.00 95.50 845 MET A C 1
ATOM 6368 O O . MET A 1 845 ? -20.680 -7.762 17.657 1.00 95.50 845 MET A O 1
ATOM 6372 N N . ALA A 1 846 ? -22.747 -7.579 16.806 1.00 96.38 846 ALA A N 1
ATOM 6373 C CA . ALA A 1 846 ? -22.629 -6.161 16.482 1.00 96.38 846 ALA A CA 1
ATOM 6374 C C . ALA A 1 846 ? -22.438 -5.285 17.735 1.00 96.38 846 ALA A C 1
ATOM 6376 O O . ALA A 1 846 ? -21.638 -4.358 17.717 1.00 96.38 846 ALA A O 1
ATOM 6377 N N . ALA A 1 847 ? -23.103 -5.618 18.845 1.00 96.44 847 ALA A N 1
ATOM 6378 C CA . ALA A 1 847 ? -23.003 -4.889 20.109 1.00 96.44 847 ALA A CA 1
ATOM 6379 C C . ALA A 1 847 ? -21.617 -4.931 20.785 1.00 96.44 847 ALA A C 1
ATOM 6381 O O . ALA A 1 847 ? -21.379 -4.138 21.691 1.00 96.44 847 ALA A O 1
ATOM 6382 N N . LEU A 1 848 ? -20.706 -5.816 20.364 1.00 95.06 848 LEU A N 1
ATOM 6383 C CA . LEU A 1 848 ? -19.328 -5.871 20.877 1.00 95.06 848 LEU A CA 1
ATOM 6384 C C . LEU A 1 848 ? -18.399 -4.818 20.243 1.00 95.06 848 LEU A C 1
ATOM 6386 O O . LEU A 1 848 ? -17.279 -4.630 20.715 1.00 95.06 848 LEU A O 1
ATOM 6390 N N . HIS A 1 849 ? -18.843 -4.121 19.193 1.00 93.56 849 HIS A N 1
ATOM 6391 C CA . HIS A 1 849 ? -18.029 -3.188 18.411 1.00 93.56 849 HIS A CA 1
ATOM 6392 C C . HIS A 1 849 ? -18.634 -1.778 18.425 1.00 93.56 849 HIS A C 1
ATOM 6394 O O . HIS A 1 849 ? -19.844 -1.606 18.288 1.00 93.56 849 HIS A O 1
ATOM 6400 N N . HIS A 1 850 ? -17.786 -0.759 18.577 1.00 89.88 850 HIS A N 1
ATOM 6401 C CA . HIS A 1 850 ? -18.210 0.632 18.778 1.00 89.88 850 HIS A CA 1
ATOM 6402 C C . HIS A 1 850 ? -18.912 1.248 17.552 1.00 89.88 850 HIS A C 1
ATOM 6404 O O . HIS A 1 850 ? -19.791 2.096 17.686 1.00 89.88 850 HIS A O 1
ATOM 6410 N N . ASP A 1 851 ? -18.496 0.840 16.358 1.00 91.44 851 ASP A N 1
ATOM 6411 C CA . ASP A 1 851 ? -18.813 1.414 15.047 1.00 91.44 851 ASP A CA 1
ATOM 6412 C C . ASP A 1 851 ? -19.771 0.545 14.209 1.00 91.44 851 ASP A C 1
ATOM 6414 O O . ASP A 1 851 ? -20.011 0.814 13.035 1.00 91.44 851 ASP A O 1
ATOM 6418 N N . HIS A 1 852 ? -20.369 -0.486 14.810 1.00 94.38 852 HIS A N 1
ATOM 6419 C CA . HIS A 1 852 ? -21.341 -1.370 14.154 1.00 94.38 852 HIS A CA 1
ATOM 6420 C C . HIS A 1 852 ? -22.798 -0.877 14.307 1.00 94.38 852 HIS A C 1
ATOM 6422 O O . HIS A 1 852 ? -23.744 -1.667 14.228 1.00 94.38 852 HIS A O 1
ATOM 6428 N N . ASP A 1 853 ? -23.033 0.421 14.515 1.00 92.44 853 ASP A N 1
ATOM 6429 C CA . ASP A 1 853 ? -24.387 0.952 14.704 1.00 92.44 853 ASP A CA 1
ATOM 6430 C C . ASP A 1 853 ? -25.230 0.889 13.413 1.00 92.44 853 ASP A C 1
ATOM 6432 O O . ASP A 1 853 ? -26.424 0.599 13.484 1.00 92.44 853 ASP A O 1
ATOM 6436 N N . ASP A 1 854 ? -24.626 1.030 12.227 1.00 94.69 854 ASP A N 1
ATOM 6437 C CA . ASP A 1 854 ? -25.304 0.765 10.943 1.00 94.69 854 ASP A CA 1
ATOM 6438 C C . ASP A 1 854 ? -25.643 -0.727 10.728 1.00 94.69 854 ASP A C 1
ATOM 6440 O O . ASP A 1 854 ? -26.688 -1.047 10.152 1.00 94.69 854 ASP A O 1
ATOM 6444 N N . ILE A 1 855 ? -24.845 -1.656 11.275 1.00 97.12 855 ILE A N 1
ATOM 6445 C CA . ILE A 1 855 ? -25.185 -3.092 11.312 1.00 97.12 855 ILE A CA 1
ATOM 6446 C C . ILE A 1 855 ? -26.385 -3.339 12.228 1.00 97.12 855 ILE A C 1
ATOM 6448 O O . ILE A 1 855 ? -27.293 -4.092 11.871 1.00 97.12 855 ILE A O 1
ATOM 6452 N N . ILE A 1 856 ? -26.416 -2.693 13.396 1.00 96.94 856 ILE A N 1
ATOM 6453 C CA . ILE A 1 856 ? -27.535 -2.784 14.341 1.00 96.94 856 ILE A CA 1
ATOM 6454 C C . ILE A 1 856 ? -28.813 -2.246 13.687 1.00 96.94 856 ILE A C 1
ATOM 6456 O O . ILE A 1 856 ? -29.821 -2.952 13.677 1.00 96.94 856 ILE A O 1
ATOM 6460 N N . LYS A 1 857 ? -28.763 -1.071 13.042 1.00 96.31 857 LYS A N 1
ATOM 6461 C CA . LYS A 1 857 ? -29.886 -0.516 12.261 1.00 96.31 857 LYS A CA 1
ATOM 6462 C C . LYS A 1 857 ? -30.366 -1.497 11.186 1.00 96.31 857 LYS A C 1
ATOM 6464 O O . LYS A 1 857 ? -31.556 -1.791 11.141 1.00 96.31 857 LYS A O 1
ATOM 6469 N N . LEU A 1 858 ? -29.465 -2.063 10.379 1.00 97.06 858 LEU A N 1
ATOM 6470 C CA . LEU A 1 858 ? -29.792 -3.058 9.346 1.00 97.06 858 LEU A CA 1
ATOM 6471 C C . LEU A 1 858 ? -30.475 -4.318 9.916 1.00 97.06 858 LEU A C 1
ATOM 6473 O O . LEU A 1 858 ? -31.447 -4.816 9.346 1.00 97.06 858 LEU A O 1
ATOM 6477 N N . LEU A 1 859 ? -29.976 -4.854 11.031 1.00 97.19 859 LEU A N 1
ATOM 6478 C CA . LEU A 1 859 ? -30.562 -6.033 11.674 1.00 97.19 859 LEU A CA 1
ATOM 6479 C C . LEU A 1 859 ? -31.962 -5.727 12.233 1.00 97.19 859 LEU A C 1
ATOM 6481 O O . LEU A 1 859 ? -32.871 -6.547 12.102 1.00 97.19 859 LEU A O 1
ATOM 6485 N N . LEU A 1 860 ? -32.167 -4.531 12.785 1.00 95.50 860 LEU A N 1
ATOM 6486 C CA . LEU A 1 860 ? -33.465 -4.065 13.282 1.00 95.50 860 LEU A CA 1
ATOM 6487 C C . LEU A 1 860 ? -34.456 -3.764 12.138 1.00 95.50 860 LEU A C 1
ATOM 6489 O O . LEU A 1 860 ? -35.622 -4.150 12.233 1.00 95.50 860 LEU A O 1
ATOM 6493 N N . GLU A 1 861 ? -34.003 -3.192 11.013 1.00 95.12 861 GLU A N 1
ATOM 6494 C CA . GLU A 1 861 ? -34.777 -3.086 9.759 1.00 95.12 861 GLU A CA 1
ATOM 6495 C C . GLU A 1 861 ? -35.272 -4.468 9.292 1.00 95.12 861 GLU A C 1
ATOM 6497 O O . GLU A 1 861 ? -36.424 -4.622 8.874 1.00 95.12 861 GLU A O 1
ATOM 6502 N N . ALA A 1 862 ? -34.419 -5.491 9.414 1.00 95.06 862 ALA A N 1
ATOM 6503 C CA . ALA A 1 862 ? -34.732 -6.886 9.108 1.00 95.06 862 ALA A CA 1
ATOM 6504 C C . ALA A 1 862 ? -35.545 -7.616 10.200 1.00 95.06 862 ALA A C 1
ATOM 6506 O O . ALA A 1 862 ? -35.834 -8.803 10.048 1.00 95.06 862 ALA A O 1
ATOM 6507 N N . ARG A 1 863 ? -35.976 -6.912 11.258 1.00 94.75 863 ARG A N 1
ATOM 6508 C CA . ARG A 1 863 ? -36.751 -7.433 12.402 1.00 94.75 863 ARG A CA 1
ATOM 6509 C C . ARG A 1 863 ? -36.013 -8.471 13.256 1.00 94.75 863 ARG A C 1
ATOM 6511 O O . ARG A 1 863 ? -36.624 -9.438 13.712 1.00 94.75 863 ARG A O 1
ATOM 6518 N N . ALA A 1 864 ? -34.724 -8.256 13.507 1.00 96.38 864 ALA A N 1
ATOM 6519 C CA . ALA A 1 864 ? -34.036 -8.910 14.616 1.00 96.38 864 ALA A CA 1
ATOM 6520 C C . ALA A 1 864 ? -34.780 -8.650 15.939 1.00 96.38 864 ALA A C 1
ATOM 6522 O O . ALA A 1 864 ? -35.248 -7.536 16.185 1.00 96.38 864 ALA A O 1
ATOM 6523 N N . ASP A 1 865 ? -34.865 -9.662 16.804 1.00 96.12 865 ASP A N 1
ATOM 6524 C CA . ASP A 1 865 ? -35.377 -9.473 18.161 1.00 96.12 865 ASP A CA 1
ATOM 6525 C C . ASP A 1 865 ? -34.318 -8.760 19.012 1.00 96.12 865 ASP A C 1
ATOM 6527 O O . ASP A 1 865 ? -33.296 -9.340 19.386 1.00 96.12 865 ASP A O 1
ATOM 6531 N N . VAL A 1 866 ? -34.579 -7.485 19.304 1.00 97.06 866 VAL A N 1
ATOM 6532 C CA . VAL A 1 866 ? -33.719 -6.607 20.110 1.00 97.06 866 VAL A CA 1
ATOM 6533 C C . VAL A 1 866 ? -33.548 -7.095 21.558 1.00 97.06 866 VAL A C 1
ATOM 6535 O O . VAL A 1 866 ? -32.581 -6.727 22.222 1.00 97.06 866 VAL A O 1
ATOM 6538 N N . ASN A 1 867 ? -34.458 -7.952 22.034 1.00 96.69 867 ASN A N 1
ATOM 6539 C CA . ASN A 1 867 ? -34.462 -8.525 23.379 1.00 96.69 867 ASN A CA 1
ATOM 6540 C C . ASN A 1 867 ? -34.118 -10.025 23.399 1.00 96.69 867 ASN A C 1
ATOM 6542 O O . ASN A 1 867 ? -34.268 -10.666 24.441 1.00 96.69 867 ASN A O 1
ATOM 6546 N N . ALA A 1 868 ? -33.630 -10.583 22.285 1.00 96.38 868 ALA A N 1
ATOM 6547 C CA . ALA A 1 868 ? -33.072 -11.931 22.271 1.00 96.38 868 ALA A CA 1
ATOM 6548 C C . ALA A 1 868 ? -31.927 -12.055 23.289 1.00 96.38 868 ALA A C 1
ATOM 6550 O O . ALA A 1 868 ? -31.113 -11.138 23.429 1.00 96.38 868 ALA A O 1
ATOM 6551 N N . THR A 1 869 ? -31.844 -13.211 23.947 1.00 96.19 869 THR A N 1
ATOM 6552 C CA . THR A 1 869 ? -30.777 -13.550 24.896 1.00 96.19 869 THR A CA 1
ATOM 6553 C C . THR A 1 869 ? -29.922 -14.705 24.396 1.00 96.19 869 THR A C 1
ATOM 6555 O O . THR A 1 869 ? -30.434 -15.621 23.747 1.00 96.19 869 THR A O 1
ATOM 6558 N N . ASP A 1 870 ? -28.649 -14.714 24.776 1.00 94.75 870 ASP A N 1
ATOM 6559 C CA . ASP A 1 870 ? -27.810 -15.914 24.720 1.00 94.75 870 ASP A CA 1
ATOM 6560 C C . ASP A 1 870 ? -28.157 -16.914 25.867 1.00 94.75 870 ASP A C 1
ATOM 6562 O O . ASP A 1 870 ? -29.078 -16.657 26.656 1.00 94.75 870 ASP A O 1
ATOM 6566 N N . PRO A 1 871 ? -27.493 -18.087 25.968 1.00 95.81 871 PRO A N 1
ATOM 6567 C CA . PRO A 1 871 ? -27.782 -19.095 26.993 1.00 95.81 871 PRO A CA 1
ATOM 6568 C C . PRO A 1 871 ? -27.537 -18.642 28.439 1.00 95.81 871 PRO A C 1
ATOM 6570 O O . PRO A 1 871 ? -28.178 -19.179 29.342 1.00 95.81 871 PRO A O 1
ATOM 6573 N N . ASP A 1 872 ? -26.657 -17.658 28.654 1.00 94.56 872 ASP A N 1
ATOM 6574 C CA . ASP A 1 872 ? -26.370 -17.063 29.965 1.00 94.56 872 ASP A CA 1
ATOM 6575 C C . ASP A 1 872 ? -27.353 -15.916 30.295 1.00 94.56 872 ASP A C 1
ATOM 6577 O O . ASP A 1 872 ? -27.248 -15.257 31.333 1.00 94.56 872 ASP A O 1
ATOM 6581 N N . GLY A 1 873 ? -28.348 -15.670 29.432 1.00 95.19 873 GLY A N 1
ATOM 6582 C CA . GLY A 1 873 ? -29.358 -14.623 29.588 1.00 95.19 873 GLY A CA 1
ATOM 6583 C C . GLY A 1 873 ? -28.862 -13.218 29.229 1.00 95.19 873 GLY A C 1
ATOM 6584 O O . GLY A 1 873 ? -29.560 -12.242 29.509 1.00 95.19 873 GLY A O 1
ATOM 6585 N N . ILE A 1 874 ? -27.668 -13.095 28.646 1.00 96.75 874 ILE A N 1
ATOM 6586 C CA . ILE A 1 874 ? -27.096 -11.813 28.229 1.00 96.75 874 ILE A CA 1
ATOM 6587 C C . ILE A 1 874 ? -27.880 -11.305 27.015 1.00 96.75 874 ILE A C 1
ATOM 6589 O O . ILE A 1 874 ? -28.209 -12.093 26.134 1.00 96.75 874 ILE A O 1
ATOM 6593 N N . THR A 1 875 ? -28.168 -10.001 26.948 1.00 97.25 875 THR A N 1
ATOM 6594 C CA . THR A 1 875 ? -28.734 -9.345 25.753 1.00 97.25 875 THR A CA 1
ATOM 6595 C C . THR A 1 875 ? -27.681 -8.520 25.013 1.00 97.25 875 THR A C 1
ATOM 6597 O O . THR A 1 875 ? -26.671 -8.103 25.587 1.00 97.25 875 THR A O 1
ATOM 6600 N N . ALA A 1 876 ? -27.952 -8.172 23.752 1.00 97.25 876 ALA A N 1
ATOM 6601 C CA . ALA A 1 876 ? -27.123 -7.233 22.989 1.00 97.25 876 ALA A CA 1
ATOM 6602 C C . ALA A 1 876 ? -26.904 -5.890 23.724 1.00 97.25 876 ALA A C 1
ATOM 6604 O O . ALA A 1 876 ? -25.798 -5.354 23.711 1.00 97.25 876 ALA A O 1
ATOM 6605 N N . LEU A 1 877 ? -27.919 -5.374 24.432 1.00 97.88 877 LEU A N 1
ATOM 6606 C CA . LEU A 1 877 ? -27.800 -4.135 25.214 1.00 97.88 877 LEU A CA 1
ATOM 6607 C C . LEU A 1 877 ? -26.826 -4.278 26.396 1.00 97.88 877 LEU A C 1
ATOM 6609 O O . LEU A 1 877 ? -26.114 -3.330 26.719 1.00 97.88 877 LEU A O 1
ATOM 6613 N N . MET A 1 878 ? -26.766 -5.453 27.032 1.00 97.38 878 MET A N 1
ATOM 6614 C CA . MET A 1 878 ? -25.789 -5.712 28.094 1.00 97.38 878 MET A CA 1
ATOM 6615 C C . MET A 1 878 ? -24.362 -5.725 27.550 1.00 97.38 878 MET A C 1
ATOM 6617 O O . MET A 1 878 ? -23.491 -5.137 28.180 1.00 97.38 878 MET A O 1
ATOM 6621 N N . LEU A 1 879 ? -24.126 -6.338 26.384 1.00 96.62 879 LEU A N 1
ATOM 6622 C CA . LEU A 1 879 ? -22.800 -6.353 25.753 1.00 96.62 879 LEU A CA 1
ATOM 6623 C C . LEU A 1 879 ? -22.343 -4.938 25.379 1.00 96.62 879 LEU A C 1
ATOM 6625 O O . LEU A 1 879 ? -21.268 -4.522 25.803 1.00 96.62 879 LEU A O 1
ATOM 6629 N N . ALA A 1 880 ? -23.195 -4.165 24.695 1.00 97.06 880 ALA A N 1
ATOM 6630 C CA . ALA A 1 880 ? -22.895 -2.773 24.351 1.00 97.06 880 ALA A CA 1
ATOM 6631 C C . ALA A 1 880 ? -22.573 -1.922 25.593 1.00 97.06 880 ALA A C 1
ATOM 6633 O O . ALA A 1 880 ? -21.677 -1.083 25.555 1.00 97.06 880 ALA A O 1
ATOM 6634 N N . ALA A 1 881 ? -23.256 -2.170 26.716 1.00 96.88 881 ALA A N 1
ATOM 6635 C CA . ALA A 1 881 ? -23.007 -1.459 27.962 1.00 96.88 881 ALA A CA 1
ATOM 6636 C C . ALA A 1 881 ? -21.751 -1.935 28.720 1.00 96.88 881 ALA A C 1
ATOM 6638 O O . ALA A 1 881 ? -21.085 -1.104 29.333 1.00 96.88 881 ALA A O 1
ATOM 6639 N N . VAL A 1 882 ? -21.401 -3.228 28.669 1.00 95.88 882 VAL A N 1
ATOM 6640 C CA . VAL A 1 882 ? -20.161 -3.787 29.256 1.00 95.88 882 VAL A CA 1
ATOM 6641 C C . VAL A 1 882 ? -18.912 -3.292 28.524 1.00 95.88 882 VAL A C 1
ATOM 6643 O O . VAL A 1 882 ? -17.925 -2.967 29.178 1.00 95.88 882 VAL A O 1
ATOM 6646 N N . GLU A 1 883 ? -18.965 -3.173 27.197 1.00 95.81 883 GLU A N 1
ATOM 6647 C CA . GLU A 1 883 ? -17.884 -2.565 26.404 1.00 95.81 883 GLU A CA 1
ATOM 6648 C C . GLU A 1 883 ? -17.922 -1.019 26.445 1.00 95.81 883 GLU A C 1
ATOM 6650 O O . GLU A 1 883 ? -16.949 -0.347 26.112 1.00 95.81 883 GLU A O 1
ATOM 6655 N N . GLY A 1 884 ? -19.042 -0.435 26.892 1.00 95.56 884 GLY A N 1
ATOM 6656 C CA . GLY A 1 884 ? -19.235 1.009 27.055 1.00 95.56 884 GLY A CA 1
ATOM 6657 C C . GLY A 1 884 ? -19.625 1.774 25.783 1.00 95.56 884 GLY A C 1
ATOM 6658 O O . GLY A 1 884 ? -19.637 3.007 25.816 1.00 95.56 884 GLY A O 1
ATOM 6659 N N . HIS A 1 885 ? -19.962 1.069 24.696 1.00 96.50 885 HIS A N 1
ATOM 6660 C CA . HIS A 1 885 ? -20.194 1.607 23.351 1.00 96.50 885 HIS A CA 1
ATOM 6661 C C . HIS A 1 885 ? -21.474 2.446 23.252 1.00 96.50 885 HIS A C 1
ATOM 6663 O O . HIS A 1 885 ? -22.595 1.929 23.312 1.00 96.50 885 HIS A O 1
ATOM 6669 N N . GLU A 1 886 ? -21.319 3.755 23.039 1.00 95.50 886 GLU A N 1
ATOM 6670 C CA . GLU A 1 886 ? -22.434 4.707 23.090 1.00 95.50 886 GLU A CA 1
ATOM 6671 C C . GLU A 1 886 ? -23.447 4.536 21.945 1.00 95.50 886 GLU A C 1
ATOM 6673 O O . GLU A 1 886 ? -24.647 4.411 22.201 1.00 95.50 886 GLU A O 1
ATOM 6678 N N . ALA A 1 887 ? -22.991 4.509 20.687 1.00 94.94 887 ALA A N 1
ATOM 6679 C CA . ALA A 1 887 ? -23.882 4.450 19.523 1.00 94.94 887 ALA A CA 1
ATOM 6680 C C . ALA A 1 887 ? -24.643 3.108 19.394 1.00 94.94 887 ALA A C 1
ATOM 6682 O O . ALA A 1 887 ? -25.864 3.153 19.205 1.00 94.94 887 ALA A O 1
ATOM 6683 N N . PRO A 1 888 ? -24.009 1.930 19.592 1.00 96.19 888 PRO A N 1
ATOM 6684 C CA . PRO A 1 888 ? -24.702 0.651 19.744 1.00 96.19 888 PRO A CA 1
ATOM 6685 C C . PRO A 1 888 ? -25.750 0.651 20.860 1.00 96.19 888 PRO A C 1
ATOM 6687 O O . PRO A 1 888 ? -26.897 0.282 20.608 1.00 96.19 888 PRO A O 1
ATOM 6690 N N . THR A 1 889 ? -25.398 1.119 22.067 1.00 97.12 889 THR A N 1
ATOM 6691 C CA . THR A 1 889 ? -26.346 1.198 23.194 1.00 97.12 889 THR A CA 1
ATOM 6692 C C . THR A 1 889 ? -27.557 2.046 22.812 1.00 97.12 889 THR A C 1
ATOM 6694 O O . THR A 1 889 ? -28.696 1.609 22.972 1.00 97.12 889 THR A O 1
ATOM 6697 N N . ARG A 1 890 ? -27.323 3.230 22.238 1.00 96.06 890 ARG A N 1
ATOM 6698 C CA . ARG A 1 890 ? -28.394 4.125 21.805 1.00 96.06 890 ARG A CA 1
ATOM 6699 C C . ARG A 1 890 ? -29.306 3.490 20.755 1.00 96.06 890 ARG A C 1
ATOM 6701 O O . ARG A 1 890 ? -30.517 3.537 20.925 1.00 96.06 890 ARG A O 1
ATOM 6708 N N . CYS A 1 891 ? -28.753 2.875 19.708 1.00 96.06 891 CYS A N 1
ATOM 6709 C CA . CYS A 1 891 ? -29.558 2.267 18.643 1.00 96.06 891 CYS A CA 1
ATOM 6710 C C . CYS A 1 891 ? -30.417 1.095 19.143 1.00 96.06 891 CYS A C 1
ATOM 6712 O O . CYS A 1 891 ? -31.504 0.866 18.618 1.00 96.06 891 CYS A O 1
ATOM 6714 N N . LEU A 1 892 ? -29.955 0.369 20.166 1.00 97.25 892 LEU A N 1
ATOM 6715 C CA . LEU A 1 892 ? -30.729 -0.687 20.818 1.00 97.25 892 LEU A CA 1
ATOM 6716 C C . LEU A 1 892 ? -31.858 -0.106 21.693 1.00 97.25 892 LEU A C 1
ATOM 6718 O O . LEU A 1 892 ? -32.984 -0.598 21.632 1.00 97.25 892 LEU A O 1
ATOM 6722 N N . LEU A 1 893 ? -31.597 0.964 22.454 1.00 96.31 893 LEU A N 1
ATOM 6723 C CA . LEU A 1 893 ? -32.614 1.655 23.265 1.00 96.31 893 LEU A CA 1
ATOM 6724 C C . LEU A 1 893 ? -33.688 2.334 22.398 1.00 96.31 893 LEU A C 1
ATOM 6726 O O . LEU A 1 893 ? -34.874 2.084 22.605 1.00 96.31 893 LEU A O 1
ATOM 6730 N N . ASP A 1 894 ? -33.285 3.086 21.366 1.00 95.19 894 ASP A N 1
ATOM 6731 C CA . ASP A 1 894 ? -34.181 3.722 20.380 1.00 95.19 894 ASP A CA 1
ATOM 6732 C C . ASP A 1 894 ? -35.079 2.681 19.652 1.00 95.19 894 ASP A C 1
ATOM 6734 O O . ASP A 1 894 ? -36.125 3.029 19.101 1.00 95.19 894 ASP A O 1
ATOM 6738 N N . ALA A 1 895 ? -34.705 1.392 19.680 1.00 95.25 895 ALA A N 1
ATOM 6739 C CA . ALA A 1 895 ? -35.452 0.264 19.117 1.00 95.25 895 ALA A CA 1
ATOM 6740 C C . ALA A 1 895 ? -36.238 -0.587 20.141 1.00 95.25 895 ALA A C 1
ATOM 6742 O O . ALA A 1 895 ? -36.859 -1.581 19.756 1.00 95.25 895 ALA A O 1
ATOM 6743 N N . GLY A 1 896 ? -36.255 -0.213 21.425 1.00 94.62 896 GLY A N 1
ATOM 6744 C CA . GLY A 1 896 ? -37.032 -0.902 22.465 1.00 94.62 896 GLY A CA 1
ATOM 6745 C C . GLY A 1 896 ? -36.313 -2.060 23.172 1.00 94.62 896 GLY A C 1
ATOM 6746 O O . GLY A 1 896 ? -36.969 -3.004 23.629 1.00 94.62 896 GLY A O 1
ATOM 6747 N N . ALA A 1 897 ? -34.983 -2.011 23.279 1.00 96.81 897 ALA A N 1
ATOM 6748 C CA . ALA A 1 897 ? -34.238 -2.882 24.187 1.00 96.81 897 ALA A CA 1
ATOM 6749 C C . ALA A 1 897 ? -34.628 -2.620 25.654 1.00 96.81 897 ALA A C 1
ATOM 6751 O O . ALA A 1 897 ? -34.631 -1.482 26.122 1.00 96.81 897 ALA A O 1
ATOM 6752 N N . VAL A 1 898 ? -34.924 -3.676 26.412 1.00 95.56 898 VAL A N 1
ATOM 6753 C CA . VAL A 1 898 ? -35.353 -3.568 27.811 1.00 95.56 898 VAL A CA 1
ATOM 6754 C C . VAL A 1 898 ? -34.138 -3.311 28.710 1.00 95.56 898 VAL A C 1
ATOM 6756 O O . VAL A 1 898 ? -33.433 -4.240 29.102 1.00 95.56 898 VAL A O 1
ATOM 6759 N N . ALA A 1 899 ? -33.916 -2.049 29.090 1.00 94.25 899 ALA A N 1
ATOM 6760 C CA . ALA A 1 899 ? -32.812 -1.624 29.965 1.00 94.25 899 ALA A CA 1
ATOM 6761 C C . ALA A 1 899 ? -32.759 -2.369 31.317 1.00 94.25 899 ALA A C 1
ATOM 6763 O O . ALA A 1 899 ? -31.679 -2.606 31.861 1.00 94.25 899 ALA A O 1
ATOM 6764 N N . ALA A 1 900 ? -33.920 -2.787 31.830 1.00 93.75 900 ALA A N 1
ATOM 6765 C CA . ALA A 1 900 ? -34.072 -3.558 33.065 1.00 93.75 900 ALA A CA 1
ATOM 6766 C C . ALA A 1 900 ? -33.982 -5.092 32.888 1.00 93.75 900 ALA A C 1
ATOM 6768 O O . ALA A 1 900 ? -34.306 -5.834 33.820 1.00 93.75 900 ALA A O 1
ATOM 6769 N N . ALA A 1 901 ? -33.577 -5.591 31.713 1.00 94.81 901 ALA A N 1
ATOM 6770 C CA . ALA A 1 901 ? -33.315 -7.014 31.503 1.00 94.81 901 ALA A CA 1
ATOM 6771 C C . ALA A 1 901 ? -32.186 -7.508 32.427 1.00 94.81 901 ALA A C 1
ATOM 6773 O O . ALA A 1 901 ? -31.311 -6.735 32.831 1.00 94.81 901 ALA A O 1
ATOM 6774 N N . ARG A 1 902 ? -32.206 -8.802 32.769 1.00 94.81 902 ARG A N 1
ATOM 6775 C CA . ARG A 1 902 ? -31.259 -9.421 33.709 1.00 94.81 902 ARG A CA 1
ATOM 6776 C C . ARG A 1 902 ? -30.745 -10.747 33.171 1.00 94.81 902 ARG A C 1
ATOM 6778 O O . ARG A 1 902 ? -31.546 -11.618 32.843 1.00 94.81 902 ARG A O 1
ATOM 6785 N N . ALA A 1 903 ? -29.425 -10.886 33.139 1.00 95.12 903 ALA A N 1
ATOM 6786 C CA . ALA A 1 903 ? -28.750 -12.135 32.817 1.00 95.12 903 ALA A CA 1
ATOM 6787 C C . ALA A 1 903 ? -28.927 -13.179 33.933 1.00 95.12 903 ALA A C 1
ATOM 6789 O O . ALA A 1 903 ? -29.411 -12.866 35.026 1.00 95.12 903 ALA A O 1
ATOM 6790 N N . GLN A 1 904 ? -28.516 -14.426 33.689 1.00 94.38 904 GLN A N 1
ATOM 6791 C CA . GLN A 1 904 ? -28.681 -15.532 34.637 1.00 94.38 904 GLN A CA 1
ATOM 6792 C C . GLN A 1 904 ? -27.953 -15.277 35.968 1.00 94.38 904 GLN A C 1
ATOM 6794 O O . GLN A 1 904 ? -28.471 -15.630 37.024 1.00 94.38 904 GLN A O 1
ATOM 6799 N N . ASN A 1 905 ? -26.808 -14.589 35.938 1.00 92.00 905 ASN A N 1
ATOM 6800 C CA . ASN A 1 905 ? -26.069 -14.127 37.123 1.00 92.00 905 ASN A CA 1
ATOM 6801 C C . ASN A 1 905 ? -26.691 -12.879 37.806 1.00 92.00 905 ASN A C 1
ATOM 6803 O O . ASN A 1 905 ? -26.160 -12.374 38.797 1.00 92.00 905 ASN A O 1
ATOM 6807 N N . GLY A 1 906 ? -27.824 -12.378 37.309 1.00 93.06 906 GLY A N 1
ATOM 6808 C CA . GLY A 1 906 ? -28.544 -11.208 37.812 1.00 93.06 906 GLY A CA 1
ATOM 6809 C C . GLY A 1 906 ? -28.089 -9.858 37.246 1.00 93.06 906 GLY A C 1
ATOM 6810 O O . GLY A 1 906 ? -28.781 -8.870 37.507 1.00 93.06 906 GLY A O 1
ATOM 6811 N N . THR A 1 907 ? -26.991 -9.810 36.478 1.00 93.62 907 THR A N 1
ATOM 6812 C CA . THR A 1 907 ? -26.392 -8.580 35.933 1.00 93.62 907 THR A CA 1
ATOM 6813 C C . THR A 1 907 ? -27.329 -7.851 34.964 1.00 93.62 907 THR A C 1
ATOM 6815 O O . THR A 1 907 ? -28.012 -8.479 34.154 1.00 93.62 907 THR A O 1
ATOM 6818 N N . THR A 1 908 ? -27.345 -6.516 35.036 1.00 95.69 908 THR A N 1
ATOM 6819 C CA . THR A 1 908 ? -28.065 -5.614 34.117 1.00 95.69 908 THR A CA 1
ATOM 6820 C C . THR A 1 908 ? -27.099 -4.854 33.205 1.00 95.69 908 THR A C 1
ATOM 6822 O O . THR A 1 908 ? -25.910 -4.727 33.508 1.00 95.69 908 THR A O 1
ATOM 6825 N N . ALA A 1 909 ? -27.617 -4.249 32.130 1.00 96.38 909 ALA A N 1
ATOM 6826 C CA . ALA A 1 909 ? -26.836 -3.334 31.292 1.00 96.38 909 ALA A CA 1
ATOM 6827 C C . ALA A 1 909 ? -26.238 -2.165 32.105 1.00 96.38 909 ALA A C 1
ATOM 6829 O O . ALA A 1 909 ? -25.098 -1.768 31.876 1.00 96.38 909 ALA A O 1
ATOM 6830 N N . LEU A 1 910 ? -26.958 -1.660 33.117 1.00 95.88 910 LEU A N 1
ATOM 6831 C CA . LEU A 1 910 ? -26.474 -0.567 33.966 1.00 95.88 910 LEU A CA 1
ATOM 6832 C C . LEU A 1 910 ? -25.236 -0.959 34.788 1.00 95.88 910 LEU A C 1
ATOM 6834 O O . LEU A 1 910 ? -24.309 -0.162 34.910 1.00 95.88 910 LEU A O 1
ATOM 6838 N N . MET A 1 911 ? -25.187 -2.188 35.315 1.00 95.56 911 MET A N 1
ATOM 6839 C CA . MET A 1 911 ? -23.987 -2.708 35.985 1.00 95.56 911 MET A CA 1
ATOM 6840 C C . MET A 1 911 ? -22.812 -2.812 35.008 1.00 95.56 911 MET A C 1
ATOM 6842 O O . MET A 1 911 ? -21.703 -2.408 35.352 1.00 95.56 911 MET A O 1
ATOM 6846 N N . GLY A 1 912 ? -23.065 -3.278 33.778 1.00 95.00 912 GLY A N 1
ATOM 6847 C CA . GLY A 1 912 ? -22.071 -3.297 32.702 1.00 95.00 912 GLY A CA 1
ATOM 6848 C C . GLY A 1 912 ? -21.457 -1.919 32.454 1.00 95.00 912 GLY A C 1
ATOM 6849 O O . GLY A 1 912 ? -20.240 -1.772 32.525 1.00 95.00 912 GLY A O 1
ATOM 6850 N N . ALA A 1 913 ? -22.293 -0.889 32.299 1.00 96.81 913 ALA A N 1
ATOM 6851 C CA . ALA A 1 913 ? -21.848 0.489 32.078 1.00 96.81 913 ALA A CA 1
ATOM 6852 C C . ALA A 1 913 ? -20.987 1.049 33.229 1.00 96.81 913 ALA A C 1
ATOM 6854 O O . ALA A 1 913 ? -20.028 1.788 32.989 1.00 96.81 913 ALA A O 1
ATOM 6855 N N . VAL A 1 914 ? -21.288 0.670 34.477 1.00 96.00 914 VAL A N 1
ATOM 6856 C CA . VAL A 1 914 ? -20.477 1.030 35.654 1.00 96.00 914 VAL A CA 1
ATOM 6857 C C . VAL A 1 914 ? -19.138 0.288 35.671 1.00 96.00 914 VAL A C 1
ATOM 6859 O O . VAL A 1 914 ? -18.111 0.891 35.984 1.00 96.00 914 VAL A O 1
ATOM 6862 N N . VAL A 1 915 ? -19.114 -0.994 35.296 1.00 94.25 915 VAL A N 1
ATOM 6863 C CA . VAL A 1 915 ? -17.873 -1.778 35.160 1.00 94.25 915 VAL A CA 1
ATOM 6864 C C . VAL A 1 915 ? -16.991 -1.226 34.029 1.00 94.25 915 VAL A C 1
ATOM 6866 O O . VAL A 1 915 ? -15.780 -1.088 34.224 1.00 94.25 915 VAL A O 1
ATOM 6869 N N . ALA A 1 916 ? -17.588 -0.807 32.911 1.00 94.12 916 ALA A N 1
ATOM 6870 C CA . ALA A 1 916 ? -16.908 -0.121 31.812 1.00 94.12 916 ALA A CA 1
ATOM 6871 C C . ALA A 1 916 ? -16.340 1.252 32.224 1.00 94.12 916 ALA A C 1
ATOM 6873 O O . ALA A 1 916 ? -15.302 1.679 31.728 1.00 94.12 916 ALA A O 1
ATOM 6874 N N . GLY A 1 917 ? -17.006 1.959 33.146 1.00 95.00 917 GLY A N 1
ATOM 6875 C CA . GLY A 1 917 ? -16.729 3.374 33.428 1.00 95.00 917 GLY A CA 1
ATOM 6876 C C . GLY A 1 917 ? -17.421 4.340 32.453 1.00 95.00 917 GLY A C 1
ATOM 6877 O O . GLY A 1 917 ? -17.147 5.540 32.478 1.00 95.00 917 GLY A O 1
ATOM 6878 N N . SER A 1 918 ? -18.340 3.853 31.609 1.00 95.38 918 SER A N 1
ATOM 6879 C CA . SER A 1 918 ? -19.014 4.666 30.589 1.00 95.38 918 SER A CA 1
ATOM 6880 C C . SER A 1 918 ? -20.145 5.504 31.195 1.00 95.38 918 SER A C 1
ATOM 6882 O O . SER A 1 918 ? -21.326 5.147 31.181 1.00 95.38 918 SER A O 1
ATOM 6884 N N . CYS A 1 919 ? -19.777 6.672 31.727 1.00 93.88 919 CYS A N 1
ATOM 6885 C CA . CYS A 1 919 ? -20.716 7.661 32.263 1.00 93.88 919 CYS A CA 1
ATOM 6886 C C . CYS A 1 919 ? -21.755 8.144 31.236 1.00 93.88 919 CYS A C 1
ATOM 6888 O O . CYS A 1 919 ? -22.827 8.605 31.630 1.00 93.88 919 CYS A O 1
ATOM 6890 N N . ALA A 1 920 ? -21.454 8.061 29.937 1.00 95.06 920 ALA A N 1
ATOM 6891 C CA . ALA A 1 920 ? -22.402 8.371 28.873 1.00 95.06 920 ALA A CA 1
ATOM 6892 C C . ALA A 1 920 ? -23.477 7.281 28.748 1.00 95.06 920 ALA A C 1
ATOM 6894 O O . ALA A 1 920 ? -24.666 7.598 28.791 1.00 95.06 920 ALA A O 1
ATOM 6895 N N . VAL A 1 921 ? -23.086 6.001 28.711 1.00 96.44 921 VAL A N 1
ATOM 6896 C CA . VAL A 1 921 ? -24.043 4.882 28.695 1.00 96.44 921 VAL A CA 1
ATOM 6897 C C . VAL A 1 921 ? -24.885 4.843 29.975 1.00 96.44 921 VAL A C 1
ATOM 6899 O O . VAL A 1 921 ? -26.099 4.681 29.887 1.00 96.44 921 VAL A O 1
ATOM 6902 N N . VAL A 1 922 ? -24.304 5.110 31.154 1.00 95.81 922 VAL A N 1
ATOM 6903 C CA . VAL A 1 922 ? -25.077 5.272 32.406 1.00 95.81 922 VAL A CA 1
ATOM 6904 C C . VAL A 1 922 ? -26.166 6.348 32.261 1.00 95.81 922 VAL A C 1
ATOM 6906 O O . VAL A 1 922 ? -27.311 6.121 32.649 1.00 95.81 922 VAL A O 1
ATOM 6909 N N . LYS A 1 923 ? -25.849 7.499 31.654 1.00 94.25 923 LYS A N 1
ATOM 6910 C CA . LYS A 1 923 ? -26.809 8.598 31.433 1.00 94.25 923 LYS A CA 1
ATOM 6911 C C . LYS A 1 923 ? -27.850 8.309 30.348 1.00 94.25 923 LYS A C 1
ATOM 6913 O O . LYS A 1 923 ? -28.908 8.928 30.384 1.00 94.25 923 LYS A O 1
ATOM 6918 N N . MET A 1 924 ? -27.583 7.385 29.423 1.00 95.44 924 MET A N 1
ATOM 6919 C CA . MET A 1 924 ? -28.571 6.901 28.449 1.00 95.44 924 MET A CA 1
ATOM 6920 C C . MET A 1 924 ? -29.484 5.812 29.023 1.00 95.44 924 MET A C 1
ATOM 6922 O O . MET A 1 924 ? -30.651 5.759 28.660 1.00 95.44 924 MET A O 1
ATOM 6926 N N . LEU A 1 925 ? -28.987 4.975 29.938 1.00 95.56 925 LEU A N 1
ATOM 6927 C CA . LEU A 1 925 ? -29.780 3.913 30.564 1.00 95.56 925 LEU A CA 1
ATOM 6928 C C . LEU A 1 925 ? -30.713 4.428 31.670 1.00 95.56 925 LEU A C 1
ATOM 6930 O O . LEU A 1 925 ? -31.811 3.904 31.816 1.00 95.56 925 LEU A O 1
ATOM 6934 N N . LEU A 1 926 ? -30.307 5.437 32.452 1.00 92.81 926 LEU A N 1
ATOM 6935 C CA . LEU A 1 926 ? -31.100 5.910 33.598 1.00 92.81 926 LEU A CA 1
ATOM 6936 C C . LEU A 1 926 ? -32.519 6.414 33.255 1.00 92.81 926 LEU A C 1
ATOM 6938 O O . LEU A 1 926 ? -33.433 6.066 33.998 1.00 92.81 926 LEU A O 1
ATOM 6942 N N . PRO A 1 927 ? -32.762 7.183 32.173 1.00 92.06 927 PRO A N 1
ATOM 6943 C CA . PRO A 1 927 ? -34.117 7.599 31.788 1.00 92.06 927 PRO A CA 1
ATOM 6944 C C . PRO A 1 927 ? -35.075 6.442 31.467 1.00 92.06 927 PRO A C 1
ATOM 6946 O O . PRO A 1 927 ? -36.281 6.594 31.643 1.00 92.06 927 PRO A O 1
ATOM 6949 N N . GLU A 1 928 ? -34.541 5.296 31.037 1.00 92.31 928 GLU A N 1
ATOM 6950 C CA . GLU A 1 928 ? -35.303 4.113 30.611 1.00 92.31 928 GLU A CA 1
ATOM 6951 C C . GLU A 1 928 ? -35.611 3.139 31.768 1.00 92.31 928 GLU A C 1
ATOM 6953 O O . GLU A 1 928 ? -36.209 2.082 31.558 1.00 92.31 928 GLU A O 1
ATOM 6958 N N . LEU A 1 929 ? -35.200 3.473 32.999 1.00 89.31 929 LEU A N 1
ATOM 6959 C CA . LEU A 1 929 ? -35.412 2.655 34.194 1.00 89.31 929 LEU A CA 1
ATOM 6960 C C . LEU A 1 929 ? -36.534 3.223 35.070 1.00 89.31 929 LEU A C 1
ATOM 6962 O O . LEU A 1 929 ? -36.496 4.364 35.528 1.00 89.31 929 LEU A O 1
ATOM 6966 N N . ALA A 1 930 ? -37.530 2.386 35.352 1.00 83.44 930 ALA A N 1
ATOM 6967 C CA . ALA A 1 930 ? -38.622 2.707 36.260 1.00 83.44 930 ALA A CA 1
ATOM 6968 C C . ALA A 1 930 ? -38.210 2.592 37.743 1.00 83.44 930 ALA A C 1
ATOM 6970 O O . ALA A 1 930 ? -37.172 2.024 38.097 1.00 83.44 930 ALA A O 1
ATOM 6971 N N . GLU A 1 931 ? -39.068 3.102 38.629 1.00 73.69 931 GLU A N 1
ATOM 6972 C CA . GLU A 1 931 ? -38.926 3.000 40.086 1.00 73.69 931 GLU A CA 1
ATOM 6973 C C . GLU A 1 931 ? -38.657 1.544 40.529 1.00 73.69 931 GLU A C 1
ATOM 6975 O O . GLU A 1 931 ? -39.312 0.602 40.075 1.00 73.69 931 GLU A O 1
ATOM 6980 N N . GLY A 1 932 ? -37.636 1.350 41.370 1.00 77.19 932 GLY A N 1
ATOM 6981 C CA . GLY A 1 932 ? -37.175 0.032 41.831 1.00 77.19 932 GLY A CA 1
ATOM 6982 C C . GLY A 1 932 ? -36.312 -0.774 40.842 1.00 77.19 932 GLY A C 1
ATOM 6983 O O . GLY A 1 932 ? -35.686 -1.747 41.254 1.00 77.19 932 GLY A O 1
ATOM 6984 N N . GLN A 1 933 ? -36.201 -0.391 39.562 1.00 86.50 933 GLN A N 1
ATOM 6985 C CA . GLN A 1 933 ? -35.332 -1.104 38.602 1.00 86.50 933 GLN A CA 1
ATOM 6986 C C . GLN A 1 933 ? -33.844 -0.755 38.772 1.00 86.50 933 GLN A C 1
ATOM 6988 O O . GLN A 1 933 ? -32.980 -1.600 38.537 1.00 86.50 933 GLN A O 1
ATOM 6993 N N . LEU A 1 934 ? -33.548 0.459 39.249 1.00 84.81 934 LEU A N 1
ATOM 6994 C CA . LEU A 1 934 ? -32.201 0.912 39.624 1.00 84.81 934 LEU A CA 1
ATOM 6995 C C . LEU A 1 934 ? -31.596 0.086 40.781 1.00 84.81 934 LEU A C 1
ATOM 6997 O O . LEU A 1 934 ? -30.378 -0.040 40.885 1.00 84.81 934 LEU A O 1
ATOM 7001 N N . GLU A 1 935 ? -32.444 -0.531 41.609 1.00 88.88 935 GLU A N 1
ATOM 7002 C CA . GLU A 1 935 ? -32.060 -1.358 42.761 1.00 88.88 935 GLU A CA 1
ATOM 7003 C C . GLU A 1 935 ? -31.836 -2.841 42.400 1.00 88.88 935 GLU A C 1
ATOM 7005 O O . GLU A 1 935 ? -31.782 -3.706 43.277 1.00 88.88 935 GLU A O 1
ATOM 7010 N N . ALA A 1 936 ? -31.711 -3.175 41.111 1.00 91.69 936 ALA A N 1
ATOM 7011 C CA . ALA A 1 936 ? -31.321 -4.516 40.689 1.00 91.69 936 ALA A CA 1
ATOM 7012 C C . ALA A 1 936 ? -29.929 -4.894 41.236 1.00 91.69 936 ALA A C 1
ATOM 7014 O O . ALA A 1 936 ? -29.022 -4.063 41.294 1.00 91.69 936 ALA A O 1
ATOM 7015 N N . VAL A 1 937 ? -29.760 -6.173 41.588 1.00 93.81 937 VAL A N 1
ATOM 7016 C CA . VAL A 1 937 ? -28.531 -6.734 42.178 1.00 93.81 937 VAL A CA 1
ATOM 7017 C C . VAL A 1 937 ? -28.042 -7.981 41.439 1.00 93.81 937 VAL A C 1
ATOM 7019 O O . VAL A 1 937 ? -28.847 -8.744 40.904 1.00 93.81 937 VAL A O 1
ATOM 7022 N N . ASP A 1 938 ? -26.736 -8.214 41.415 1.00 93.50 938 ASP A N 1
ATOM 7023 C CA . ASP A 1 938 ? -26.152 -9.473 40.935 1.00 93.50 938 ASP A CA 1
ATOM 7024 C C . ASP A 1 938 ? -26.286 -10.622 41.967 1.00 93.50 938 ASP A C 1
ATOM 7026 O O . ASP A 1 938 ? -26.906 -10.479 43.025 1.00 93.50 938 ASP A O 1
ATOM 7030 N N . HIS A 1 939 ? -25.709 -11.791 41.669 1.00 92.00 939 HIS A N 1
ATOM 7031 C CA . HIS A 1 939 ? -25.661 -12.937 42.594 1.00 92.00 939 HIS A CA 1
ATOM 7032 C C . HIS A 1 939 ? -24.859 -12.686 43.887 1.00 92.00 939 HIS A C 1
ATOM 7034 O O . HIS A 1 939 ? -25.047 -13.418 44.859 1.00 92.00 939 HIS A O 1
ATOM 7040 N N . ALA A 1 940 ? -24.006 -11.659 43.931 1.00 90.12 940 ALA A N 1
ATOM 7041 C CA . ALA A 1 940 ? -23.331 -11.189 45.140 1.00 90.12 940 ALA A CA 1
ATOM 7042 C C . ALA A 1 940 ? -24.123 -10.073 45.855 1.00 90.12 940 ALA A C 1
ATOM 7044 O O . ALA A 1 940 ? -23.618 -9.446 46.782 1.00 90.12 940 ALA A O 1
ATOM 7045 N N . GLY A 1 941 ? -25.377 -9.815 45.465 1.00 92.88 941 GLY A N 1
ATOM 7046 C CA . GLY A 1 941 ? -26.201 -8.756 46.053 1.00 92.88 941 GLY A CA 1
ATOM 7047 C C . GLY A 1 941 ? -25.744 -7.339 45.685 1.00 92.88 941 GLY A C 1
ATOM 7048 O O . GLY A 1 941 ? -26.224 -6.381 46.286 1.00 92.88 941 GLY A O 1
ATOM 7049 N N . THR A 1 942 ? -24.835 -7.191 44.720 1.00 94.12 942 THR A N 1
ATOM 7050 C CA . THR A 1 942 ? -24.212 -5.915 44.356 1.00 94.12 942 THR A CA 1
ATOM 7051 C C . THR A 1 942 ? -25.067 -5.170 43.337 1.00 94.12 942 THR A C 1
ATOM 7053 O O . THR A 1 942 ? -25.392 -5.725 42.286 1.00 94.12 942 THR A O 1
ATOM 7056 N N . SER A 1 943 ? -25.409 -3.909 43.606 1.00 94.69 943 SER A N 1
ATOM 7057 C CA . SER A 1 943 ? -26.099 -3.029 42.651 1.00 94.69 943 SER A CA 1
ATOM 7058 C C . SER A 1 943 ? -25.151 -2.065 41.935 1.00 94.69 943 SER A C 1
ATOM 7060 O O . SER A 1 943 ? -23.996 -1.880 42.325 1.00 94.69 943 SER A O 1
ATOM 7062 N N . ALA A 1 944 ? -25.642 -1.411 40.878 1.00 94.50 944 ALA A N 1
ATOM 7063 C CA . ALA A 1 944 ? -24.865 -0.444 40.099 1.00 94.50 944 ALA A CA 1
ATOM 7064 C C . ALA A 1 944 ? -24.323 0.722 40.957 1.00 94.50 944 ALA A C 1
ATOM 7066 O O . ALA A 1 944 ? -23.185 1.151 40.759 1.00 94.50 944 ALA A O 1
ATOM 7067 N N . LEU A 1 945 ? -25.091 1.182 41.956 1.00 95.19 945 LEU A N 1
ATOM 7068 C CA . LEU A 1 945 ? -24.638 2.197 42.912 1.00 95.19 945 LEU A CA 1
ATOM 7069 C C . LEU A 1 945 ? -23.459 1.682 43.754 1.00 95.19 945 LEU A C 1
ATOM 7071 O O . LEU A 1 945 ? -22.439 2.359 43.836 1.00 95.19 945 LEU A O 1
ATOM 7075 N N . MET A 1 946 ? -23.551 0.466 44.304 1.00 95.38 946 MET A N 1
ATOM 7076 C CA . MET A 1 946 ? -22.460 -0.158 45.067 1.00 95.38 946 MET A CA 1
ATOM 7077 C C . MET A 1 946 ? -21.184 -0.321 44.233 1.00 95.38 946 MET A C 1
ATOM 7079 O O . MET A 1 946 ? -20.091 -0.035 44.722 1.00 95.38 946 MET A O 1
ATOM 7083 N N . MET A 1 947 ? -21.314 -0.747 42.970 1.00 95.31 947 MET A N 1
ATOM 7084 C CA . MET A 1 947 ? -20.181 -0.886 42.049 1.00 95.31 947 MET A CA 1
ATOM 7085 C C . MET A 1 947 ? -19.500 0.465 41.784 1.00 95.31 947 MET A C 1
ATOM 7087 O O . MET A 1 947 ? -18.273 0.551 41.834 1.00 95.31 947 MET A O 1
ATOM 7091 N N . ALA A 1 948 ? -20.273 1.535 41.566 1.00 95.69 948 ALA A N 1
ATOM 7092 C CA . ALA A 1 948 ? -19.728 2.880 41.379 1.00 95.69 948 ALA A CA 1
ATOM 7093 C C . ALA A 1 948 ? -19.079 3.414 42.667 1.00 95.69 948 ALA A C 1
ATOM 7095 O O . ALA A 1 948 ? -17.989 3.987 42.619 1.00 95.69 948 ALA A O 1
ATOM 7096 N N . SER A 1 949 ? -19.696 3.163 43.826 1.00 95.75 949 SER A N 1
ATOM 7097 C CA . SER A 1 949 ? -19.169 3.587 45.123 1.00 95.75 949 SER A CA 1
ATOM 7098 C C . SER A 1 949 ? -17.879 2.870 45.520 1.00 95.75 949 SER A C 1
ATOM 7100 O O . SER A 1 949 ? -16.979 3.514 46.049 1.00 95.75 949 SER A O 1
ATOM 7102 N N . ALA A 1 950 ? -17.740 1.577 45.214 1.00 94.94 950 ALA A N 1
ATOM 7103 C CA . ALA A 1 950 ? -16.497 0.832 45.419 1.00 94.94 950 ALA A CA 1
ATOM 7104 C C . ALA A 1 950 ? -15.364 1.292 44.476 1.00 94.94 950 ALA A C 1
ATOM 7106 O O . ALA A 1 950 ? -14.193 1.277 44.860 1.00 94.94 950 ALA A O 1
ATOM 7107 N N . ARG A 1 951 ? -15.704 1.733 43.255 1.00 94.06 951 ARG A N 1
ATOM 7108 C CA . ARG A 1 951 ? -14.758 2.297 42.271 1.00 94.06 951 ARG A CA 1
ATOM 7109 C C . ARG A 1 951 ? -14.346 3.744 42.558 1.00 94.06 951 ARG A C 1
ATOM 7111 O O . ARG A 1 951 ? -13.348 4.190 42.002 1.00 94.06 951 ARG A O 1
ATOM 7118 N N . GLY A 1 952 ? -15.100 4.469 43.384 1.00 94.62 952 GLY A N 1
ATOM 7119 C CA . GLY A 1 952 ? -14.859 5.886 43.666 1.00 94.62 952 GLY A CA 1
ATOM 7120 C C . GLY A 1 952 ? -15.435 6.856 42.630 1.00 94.62 952 GLY A C 1
ATOM 7121 O O . GLY A 1 952 ? -15.100 8.040 42.660 1.00 94.62 952 GLY A O 1
ATOM 7122 N N . ASP A 1 953 ? -16.302 6.398 41.718 1.00 94.81 953 ASP A N 1
ATOM 7123 C CA . ASP A 1 953 ? -16.852 7.253 40.659 1.00 94.81 953 ASP A CA 1
ATOM 7124 C C . ASP A 1 953 ? -17.984 8.147 41.188 1.00 94.81 953 ASP A C 1
ATOM 7126 O O . ASP A 1 953 ? -19.179 7.857 41.071 1.00 94.81 953 ASP A O 1
ATOM 7130 N N . ALA A 1 954 ? -17.584 9.281 41.761 1.00 94.50 954 ALA A N 1
ATOM 7131 C CA . ALA A 1 954 ? -18.489 10.324 42.224 1.00 94.50 954 ALA A CA 1
ATOM 7132 C C . ALA A 1 954 ? -19.401 10.875 41.111 1.00 94.50 954 ALA A C 1
ATOM 7134 O O . ALA A 1 954 ? -20.486 11.368 41.410 1.00 94.50 954 ALA A O 1
ATOM 7135 N N . THR A 1 955 ? -19.023 10.773 39.830 1.00 94.81 955 THR A N 1
ATOM 7136 C CA . THR A 1 955 ? -19.839 11.295 38.723 1.00 94.81 955 THR A CA 1
ATOM 7137 C C . THR A 1 955 ? -20.979 10.346 38.349 1.00 94.81 955 THR A C 1
ATOM 7139 O O . THR A 1 955 ? -22.091 10.807 38.071 1.00 94.81 955 THR A O 1
ATOM 7142 N N . MET A 1 956 ? -20.756 9.031 38.430 1.00 93.69 956 MET A N 1
ATOM 7143 C CA . MET A 1 956 ? -21.820 8.026 38.360 1.00 93.69 956 MET A CA 1
ATOM 7144 C C . MET A 1 956 ? -22.718 8.083 39.593 1.00 93.69 956 MET A C 1
ATOM 7146 O O . MET A 1 956 ? -23.936 8.138 39.448 1.00 93.69 956 MET A O 1
ATOM 7150 N N . VAL A 1 957 ? -22.137 8.155 40.795 1.00 94.56 957 VAL A N 1
ATOM 7151 C CA . VAL A 1 957 ? -22.890 8.262 42.058 1.00 94.56 957 VAL A CA 1
ATOM 7152 C C . VAL A 1 957 ? -23.788 9.506 42.052 1.00 94.56 957 VAL A C 1
ATOM 7154 O O . VAL A 1 957 ? -24.989 9.386 42.279 1.00 94.56 957 VAL A O 1
ATOM 7157 N N . ALA A 1 958 ? -23.269 10.679 41.672 1.00 93.19 958 ALA A N 1
ATOM 7158 C CA . ALA A 1 958 ? -24.081 11.886 41.504 1.00 93.19 958 ALA A CA 1
ATOM 7159 C C . ALA A 1 958 ? -25.153 11.751 40.403 1.00 93.19 958 ALA A C 1
ATOM 7161 O O . ALA A 1 958 ? -26.230 12.331 40.531 1.00 93.19 958 ALA A O 1
ATOM 7162 N N . SER A 1 959 ? -24.902 10.974 39.342 1.00 92.38 959 SER A N 1
ATOM 7163 C CA . SER A 1 959 ? -25.902 10.709 38.293 1.00 92.38 959 SER A CA 1
ATOM 7164 C C . SER A 1 959 ? -27.039 9.804 38.791 1.00 92.38 959 SER A C 1
ATOM 7166 O O . SER A 1 959 ? -28.196 10.053 38.458 1.00 92.38 959 SER A O 1
ATOM 7168 N N . PHE A 1 960 ? -26.742 8.801 39.626 1.00 92.00 960 PHE A N 1
ATOM 7169 C CA . PHE A 1 960 ? -27.750 7.940 40.256 1.00 92.00 960 PHE A CA 1
ATOM 7170 C C . PHE A 1 960 ? -28.616 8.714 41.254 1.00 92.00 960 PHE A C 1
ATOM 7172 O O . PHE A 1 960 ? -29.839 8.736 41.124 1.00 92.00 960 PHE A O 1
ATOM 7179 N N . LEU A 1 961 ? -27.981 9.418 42.193 1.00 90.19 961 LEU A N 1
ATOM 7180 C CA . LEU A 1 961 ? -28.665 10.197 43.230 1.00 90.19 961 LEU A CA 1
ATOM 7181 C C . LEU A 1 961 ? -29.405 11.414 42.641 1.00 90.19 961 LEU A C 1
ATOM 7183 O O . LEU A 1 961 ? -30.443 11.825 43.154 1.00 90.19 961 LEU A O 1
ATOM 7187 N N . GLY A 1 962 ? -28.914 11.970 41.529 1.00 86.69 962 GLY A N 1
ATOM 7188 C CA . GLY A 1 962 ? -29.604 13.008 40.761 1.00 86.69 962 GLY A CA 1
ATOM 7189 C C . GLY A 1 962 ? -30.833 12.507 39.991 1.00 86.69 962 GLY A C 1
ATOM 7190 O O . GLY A 1 962 ? -31.717 13.307 39.692 1.00 86.69 962 GLY A O 1
ATOM 7191 N N . HIS A 1 963 ? -30.911 11.206 39.688 1.00 85.94 963 HIS A N 1
ATOM 7192 C CA . HIS A 1 963 ? -32.081 10.579 39.069 1.00 85.94 963 HIS A CA 1
ATOM 7193 C C . HIS A 1 963 ? -33.122 10.159 40.125 1.00 85.94 963 HIS A C 1
ATOM 7195 O O . HIS A 1 963 ? -34.290 10.524 40.007 1.00 85.94 963 HIS A O 1
ATOM 7201 N N . GLN A 1 964 ? -32.711 9.446 41.182 1.00 83.00 964 GLN A N 1
ATOM 7202 C CA . GLN A 1 964 ? -33.566 9.063 42.317 1.00 83.00 964 GLN A CA 1
ATOM 7203 C C . GLN A 1 964 ? -32.776 9.192 43.632 1.00 83.00 964 GLN A C 1
ATOM 7205 O O . GLN A 1 964 ? -31.863 8.410 43.889 1.00 83.00 964 GLN A O 1
ATOM 7210 N N . LYS A 1 965 ? -33.135 10.174 44.476 1.00 75.88 965 LYS A N 1
ATOM 7211 C CA . LYS A 1 965 ? -32.282 10.643 45.589 1.00 75.88 965 LYS A CA 1
ATOM 7212 C C . LYS A 1 965 ? -31.883 9.569 46.609 1.00 75.88 965 LYS A C 1
ATOM 7214 O O . LYS A 1 965 ? -30.770 9.616 47.114 1.00 75.88 965 LYS A O 1
ATOM 7219 N N . GLU A 1 966 ? -32.774 8.633 46.922 1.00 80.25 966 GLU A N 1
ATOM 7220 C CA . GLU A 1 966 ? -32.585 7.650 48.006 1.00 80.25 966 GLU A CA 1
ATOM 7221 C C . GLU A 1 966 ? -32.461 6.199 47.485 1.00 80.25 966 GLU A C 1
ATOM 7223 O O . GLU A 1 966 ? -32.254 5.271 48.268 1.00 80.25 966 GLU A O 1
ATOM 7228 N N . ALA A 1 967 ? -32.549 5.988 46.164 1.00 79.88 967 ALA A N 1
ATOM 7229 C CA . ALA A 1 967 ? -32.597 4.657 45.554 1.00 79.88 967 ALA A CA 1
ATOM 7230 C C . ALA A 1 967 ? -31.288 3.876 45.754 1.00 79.88 967 ALA A C 1
ATOM 7232 O O . ALA A 1 967 ? -30.197 4.358 45.446 1.00 79.88 967 ALA A O 1
ATOM 7233 N N . GLY A 1 968 ? -31.391 2.654 46.277 1.00 82.38 968 GLY A N 1
ATOM 7234 C CA . GLY A 1 968 ? -30.263 1.761 46.542 1.00 82.38 968 GLY A CA 1
ATOM 7235 C C . GLY A 1 968 ? -29.318 2.203 47.669 1.00 82.38 968 GLY A C 1
ATOM 7236 O O . GLY A 1 968 ? -28.432 1.436 48.039 1.00 82.38 968 GLY A O 1
ATOM 7237 N N . VAL A 1 969 ? -29.489 3.394 48.260 1.00 90.12 969 VAL A N 1
ATOM 7238 C CA . VAL A 1 969 ? -28.544 3.983 49.236 1.00 90.12 969 VAL A CA 1
ATOM 7239 C C . VAL A 1 969 ? -28.407 3.133 50.507 1.00 90.12 969 VAL A C 1
ATOM 7241 O O . VAL A 1 969 ? -27.324 3.039 51.082 1.00 90.12 969 VAL A O 1
ATOM 7244 N N . HIS A 1 970 ? -29.493 2.480 50.927 1.00 91.50 970 HIS A N 1
ATOM 7245 C CA . HIS A 1 970 ? -29.546 1.586 52.093 1.00 91.50 970 HIS A CA 1
ATOM 7246 C C . HIS A 1 970 ? -29.503 0.090 51.742 1.00 91.50 970 HIS A C 1
ATOM 7248 O O . HIS A 1 970 ? -29.625 -0.758 52.632 1.00 91.50 970 HIS A O 1
ATOM 7254 N N . GLN A 1 971 ? -29.377 -0.250 50.458 1.00 92.75 971 GLN A N 1
ATOM 7255 C CA . GLN A 1 971 ? -29.309 -1.635 50.005 1.00 92.75 971 GLN A CA 1
ATOM 7256 C C . GLN A 1 971 ? -27.999 -2.281 50.465 1.00 92.75 971 GLN A C 1
ATOM 7258 O O . GLN A 1 971 ? -26.996 -1.593 50.647 1.00 92.75 971 GLN A O 1
ATOM 7263 N N . LYS A 1 972 ? -27.997 -3.606 50.659 1.00 93.94 972 LYS A N 1
ATOM 7264 C CA . LYS A 1 972 ? -26.837 -4.345 51.171 1.00 93.94 972 LYS A CA 1
ATOM 7265 C C . LYS A 1 972 ? -26.484 -5.556 50.326 1.00 93.94 972 LYS A C 1
ATOM 7267 O O . LYS A 1 972 ? -27.371 -6.308 49.928 1.00 93.94 972 LYS A O 1
ATOM 7272 N N . ASP A 1 973 ? -25.186 -5.724 50.105 1.00 94.38 973 ASP A N 1
ATOM 7273 C CA . ASP A 1 973 ? -24.605 -6.824 49.343 1.00 94.38 973 ASP A CA 1
ATOM 7274 C C . ASP A 1 973 ? -24.606 -8.153 50.121 1.00 94.38 973 ASP A C 1
ATOM 7276 O O . ASP A 1 973 ? -25.066 -8.251 51.268 1.00 94.38 973 ASP A O 1
ATOM 7280 N N . SER A 1 974 ? -24.047 -9.201 49.512 1.00 93.56 974 SER A N 1
ATOM 7281 C CA . SER A 1 974 ? -23.912 -10.515 50.135 1.00 93.56 974 SER A CA 1
ATOM 7282 C C . SER A 1 974 ? -22.976 -10.543 51.341 1.00 93.56 974 SER A C 1
ATOM 7284 O O . SER A 1 974 ? -22.909 -11.590 51.963 1.00 93.56 974 SER A O 1
ATOM 7286 N N . GLU A 1 975 ? -22.305 -9.453 51.718 1.00 93.00 975 GLU A N 1
ATOM 7287 C CA . GLU A 1 975 ? -21.528 -9.318 52.958 1.00 93.00 975 GLU A CA 1
ATOM 7288 C C . GLU A 1 975 ? -22.137 -8.302 53.944 1.00 93.00 975 GLU A C 1
ATOM 7290 O O . GLU A 1 975 ? -21.587 -8.049 55.019 1.00 93.00 975 GLU A O 1
ATOM 7295 N N . GLY A 1 976 ? -23.323 -7.764 53.642 1.00 93.44 976 GLY A N 1
ATOM 7296 C CA . GLY A 1 976 ? -24.025 -6.781 54.470 1.00 93.44 976 GLY A CA 1
ATOM 7297 C C . GLY A 1 976 ? -23.502 -5.346 54.327 1.00 93.44 976 GLY A C 1
ATOM 7298 O O . GLY A 1 976 ? -23.911 -4.476 55.103 1.00 93.44 976 GLY A O 1
ATOM 7299 N N . ARG A 1 977 ? -22.605 -5.091 53.371 1.00 95.00 977 ARG A N 1
ATOM 7300 C CA . ARG A 1 977 ? -22.049 -3.768 53.067 1.00 95.00 977 ARG A CA 1
ATOM 7301 C C . ARG A 1 977 ? -23.026 -3.001 52.183 1.00 95.00 977 ARG A C 1
ATOM 7303 O O . ARG A 1 977 ? -23.625 -3.580 51.283 1.00 95.00 977 ARG A O 1
ATOM 7310 N N . ASP A 1 978 ? -23.164 -1.707 52.430 1.00 95.38 978 ASP A N 1
ATOM 7311 C CA . ASP A 1 978 ? -23.861 -0.784 51.534 1.00 95.38 978 ASP A CA 1
ATOM 7312 C C . ASP A 1 978 ? -22.865 0.135 50.817 1.00 95.38 978 ASP A C 1
ATOM 7314 O O . ASP A 1 978 ? -21.652 0.084 51.046 1.00 95.38 978 ASP A O 1
ATOM 7318 N N . SER A 1 979 ? -23.389 0.983 49.935 1.00 95.81 979 SER A N 1
ATOM 7319 C CA . SER A 1 979 ? -22.621 1.931 49.129 1.00 95.81 979 SER A CA 1
ATOM 7320 C C . SER A 1 979 ? -21.715 2.845 49.967 1.00 95.81 979 SER A C 1
ATOM 7322 O O . SER A 1 979 ? -20.599 3.142 49.540 1.00 95.81 979 SER A O 1
ATOM 7324 N N . LEU A 1 980 ? -22.143 3.254 51.172 1.00 97.06 980 LEU A N 1
ATOM 7325 C CA . LEU A 1 980 ? -21.339 4.108 52.055 1.00 97.06 980 LEU A CA 1
ATOM 7326 C C . LEU A 1 980 ? -20.175 3.322 52.657 1.00 97.06 980 LEU A C 1
ATOM 7328 O O . LEU A 1 980 ? -19.035 3.779 52.605 1.00 97.06 980 LEU A O 1
ATOM 7332 N N . LEU A 1 981 ? -20.435 2.121 53.182 1.00 95.50 981 LEU A N 1
ATOM 7333 C CA . LEU A 1 981 ? -19.373 1.286 53.737 1.00 95.50 981 LEU A CA 1
ATOM 7334 C C . LEU A 1 981 ? -18.363 0.861 52.660 1.00 95.50 981 LEU A C 1
ATOM 7336 O O . LEU A 1 981 ? -17.167 0.815 52.940 1.00 95.50 981 LEU A O 1
ATOM 7340 N N . LEU A 1 982 ? -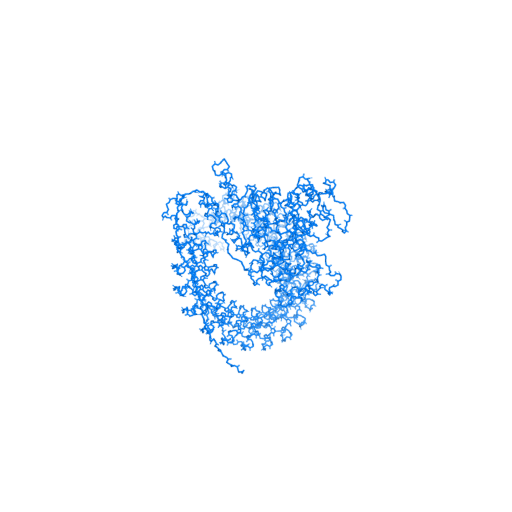18.804 0.623 51.421 1.00 95.88 982 LEU A N 1
ATOM 7341 C CA . LEU A 1 982 ? -17.915 0.369 50.281 1.00 95.88 982 LEU A CA 1
ATOM 7342 C C . LEU A 1 982 ? -17.050 1.594 49.942 1.00 95.88 982 LEU A C 1
ATOM 7344 O O . LEU A 1 982 ? -15.836 1.449 49.802 1.00 95.88 982 LEU A O 1
ATOM 7348 N N . ALA A 1 983 ? -17.638 2.793 49.886 1.00 96.62 983 ALA A N 1
ATOM 7349 C CA . ALA A 1 983 ? -16.907 4.036 49.636 1.00 96.62 983 ALA A CA 1
ATOM 7350 C C . ALA A 1 983 ? -15.846 4.319 50.714 1.00 96.62 983 ALA A C 1
ATOM 7352 O O . ALA A 1 983 ? -14.692 4.601 50.391 1.00 96.62 983 ALA A O 1
ATOM 7353 N N . CYS A 1 984 ? -16.206 4.177 51.994 1.00 95.88 984 CYS A N 1
ATOM 7354 C CA . CYS A 1 984 ? -15.282 4.362 53.114 1.00 95.88 984 CYS A CA 1
ATOM 7355 C C . CYS A 1 984 ? -14.193 3.280 53.179 1.00 95.88 984 CYS A C 1
ATOM 7357 O O . CYS A 1 984 ? -13.083 3.571 53.607 1.00 95.88 984 CYS A O 1
ATOM 7359 N N . THR A 1 985 ? -14.476 2.056 52.716 1.00 93.56 985 THR A N 1
ATOM 7360 C CA . THR A 1 985 ? -13.466 0.985 52.586 1.00 93.56 985 THR A CA 1
ATOM 7361 C C . THR A 1 985 ? -12.453 1.273 51.468 1.00 93.56 985 THR A C 1
ATOM 7363 O O . THR A 1 985 ? -11.335 0.770 51.519 1.00 93.56 985 THR A O 1
ATOM 7366 N N . GLY A 1 986 ? -12.829 2.070 50.461 1.00 91.25 986 GLY A N 1
ATOM 7367 C CA . GLY A 1 986 ? -11.972 2.449 49.331 1.00 91.25 986 GLY A CA 1
ATOM 7368 C C . GLY A 1 986 ? -11.284 3.817 49.445 1.00 91.25 986 GLY A C 1
ATOM 7369 O O . GLY A 1 986 ? -10.644 4.229 48.484 1.00 91.25 986 GLY A O 1
ATOM 7370 N N . GLY A 1 987 ? -11.435 4.541 50.563 1.00 94.06 987 GLY A N 1
ATOM 7371 C CA . GLY A 1 987 ? -10.888 5.900 50.741 1.00 94.06 987 GLY A CA 1
ATOM 7372 C C . GLY A 1 987 ? -11.683 7.024 50.041 1.00 94.06 987 GLY A C 1
ATOM 7373 O O . GLY A 1 987 ? -11.281 8.193 50.054 1.00 94.06 987 GLY A O 1
ATOM 7374 N N . HIS A 1 988 ? -12.837 6.709 49.440 1.00 96.69 988 HIS A N 1
ATOM 7375 C CA . HIS A 1 988 ? -13.535 7.555 48.458 1.00 96.69 988 HIS A CA 1
ATOM 7376 C C . HIS A 1 988 ? -14.347 8.701 49.086 1.00 96.69 988 HIS A C 1
ATOM 7378 O O . HIS A 1 988 ? -15.579 8.700 49.076 1.00 96.69 988 HIS A O 1
ATOM 7384 N N . THR A 1 989 ? -13.649 9.710 49.614 1.00 95.62 989 THR A N 1
ATOM 7385 C CA . THR A 1 989 ? -14.233 10.826 50.391 1.00 95.62 989 THR A CA 1
ATOM 7386 C C . THR A 1 989 ? -15.435 11.500 49.714 1.00 95.62 989 THR A C 1
ATOM 7388 O O . THR A 1 989 ? -16.496 11.598 50.323 1.00 95.62 989 THR A O 1
ATOM 7391 N N . HIS A 1 990 ? -15.312 11.921 48.450 1.00 96.19 990 HIS A N 1
ATOM 7392 C CA . HIS A 1 990 ? -16.386 12.651 47.756 1.00 96.19 990 HIS A CA 1
ATOM 7393 C C . HIS A 1 990 ? -17.591 11.755 47.393 1.00 96.19 990 HIS A C 1
ATOM 7395 O O . HIS A 1 990 ? -18.724 12.222 47.324 1.00 96.19 990 HIS A O 1
ATOM 7401 N N . VAL A 1 991 ? -17.387 10.440 47.237 1.00 96.94 991 VAL A N 1
ATOM 7402 C CA . VAL A 1 991 ? -18.499 9.481 47.111 1.00 96.94 991 VAL A CA 1
ATOM 7403 C C . VAL A 1 991 ? -19.248 9.350 48.436 1.00 96.94 991 VAL A C 1
ATOM 7405 O O . VAL A 1 991 ? -20.477 9.370 48.445 1.00 96.94 991 VAL A O 1
ATOM 7408 N N . ALA A 1 992 ? -18.525 9.223 49.553 1.00 96.62 992 ALA A N 1
ATOM 7409 C CA . ALA A 1 992 ? -19.140 9.151 50.876 1.00 96.62 992 ALA A CA 1
ATOM 7410 C C . ALA A 1 992 ? -19.934 10.430 51.198 1.00 96.62 992 ALA A C 1
ATOM 7412 O O . ALA A 1 992 ? -21.024 10.341 51.751 1.00 96.62 992 ALA A O 1
ATOM 7413 N N . GLU A 1 993 ? -19.434 11.599 50.790 1.00 96.75 993 GLU A N 1
ATOM 7414 C CA . GLU A 1 993 ? -20.106 12.897 50.929 1.00 96.75 993 GLU A CA 1
ATOM 7415 C C . GLU A 1 993 ? -21.463 12.908 50.208 1.00 96.75 993 GLU A C 1
ATOM 7417 O O . GLU A 1 993 ? -22.495 13.102 50.851 1.00 96.75 993 GLU A O 1
ATOM 7422 N N . LEU A 1 994 ? -21.481 12.574 48.912 1.00 96.06 994 LEU A N 1
ATOM 7423 C CA . LEU A 1 994 ? -22.709 12.477 48.111 1.00 96.06 994 LEU A CA 1
ATOM 7424 C C . LEU A 1 994 ? -23.727 11.484 48.702 1.00 96.06 994 LEU A C 1
ATOM 7426 O O . LEU A 1 994 ? -24.926 11.759 48.726 1.00 96.06 994 LEU A O 1
ATOM 7430 N N . LEU A 1 995 ? -23.262 10.336 49.207 1.00 96.31 995 LEU A N 1
ATOM 7431 C CA . LEU A 1 995 ? -24.123 9.331 49.838 1.00 96.31 995 LEU A CA 1
ATOM 7432 C C . LEU A 1 995 ? -24.709 9.815 51.175 1.00 96.31 995 LEU A C 1
ATOM 7434 O O . LEU A 1 995 ? -25.872 9.544 51.467 1.00 96.31 995 LEU A O 1
ATOM 7438 N N . LEU A 1 996 ? -23.941 10.553 51.980 1.00 95.12 996 LEU A N 1
ATOM 7439 C CA . LEU A 1 996 ? -24.409 11.126 53.246 1.00 95.12 996 LEU A CA 1
ATOM 7440 C C . LEU A 1 996 ? -25.410 12.276 53.019 1.00 95.12 996 LEU A C 1
ATOM 7442 O O . LEU A 1 996 ? -26.418 12.352 53.721 1.00 95.12 996 LEU A O 1
ATOM 7446 N N . GLU A 1 997 ? -25.222 13.110 51.990 1.00 93.31 997 GLU A N 1
ATOM 7447 C CA . GLU A 1 997 ? -26.217 14.112 51.554 1.00 93.31 997 GLU A CA 1
ATOM 7448 C C . GLU A 1 997 ? -27.509 13.483 50.985 1.00 93.31 997 GLU A C 1
ATOM 7450 O O . GLU A 1 997 ? -28.608 14.060 51.075 1.00 93.31 997 GLU A O 1
ATOM 7455 N N . ALA A 1 998 ? -27.390 12.271 50.437 1.00 92.25 998 ALA A N 1
ATOM 7456 C CA . ALA A 1 998 ? -28.496 11.391 50.066 1.00 92.25 998 ALA A CA 1
ATOM 7457 C C . ALA A 1 998 ? -29.122 10.624 51.248 1.00 92.25 998 ALA A C 1
ATOM 7459 O O . ALA A 1 998 ? -30.094 9.902 51.052 1.00 92.25 998 ALA A O 1
ATOM 7460 N N . GLY A 1 999 ? -28.632 10.819 52.477 1.00 91.56 999 GLY A N 1
ATOM 7461 C CA . GLY A 1 999 ? -29.225 10.257 53.692 1.00 91.56 999 GLY A CA 1
ATOM 7462 C C . GLY A 1 999 ? -28.689 8.887 54.114 1.00 91.56 999 GLY A C 1
ATOM 7463 O O . GLY A 1 999 ? -29.302 8.253 54.971 1.00 91.56 999 GLY A O 1
ATOM 7464 N N . ALA A 1 1000 ? -27.562 8.422 53.559 1.00 94.88 1000 ALA A N 1
ATOM 7465 C CA . ALA A 1 1000 ? -26.950 7.148 53.939 1.00 94.88 1000 ALA A CA 1
ATOM 7466 C C . ALA A 1 1000 ? -26.747 7.014 55.459 1.00 94.88 1000 ALA A C 1
ATOM 7468 O O . ALA A 1 1000 ? -26.351 7.953 56.151 1.00 94.88 1000 ALA A O 1
ATOM 7469 N N . ASN A 1 1001 ? -26.998 5.811 55.986 1.00 94.12 1001 ASN A N 1
ATOM 7470 C CA . ASN A 1 1001 ? -26.877 5.549 57.416 1.00 94.12 1001 ASN A CA 1
ATOM 7471 C C . ASN A 1 1001 ? -25.399 5.510 57.831 1.00 94.12 1001 ASN A C 1
ATOM 7473 O O . ASN A 1 1001 ? -24.718 4.506 57.623 1.00 94.12 1001 ASN A O 1
ATOM 7477 N N . VAL A 1 1002 ? -24.937 6.579 58.479 1.00 95.38 1002 VAL A N 1
ATOM 7478 C CA . VAL A 1 1002 ? -23.561 6.713 58.975 1.00 95.38 1002 VAL A CA 1
ATOM 7479 C C . VAL A 1 1002 ? -23.153 5.593 59.954 1.00 95.38 1002 VAL A C 1
ATOM 7481 O O . VAL A 1 1002 ? -21.987 5.213 59.989 1.00 95.38 1002 VAL A O 1
ATOM 7484 N N . GLU A 1 1003 ? -24.119 4.988 60.660 1.00 94.56 1003 GLU A N 1
ATOM 7485 C CA . GLU A 1 1003 ? -23.934 3.859 61.589 1.00 94.56 1003 GLU A CA 1
ATOM 7486 C C . GLU A 1 1003 ? -24.338 2.495 61.000 1.00 94.56 1003 GLU A C 1
ATOM 7488 O O . GLU A 1 1003 ? -24.755 1.565 61.703 1.00 94.56 1003 GLU A O 1
ATOM 7493 N N . THR A 1 1004 ? -24.238 2.354 59.680 1.00 94.81 1004 THR A N 1
ATOM 7494 C CA . THR A 1 1004 ? -24.394 1.062 59.005 1.00 94.81 1004 THR A CA 1
ATOM 7495 C C . THR A 1 1004 ? -23.275 0.075 59.363 1.00 94.81 1004 THR A C 1
ATOM 7497 O O . THR A 1 1004 ? -22.214 0.456 59.854 1.00 94.81 1004 THR A O 1
ATOM 7500 N N . ARG A 1 1005 ? -23.527 -1.225 59.155 1.00 92.88 1005 ARG A N 1
ATOM 7501 C CA . ARG A 1 1005 ? -22.637 -2.332 59.547 1.00 92.88 1005 ARG A CA 1
ATOM 7502 C C . ARG A 1 1005 ? -22.640 -3.487 58.553 1.00 92.88 1005 ARG A C 1
ATOM 7504 O O . ARG A 1 1005 ? -23.721 -3.900 58.131 1.00 92.88 1005 ARG A O 1
ATOM 7511 N N . ASP A 1 1006 ? -21.468 -4.036 58.239 1.00 93.56 1006 ASP A N 1
ATOM 7512 C CA . ASP A 1 1006 ? -21.349 -5.323 57.533 1.00 93.56 1006 ASP A CA 1
ATOM 7513 C C . ASP A 1 1006 ? -21.711 -6.522 58.440 1.00 93.56 1006 ASP A C 1
ATOM 7515 O O . ASP A 1 1006 ? -21.996 -6.372 59.634 1.00 93.56 1006 ASP A O 1
ATOM 7519 N N . ARG A 1 1007 ? -21.659 -7.746 57.898 1.00 93.69 1007 ARG A N 1
ATOM 7520 C CA . ARG A 1 1007 ? -21.862 -8.997 58.660 1.00 93.69 1007 ARG A CA 1
ATOM 7521 C C . ARG A 1 1007 ? -20.872 -9.221 59.812 1.00 93.69 1007 ARG A C 1
ATOM 7523 O O . ARG A 1 1007 ? -21.125 -10.075 60.659 1.00 93.69 1007 ARG A O 1
ATOM 7530 N N . ARG A 1 1008 ? -19.765 -8.476 59.868 1.00 90.62 1008 ARG A N 1
ATOM 7531 C CA . ARG A 1 1008 ? -18.746 -8.519 60.931 1.00 90.62 1008 ARG A CA 1
ATOM 7532 C C . ARG A 1 1008 ? -18.941 -7.399 61.966 1.00 90.62 1008 ARG A C 1
ATOM 7534 O O . ARG A 1 1008 ? -18.151 -7.307 62.900 1.00 90.62 1008 ARG A O 1
ATOM 7541 N N . ASN A 1 1009 ? -20.014 -6.607 61.852 1.00 91.12 1009 ASN A N 1
ATOM 7542 C CA . ASN A 1 1009 ? -20.322 -5.403 62.637 1.00 91.12 1009 ASN A CA 1
ATOM 7543 C C . ASN A 1 1009 ? -19.384 -4.201 62.399 1.00 91.12 1009 ASN A C 1
ATOM 7545 O O . ASN A 1 1009 ? -19.276 -3.335 63.265 1.00 91.12 1009 ASN A O 1
ATOM 7549 N N . PHE A 1 1010 ? -18.721 -4.127 61.244 1.00 92.31 1010 PHE A N 1
ATOM 7550 C CA . PHE A 1 1010 ? -17.775 -3.058 60.913 1.00 92.31 1010 PHE A CA 1
ATOM 7551 C C . PHE A 1 1010 ? -18.488 -1.806 60.363 1.00 92.31 1010 PHE A C 1
ATOM 7553 O O . PHE A 1 1010 ? -19.316 -1.942 59.461 1.00 92.31 1010 PHE A O 1
ATOM 7560 N N . THR A 1 1011 ? -18.192 -0.608 60.891 1.00 94.81 1011 THR A N 1
ATOM 7561 C CA . THR A 1 1011 ? -18.855 0.665 60.504 1.00 94.81 1011 THR A CA 1
ATOM 7562 C C . THR A 1 1011 ? -18.049 1.507 59.500 1.00 94.81 1011 THR A C 1
ATOM 7564 O O . THR A 1 1011 ? -16.831 1.340 59.406 1.00 94.81 1011 THR A O 1
ATOM 7567 N N . PRO A 1 1012 ? -18.671 2.471 58.782 1.00 96.12 1012 PRO A N 1
ATOM 7568 C CA . PRO A 1 1012 ? -17.959 3.399 57.896 1.00 96.12 1012 PRO A CA 1
ATOM 7569 C C . PRO A 1 1012 ? -16.844 4.184 58.592 1.00 96.12 1012 PRO A C 1
ATOM 7571 O O . PRO A 1 1012 ? -15.774 4.363 58.017 1.00 96.12 1012 PRO A O 1
ATOM 7574 N N . LEU A 1 1013 ? -17.060 4.610 59.843 1.00 96.19 1013 LEU A N 1
ATOM 7575 C CA . LEU A 1 1013 ? -16.054 5.343 60.616 1.00 96.19 1013 LEU A CA 1
ATOM 7576 C C . LEU A 1 1013 ? -14.873 4.448 61.010 1.00 96.19 1013 LEU A C 1
ATOM 7578 O O . LEU A 1 1013 ? -13.733 4.904 60.968 1.00 96.19 1013 LEU A O 1
ATOM 7582 N N . GLN A 1 1014 ? -15.120 3.176 61.335 1.00 94.25 1014 GLN A N 1
ATOM 7583 C CA . GLN A 1 1014 ? -14.057 2.193 61.560 1.00 94.25 1014 GLN A CA 1
ATOM 7584 C C . GLN A 1 1014 ? -13.291 1.891 60.263 1.00 94.25 1014 GLN A C 1
ATOM 7586 O O . GLN A 1 1014 ? -12.070 1.787 60.307 1.00 94.25 1014 GLN A O 1
ATOM 7591 N N . ALA A 1 1015 ? -13.973 1.812 59.113 1.00 93.44 1015 ALA A N 1
ATOM 7592 C CA . ALA A 1 1015 ? -13.341 1.620 57.805 1.00 93.44 1015 ALA A CA 1
ATOM 7593 C C . ALA A 1 1015 ? -12.433 2.799 57.424 1.00 93.44 1015 ALA A C 1
ATOM 7595 O O . ALA A 1 1015 ? -11.252 2.595 57.156 1.00 93.44 1015 ALA A O 1
ATOM 7596 N N . ALA A 1 1016 ? -12.944 4.029 57.513 1.00 95.44 1016 ALA A N 1
ATOM 7597 C CA . ALA A 1 1016 ? -12.166 5.245 57.283 1.00 95.44 1016 ALA A CA 1
ATOM 7598 C C . ALA A 1 1016 ? -10.979 5.384 58.256 1.00 95.44 1016 ALA A C 1
ATOM 7600 O O . ALA A 1 1016 ? -9.905 5.837 57.873 1.00 95.44 1016 ALA A O 1
ATOM 7601 N N . SER A 1 1017 ? -11.152 4.952 59.510 1.00 94.31 1017 SER A N 1
ATOM 7602 C CA . SER A 1 1017 ? -10.090 4.989 60.526 1.00 94.31 1017 SER A CA 1
ATOM 7603 C C . SER A 1 1017 ? -9.061 3.858 60.382 1.00 94.31 1017 SER A C 1
ATOM 7605 O O . SER A 1 1017 ? -7.994 3.946 60.981 1.00 94.31 1017 SER A O 1
ATOM 7607 N N . LEU A 1 1018 ? -9.376 2.801 59.620 1.00 92.25 1018 LEU A N 1
ATOM 7608 C CA . LEU A 1 1018 ? -8.457 1.713 59.266 1.00 92.25 1018 LEU A CA 1
ATOM 7609 C C . LEU A 1 1018 ? -7.685 2.024 57.974 1.00 92.25 1018 LEU A C 1
ATOM 7611 O O . LEU A 1 1018 ? -6.544 1.600 57.834 1.00 92.25 1018 LEU A O 1
ATOM 7615 N N . GLU A 1 1019 ? -8.297 2.748 57.036 1.00 90.75 1019 GLU A N 1
ATOM 7616 C CA . GLU A 1 1019 ? -7.635 3.215 55.812 1.00 90.75 1019 GLU A CA 1
ATOM 7617 C C . GLU A 1 1019 ? -6.727 4.432 56.075 1.00 90.75 1019 GLU A C 1
ATOM 7619 O O . GLU A 1 1019 ? -5.636 4.501 55.515 1.00 90.75 1019 GLU A O 1
ATOM 7624 N N . GLY A 1 1020 ? -7.114 5.323 56.996 1.00 90.94 1020 GLY A N 1
ATOM 7625 C CA . GLY A 1 1020 ? -6.289 6.440 57.473 1.00 90.94 1020 GLY A CA 1
ATOM 7626 C C . GLY A 1 1020 ? -6.727 7.826 56.984 1.00 90.94 1020 GLY A C 1
ATOM 762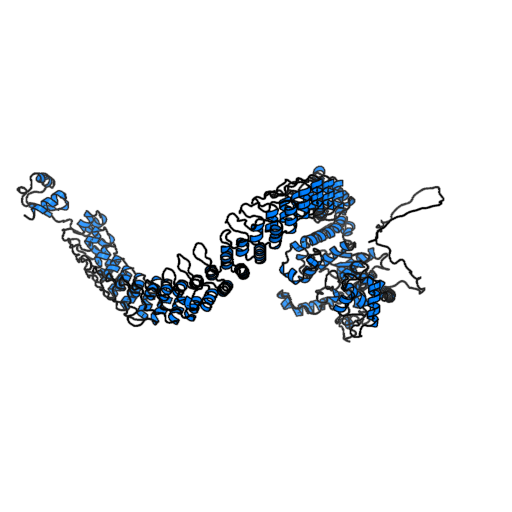7 O O . GLY A 1 1020 ? -6.165 8.829 57.429 1.00 90.94 1020 GLY A O 1
ATOM 7628 N N . SER A 1 1021 ? -7.738 7.927 56.115 1.00 93.38 1021 SER A N 1
ATOM 7629 C CA . SER A 1 1021 ? -8.230 9.199 55.575 1.00 93.38 1021 SER A CA 1
ATOM 7630 C C . SER A 1 1021 ? -8.822 10.117 56.650 1.00 93.38 1021 SER A C 1
ATOM 7632 O O . SER A 1 1021 ? -9.989 10.021 57.049 1.00 93.38 1021 SER A O 1
ATOM 7634 N N . GLU A 1 1022 ? -8.018 11.108 57.043 1.00 94.56 1022 GLU A N 1
ATOM 7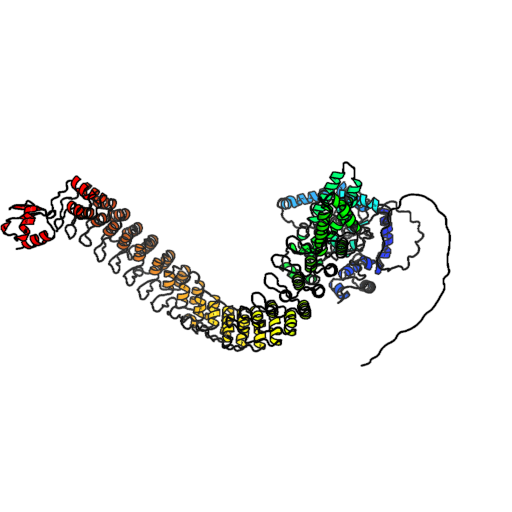635 C CA . GLU A 1 1022 ? -8.429 12.267 57.842 1.00 94.56 1022 GLU A CA 1
ATOM 7636 C C . GLU A 1 1022 ? -9.688 12.941 57.272 1.00 94.56 1022 GLU A C 1
ATOM 7638 O O . GLU A 1 1022 ? -10.544 13.408 58.026 1.00 94.56 1022 GLU A O 1
ATOM 7643 N N . SER A 1 1023 ? -9.826 12.979 55.941 1.00 95.56 1023 SER A N 1
ATOM 7644 C CA . SER A 1 1023 ? -10.951 13.615 55.251 1.00 95.56 1023 SER A CA 1
ATOM 7645 C C . SER A 1 1023 ? -12.251 12.821 55.393 1.00 95.56 1023 SER A C 1
ATOM 7647 O O . SER A 1 1023 ? -13.272 13.412 55.746 1.00 95.56 1023 SER A O 1
ATOM 7649 N N . LEU A 1 1024 ? -12.223 11.494 55.211 1.00 95.94 1024 LEU A N 1
ATOM 7650 C CA . LEU A 1 1024 ? -13.384 10.633 55.472 1.00 95.94 1024 LEU A CA 1
ATOM 7651 C C . LEU A 1 1024 ? -13.792 10.674 56.946 1.00 95.94 1024 LEU A C 1
ATOM 7653 O O . LEU A 1 1024 ? -14.977 10.781 57.252 1.00 95.94 1024 LEU A O 1
ATOM 7657 N N . VAL A 1 1025 ? -12.826 10.611 57.865 1.00 96.38 1025 VAL A N 1
ATOM 7658 C CA . VAL A 1 1025 ? -13.108 10.653 59.306 1.00 96.38 1025 VAL A CA 1
ATOM 7659 C C . VAL A 1 1025 ? -13.708 12.005 59.703 1.00 96.38 1025 VAL A C 1
ATOM 7661 O O . VAL A 1 1025 ? -14.726 12.036 60.390 1.00 96.38 1025 VAL A O 1
ATOM 7664 N N . THR A 1 1026 ? -13.166 13.121 59.205 1.00 96.75 1026 THR A N 1
ATOM 7665 C CA . THR A 1 1026 ? -13.738 14.463 59.428 1.00 96.75 1026 THR A CA 1
ATOM 7666 C C . THR A 1 1026 ? -15.169 14.569 58.893 1.00 96.75 1026 THR A C 1
ATOM 7668 O O . THR A 1 1026 ? -16.048 15.078 59.590 1.00 96.75 1026 THR A O 1
ATOM 7671 N N . LEU A 1 1027 ? -15.423 14.055 57.686 1.00 97.00 1027 LEU A N 1
ATOM 7672 C CA . LEU A 1 1027 ? -16.741 14.035 57.051 1.00 97.00 1027 LEU A CA 1
ATOM 7673 C C . LEU A 1 1027 ? -17.762 13.228 57.873 1.00 97.00 1027 LEU A C 1
ATOM 7675 O O . LEU A 1 1027 ? -18.817 13.749 58.234 1.00 97.00 1027 LEU A O 1
ATOM 7679 N N . LEU A 1 1028 ? -17.438 11.979 58.218 1.00 96.88 1028 LEU A N 1
ATOM 7680 C CA . LEU A 1 1028 ? -18.321 11.077 58.967 1.00 96.88 1028 LEU A CA 1
ATOM 7681 C C . LEU A 1 1028 ? -18.645 11.623 60.367 1.00 96.88 1028 LEU A C 1
ATOM 7683 O O . LEU A 1 1028 ? -19.801 11.599 60.789 1.00 96.88 1028 LEU A O 1
ATOM 7687 N N . LEU A 1 1029 ? -17.655 12.188 61.067 1.00 95.56 1029 LEU A N 1
ATOM 7688 C CA . LEU A 1 1029 ? -17.864 12.861 62.355 1.00 95.56 1029 LEU A CA 1
ATOM 7689 C C . LEU A 1 1029 ? -18.712 14.140 62.203 1.00 95.56 1029 LEU A C 1
ATOM 7691 O O . LEU A 1 1029 ? -19.538 14.435 63.068 1.00 95.56 1029 LEU A O 1
ATOM 7695 N N . GLY A 1 1030 ? -18.588 14.863 61.082 1.00 94.19 1030 GLY A N 1
ATOM 7696 C CA . GLY A 1 1030 ? -19.473 15.976 60.717 1.00 94.19 1030 GLY A CA 1
ATOM 7697 C C . GLY A 1 1030 ? -20.939 15.550 60.552 1.00 94.19 1030 GLY A C 1
ATOM 7698 O O . GLY A 1 1030 ? -21.841 16.224 61.053 1.00 94.19 1030 GLY A O 1
ATOM 7699 N N . PHE A 1 1031 ? -21.171 14.376 59.957 1.00 95.38 1031 PHE A N 1
ATOM 7700 C CA . PHE A 1 1031 ? -22.478 13.706 59.887 1.00 95.38 1031 PHE A CA 1
ATOM 7701 C C . PHE A 1 1031 ? -22.875 12.957 61.180 1.00 95.38 1031 PHE A C 1
ATOM 7703 O O . PHE A 1 1031 ? -23.899 12.276 61.209 1.00 95.38 1031 PHE A O 1
ATOM 7710 N N . ARG A 1 1032 ? -22.140 13.169 62.284 1.00 93.44 1032 ARG A N 1
ATOM 7711 C CA . ARG A 1 1032 ? -22.394 12.633 63.637 1.00 93.44 1032 ARG A CA 1
ATOM 7712 C C . ARG A 1 1032 ? -22.249 11.113 63.791 1.00 93.44 1032 ARG A C 1
ATOM 7714 O O . ARG A 1 1032 ? -22.976 10.520 64.587 1.00 93.44 1032 ARG A O 1
ATOM 7721 N N . ALA A 1 1033 ? -21.295 10.505 63.089 1.00 95.25 1033 ALA A N 1
ATOM 7722 C CA . ALA A 1 1033 ? -20.809 9.167 63.433 1.00 95.25 1033 ALA A CA 1
ATOM 7723 C C . ALA A 1 1033 ? -20.336 9.102 64.901 1.00 95.25 1033 ALA A C 1
ATOM 7725 O O . ALA A 1 1033 ? -19.732 10.057 65.400 1.00 95.25 1033 ALA A O 1
ATOM 7726 N N . ASP A 1 1034 ? -20.577 7.981 65.579 1.00 94.31 1034 ASP A N 1
ATOM 7727 C CA . ASP A 1 1034 ? -20.169 7.756 66.968 1.00 94.31 1034 ASP A CA 1
ATOM 7728 C C . ASP A 1 1034 ? -18.808 7.024 67.023 1.00 94.31 1034 ASP A C 1
ATOM 7730 O O . ASP A 1 1034 ? -18.712 5.845 66.661 1.00 94.31 1034 ASP A O 1
ATOM 7734 N N . PRO A 1 1035 ? -17.726 7.678 67.497 1.00 94.44 1035 PRO A N 1
ATOM 7735 C CA . PRO A 1 1035 ? -16.391 7.078 67.551 1.00 94.44 1035 PRO A CA 1
ATOM 7736 C C . PRO A 1 1035 ? -16.254 5.920 68.554 1.00 94.44 1035 PRO A C 1
ATOM 7738 O O . PRO A 1 1035 ? -15.218 5.247 68.558 1.00 94.44 1035 PRO A O 1
ATOM 7741 N N . ASN A 1 1036 ? -17.272 5.674 69.385 1.00 93.88 1036 ASN A N 1
ATOM 7742 C CA . ASN A 1 1036 ? -17.277 4.668 70.450 1.00 93.88 1036 ASN A CA 1
ATOM 7743 C C . ASN A 1 1036 ? -18.040 3.392 70.072 1.00 93.88 1036 ASN A C 1
ATOM 7745 O O . ASN A 1 1036 ? -18.084 2.433 70.848 1.00 93.88 1036 ASN A O 1
ATOM 7749 N N . VAL A 1 1037 ? -18.614 3.339 68.865 1.00 93.88 1037 VAL A N 1
ATOM 7750 C CA . VAL A 1 1037 ? -19.311 2.147 68.382 1.00 93.88 1037 VAL A CA 1
ATOM 7751 C C . VAL A 1 1037 ? -18.345 0.972 68.271 1.00 93.88 1037 VAL A C 1
ATOM 7753 O O . VAL A 1 1037 ? -17.378 0.988 67.508 1.00 93.88 1037 VAL A O 1
ATOM 7756 N N . ARG A 1 1038 ? -18.650 -0.074 69.041 1.00 90.44 1038 ARG A N 1
ATOM 7757 C CA . ARG A 1 1038 ? -17.914 -1.338 69.097 1.00 90.44 1038 ARG A CA 1
ATOM 7758 C C . ARG A 1 1038 ? -18.297 -2.240 67.920 1.00 90.44 1038 ARG A C 1
ATOM 7760 O O . ARG A 1 1038 ? -19.452 -2.653 67.806 1.00 90.44 1038 ARG A O 1
ATOM 7767 N N . GLY A 1 1039 ? -17.325 -2.540 67.065 1.00 87.25 1039 GLY A N 1
ATOM 7768 C CA . GLY A 1 1039 ? -17.414 -3.500 65.965 1.00 87.25 1039 GLY A CA 1
ATOM 7769 C C . GLY A 1 1039 ? -16.831 -4.873 66.342 1.00 87.25 1039 GLY A C 1
ATOM 7770 O O . GLY A 1 1039 ? -16.992 -5.315 67.489 1.00 87.25 1039 GLY A O 1
ATOM 7771 N N . PRO A 1 1040 ? -16.167 -5.587 65.411 1.00 85.25 1040 PRO A N 1
ATOM 7772 C CA . PRO A 1 1040 ? -15.604 -6.908 65.688 1.00 85.25 1040 PRO A CA 1
ATOM 7773 C C . PRO A 1 1040 ? -14.575 -6.866 66.832 1.00 85.25 1040 PRO A C 1
ATOM 7775 O O . PRO A 1 1040 ? -13.835 -5.898 66.999 1.00 85.25 1040 PRO A O 1
ATOM 7778 N N . HIS A 1 1041 ? -14.559 -7.918 67.657 1.00 87.56 1041 HIS A N 1
ATOM 7779 C CA . HIS A 1 1041 ? -13.762 -8.007 68.896 1.00 87.56 1041 HIS A CA 1
ATOM 7780 C C . HIS A 1 1041 ? -14.007 -6.862 69.904 1.00 87.56 1041 HIS A C 1
ATOM 7782 O O . HIS A 1 1041 ? -13.193 -6.610 70.785 1.00 87.56 1041 HIS A O 1
ATOM 7788 N N . GLY A 1 1042 ? -15.132 -6.147 69.793 1.00 88.12 1042 GLY A N 1
ATOM 7789 C CA . GLY A 1 1042 ? -15.450 -5.009 70.656 1.00 88.12 1042 GLY A CA 1
ATOM 7790 C C . GLY A 1 1042 ? -14.652 -3.737 70.349 1.00 88.12 1042 GLY A C 1
ATOM 7791 O O . GLY A 1 1042 ? -14.820 -2.750 71.060 1.00 88.12 1042 GLY A O 1
ATOM 7792 N N . ARG A 1 1043 ? -13.811 -3.739 69.307 1.00 91.06 1043 ARG A N 1
ATOM 7793 C CA . ARG A 1 1043 ? -12.946 -2.614 68.930 1.00 91.06 1043 ARG A CA 1
ATOM 7794 C C . ARG A 1 1043 ? -13.755 -1.506 68.257 1.00 91.06 1043 ARG A C 1
ATOM 7796 O O . ARG A 1 1043 ? -14.662 -1.786 67.477 1.00 91.06 1043 ARG A O 1
ATOM 7803 N N . HIS A 1 1044 ? -13.423 -0.257 68.556 1.00 92.94 1044 HIS A N 1
ATOM 7804 C CA . HIS A 1 1044 ? -14.045 0.945 67.984 1.00 92.94 1044 HIS A CA 1
ATOM 7805 C C . HIS A 1 1044 ? -13.011 1.758 67.185 1.00 92.94 1044 HIS A C 1
ATOM 7807 O O . HIS A 1 1044 ? -11.850 1.359 67.081 1.00 92.94 1044 HIS A O 1
ATOM 7813 N N . SER A 1 1045 ? -13.413 2.886 66.597 1.00 93.94 1045 SER A N 1
ATOM 7814 C CA . SER A 1 1045 ? -12.615 3.620 65.600 1.00 93.94 1045 SER A CA 1
ATOM 7815 C C . SER A 1 1045 ? -11.218 4.038 66.085 1.00 93.94 1045 SER A C 1
ATOM 7817 O O . SER A 1 1045 ? -10.280 4.061 65.291 1.00 93.94 1045 SER A O 1
ATOM 7819 N N . LEU A 1 1046 ? -11.040 4.290 67.390 1.00 94.94 1046 LEU A N 1
ATOM 7820 C CA . LEU A 1 1046 ? -9.733 4.641 67.957 1.00 94.94 1046 LEU A CA 1
ATOM 7821 C C . LEU A 1 1046 ? -8.741 3.462 67.946 1.00 94.94 1046 LEU A C 1
ATOM 7823 O O . LEU A 1 1046 ? -7.549 3.693 67.778 1.00 94.94 1046 LEU A O 1
ATOM 7827 N N . PHE A 1 1047 ? -9.206 2.205 68.015 1.00 94.31 1047 PHE A N 1
ATOM 7828 C CA . PHE A 1 1047 ? -8.341 1.034 67.791 1.00 94.31 1047 PHE A CA 1
ATOM 7829 C C . PHE A 1 1047 ? -7.900 0.905 66.339 1.00 94.31 1047 PHE A C 1
ATOM 7831 O O . PHE A 1 1047 ? -6.801 0.425 66.100 1.00 94.31 1047 PHE A O 1
ATOM 7838 N N . ALA A 1 1048 ? -8.736 1.293 65.371 1.00 91.88 1048 ALA A N 1
ATOM 7839 C CA . ALA A 1 1048 ? -8.347 1.258 63.963 1.00 91.88 1048 ALA A CA 1
ATOM 7840 C C . ALA A 1 1048 ? -7.241 2.294 63.696 1.00 91.88 1048 ALA A C 1
ATOM 7842 O O . ALA A 1 1048 ? -6.176 1.937 63.195 1.00 91.88 1048 ALA A O 1
ATOM 7843 N N . ALA A 1 1049 ? -7.430 3.526 64.183 1.00 94.56 1049 ALA A N 1
ATOM 7844 C CA . ALA A 1 1049 ? -6.413 4.573 64.119 1.00 94.56 1049 ALA A CA 1
ATOM 7845 C C . ALA A 1 1049 ? -5.115 4.180 64.854 1.00 94.56 1049 ALA A C 1
ATOM 7847 O O . ALA A 1 1049 ? -4.024 4.399 64.331 1.00 94.56 1049 ALA A O 1
ATOM 7848 N N . ALA A 1 1050 ? -5.229 3.562 66.038 1.00 93.81 1050 ALA A N 1
ATOM 7849 C CA . ALA A 1 1050 ? -4.094 3.070 66.821 1.00 93.81 1050 ALA A CA 1
ATOM 7850 C C . ALA A 1 1050 ? -3.440 1.799 66.252 1.00 93.81 1050 ALA A C 1
ATOM 7852 O O . ALA A 1 1050 ? -2.295 1.522 66.581 1.00 93.81 1050 ALA A O 1
ATOM 7853 N N . PHE A 1 1051 ? -4.121 1.024 65.404 1.00 92.25 1051 PHE A N 1
ATOM 7854 C CA . PHE A 1 1051 ? -3.531 -0.117 64.696 1.00 92.25 1051 PHE A CA 1
ATOM 7855 C C . PHE A 1 1051 ? -2.703 0.350 63.491 1.00 92.25 1051 PHE A C 1
ATOM 7857 O O . PHE A 1 1051 ? -1.598 -0.149 63.273 1.00 92.25 1051 PHE A O 1
ATOM 7864 N N . CYS A 1 1052 ? -3.211 1.341 62.753 1.00 90.00 1052 CYS A N 1
ATOM 7865 C CA . CYS A 1 1052 ? -2.618 1.878 61.524 1.00 90.00 1052 CYS A CA 1
ATOM 7866 C C . CYS A 1 1052 ? -1.711 3.109 61.735 1.00 90.00 1052 CYS A C 1
ATOM 7868 O O . CYS A 1 1052 ? -1.548 3.891 60.803 1.00 90.00 1052 CYS A O 1
ATOM 7870 N N . ASP A 1 1053 ? -1.181 3.318 62.948 1.00 91.81 1053 ASP A N 1
ATOM 7871 C CA . ASP A 1 1053 ? -0.339 4.469 63.343 1.00 91.81 1053 ASP A CA 1
ATOM 7872 C C . ASP A 1 1053 ? -0.778 5.808 62.720 1.00 91.81 1053 ASP A C 1
ATOM 7874 O O . ASP A 1 1053 ? -0.023 6.504 62.045 1.00 91.81 1053 ASP A O 1
ATOM 7878 N N . SER A 1 1054 ? -2.060 6.143 62.886 1.00 94.25 1054 SER A N 1
ATOM 7879 C CA . SER A 1 1054 ? -2.685 7.312 62.259 1.00 94.25 1054 SER A CA 1
ATOM 7880 C C . SER A 1 1054 ? -2.989 8.405 63.299 1.00 94.25 1054 SER A C 1
ATOM 7882 O O . SER A 1 1054 ? -4.157 8.612 63.653 1.00 94.25 1054 SER A O 1
ATOM 7884 N N . PRO A 1 1055 ? -1.977 9.118 63.845 1.00 93.31 1055 PRO A N 1
ATOM 7885 C CA . PRO A 1 1055 ? -2.168 10.055 64.954 1.00 93.31 1055 PRO A CA 1
ATOM 7886 C C . PRO A 1 1055 ? -3.086 11.230 64.593 1.00 93.31 1055 PRO A C 1
ATOM 7888 O O . PRO A 1 1055 ? -3.876 11.662 65.431 1.00 93.31 1055 PRO A O 1
ATOM 7891 N N . SER A 1 1056 ? -3.087 11.714 63.346 1.00 94.31 1056 SER A N 1
ATOM 7892 C CA . SER A 1 1056 ? -4.067 12.717 62.902 1.00 94.31 1056 SER A CA 1
ATOM 7893 C C . SER A 1 1056 ? -5.511 12.227 63.059 1.00 94.31 1056 SER A C 1
ATOM 7895 O O . SER A 1 1056 ? -6.359 12.944 63.592 1.00 94.31 1056 SER A O 1
ATOM 7897 N N . VAL A 1 1057 ? -5.785 10.982 62.657 1.00 95.88 1057 VAL A N 1
ATOM 7898 C CA . VAL A 1 1057 ? -7.108 10.354 62.776 1.00 95.88 1057 VAL A CA 1
ATOM 7899 C C . VAL A 1 1057 ? -7.484 10.161 64.242 1.00 95.88 1057 VAL A C 1
ATOM 7901 O O . VAL A 1 1057 ? -8.580 10.551 64.643 1.00 95.88 1057 VAL A O 1
ATOM 7904 N N . ALA A 1 1058 ? -6.571 9.646 65.071 1.00 94.62 1058 ALA A N 1
ATOM 7905 C CA . ALA A 1 1058 ? -6.795 9.533 66.512 1.00 94.62 1058 ALA A CA 1
ATOM 7906 C C . ALA A 1 1058 ? -7.125 10.899 67.146 1.00 94.62 1058 ALA A C 1
ATOM 7908 O O . ALA A 1 1058 ? -8.063 11.009 67.934 1.00 94.62 1058 ALA A O 1
ATOM 7909 N N . LYS A 1 1059 ? -6.437 11.972 66.735 1.00 94.88 1059 LYS A N 1
ATOM 7910 C CA . LYS A 1 1059 ? -6.694 13.347 67.192 1.00 94.88 1059 LYS A CA 1
ATOM 7911 C C . LYS A 1 1059 ? -8.066 13.879 66.761 1.00 94.88 1059 LYS A C 1
ATOM 7913 O O . LYS A 1 1059 ? -8.724 14.554 67.556 1.00 94.88 1059 LYS A O 1
ATOM 7918 N N . LEU A 1 1060 ? -8.522 13.570 65.544 1.00 95.44 1060 LEU A N 1
ATOM 7919 C CA . LEU A 1 1060 ? -9.878 13.892 65.074 1.00 95.44 1060 LEU A CA 1
ATOM 7920 C C . LEU A 1 1060 ? -10.944 13.143 65.890 1.00 95.44 1060 LEU A C 1
ATOM 7922 O O . LEU A 1 1060 ? -11.872 13.769 66.404 1.00 95.44 1060 LEU A O 1
ATOM 7926 N N . LEU A 1 1061 ? -10.769 11.831 66.086 1.00 95.56 1061 LEU A N 1
ATOM 7927 C CA . LEU A 1 1061 ? -11.663 10.989 66.889 1.00 95.56 1061 LEU A CA 1
ATOM 7928 C C . LEU A 1 1061 ? -11.765 11.488 68.342 1.00 95.56 1061 LEU A C 1
ATOM 7930 O O . LEU A 1 1061 ? -12.866 11.653 68.865 1.00 95.56 1061 LEU A O 1
ATOM 7934 N N . LEU A 1 1062 ? -10.636 11.805 68.983 1.00 92.88 1062 LEU A N 1
ATOM 7935 C CA . LEU A 1 1062 ? -10.597 12.340 70.350 1.00 92.88 1062 LEU A CA 1
ATOM 7936 C C . LEU A 1 1062 ? -11.228 13.738 70.447 1.00 92.88 1062 LEU A C 1
ATOM 7938 O O . LEU A 1 1062 ? -11.958 14.021 71.397 1.00 92.88 1062 LEU A O 1
ATOM 7942 N N . THR A 1 1063 ? -11.050 14.587 69.429 1.00 93.12 1063 THR A N 1
ATOM 7943 C CA . THR A 1 1063 ? -11.744 15.887 69.334 1.00 93.12 1063 THR A CA 1
ATOM 7944 C C . THR A 1 1063 ? -13.267 15.707 69.242 1.00 93.12 1063 THR A C 1
ATOM 7946 O O . THR A 1 1063 ? -14.019 16.494 69.820 1.00 93.12 1063 THR A O 1
ATOM 7949 N N . ALA A 1 1064 ? -13.731 14.634 68.595 1.00 91.69 1064 ALA A N 1
ATOM 7950 C CA . ALA A 1 1064 ? -15.137 14.233 68.537 1.00 91.69 1064 ALA A CA 1
ATOM 7951 C C . ALA A 1 1064 ? -15.620 13.393 69.741 1.00 91.69 1064 ALA A C 1
ATOM 7953 O O . ALA A 1 1064 ? -16.740 12.886 69.714 1.00 91.69 1064 ALA A O 1
ATOM 7954 N N . ARG A 1 1065 ? -14.835 13.314 70.829 1.00 91.31 1065 ARG A N 1
ATOM 7955 C CA . ARG A 1 1065 ? -15.143 12.576 72.073 1.00 91.31 1065 ARG A CA 1
ATOM 7956 C C . ARG A 1 1065 ? -15.151 11.049 71.932 1.00 91.31 1065 ARG A C 1
ATOM 7958 O O . ARG A 1 1065 ? -15.995 10.372 72.523 1.00 91.31 1065 ARG A O 1
ATOM 7965 N N . ALA A 1 1066 ? -14.179 10.505 71.206 1.00 92.06 1066 ALA A N 1
ATOM 7966 C CA . ALA A 1 1066 ? -13.774 9.120 71.414 1.00 92.06 1066 ALA A CA 1
ATOM 7967 C C . ALA A 1 1066 ? -13.375 8.892 72.885 1.00 92.06 1066 ALA A C 1
ATOM 7969 O O . ALA A 1 1066 ? -12.646 9.694 73.472 1.00 92.06 1066 ALA A O 1
ATOM 7970 N N . GLU A 1 1067 ? -13.852 7.801 73.471 1.00 92.25 1067 GLU A N 1
ATOM 7971 C CA . GLU A 1 1067 ? -13.459 7.319 74.787 1.00 92.25 1067 GLU A CA 1
ATOM 7972 C C . GLU A 1 1067 ? -12.057 6.707 74.673 1.00 92.25 1067 GLU A C 1
ATOM 7974 O O . GLU A 1 1067 ? -11.831 5.742 73.943 1.00 92.25 1067 GLU A O 1
ATOM 7979 N N . LEU A 1 1068 ? -11.099 7.339 75.350 1.00 91.38 1068 LEU A N 1
ATOM 7980 C CA . LEU A 1 1068 ? -9.663 7.127 75.162 1.00 91.38 1068 LEU A CA 1
ATOM 7981 C C . LEU A 1 1068 ? -9.185 5.748 75.647 1.00 91.38 1068 LEU A C 1
ATOM 7983 O O . LEU A 1 1068 ? -8.365 5.109 74.990 1.00 91.38 1068 LEU A O 1
ATOM 7987 N N . ASP A 1 1069 ? -9.753 5.286 76.761 1.00 90.44 1069 ASP A N 1
ATOM 7988 C CA . ASP A 1 1069 ? -9.382 4.053 77.466 1.00 90.44 1069 ASP A CA 1
ATOM 7989 C C . ASP A 1 1069 ? -10.456 2.957 77.334 1.00 90.44 1069 ASP A C 1
ATOM 7991 O O . ASP A 1 1069 ? -10.541 2.043 78.151 1.00 90.44 1069 ASP A O 1
ATOM 7995 N N . LEU A 1 1070 ? -11.320 3.051 76.317 1.00 92.25 1070 LEU A N 1
ATOM 7996 C CA . LEU A 1 1070 ? -12.408 2.100 76.105 1.00 92.25 1070 LEU A CA 1
ATOM 7997 C C . LEU A 1 1070 ? -11.857 0.725 75.687 1.00 92.25 1070 LEU A C 1
ATOM 7999 O O . LEU A 1 1070 ? -11.228 0.580 74.647 1.00 92.25 1070 LEU A O 1
ATOM 8003 N N . GLU A 1 1071 ? -12.105 -0.299 76.502 1.00 91.56 1071 GLU A N 1
ATOM 8004 C CA . GLU A 1 1071 ? -11.513 -1.636 76.334 1.00 91.56 1071 GLU A CA 1
ATOM 8005 C C . GLU A 1 1071 ? -12.164 -2.496 75.232 1.00 91.56 1071 GLU A C 1
ATOM 8007 O O . GLU A 1 1071 ? -13.395 -2.550 75.121 1.00 91.56 1071 GLU A O 1
ATOM 8012 N N . ASP A 1 1072 ? -11.361 -3.270 74.492 1.00 91.50 1072 ASP A N 1
ATOM 8013 C CA . ASP A 1 1072 ? -11.846 -4.331 73.596 1.00 91.50 1072 ASP A CA 1
ATOM 8014 C C . ASP A 1 1072 ? -12.305 -5.599 74.359 1.00 91.50 1072 ASP A C 1
ATOM 8016 O O . ASP A 1 1072 ? -12.342 -5.631 75.591 1.00 91.50 1072 ASP A O 1
ATOM 8020 N N . CYS A 1 1073 ? -12.702 -6.673 73.659 1.00 91.12 1073 CYS A N 1
ATOM 8021 C CA . CYS A 1 1073 ? -13.197 -7.887 74.326 1.00 91.12 1073 CYS A CA 1
ATOM 8022 C C . CYS A 1 1073 ? -12.154 -8.650 75.170 1.00 91.12 1073 CYS A C 1
ATOM 8024 O O . CYS A 1 1073 ? -12.537 -9.582 75.877 1.00 91.12 1073 CYS A O 1
ATOM 8026 N N . HIS A 1 1074 ? -10.878 -8.259 75.127 1.00 88.69 1074 HIS A N 1
ATOM 8027 C CA . HIS A 1 1074 ? -9.776 -8.817 75.916 1.00 88.69 1074 HIS A CA 1
ATOM 8028 C C . HIS A 1 1074 ? -9.274 -7.857 77.014 1.00 88.69 1074 HIS A C 1
ATOM 8030 O O . HIS A 1 1074 ? -8.290 -8.156 77.694 1.00 88.69 1074 HIS A O 1
ATOM 8036 N N . GLY A 1 1075 ? -9.935 -6.711 77.215 1.00 88.94 1075 GLY A N 1
ATOM 8037 C CA . GLY A 1 1075 ? -9.478 -5.666 78.138 1.00 88.94 1075 GLY A CA 1
ATOM 8038 C C . GLY A 1 1075 ? -8.323 -4.821 77.587 1.00 88.94 1075 GLY A C 1
ATOM 8039 O O . GLY A 1 1075 ? -7.697 -4.071 78.329 1.00 88.94 1075 GLY A O 1
ATOM 8040 N N . VAL A 1 1076 ? -7.975 -4.970 76.305 1.00 92.81 1076 VAL A N 1
ATOM 8041 C CA . VAL A 1 1076 ? -6.897 -4.187 75.685 1.00 92.81 1076 VAL A CA 1
ATOM 8042 C C . VAL A 1 1076 ? -7.418 -2.777 75.418 1.00 92.81 1076 VAL A C 1
ATOM 8044 O O . VAL A 1 1076 ? -8.535 -2.643 74.926 1.00 92.81 1076 VAL A O 1
ATOM 8047 N N . THR A 1 1077 ? -6.633 -1.735 75.708 1.00 94.12 1077 THR A N 1
ATOM 8048 C CA . THR A 1 1077 ? -6.950 -0.332 75.361 1.00 94.12 1077 THR A CA 1
ATOM 8049 C C . THR A 1 1077 ? -6.211 0.112 74.085 1.00 94.12 1077 THR A C 1
ATOM 8051 O O . THR A 1 1077 ? -5.221 -0.521 73.699 1.00 94.12 1077 THR A O 1
ATOM 8054 N N . PRO A 1 1078 ? -6.612 1.217 73.422 1.00 95.44 1078 PRO A N 1
ATOM 8055 C CA . PRO A 1 1078 ? -5.888 1.746 72.260 1.00 95.44 1078 PRO A CA 1
ATOM 8056 C C . PRO A 1 1078 ? -4.408 2.052 72.546 1.00 95.44 1078 PRO A C 1
ATOM 8058 O O . PRO A 1 1078 ? -3.557 1.820 71.689 1.00 95.44 1078 PRO A O 1
ATOM 8061 N N . LEU A 1 1079 ? -4.085 2.499 73.768 1.00 94.94 1079 LEU A N 1
ATOM 8062 C CA . LEU A 1 1079 ? -2.709 2.743 74.217 1.00 94.94 1079 LEU A CA 1
ATOM 8063 C C . LEU A 1 1079 ? -1.887 1.449 74.310 1.00 94.94 1079 LEU A C 1
ATOM 8065 O O . LEU A 1 1079 ? -0.730 1.431 73.893 1.00 94.94 1079 LEU A O 1
ATOM 8069 N N . MET A 1 1080 ? -2.475 0.358 74.814 1.00 93.00 1080 MET A N 1
ATOM 8070 C CA . MET A 1 1080 ? -1.809 -0.950 74.819 1.00 93.00 1080 MET A CA 1
ATOM 8071 C C . MET A 1 1080 ? -1.528 -1.439 73.400 1.00 93.00 1080 MET A C 1
ATOM 8073 O O . MET A 1 1080 ? -0.442 -1.948 73.154 1.00 93.00 1080 MET A O 1
ATOM 8077 N N . LEU A 1 1081 ? -2.470 -1.260 72.465 1.00 93.94 1081 LEU A N 1
ATOM 8078 C CA . LEU A 1 1081 ? -2.283 -1.683 71.076 1.00 93.94 1081 LEU A CA 1
ATOM 8079 C C . LEU A 1 1081 ? -1.194 -0.860 70.367 1.00 93.94 1081 LEU A C 1
ATOM 8081 O O . LEU A 1 1081 ? -0.354 -1.437 69.683 1.00 93.94 1081 LEU A O 1
ATOM 8085 N N . ALA A 1 1082 ? -1.157 0.461 70.567 1.00 95.25 1082 ALA A N 1
ATOM 8086 C CA . ALA A 1 1082 ? -0.080 1.305 70.044 1.00 95.25 1082 ALA A CA 1
ATOM 8087 C C . ALA A 1 1082 ? 1.297 0.874 70.590 1.00 95.25 1082 ALA A C 1
ATOM 8089 O O . ALA A 1 1082 ? 2.269 0.785 69.837 1.00 95.25 1082 ALA A O 1
ATOM 8090 N N . ALA A 1 1083 ? 1.363 0.521 71.878 1.00 93.12 1083 ALA A N 1
ATOM 8091 C CA . ALA A 1 1083 ? 2.572 0.020 72.524 1.00 93.12 1083 ALA A CA 1
ATOM 8092 C C . ALA A 1 1083 ? 2.989 -1.389 72.048 1.00 93.12 1083 ALA A C 1
ATOM 8094 O O . ALA A 1 1083 ? 4.173 -1.622 71.819 1.00 93.12 1083 ALA A O 1
ATOM 8095 N N . GLU A 1 1084 ? 2.030 -2.295 71.826 1.00 91.56 1084 GLU A N 1
ATOM 8096 C CA . GLU A 1 1084 ? 2.224 -3.639 71.248 1.00 91.56 1084 GLU A CA 1
ATOM 8097 C C . GLU A 1 1084 ? 2.757 -3.587 69.804 1.00 91.56 1084 GLU A C 1
ATOM 8099 O O . GLU A 1 1084 ? 3.432 -4.512 69.360 1.00 91.56 1084 GLU A O 1
ATOM 8104 N N . LYS A 1 1085 ? 2.451 -2.521 69.049 1.00 92.06 1085 LYS A N 1
ATOM 8105 C CA . LYS A 1 1085 ? 2.933 -2.331 67.667 1.00 92.06 1085 LYS A CA 1
ATOM 8106 C C . LYS A 1 1085 ? 4.176 -1.450 67.539 1.00 92.06 1085 LYS A C 1
ATOM 8108 O O . LYS A 1 1085 ? 4.760 -1.396 66.459 1.00 92.06 1085 LYS A O 1
ATOM 8113 N N . GLY A 1 1086 ? 4.596 -0.792 68.620 1.00 93.38 1086 GLY A N 1
ATOM 8114 C CA . GLY A 1 1086 ? 5.768 0.084 68.628 1.00 93.38 1086 GLY A CA 1
ATOM 8115 C C . GLY A 1 1086 ? 5.527 1.477 68.047 1.00 93.38 1086 GLY A C 1
ATOM 8116 O O . GLY A 1 1086 ? 6.490 2.180 67.738 1.00 93.38 1086 GLY A O 1
ATOM 8117 N N . HIS A 1 1087 ? 4.263 1.882 67.929 1.00 96.25 1087 HIS A N 1
ATOM 8118 C CA . HIS A 1 1087 ? 3.830 3.137 67.319 1.00 96.25 1087 HIS A CA 1
ATOM 8119 C C . HIS A 1 1087 ? 4.091 4.309 68.270 1.00 96.25 1087 HIS A C 1
ATOM 8121 O O . HIS A 1 1087 ? 3.288 4.609 69.162 1.00 96.25 1087 HIS A O 1
ATOM 8127 N N . TYR A 1 1088 ? 5.259 4.936 68.131 1.00 94.31 1088 TYR A N 1
ATOM 8128 C CA . TYR A 1 1088 ? 5.762 5.949 69.061 1.00 94.31 1088 TYR A CA 1
ATOM 8129 C C . TYR A 1 1088 ? 4.920 7.231 69.028 1.00 94.31 1088 TYR A C 1
ATOM 8131 O O . TYR A 1 1088 ? 4.471 7.694 70.076 1.00 94.31 1088 TYR A O 1
ATOM 8139 N N . GLU A 1 1089 ? 4.643 7.764 67.840 1.00 93.38 1089 GLU A N 1
ATOM 8140 C CA . GLU A 1 1089 ? 3.855 8.975 67.614 1.00 93.38 1089 GLU A CA 1
ATOM 8141 C C . GLU A 1 1089 ? 2.400 8.814 68.088 1.00 93.38 1089 GLU A C 1
ATOM 8143 O O . GLU A 1 1089 ? 1.880 9.689 68.788 1.00 93.38 1089 GLU A O 1
ATOM 8148 N N . MET A 1 1090 ? 1.758 7.674 67.796 1.00 95.12 1090 MET A N 1
ATOM 8149 C CA . MET A 1 1090 ? 0.454 7.320 68.371 1.00 95.12 1090 MET A CA 1
ATOM 8150 C C . MET A 1 1090 ? 0.504 7.248 69.902 1.00 95.12 1090 MET A C 1
ATOM 8152 O O . MET A 1 1090 ? -0.336 7.843 70.579 1.00 95.12 1090 MET A O 1
ATOM 8156 N N . THR A 1 1091 ? 1.494 6.550 70.466 1.00 94.44 1091 THR A N 1
ATOM 8157 C CA . THR A 1 1091 ? 1.633 6.409 71.925 1.00 94.44 1091 THR A CA 1
ATOM 8158 C C . THR A 1 1091 ? 1.832 7.770 72.597 1.00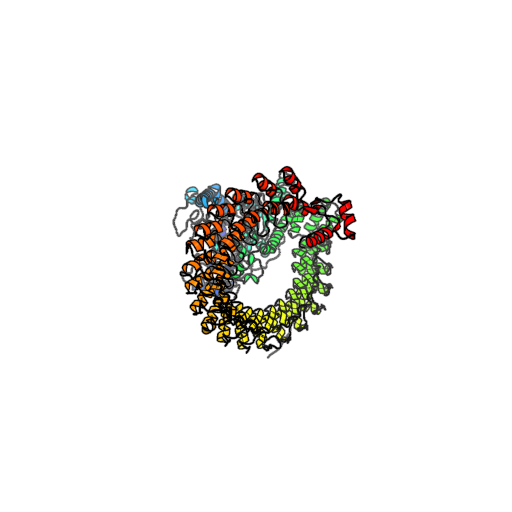 94.44 1091 THR A C 1
ATOM 8160 O O . THR A 1 1091 ? 1.204 8.046 73.618 1.00 94.44 1091 THR A O 1
ATOM 8163 N N . HIS A 1 1092 ? 2.633 8.657 71.999 1.00 94.31 1092 HIS A N 1
ATOM 8164 C CA . HIS A 1 1092 ? 2.837 10.028 72.468 1.00 94.31 1092 HIS A CA 1
ATOM 8165 C C . HIS A 1 1092 ? 1.521 10.810 72.503 1.00 94.31 1092 HIS A C 1
ATOM 8167 O O . HIS A 1 1092 ? 1.168 11.370 73.539 1.00 94.31 1092 HIS A O 1
ATOM 8173 N N . LEU A 1 1093 ? 0.750 10.785 71.412 1.00 95.25 1093 LEU A N 1
ATOM 8174 C CA . LEU A 1 1093 ? -0.536 11.476 71.320 1.00 95.25 1093 LEU A CA 1
ATOM 8175 C C . LEU A 1 1093 ? -1.563 10.963 72.344 1.00 95.25 1093 LEU A C 1
ATOM 8177 O O . LEU A 1 1093 ? -2.295 11.760 72.937 1.00 95.25 1093 LEU A O 1
ATOM 8181 N N . LEU A 1 1094 ? -1.636 9.647 72.560 1.00 93.75 1094 LEU A N 1
ATOM 8182 C CA . LEU A 1 1094 ? -2.548 9.044 73.538 1.00 93.75 1094 LEU A CA 1
ATOM 8183 C C . LEU A 1 1094 ? -2.150 9.429 74.977 1.00 93.75 1094 LEU A C 1
ATOM 8185 O O . LEU A 1 1094 ? -3.018 9.775 75.781 1.00 93.75 1094 LEU A O 1
ATOM 8189 N N . LEU A 1 1095 ? -0.849 9.475 75.287 1.00 92.06 1095 LEU A N 1
ATOM 8190 C CA . LEU A 1 1095 ? -0.333 9.943 76.582 1.00 92.06 1095 LEU A CA 1
ATOM 8191 C C . LEU A 1 1095 ? -0.558 11.451 76.797 1.00 92.06 1095 LEU A C 1
ATOM 8193 O O . LEU A 1 1095 ? -1.009 11.850 77.871 1.00 92.06 1095 LEU A O 1
ATOM 8197 N N . GLU A 1 1096 ? -0.338 12.294 75.782 1.00 92.31 1096 GLU A N 1
ATOM 8198 C CA . GLU A 1 1096 ? -0.687 13.727 75.818 1.00 92.31 1096 GLU A CA 1
ATOM 8199 C C . GLU A 1 1096 ? -2.193 13.946 76.040 1.00 92.31 1096 GLU A C 1
ATOM 8201 O O . GLU A 1 1096 ? -2.601 14.871 76.749 1.00 92.31 1096 GLU A O 1
ATOM 8206 N N . SER A 1 1097 ? -3.018 13.055 75.482 1.00 90.69 1097 SER A N 1
ATOM 8207 C CA . SER A 1 1097 ? -4.475 13.031 75.661 1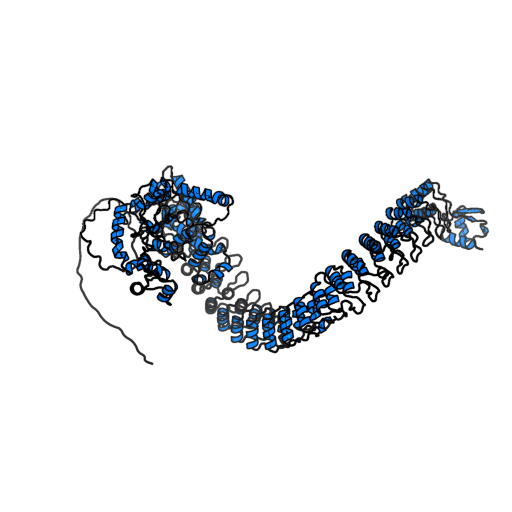.00 90.69 1097 SER A CA 1
ATOM 8208 C C . SER A 1 1097 ? -4.919 12.498 77.033 1.00 90.69 1097 SER A C 1
ATOM 8210 O O . SER A 1 1097 ? -6.098 12.610 77.363 1.00 90.69 1097 SER A O 1
ATOM 8212 N N . ARG A 1 1098 ? -3.970 12.026 77.861 1.00 90.69 1098 ARG A N 1
ATOM 8213 C CA . ARG A 1 1098 ? -4.135 11.464 79.217 1.00 90.69 1098 ARG A CA 1
ATOM 8214 C C . ARG A 1 1098 ? -4.759 10.066 79.287 1.00 90.69 1098 ARG A C 1
ATOM 8216 O O . ARG A 1 1098 ? -5.558 9.813 80.185 1.00 90.69 1098 ARG A O 1
ATOM 8223 N N . ALA A 1 1099 ? -4.369 9.177 78.378 1.00 90.75 1099 ALA A N 1
ATOM 8224 C CA . ALA A 1 1099 ? -4.716 7.760 78.460 1.00 90.75 1099 ALA A CA 1
ATOM 8225 C C . ALA A 1 1099 ? -4.149 7.119 79.740 1.00 90.75 1099 ALA A C 1
ATOM 8227 O O . ALA A 1 1099 ? -3.063 7.493 80.203 1.00 90.75 1099 ALA A O 1
ATOM 8228 N N . ASP A 1 1100 ? -4.852 6.133 80.294 1.00 89.94 1100 ASP A N 1
ATOM 8229 C CA . ASP A 1 1100 ? -4.403 5.392 81.470 1.00 89.94 1100 ASP A CA 1
ATOM 8230 C C . ASP A 1 1100 ? -3.300 4.392 81.095 1.00 89.94 1100 ASP A C 1
ATOM 8232 O O . ASP A 1 1100 ? -3.527 3.238 80.725 1.00 89.94 1100 ASP A O 1
ATOM 8236 N N . MET A 1 1101 ? -2.059 4.855 81.234 1.00 87.69 1101 MET A N 1
ATOM 8237 C CA . MET A 1 1101 ? -0.843 4.061 81.046 1.00 87.69 1101 MET A CA 1
ATOM 8238 C C . MET A 1 1101 ? -0.701 2.869 82.007 1.00 87.69 1101 MET A C 1
ATOM 8240 O O . MET A 1 1101 ? 0.107 1.977 81.737 1.00 87.69 1101 MET A O 1
ATOM 8244 N N . ASN A 1 1102 ? -1.486 2.838 83.090 1.00 86.50 1102 ASN A N 1
ATOM 8245 C CA . ASN A 1 1102 ? -1.494 1.788 84.106 1.00 86.50 1102 ASN A CA 1
ATOM 8246 C C . ASN A 1 1102 ? -2.741 0.888 84.034 1.00 86.50 1102 ASN A C 1
ATOM 8248 O O . ASN A 1 1102 ? -2.857 -0.048 84.832 1.00 86.50 1102 ASN A O 1
ATOM 8252 N N . ALA A 1 1103 ? -3.631 1.106 83.057 1.00 87.12 1103 ALA A N 1
ATOM 8253 C CA . ALA A 1 1103 ? -4.673 0.149 82.701 1.00 87.12 1103 ALA A CA 1
ATOM 8254 C C . ALA A 1 1103 ? -4.062 -1.233 82.397 1.00 87.12 1103 ALA A C 1
ATOM 8256 O O . ALA A 1 1103 ? -2.892 -1.352 82.011 1.00 87.12 1103 ALA A O 1
ATOM 8257 N N . ARG A 1 1104 ? -4.854 -2.299 82.561 1.00 84.06 1104 ARG A N 1
ATOM 8258 C CA . ARG A 1 1104 ? -4.407 -3.685 82.360 1.00 84.06 1104 ARG A CA 1
ATOM 8259 C C . ARG A 1 1104 ? -5.456 -4.518 81.637 1.00 84.06 1104 ARG A C 1
ATOM 8261 O O . ARG A 1 1104 ? -6.620 -4.500 82.023 1.00 84.06 1104 ARG A O 1
ATOM 8268 N N . SER A 1 1105 ? -5.013 -5.304 80.659 1.00 84.50 1105 SER A N 1
ATOM 8269 C CA . SER A 1 1105 ? -5.862 -6.286 79.979 1.00 84.50 1105 SER A CA 1
ATOM 8270 C C . SER A 1 1105 ? -6.285 -7.434 80.901 1.00 84.50 1105 SER A C 1
ATOM 8272 O O . SER A 1 1105 ? -5.767 -7.588 82.010 1.00 84.50 1105 SER A O 1
ATOM 8274 N N . GLN A 1 1106 ? -7.180 -8.306 80.426 1.00 83.75 1106 GLN A N 1
ATOM 8275 C CA . GLN A 1 1106 ? -7.617 -9.504 81.163 1.00 83.75 1106 GLN A CA 1
ATOM 8276 C C . GLN A 1 1106 ? -6.451 -10.446 81.529 1.00 83.75 1106 GLN A C 1
ATOM 8278 O O . GLN A 1 1106 ? -6.545 -11.183 82.508 1.00 83.75 1106 GLN A O 1
ATOM 8283 N N . ASN A 1 1107 ? -5.333 -10.378 80.794 1.00 75.94 1107 ASN A N 1
ATOM 8284 C CA . ASN A 1 1107 ? -4.106 -11.134 81.071 1.00 75.94 1107 ASN A CA 1
ATOM 8285 C C . ASN A 1 1107 ? -3.143 -10.404 82.037 1.00 75.94 1107 ASN A C 1
ATOM 8287 O O . ASN A 1 1107 ? -2.095 -10.939 82.389 1.00 75.94 1107 ASN A O 1
ATOM 8291 N N . GLY A 1 1108 ? -3.475 -9.183 82.467 1.00 76.38 1108 GLY A N 1
ATOM 8292 C CA . GLY A 1 1108 ? -2.662 -8.357 83.363 1.00 76.38 1108 GLY A CA 1
ATOM 8293 C C . GLY A 1 1108 ? -1.593 -7.498 82.678 1.00 76.38 1108 GLY A C 1
ATOM 8294 O O . GLY A 1 1108 ? -0.855 -6.809 83.383 1.00 76.38 1108 GLY A O 1
ATOM 8295 N N . CYS A 1 1109 ? -1.504 -7.510 81.344 1.00 81.06 1109 CYS A N 1
ATOM 8296 C CA . CYS A 1 1109 ? -0.544 -6.705 80.582 1.00 81.06 1109 CYS A CA 1
ATOM 8297 C C . CYS A 1 1109 ? -0.958 -5.223 80.585 1.00 81.06 1109 CYS A C 1
ATOM 8299 O O . CYS A 1 1109 ? -2.095 -4.907 80.233 1.00 81.06 1109 CYS A O 1
ATOM 8301 N N . SER A 1 1110 ? -0.035 -4.324 80.939 1.00 87.44 1110 SER A N 1
ATOM 8302 C CA . SER A 1 1110 ? -0.154 -2.875 80.711 1.00 87.44 1110 SER A CA 1
ATOM 8303 C C . SER A 1 1110 ? 0.532 -2.470 79.401 1.00 87.44 1110 SER A C 1
ATOM 8305 O O . SER A 1 1110 ? 1.241 -3.273 78.788 1.00 87.44 1110 SER A O 1
ATOM 8307 N N . ALA A 1 1111 ? 0.380 -1.211 78.978 1.00 87.44 1111 ALA A N 1
ATOM 8308 C CA . ALA A 1 1111 ? 1.049 -0.702 77.778 1.00 87.44 1111 ALA A CA 1
ATOM 8309 C C . ALA A 1 1111 ? 2.588 -0.799 77.871 1.00 87.44 1111 ALA A C 1
ATOM 8311 O O . ALA A 1 1111 ? 3.244 -1.165 76.899 1.00 87.44 1111 ALA A O 1
ATOM 8312 N N . LEU A 1 1112 ? 3.173 -0.545 79.051 1.00 85.75 1112 LEU A N 1
ATOM 8313 C CA . LEU A 1 1112 ? 4.622 -0.677 79.257 1.00 85.75 1112 LEU A CA 1
ATOM 8314 C C . LEU A 1 1112 ? 5.085 -2.140 79.167 1.00 85.75 1112 LEU A C 1
ATOM 8316 O O . LEU A 1 1112 ? 6.135 -2.409 78.587 1.00 85.75 1112 LEU A O 1
ATOM 8320 N N . VAL A 1 1113 ? 4.288 -3.088 79.674 1.00 81.44 1113 VAL A N 1
ATOM 8321 C CA . VAL A 1 1113 ? 4.568 -4.525 79.518 1.00 81.44 1113 VAL A CA 1
ATOM 8322 C C . VAL A 1 1113 ? 4.508 -4.925 78.041 1.00 81.44 1113 VAL A C 1
ATOM 8324 O O . VAL A 1 1113 ? 5.463 -5.521 77.554 1.00 81.44 1113 VAL A O 1
ATOM 8327 N N . ALA A 1 1114 ? 3.471 -4.516 77.301 1.00 83.38 1114 ALA A N 1
ATOM 8328 C CA . ALA A 1 1114 ? 3.331 -4.829 75.876 1.00 83.38 1114 ALA A CA 1
ATOM 8329 C C . ALA A 1 1114 ? 4.498 -4.287 75.024 1.00 83.38 1114 ALA A C 1
ATOM 8331 O O . ALA A 1 1114 ? 5.040 -5.015 74.190 1.00 83.38 1114 ALA A O 1
ATOM 8332 N N . ALA A 1 1115 ? 4.942 -3.047 75.272 1.00 86.19 1115 ALA A N 1
ATOM 8333 C CA . ALA A 1 1115 ? 6.111 -2.473 74.601 1.00 86.19 1115 ALA A CA 1
ATOM 8334 C C . ALA A 1 1115 ? 7.404 -3.252 74.900 1.00 86.19 1115 ALA A C 1
ATOM 8336 O O . ALA A 1 1115 ? 8.214 -3.460 73.998 1.00 86.19 1115 ALA A O 1
ATOM 8337 N N . LEU A 1 1116 ? 7.608 -3.699 76.145 1.00 81.88 1116 LEU A N 1
ATOM 8338 C CA . LEU A 1 1116 ? 8.794 -4.467 76.540 1.00 81.88 1116 LEU A CA 1
ATOM 8339 C C . LEU A 1 1116 ? 8.772 -5.901 75.986 1.00 81.88 1116 LEU A C 1
ATOM 8341 O O . LEU A 1 1116 ? 9.791 -6.363 75.477 1.00 81.88 1116 LEU A O 1
ATOM 8345 N N . GLU A 1 1117 ? 7.624 -6.583 76.025 1.00 77.75 1117 GLU A N 1
ATOM 8346 C CA . GLU A 1 1117 ? 7.443 -7.936 75.473 1.00 77.75 1117 GLU A CA 1
ATOM 8347 C C . GLU A 1 1117 ? 7.636 -7.971 73.947 1.00 77.75 1117 GLU A C 1
ATOM 8349 O O . GLU A 1 1117 ? 8.198 -8.931 73.419 1.00 77.75 1117 GLU A O 1
ATOM 8354 N N . CYS A 1 1118 ? 7.250 -6.900 73.244 1.00 81.69 1118 CYS A N 1
ATOM 8355 C CA . CYS A 1 1118 ? 7.438 -6.757 71.795 1.00 81.69 1118 CYS A CA 1
ATOM 8356 C C . CYS A 1 1118 ? 8.788 -6.111 71.401 1.00 81.69 1118 CYS A C 1
ATOM 8358 O O . CYS A 1 1118 ? 9.105 -6.014 70.216 1.00 81.69 1118 CYS A O 1
ATOM 8360 N N . GLY A 1 1119 ? 9.615 -5.693 72.370 1.00 83.12 1119 GLY A N 1
ATOM 8361 C CA . GLY A 1 1119 ? 10.953 -5.127 72.134 1.00 83.12 1119 GLY A CA 1
ATOM 8362 C C . GLY A 1 1119 ? 10.986 -3.662 71.667 1.00 83.12 1119 GLY A C 1
ATOM 8363 O O . GLY A 1 1119 ? 12.015 -3.189 71.180 1.00 83.12 1119 GLY A O 1
ATOM 8364 N N . HIS A 1 1120 ? 9.888 -2.922 71.815 1.00 90.38 1120 HIS A N 1
ATOM 8365 C CA . HIS A 1 1120 ? 9.734 -1.530 71.387 1.00 90.38 1120 HIS A CA 1
ATOM 8366 C C . HIS A 1 1120 ? 10.317 -0.537 72.408 1.00 90.38 1120 HIS A C 1
ATOM 8368 O O . HIS A 1 1120 ? 9.610 0.268 73.016 1.00 90.38 1120 HIS A O 1
ATOM 8374 N N . GLU A 1 1121 ? 11.640 -0.588 72.588 1.00 87.50 1121 GLU A N 1
ATOM 8375 C CA . GLU A 1 1121 ? 12.384 0.162 73.614 1.00 87.50 1121 GLU A CA 1
ATOM 8376 C C . GLU A 1 1121 ? 12.141 1.686 73.578 1.00 87.50 1121 GLU A C 1
ATOM 8378 O O . GLU A 1 1121 ? 12.049 2.310 74.632 1.00 87.50 1121 GLU A O 1
ATOM 8383 N N . SER A 1 1122 ? 11.963 2.301 72.403 1.00 90.94 1122 SER A N 1
ATOM 8384 C CA . SER A 1 1122 ? 11.620 3.732 72.285 1.00 90.94 1122 SER A CA 1
ATOM 8385 C C . SER A 1 1122 ? 10.271 4.070 72.931 1.00 90.94 1122 SER A C 1
ATOM 8387 O O . SER A 1 1122 ? 10.139 5.089 73.611 1.00 90.94 1122 SER A O 1
ATOM 8389 N N . VAL A 1 1123 ? 9.279 3.196 72.760 1.00 91.19 1123 VAL A N 1
ATOM 8390 C CA . VAL A 1 1123 ? 7.935 3.346 73.330 1.00 91.19 1123 VAL A CA 1
ATOM 8391 C C . VAL A 1 1123 ? 7.934 2.996 74.818 1.00 91.19 1123 VAL A C 1
ATOM 8393 O O . VAL A 1 1123 ? 7.321 3.703 75.616 1.00 91.19 1123 VAL A O 1
ATOM 8396 N N . ALA A 1 1124 ? 8.701 1.982 75.229 1.00 84.94 1124 ALA A N 1
ATOM 8397 C CA . ALA A 1 1124 ? 8.912 1.666 76.641 1.00 84.94 1124 ALA A CA 1
ATOM 8398 C C . ALA A 1 1124 ? 9.604 2.820 77.399 1.00 84.94 1124 ALA A C 1
ATOM 8400 O O . ALA A 1 1124 ? 9.220 3.142 78.524 1.00 84.94 1124 ALA A O 1
ATOM 8401 N N . GLN A 1 1125 ? 10.582 3.496 76.783 1.00 89.00 1125 GLN A N 1
ATOM 8402 C CA . GLN A 1 1125 ? 11.213 4.699 77.343 1.00 89.00 1125 GLN A CA 1
ATOM 8403 C C . GLN A 1 1125 ? 10.238 5.878 77.435 1.00 89.00 1125 GLN A C 1
ATOM 8405 O O . GLN A 1 1125 ? 10.215 6.561 78.460 1.00 89.00 1125 GLN A O 1
ATOM 8410 N N . LEU A 1 1126 ? 9.395 6.089 76.417 1.00 92.00 1126 LEU A N 1
ATOM 8411 C CA . LEU A 1 1126 ? 8.339 7.103 76.445 1.00 92.00 1126 LEU A CA 1
ATOM 8412 C C . LEU A 1 1126 ? 7.349 6.852 77.596 1.00 92.00 1126 LEU A C 1
ATOM 8414 O O . LEU A 1 1126 ? 7.131 7.744 78.416 1.00 92.00 1126 LEU A O 1
ATOM 8418 N N . LEU A 1 1127 ? 6.830 5.628 77.723 1.00 89.06 1127 LEU A N 1
ATOM 8419 C CA . LEU A 1 1127 ? 5.909 5.223 78.792 1.00 89.06 1127 LEU A CA 1
ATOM 8420 C C . LEU A 1 1127 ? 6.538 5.358 80.191 1.00 89.06 1127 LEU A C 1
ATOM 8422 O O . LEU A 1 1127 ? 5.922 5.940 81.085 1.00 89.06 1127 LEU A O 1
ATOM 8426 N N . ARG A 1 1128 ? 7.796 4.927 80.373 1.00 87.06 1128 ARG A N 1
ATOM 8427 C CA . ARG A 1 1128 ? 8.569 5.182 81.606 1.00 87.06 1128 ARG A CA 1
ATOM 8428 C C . ARG A 1 1128 ? 8.695 6.678 81.907 1.00 87.06 1128 ARG A C 1
ATOM 8430 O O . ARG A 1 1128 ? 8.532 7.080 83.054 1.00 87.06 1128 ARG A O 1
ATOM 8437 N N . SER A 1 1129 ? 8.961 7.511 80.897 1.00 86.62 1129 SER A N 1
ATOM 8438 C CA . SER A 1 1129 ? 9.103 8.965 81.074 1.00 86.62 1129 SER A CA 1
ATOM 8439 C C . SER A 1 1129 ? 7.786 9.672 81.423 1.00 86.62 1129 SER A C 1
ATOM 8441 O O . SER A 1 1129 ? 7.807 10.681 82.127 1.00 86.62 1129 SER A O 1
ATOM 8443 N N . ALA A 1 1130 ? 6.649 9.113 80.993 1.00 83.12 1130 ALA A N 1
ATOM 8444 C CA . ALA A 1 1130 ? 5.306 9.568 81.350 1.00 83.12 1130 ALA A CA 1
ATOM 8445 C C . ALA A 1 1130 ? 4.865 9.130 82.764 1.00 83.12 1130 ALA A C 1
ATOM 8447 O O . ALA A 1 1130 ? 3.943 9.725 83.320 1.00 83.12 1130 ALA A O 1
ATOM 8448 N N . GLY A 1 1131 ? 5.545 8.142 83.361 1.00 80.81 1131 GLY A N 1
ATOM 8449 C CA . GLY A 1 1131 ? 5.294 7.653 84.721 1.00 80.81 1131 GLY A CA 1
ATOM 8450 C C . GLY A 1 1131 ? 4.567 6.308 84.815 1.00 80.81 1131 GLY A C 1
ATOM 8451 O O . GLY A 1 1131 ? 4.002 6.014 85.868 1.00 80.81 1131 GLY A O 1
ATOM 8452 N N . ALA A 1 1132 ? 4.570 5.499 83.750 1.00 81.44 1132 ALA A N 1
ATOM 8453 C CA . ALA A 1 1132 ? 3.926 4.186 83.747 1.00 81.44 1132 ALA A CA 1
ATOM 8454 C C . ALA A 1 1132 ? 4.610 3.206 84.717 1.00 81.44 1132 ALA A C 1
ATOM 8456 O O . ALA A 1 1132 ? 5.839 3.150 84.810 1.00 81.44 1132 ALA A O 1
ATOM 8457 N N . GLU A 1 1133 ? 3.814 2.411 85.431 1.00 74.25 1133 GLU A N 1
ATOM 8458 C CA . GLU A 1 1133 ? 4.314 1.439 86.399 1.00 74.25 1133 GLU A CA 1
ATOM 8459 C C . GLU A 1 1133 ? 4.888 0.188 85.717 1.00 74.25 1133 GLU A C 1
ATOM 8461 O O . GLU A 1 1133 ? 4.228 -0.475 84.918 1.00 74.25 1133 GLU A O 1
ATOM 8466 N N . GLU A 1 1134 ? 6.093 -0.220 86.128 1.00 62.03 1134 GLU A N 1
ATOM 8467 C CA . GLU A 1 1134 ? 6.703 -1.505 85.742 1.00 62.03 1134 GLU A CA 1
ATOM 8468 C C . GLU A 1 1134 ? 6.052 -2.721 86.437 1.00 62.03 1134 GLU A C 1
ATOM 8470 O O . GLU A 1 1134 ? 6.544 -3.848 86.335 1.00 62.03 1134 GLU A O 1
ATOM 8475 N N . THR A 1 1135 ? 4.955 -2.528 87.179 1.00 58.25 1135 THR A N 1
ATOM 8476 C CA . THR A 1 1135 ? 4.281 -3.619 87.882 1.00 58.25 1135 THR A CA 1
ATOM 8477 C C . THR A 1 1135 ? 3.490 -4.474 86.887 1.00 58.25 1135 THR A C 1
ATOM 8479 O O . THR A 1 1135 ? 2.480 -4.053 86.327 1.00 58.25 1135 THR A O 1
ATOM 8482 N N . GLY A 1 1136 ? 3.926 -5.719 86.688 1.00 55.03 1136 GLY A N 1
ATOM 8483 C CA . GLY A 1 1136 ? 3.112 -6.769 86.069 1.00 55.03 1136 GLY A CA 1
ATOM 8484 C C . GLY A 1 1136 ? 2.165 -7.444 87.078 1.00 55.03 1136 GLY A C 1
ATOM 8485 O O . GLY A 1 1136 ? 2.015 -6.978 88.218 1.00 55.03 1136 GLY A O 1
ATOM 8486 N N . PRO A 1 1137 ? 1.526 -8.569 86.713 1.00 50.22 1137 PRO A N 1
ATOM 8487 C CA . PRO A 1 1137 ? 1.001 -9.505 87.702 1.00 50.22 1137 PRO A CA 1
ATOM 8488 C C . PRO A 1 1137 ? 2.151 -10.073 88.556 1.00 50.22 1137 PRO A C 1
ATOM 8490 O O . PRO A 1 1137 ? 3.238 -10.352 88.044 1.00 50.22 1137 PRO A O 1
ATOM 8493 N N . SER A 1 1138 ? 1.909 -10.274 89.854 1.00 50.56 1138 SER A N 1
ATOM 8494 C CA . SER A 1 1138 ? 2.912 -10.774 90.809 1.00 50.56 1138 SER A CA 1
ATOM 8495 C C . SER A 1 1138 ? 2.353 -11.917 91.652 1.00 50.56 1138 SER A C 1
ATOM 8497 O O . SER A 1 1138 ? 1.319 -11.767 92.304 1.00 50.56 1138 SER A O 1
ATOM 8499 N N . ILE A 1 1139 ? 3.054 -13.050 91.679 1.00 53.78 1139 ILE A N 1
ATOM 8500 C CA . ILE A 1 1139 ? 2.669 -14.231 92.463 1.00 53.78 1139 ILE A CA 1
ATOM 8501 C C . ILE A 1 1139 ? 3.201 -14.062 93.891 1.00 53.78 1139 ILE A C 1
ATOM 8503 O O . ILE A 1 1139 ? 4.373 -13.748 94.086 1.00 53.78 1139 ILE A O 1
ATOM 8507 N N . THR A 1 1140 ? 2.344 -14.260 94.899 1.00 52.97 1140 THR A N 1
ATOM 8508 C CA . THR A 1 1140 ? 2.732 -14.172 96.321 1.00 52.97 1140 THR A CA 1
ATOM 8509 C C . THR A 1 1140 ? 2.896 -15.568 96.913 1.00 52.97 1140 THR A C 1
ATOM 8511 O O . THR A 1 1140 ? 1.906 -16.270 97.127 1.00 52.97 1140 THR A O 1
ATOM 8514 N N . ILE A 1 1141 ? 4.129 -15.976 97.212 1.00 55.56 1141 ILE A N 1
ATOM 8515 C CA . ILE A 1 1141 ? 4.411 -17.322 97.732 1.00 55.56 1141 ILE A CA 1
ATOM 8516 C C . ILE A 1 1141 ? 4.070 -17.363 99.225 1.00 55.56 1141 ILE A C 1
ATOM 8518 O O . ILE A 1 1141 ? 4.791 -16.811 100.052 1.00 55.56 1141 ILE A O 1
ATOM 8522 N N . ARG A 1 1142 ? 2.947 -17.997 99.591 1.00 53.09 1142 ARG A N 1
ATOM 8523 C CA . ARG A 1 1142 ? 2.469 -18.031 100.989 1.00 53.09 1142 ARG A CA 1
ATOM 8524 C C . ARG A 1 1142 ? 3.284 -18.953 101.899 1.00 53.09 1142 ARG A C 1
ATOM 8526 O O . ARG A 1 1142 ? 3.452 -18.611 103.068 1.00 53.09 1142 ARG A O 1
ATOM 8533 N N . ARG A 1 1143 ? 3.766 -20.086 101.378 1.00 53.31 1143 ARG A N 1
ATOM 8534 C CA . ARG A 1 1143 ? 4.731 -20.996 102.017 1.00 53.31 1143 ARG A CA 1
ATOM 8535 C C . ARG A 1 1143 ? 5.556 -21.722 100.959 1.00 53.31 1143 ARG A C 1
ATOM 8537 O O . ARG A 1 1143 ? 5.002 -22.259 100.008 1.00 53.31 1143 ARG A O 1
ATOM 8544 N N . ILE A 1 1144 ? 6.866 -21.790 101.161 1.00 55.97 1144 ILE A N 1
ATOM 8545 C CA . ILE A 1 1144 ? 7.812 -22.501 100.287 1.00 55.97 1144 ILE A CA 1
ATOM 8546 C C . ILE A 1 1144 ? 7.694 -24.031 100.431 1.00 55.97 1144 ILE A C 1
ATOM 8548 O O . ILE A 1 1144 ? 7.991 -24.764 99.493 1.00 55.97 1144 ILE A O 1
ATOM 8552 N N . GLY A 1 1145 ? 7.228 -24.527 101.584 1.00 56.53 1145 GLY A N 1
ATOM 8553 C CA . GLY A 1 1145 ? 7.138 -25.966 101.878 1.00 56.53 1145 GLY A CA 1
ATOM 8554 C C . GLY A 1 1145 ? 6.135 -26.762 101.032 1.00 56.53 1145 GLY A C 1
ATOM 8555 O O . GLY A 1 1145 ? 6.220 -27.987 101.012 1.00 56.53 1145 GLY A O 1
ATOM 8556 N N . ASP A 1 1146 ? 5.225 -26.081 100.333 1.00 55.78 1146 ASP A N 1
ATOM 8557 C CA . ASP A 1 1146 ? 4.203 -26.696 99.477 1.00 55.78 1146 ASP A CA 1
ATOM 8558 C C . ASP A 1 1146 ? 4.655 -26.792 97.994 1.00 55.78 1146 ASP A C 1
ATOM 8560 O O . ASP A 1 1146 ? 3.941 -27.331 97.149 1.00 55.78 1146 ASP A O 1
ATOM 8564 N N . VAL A 1 1147 ? 5.860 -26.299 97.664 1.00 57.00 1147 VAL A N 1
ATOM 8565 C CA . VAL A 1 1147 ? 6.444 -26.319 96.308 1.00 57.00 1147 VAL A CA 1
ATOM 8566 C C . VAL A 1 1147 ? 7.234 -27.623 96.065 1.00 57.00 1147 VAL A C 1
ATOM 8568 O O . VAL A 1 1147 ? 8.002 -28.039 96.937 1.00 57.00 1147 VAL A O 1
ATOM 8571 N N . PRO A 1 1148 ? 7.128 -28.276 94.885 1.00 55.62 1148 PRO A N 1
ATOM 8572 C CA . PRO A 1 1148 ? 7.884 -29.494 94.581 1.00 55.62 1148 PRO A CA 1
ATOM 8573 C C . PRO A 1 1148 ? 9.415 -29.320 94.707 1.00 55.62 1148 PRO A C 1
ATOM 8575 O O . PRO A 1 1148 ? 9.950 -28.327 94.208 1.00 55.62 1148 PRO A O 1
ATOM 8578 N N . PRO A 1 1149 ? 10.161 -30.298 95.273 1.00 56.16 1149 PRO A N 1
ATOM 8579 C CA . PRO A 1 1149 ? 11.580 -30.125 95.617 1.00 56.16 1149 PRO A CA 1
ATOM 8580 C C . PRO A 1 1149 ? 12.506 -29.668 94.483 1.00 56.16 1149 PRO A C 1
ATOM 8582 O O . PRO A 1 1149 ? 13.448 -28.927 94.736 1.00 56.16 1149 PRO A O 1
ATOM 8585 N N . GLY A 1 1150 ? 12.236 -30.068 93.235 1.00 59.41 1150 GLY A N 1
ATOM 8586 C CA . GLY A 1 1150 ? 13.043 -29.682 92.069 1.00 59.41 1150 GLY A CA 1
ATOM 8587 C C . GLY A 1 1150 ? 12.882 -28.225 91.611 1.00 59.41 1150 GLY A C 1
ATOM 8588 O O . GLY A 1 1150 ? 13.592 -27.807 90.704 1.00 59.41 1150 GLY A O 1
ATOM 8589 N N . LEU A 1 1151 ? 11.958 -27.460 92.205 1.00 57.03 1151 LEU A N 1
ATOM 8590 C CA . LEU A 1 1151 ? 11.685 -26.059 91.856 1.00 57.03 1151 LEU A CA 1
ATOM 8591 C C . LEU A 1 1151 ? 12.169 -25.065 92.930 1.00 57.03 1151 LEU A C 1
ATOM 8593 O O . LEU A 1 1151 ? 12.215 -23.863 92.664 1.00 57.03 1151 LEU A O 1
ATOM 8597 N N . LEU A 1 1152 ? 12.576 -25.539 94.118 1.00 59.06 1152 LEU A N 1
ATOM 8598 C CA . LEU A 1 1152 ? 13.073 -24.667 95.194 1.00 59.06 1152 LEU A CA 1
ATOM 8599 C C . LEU A 1 1152 ? 14.343 -23.901 94.798 1.00 59.06 1152 LEU A C 1
ATOM 8601 O O . LEU A 1 1152 ? 14.445 -22.714 95.101 1.00 59.06 1152 LEU A O 1
ATOM 8605 N N . ASP A 1 1153 ? 15.283 -24.544 94.103 1.00 58.03 1153 ASP A N 1
ATOM 8606 C CA . ASP A 1 1153 ? 16.559 -23.919 93.729 1.00 58.03 1153 ASP A CA 1
ATOM 8607 C C . ASP A 1 1153 ? 16.358 -22.722 92.781 1.00 58.03 1153 ASP A C 1
ATOM 8609 O O . ASP A 1 1153 ? 17.072 -21.724 92.874 1.00 58.03 1153 ASP A O 1
ATOM 8613 N N . LEU A 1 1154 ? 15.352 -22.768 91.900 1.00 57.03 1154 LEU A N 1
ATOM 8614 C CA . LEU A 1 1154 ? 15.015 -21.652 91.008 1.00 57.03 1154 LEU A CA 1
ATOM 8615 C C . LEU A 1 1154 ? 14.415 -20.466 91.781 1.00 57.03 1154 LEU A C 1
ATOM 8617 O O . LEU A 1 1154 ? 14.791 -19.322 91.530 1.00 57.03 1154 LEU A O 1
ATOM 8621 N N . LEU A 1 1155 ? 13.558 -20.729 92.772 1.00 56.44 1155 LEU A N 1
ATOM 8622 C CA . LEU A 1 1155 ? 12.977 -19.690 93.632 1.00 56.44 1155 LEU A CA 1
ATOM 8623 C C . LEU A 1 1155 ? 14.009 -19.061 94.584 1.00 56.44 1155 LEU A C 1
ATOM 8625 O O . LEU A 1 1155 ? 13.990 -17.850 94.801 1.00 56.44 1155 LEU A O 1
ATOM 8629 N N . GLN A 1 1156 ? 14.952 -19.847 95.115 1.00 57.59 1156 GLN A N 1
ATOM 8630 C CA . GLN A 1 1156 ? 16.024 -19.317 95.966 1.00 57.59 1156 GLN A CA 1
ATOM 8631 C C . GLN A 1 1156 ? 17.009 -18.440 95.181 1.00 57.59 1156 GLN A C 1
ATOM 8633 O O . GLN A 1 1156 ? 17.427 -17.398 95.687 1.00 57.59 1156 GLN A O 1
ATOM 8638 N N . ASN A 1 1157 ? 17.326 -18.792 93.929 1.00 54.94 1157 ASN A N 1
ATOM 8639 C CA . ASN A 1 1157 ? 18.133 -17.934 93.053 1.00 54.94 1157 ASN A CA 1
ATOM 8640 C C . ASN A 1 1157 ? 17.409 -16.627 92.659 1.00 54.94 1157 ASN A C 1
ATOM 8642 O O . ASN A 1 1157 ? 18.073 -15.625 92.403 1.00 54.94 1157 ASN A O 1
ATOM 8646 N N . ALA A 1 1158 ? 16.071 -16.598 92.693 1.00 51.59 1158 ALA A N 1
ATOM 8647 C CA . ALA A 1 1158 ? 15.258 -15.382 92.566 1.00 51.59 1158 ALA A CA 1
ATOM 8648 C C . ALA A 1 1158 ? 15.115 -14.580 93.886 1.00 51.59 1158 ALA A C 1
ATOM 8650 O O . ALA A 1 1158 ? 14.321 -13.641 93.967 1.00 51.59 1158 ALA A O 1
ATOM 8651 N N . GLY A 1 1159 ? 15.861 -14.936 94.941 1.00 53.69 1159 GLY A N 1
ATOM 8652 C CA . GLY A 1 1159 ? 15.965 -14.161 96.185 1.00 53.69 1159 GLY A CA 1
ATOM 8653 C C . GLY A 1 1159 ? 14.681 -14.072 97.021 1.00 53.69 1159 GLY A C 1
ATOM 8654 O O . GLY A 1 1159 ? 14.562 -13.177 97.858 1.00 53.69 1159 GLY A O 1
ATOM 8655 N N . SER A 1 1160 ? 13.708 -14.959 96.792 1.00 54.97 1160 SER A N 1
ATOM 8656 C CA . SER A 1 1160 ? 12.357 -14.861 97.362 1.00 54.97 1160 SER A CA 1
ATOM 8657 C C . SER A 1 1160 ? 12.179 -15.753 98.603 1.00 54.97 1160 SER A C 1
ATOM 8659 O O . SER A 1 1160 ? 12.525 -16.932 98.584 1.00 54.97 1160 SER A O 1
ATOM 8661 N N . GLY A 1 1161 ? 11.614 -15.202 99.684 1.00 56.91 1161 GLY A N 1
ATOM 8662 C CA . GLY A 1 1161 ? 11.266 -15.933 100.915 1.00 56.91 1161 GLY A CA 1
ATOM 8663 C C . GLY A 1 1161 ? 9.754 -16.123 101.108 1.00 56.91 1161 GLY A C 1
ATOM 8664 O O . GLY A 1 1161 ? 8.956 -15.635 100.308 1.00 56.91 1161 GLY A O 1
ATOM 8665 N N . ASP A 1 1162 ? 9.351 -16.788 102.198 1.00 51.31 1162 ASP A N 1
ATOM 8666 C CA . ASP A 1 1162 ? 7.937 -16.895 102.599 1.00 51.31 1162 ASP A CA 1
ATOM 8667 C C . ASP A 1 1162 ? 7.290 -15.498 102.692 1.00 51.31 1162 ASP A C 1
ATOM 8669 O O . ASP A 1 1162 ? 7.762 -14.623 103.421 1.00 51.31 1162 ASP A O 1
ATOM 8673 N N . GLY A 1 1163 ? 6.195 -15.292 101.957 1.00 53.59 1163 GLY A N 1
ATOM 8674 C CA . GLY A 1 1163 ? 5.475 -14.021 101.861 1.00 53.59 1163 GLY A CA 1
ATOM 8675 C C . GLY A 1 1163 ? 5.948 -13.078 100.747 1.00 53.59 1163 GLY A C 1
ATOM 8676 O O . GLY A 1 1163 ? 5.363 -12.007 100.596 1.00 53.59 1163 GLY A O 1
ATOM 8677 N N . ALA A 1 1164 ? 6.963 -13.439 99.957 1.00 55.25 1164 ALA A N 1
ATOM 8678 C CA . ALA A 1 1164 ? 7.445 -12.600 98.861 1.00 55.25 1164 ALA A CA 1
ATOM 8679 C C . ALA A 1 1164 ? 6.477 -12.566 97.662 1.00 55.25 1164 ALA A C 1
ATOM 8681 O O . ALA A 1 1164 ? 5.999 -13.602 97.192 1.00 55.25 1164 ALA A O 1
ATOM 8682 N N . THR A 1 1165 ? 6.245 -11.361 97.134 1.00 52.59 1165 THR A N 1
ATOM 8683 C CA . THR A 1 1165 ? 5.659 -11.105 95.810 1.00 52.59 1165 THR A CA 1
ATOM 8684 C C . THR A 1 1165 ? 6.753 -11.114 94.747 1.00 52.59 1165 THR A C 1
ATOM 8686 O O . THR A 1 1165 ? 7.640 -10.260 94.792 1.00 52.59 1165 THR A O 1
ATOM 8689 N N . VAL A 1 1166 ? 6.671 -12.018 93.772 1.00 55.66 1166 VAL A N 1
ATOM 8690 C CA . VAL A 1 1166 ? 7.589 -12.071 92.621 1.00 55.66 1166 VAL A CA 1
ATOM 8691 C C . VAL A 1 1166 ? 6.829 -11.653 91.355 1.00 55.66 1166 VAL A C 1
ATOM 8693 O O . VAL A 1 1166 ? 5.780 -12.246 91.083 1.00 55.66 1166 VAL A O 1
ATOM 8696 N N . PRO A 1 1167 ? 7.298 -10.654 90.580 1.00 53.88 1167 PRO A N 1
ATOM 8697 C CA . PRO A 1 1167 ? 6.664 -10.285 89.316 1.00 53.88 1167 PRO A CA 1
ATOM 8698 C C . PRO A 1 1167 ? 6.829 -11.411 88.289 1.00 53.88 1167 PRO A C 1
ATOM 8700 O O . PRO A 1 1167 ? 7.904 -12.000 88.171 1.00 53.88 1167 PRO A O 1
ATOM 8703 N N . CYS A 1 1168 ? 5.776 -11.705 87.523 1.00 52.31 1168 CYS A N 1
ATOM 8704 C CA . CYS A 1 1168 ? 5.772 -12.835 86.584 1.00 52.31 1168 CYS A CA 1
ATOM 8705 C C . CYS A 1 1168 ? 6.853 -12.717 85.494 1.00 52.31 1168 CYS A C 1
ATOM 8707 O O . CYS A 1 1168 ? 7.365 -13.730 85.032 1.00 52.31 1168 CYS A O 1
ATOM 8709 N N . THR A 1 1169 ? 7.257 -11.491 85.150 1.00 48.94 1169 THR A N 1
ATOM 8710 C CA . THR A 1 1169 ? 8.338 -11.173 84.200 1.00 48.94 1169 THR A CA 1
ATOM 8711 C C . THR A 1 1169 ? 9.731 -11.636 84.648 1.00 48.94 1169 THR A C 1
ATOM 8713 O O . THR A 1 1169 ? 10.648 -11.669 83.832 1.00 48.94 1169 THR A O 1
ATOM 8716 N N . ALA A 1 1170 ? 9.911 -12.013 85.920 1.00 52.12 1170 ALA A N 1
ATOM 8717 C CA . ALA A 1 1170 ? 11.165 -12.549 86.455 1.00 52.12 1170 ALA A CA 1
ATOM 8718 C C . ALA A 1 1170 ? 11.217 -14.093 86.497 1.00 52.12 1170 ALA A C 1
ATOM 8720 O O . ALA A 1 1170 ? 12.203 -14.656 86.976 1.00 52.12 1170 ALA A O 1
ATOM 8721 N N . LEU A 1 1171 ? 10.169 -14.789 86.035 1.00 54.59 1171 LEU A N 1
ATOM 8722 C CA . LEU A 1 1171 ? 10.038 -16.247 86.125 1.00 54.59 1171 LEU A CA 1
ATOM 8723 C C . LEU A 1 1171 ? 10.080 -16.907 84.732 1.00 54.59 1171 LEU A C 1
ATOM 8725 O O . LEU A 1 1171 ? 9.453 -16.398 83.804 1.00 54.59 1171 LEU A O 1
ATOM 8729 N N . PRO A 1 1172 ? 10.755 -18.063 84.557 1.00 54.62 1172 PRO A N 1
ATOM 8730 C CA . PRO A 1 1172 ? 10.689 -18.818 83.305 1.00 54.62 1172 PRO A CA 1
ATOM 8731 C C . PRO A 1 1172 ? 9.247 -19.250 82.975 1.00 54.62 1172 PRO A C 1
ATOM 8733 O O . PRO A 1 1172 ? 8.512 -19.632 83.891 1.00 54.62 1172 PRO A O 1
ATOM 8736 N N . PRO A 1 1173 ? 8.832 -19.285 81.693 1.00 53.78 1173 PRO A N 1
ATOM 8737 C CA . PRO A 1 1173 ? 7.450 -19.611 81.313 1.00 53.78 1173 PRO A CA 1
ATOM 8738 C C . PRO A 1 1173 ? 7.027 -21.028 81.738 1.00 53.78 1173 PRO A C 1
ATOM 8740 O O . PRO A 1 1173 ? 5.884 -21.250 82.132 1.00 53.78 1173 PRO A O 1
ATOM 8743 N N . GLU A 1 1174 ? 7.972 -21.972 81.745 1.00 55.59 1174 GLU A N 1
ATOM 8744 C CA . GLU A 1 1174 ? 7.795 -23.341 82.251 1.00 55.59 1174 GLU A CA 1
ATOM 8745 C C . GLU A 1 1174 ? 7.452 -23.369 83.752 1.00 55.59 1174 GLU A C 1
ATOM 8747 O O . GLU A 1 1174 ? 6.660 -24.195 84.202 1.00 55.59 1174 GLU A O 1
ATOM 8752 N N . LEU A 1 1175 ? 8.016 -22.435 84.526 1.00 57.00 1175 LEU A N 1
ATOM 8753 C CA . LEU A 1 1175 ? 7.760 -22.272 85.957 1.00 57.00 1175 LEU A CA 1
ATOM 8754 C C . LEU A 1 1175 ? 6.401 -21.597 86.198 1.00 57.00 1175 LEU A C 1
ATOM 8756 O O . LEU A 1 1175 ? 5.668 -21.972 87.114 1.00 57.00 1175 LEU A O 1
ATOM 8760 N N . LEU A 1 1176 ? 6.056 -20.621 85.351 1.00 56.03 1176 LEU A N 1
ATOM 8761 C CA . LEU A 1 1176 ? 4.818 -19.849 85.439 1.00 56.03 1176 LEU A CA 1
ATOM 8762 C C . LEU A 1 1176 ? 3.578 -20.736 85.256 1.00 56.03 1176 LEU A C 1
ATOM 8764 O O . LEU A 1 1176 ? 2.657 -20.669 86.068 1.00 56.03 1176 LEU A O 1
ATOM 8768 N N . ALA A 1 1177 ? 3.591 -21.622 84.254 1.00 55.78 1177 ALA A N 1
ATOM 8769 C CA . ALA A 1 1177 ? 2.496 -22.559 83.994 1.00 55.78 1177 ALA A CA 1
ATOM 8770 C C . ALA A 1 1177 ? 2.256 -23.536 85.165 1.00 55.78 1177 ALA A C 1
ATOM 8772 O O . ALA A 1 1177 ? 1.111 -23.845 85.498 1.00 55.78 1177 ALA A O 1
ATOM 8773 N N . VAL A 1 1178 ? 3.326 -23.991 85.832 1.00 57.09 1178 VAL A N 1
ATOM 8774 C CA . VAL A 1 1178 ? 3.228 -24.870 87.011 1.00 57.09 1178 VAL A CA 1
ATOM 8775 C C . VAL A 1 1178 ? 2.676 -24.121 88.227 1.00 57.09 1178 VAL A C 1
ATOM 8777 O O . VAL A 1 1178 ? 1.845 -24.666 88.949 1.00 57.09 1178 VAL A O 1
ATOM 8780 N N . LEU A 1 1179 ? 3.091 -22.869 88.447 1.00 56.56 1179 LEU A N 1
ATOM 8781 C CA . LEU A 1 1179 ? 2.588 -22.051 89.557 1.00 56.56 1179 LEU A CA 1
ATOM 8782 C C . LEU A 1 1179 ? 1.125 -21.624 89.363 1.00 56.56 1179 LEU A C 1
ATOM 8784 O O . LEU A 1 1179 ? 0.383 -21.574 90.341 1.00 56.56 1179 LEU A O 1
ATOM 8788 N N . GLN A 1 1180 ? 0.689 -21.372 88.125 1.00 54.34 1180 GLN A N 1
ATOM 8789 C CA . GLN A 1 1180 ? -0.724 -21.137 87.806 1.00 54.34 1180 GLN A CA 1
ATOM 8790 C C . GLN A 1 1180 ? -1.572 -22.392 88.070 1.00 54.34 1180 GLN A C 1
ATOM 8792 O O . GLN A 1 1180 ? -2.588 -22.306 88.753 1.00 54.34 1180 GLN A O 1
ATOM 8797 N N . GLY A 1 1181 ? -1.112 -23.574 87.643 1.00 53.66 1181 GLY A N 1
ATOM 8798 C CA . GLY A 1 1181 ? -1.800 -24.848 87.901 1.00 53.66 1181 GLY A CA 1
ATOM 8799 C C . GLY A 1 1181 ? -1.890 -25.268 89.379 1.00 53.66 1181 GLY A C 1
ATOM 8800 O O . GLY A 1 1181 ? -2.631 -26.195 89.693 1.00 53.66 1181 GLY A O 1
ATOM 8801 N N . LEU A 1 1182 ? -1.159 -24.598 90.278 1.00 53.25 1182 LEU A N 1
ATOM 8802 C CA . LEU A 1 1182 ? -1.219 -24.773 91.737 1.00 53.25 1182 LEU A CA 1
ATOM 8803 C C . LEU A 1 1182 ? -2.054 -23.689 92.450 1.00 53.25 1182 LEU A C 1
ATOM 8805 O O . LEU A 1 1182 ? -2.187 -23.732 93.671 1.00 53.25 1182 LEU A O 1
ATOM 8809 N N . ALA A 1 1183 ? -2.594 -22.705 91.722 1.00 50.88 1183 ALA A N 1
ATOM 8810 C CA . ALA A 1 1183 ? -3.422 -21.637 92.290 1.00 50.88 1183 ALA A CA 1
ATOM 8811 C C . ALA A 1 1183 ? -4.927 -21.978 92.324 1.00 50.88 1183 ALA A C 1
ATOM 8813 O O . ALA A 1 1183 ? -5.658 -21.399 93.126 1.00 50.88 1183 ALA A O 1
ATOM 8814 N N . ASP A 1 1184 ? -5.368 -22.932 91.494 1.00 41.28 1184 ASP A N 1
ATOM 8815 C CA . ASP A 1 1184 ? -6.766 -23.377 91.353 1.00 41.28 1184 ASP A CA 1
ATOM 8816 C C . ASP A 1 1184 ? -7.115 -24.622 92.215 1.00 41.28 1184 ASP A C 1
ATOM 8818 O O . ASP A 1 1184 ? -8.087 -25.328 91.927 1.00 41.28 1184 ASP A O 1
ATOM 8822 N N . SER A 1 1185 ? -6.335 -24.916 93.269 1.00 34.38 1185 SER A N 1
ATOM 8823 C CA . SER A 1 1185 ? -6.516 -26.081 94.167 1.00 34.38 1185 SER A CA 1
ATOM 8824 C C . SER A 1 1185 ? -6.494 -25.734 95.658 1.00 34.38 1185 SER A C 1
ATOM 8826 O O . SER A 1 1185 ? -5.449 -25.206 96.099 1.00 34.38 1185 SER A O 1
#

Organism: NCBI:txid878477